Protein 7E6O (pdb70)

Organism: Paracoccus denitrificans (strain Pd 1222) (NCBI:txid318586)

Sequence (987 aa):
MRLQGKTALITGAARGIGLEFARRAYIAEGARVALADINADAVRAAVESLGPQAVAVQMDVTRQDSIDAGFAEVIGTFGHLDILVNNAALFTAAPVEEVTRADYDRVMAVNMTGAFFCMQAAAKHMIARGKGGKIINMASQAGRRGEPLVAVYCASKAAVISMTQSAGLGLIRHGINVNAIAPGVVDGEHWDMVDEHFARFEGLKPGEKKKLVGAAVPFGRMGVASDLTGMAIFLATAEAEYIVGQTFGVDGGNWLAMRLQGKTALITGAARGIGLEFARAYIAEGARVALADINADAVRAAVESLGPQAVAVQMDVTRQDSIDAGFAEVIGTFGHLDILVNNAALFTAAPVEEVTRADYDRVMAVNMTGAFFCMQAAAKHMIARGKGGKIINMASQAGRRGEPLVAVYCASKAAVISMTQSAGLGLIRHGINVNAIAPGVVDGARFEGEKKKLVGAAVPFGRMGVASDLTGMAIFLATAEAEYIVGQTFGVDGGNWLAMRLQGKTALITGAARGIGLEFARAYIAEGARVALADINADAVRAAVESLGPQAVAVQMDVTRQDSIDAGFAEVIGTFGHLDILVNNAALFTAAPVEEVTRADYDRVMAVNMTGAFFCMQAAAKHMIARGKGGKIINMASQAGRRGEPLVAVYCASKAAVISMTQSAGLGLIRHGINVNAIAPGVVDGPGEKKKLVGAAVPFGRMGVASDLTGMAIFLATAEAEYIVGQTFGVDGGNWLAMRLQGKTALITGAARGIGLEFARAYIAEGARVALADINADAVRAAVESLGPQAVAVQMDVTRQDSIDAGFAEVIGTFGHLDILVNNAALFTAAPVEEVTRADYDRVMAVNMTGAFFCMQAAAKHMIARGKGGKIINMASQAGRRGEPLVAVYCASKAAVISMTQSAGLGLIRHGINVNAIAPGVVDVDEHFARFEGLKPGEKKKLVGAAVPFGRMGVASDLTGMAIFLATAEAEYIVGQTFGVDGGNWLA

InterPro domains:
  IPR002347 Short-chain dehydrogenase/reductase SDR [PF00106] (6-191)
  IPR002347 Short-chain dehydrogenase/reductase SDR [PR00080] (78-89)
  IPR002347 Short-chain dehydrogenase/reductase SDR [PR00080] (132-140)
  IPR002347 Short-chain dehydrogenase/reductase SDR [PR00080] (152-171)
  IPR002347 Short-chain dehydrogenase/reductase SDR [PR00081] (7-24)
  IPR002347 Short-chain dehydrogenase/reductase SDR [PR00081] (78-89)
  IPR002347 Short-chain dehydrogenase/reductase SDR [PR00081] (126-142)
  IPR002347 Short-chain dehydrogenase/reductase SDR [PR00081] (152-171)
  IPR002347 Short-chain dehydrogenase/reductase SDR [PR00081] (173-190)
  IPR002347 Short-chain dehydrogenase/reductase SDR [PR00081] (217-237)
  IPR020904 Short-chain dehydrogenase/reductase, conserved site [PS00061] (139-167)
  IPR036291 NAD(P)-binding domain superfamily [SSF51735] (4-254)
  IPR057326 Ketoreductase domain [SM00822] (6-183)

Structure (mmCIF, N/CA/C/O backbone):
data_7E6O
#
_entry.id   7E6O
#
_cell.length_a   77.710
_cell.length_b   86.892
_cell.length_c   134.807
_cell.angle_alpha   90.000
_cell.angle_beta   90.000
_cell.angle_gamma   90.000
#
_symmetry.space_group_name_H-M   'P 21 21 21'
#
loop_
_entity.id
_entity.type
_entity.pdbx_description
1 polymer 'Short-chain dehydrogenase/reductase SDR'
2 water water
#
loop_
_atom_site.group_PDB
_atom_site.id
_atom_site.type_symbol
_atom_site.label_atom_id
_atom_site.label_alt_id
_atom_site.label_comp_id
_atom_site.label_asym_id
_atom_site.label_entity_id
_atom_site.label_seq_id
_atom_site.pdbx_PDB_ins_code
_atom_site.Cartn_x
_atom_site.Cartn_y
_atom_site.Cartn_z
_atom_site.occupancy
_atom_site.B_iso_or_equiv
_atom_site.auth_seq_id
_atom_site.auth_comp_id
_atom_site.auth_asym_id
_atom_site.auth_atom_id
_atom_site.pdbx_PDB_model_num
ATOM 1 N N . MET A 1 9 ? 31.003 28.787 12.811 1.00 47.09 1 MET C N 1
ATOM 2 C CA . MET A 1 9 ? 29.748 29.155 12.094 1.00 41.72 1 MET C CA 1
ATOM 3 C C . MET A 1 9 ? 29.417 28.079 11.044 1.00 35.23 1 MET C C 1
ATOM 4 O O . MET A 1 9 ? 29.375 28.358 9.798 1.00 34.07 1 MET C O 1
ATOM 9 N N . ARG A 1 10 ? 29.097 26.888 11.550 1.00 28.98 2 ARG C N 1
ATOM 10 C CA . ARG A 1 10 ? 28.854 25.660 10.761 1.00 27.16 2 ARG C CA 1
ATOM 11 C C . ARG A 1 10 ? 27.461 25.660 10.098 1.00 27.27 2 ARG C C 1
ATOM 12 O O . ARG A 1 10 ? 27.261 24.835 9.208 1.00 26.76 2 ARG C O 1
ATOM 20 N N . LEU A 1 11 ? 26.564 26.585 10.445 1.00 27.32 3 LEU C N 1
ATOM 21 C CA . LEU A 1 11 ? 25.191 26.706 9.864 1.00 28.42 3 LEU C CA 1
ATOM 22 C C . LEU A 1 11 ? 24.953 28.137 9.337 1.00 27.35 3 LEU C C 1
ATOM 23 O O . LEU A 1 11 ? 23.820 28.604 9.390 1.00 24.02 3 LEU C O 1
ATOM 28 N N . GLN A 1 12 ? 26.000 28.824 8.895 1.00 26.93 4 GLN C N 1
ATOM 29 C CA . GLN A 1 12 ? 25.929 30.230 8.440 1.00 32.85 4 GLN C CA 1
ATOM 30 C C . GLN A 1 12 ? 24.934 30.324 7.275 1.00 28.85 4 GLN C C 1
ATOM 31 O O . GLN A 1 12 ? 25.078 29.570 6.317 1.00 30.60 4 GLN C O 1
ATOM 37 N N . GLY A 1 13 ? 23.925 31.181 7.403 1.00 28.10 5 GLY C N 1
ATOM 38 C CA . GLY A 1 13 ? 22.935 31.445 6.347 1.00 29.26 5 GLY C CA 1
ATOM 39 C C . GLY A 1 13 ? 21.840 30.388 6.281 1.00 29.87 5 GLY C C 1
ATOM 40 O O . GLY A 1 13 ? 20.956 30.505 5.416 1.00 33.05 5 GLY C O 1
ATOM 41 N N . LYS A 1 14 ? 21.837 29.404 7.171 1.00 27.18 6 LYS C N 1
ATOM 42 C CA . LYS A 1 14 ? 20.783 28.362 7.168 1.00 26.99 6 LYS C CA 1
ATOM 43 C C . LYS A 1 14 ? 19.574 28.850 7.982 1.00 24.52 6 LYS C C 1
ATOM 44 O O . LYS A 1 14 ? 19.713 29.740 8.843 1.00 23.23 6 LYS C O 1
ATOM 50 N N . THR A 1 15 ? 18.399 28.299 7.688 1.00 23.30 7 THR C N 1
ATOM 51 C CA . THR A 1 15 ? 17.149 28.608 8.413 1.00 21.05 7 THR C CA 1
ATOM 52 C C . THR A 1 15 ? 16.668 27.295 9.023 1.00 22.80 7 THR C C 1
ATOM 53 O O . THR A 1 15 ? 16.797 26.217 8.357 1.00 22.68 7 THR C O 1
ATOM 57 N N . ALA A 1 16 ? 16.187 27.345 10.250 1.00 21.79 8 ALA C N 1
ATOM 58 C CA . ALA A 1 16 ? 15.697 26.151 10.956 1.00 21.19 8 ALA C CA 1
ATOM 59 C C . ALA A 1 16 ? 14.326 26.427 11.562 1.00 22.82 8 ALA C C 1
ATOM 60 O O . ALA A 1 16 ? 14.042 27.584 11.898 1.00 23.26 8 ALA C O 1
ATOM 62 N N . LEU A 1 17 ? 13.525 25.378 11.712 1.00 21.02 9 LEU C N 1
ATOM 63 C CA . LEU A 1 17 ? 12.304 25.383 12.553 1.00 21.23 9 LEU C CA 1
ATOM 64 C C . LEU A 1 17 ? 12.493 24.296 13.612 1.00 19.79 9 LEU C C 1
ATOM 65 O O . LEU A 1 17 ? 12.775 23.139 13.252 1.00 19.50 9 LEU C O 1
ATOM 70 N N . ILE A 1 18 ? 12.377 24.659 14.875 1.00 18.44 10 ILE C N 1
ATOM 71 C CA . ILE A 1 18 ? 12.404 23.693 16.003 1.00 20.18 10 ILE C CA 1
ATOM 72 C C . ILE A 1 18 ? 11.047 23.719 16.699 1.00 20.01 10 ILE C C 1
ATOM 73 O O . ILE A 1 18 ? 10.676 24.803 17.148 1.00 20.90 10 ILE C O 1
ATOM 78 N N . THR A 1 19 ? 10.338 22.576 16.785 1.00 20.93 11 THR C N 1
ATOM 79 C CA . THR A 1 19 ? 9.069 22.430 17.576 1.00 23.57 11 THR C CA 1
ATOM 80 C C . THR A 1 19 ? 9.391 22.171 19.061 1.00 24.24 11 THR C C 1
ATOM 81 O O . THR A 1 19 ? 10.518 21.751 19.348 1.00 25.81 11 THR C O 1
ATOM 85 N N . GLY A 1 20 ? 8.477 22.540 19.965 1.00 25.83 12 GLY C N 1
ATOM 86 C CA . GLY A 1 20 ? 8.635 22.527 21.442 1.00 25.61 12 GLY C CA 1
ATOM 87 C C . GLY A 1 20 ? 9.877 23.275 21.905 1.00 28.26 12 GLY C C 1
ATOM 88 O O . GLY A 1 20 ? 10.625 22.747 22.780 1.00 27.38 12 GLY C O 1
ATOM 89 N N . ALA A 1 21 ? 10.131 24.462 21.355 1.00 26.29 13 ALA C N 1
ATOM 90 C CA . ALA A 1 21 ? 11.437 25.141 21.511 1.00 27.44 13 ALA C CA 1
ATOM 91 C C . ALA A 1 21 ? 11.383 26.196 22.617 1.00 28.07 13 ALA C C 1
ATOM 92 O O . ALA A 1 21 ? 12.379 26.926 22.778 1.00 30.58 13 ALA C O 1
ATOM 94 N N . ALA A 1 22 ? 10.281 26.295 23.356 1.00 28.04 14 ALA C N 1
ATOM 95 C CA . ALA A 1 22 ? 10.123 27.319 24.408 1.00 27.35 14 ALA C CA 1
ATOM 96 C C . ALA A 1 22 ? 11.032 26.998 25.590 1.00 25.80 14 ALA C C 1
ATOM 97 O O . ALA A 1 22 ? 11.401 27.930 26.266 1.00 23.73 14 ALA C O 1
ATOM 99 N N . ARG A 1 23 ? 11.356 25.731 25.833 1.00 26.32 15 ARG C N 1
ATOM 100 C CA . ARG A 1 23 ? 12.072 25.284 27.067 1.00 28.81 15 ARG C CA 1
ATOM 101 C C . ARG A 1 23 ? 12.937 24.039 26.770 1.00 30.28 15 ARG C C 1
ATOM 102 O O . ARG A 1 23 ? 12.828 23.439 25.656 1.00 26.65 15 ARG C O 1
ATOM 110 N N . GLY A 1 24 ? 13.794 23.673 27.726 1.00 31.40 16 GLY C N 1
ATOM 111 C CA . GLY A 1 24 ? 14.518 22.388 27.757 1.00 30.21 16 GLY C CA 1
ATOM 112 C C . GLY A 1 24 ? 15.345 22.165 26.503 1.00 30.90 16 GLY C C 1
ATOM 113 O O . GLY A 1 24 ? 15.995 23.112 26.031 1.00 28.84 16 GLY C O 1
ATOM 114 N N . ILE A 1 25 ? 15.341 20.944 25.975 1.00 29.19 17 ILE C N 1
ATOM 115 C CA . ILE A 1 25 ? 16.247 20.536 24.866 1.00 29.65 17 ILE C CA 1
ATOM 116 C C . ILE A 1 25 ? 16.013 21.444 23.655 1.00 26.59 17 ILE C C 1
ATOM 117 O O . ILE A 1 25 ? 17.000 21.850 23.019 1.00 26.82 17 ILE C O 1
ATOM 122 N N . GLY A 1 26 ? 14.774 21.754 23.328 1.00 22.37 18 GLY C N 1
ATOM 123 C CA . GLY A 1 26 ? 14.468 22.522 22.099 1.00 24.17 18 GLY C CA 1
ATOM 124 C C . GLY A 1 26 ? 15.036 23.935 22.138 1.00 22.09 18 GLY C C 1
ATOM 125 O O . GLY A 1 26 ? 15.535 24.395 21.116 1.00 21.58 18 GLY C O 1
ATOM 126 N N . LEU A 1 27 ? 14.997 24.562 23.310 1.00 24.41 19 LEU C N 1
ATOM 127 C CA . LEU A 1 27 ? 15.495 25.939 23.563 1.00 24.91 19 LEU C CA 1
ATOM 128 C C . LEU A 1 27 ? 17.010 25.928 23.368 1.00 26.76 19 LEU C C 1
ATOM 129 O O . LEU A 1 27 ? 17.538 26.853 22.716 1.00 25.46 19 LEU C O 1
ATOM 134 N N . GLU A 1 28 ? 17.663 24.892 23.887 1.00 27.07 20 GLU C N 1
ATOM 135 C CA . GLU A 1 28 ? 19.136 24.724 23.830 1.00 27.75 20 GLU C CA 1
ATOM 136 C C . GLU A 1 28 ? 19.557 24.524 22.367 1.00 24.31 20 GLU C C 1
ATOM 137 O O . GLU A 1 28 ? 20.544 25.141 21.955 1.00 23.29 20 GLU C O 1
ATOM 143 N N . PHE A 1 29 ? 18.828 23.746 21.581 1.00 21.66 21 PHE C N 1
ATOM 144 C CA . PHE A 1 29 ? 19.124 23.573 20.127 1.00 23.15 21 PHE C CA 1
ATOM 145 C C . PHE A 1 29 ? 19.011 24.913 19.384 1.00 20.95 21 PHE C C 1
ATOM 146 O O . PHE A 1 29 ? 19.902 25.215 18.585 1.00 20.58 21 PHE C O 1
ATOM 154 N N . ALA A 1 30 ? 17.950 25.687 19.627 1.00 22.05 22 ALA C N 1
ATOM 155 C CA . ALA A 1 30 ? 17.755 27.051 19.064 1.00 20.71 22 ALA C CA 1
ATOM 156 C C . ALA A 1 30 ? 18.938 27.948 19.407 1.00 22.69 22 ALA C C 1
ATOM 157 O O . ALA A 1 30 ? 19.432 28.648 18.517 1.00 24.39 22 ALA C O 1
ATOM 159 N N A ARG A 1 31 ? 19.362 27.957 20.672 0.52 22.86 23 ARG C N 1
ATOM 160 N N B ARG A 1 31 ? 19.371 27.934 20.668 0.48 23.20 23 ARG C N 1
ATOM 161 C CA A ARG A 1 31 ? 20.526 28.764 21.111 0.52 24.15 23 ARG C CA 1
ATOM 162 C CA B ARG A 1 31 ? 20.513 28.748 21.147 0.48 24.64 23 ARG C CA 1
ATOM 163 C C A ARG A 1 31 ? 21.754 28.354 20.295 0.52 24.65 23 ARG C C 1
ATOM 164 C C B ARG A 1 31 ? 21.780 28.356 20.375 0.48 24.86 23 ARG C C 1
ATOM 165 O O A ARG A 1 31 ? 22.395 29.255 19.702 0.52 24.91 23 ARG C O 1
ATOM 166 O O B ARG A 1 31 ? 22.476 29.272 19.884 0.48 25.05 23 ARG C O 1
ATOM 181 N N . ALA A 1 32 ? 22.070 27.052 20.263 1.00 23.93 24 ALA C N 1
ATOM 182 C CA . ALA A 1 32 ? 23.317 26.544 19.639 1.00 23.24 24 ALA C CA 1
ATOM 183 C C . ALA A 1 32 ? 23.283 26.853 18.141 1.00 22.32 24 ALA C C 1
ATOM 184 O O . ALA A 1 32 ? 24.314 27.199 17.577 1.00 20.86 24 ALA C O 1
ATOM 186 N N . TYR A 1 33 ? 22.125 26.678 17.512 1.00 20.83 25 TYR C N 1
ATOM 187 C CA . TYR A 1 33 ? 21.950 26.936 16.063 1.00 20.88 25 TYR C CA 1
ATOM 188 C C . TYR A 1 33 ? 22.183 28.442 15.797 1.00 19.81 25 TYR C C 1
ATOM 189 O O . TYR A 1 33 ? 22.843 28.799 14.837 1.00 18.37 25 TYR C O 1
ATOM 198 N N . ILE A 1 34 ? 21.652 29.330 16.629 1.00 20.93 26 ILE C N 1
ATOM 199 C CA . ILE A 1 34 ? 21.893 30.794 16.449 1.00 22.20 26 ILE C CA 1
ATOM 200 C C . ILE A 1 34 ? 23.395 31.068 16.607 1.00 24.71 26 ILE C C 1
ATOM 201 O O . ILE A 1 34 ? 23.987 31.711 15.698 1.00 22.88 26 ILE C O 1
ATOM 206 N N . ALA A 1 35 ? 24.036 30.478 17.613 1.00 24.60 27 ALA C N 1
ATOM 207 C CA . ALA A 1 35 ? 25.502 30.630 17.822 1.00 24.62 27 ALA C CA 1
ATOM 208 C C . ALA A 1 35 ? 26.296 30.162 16.593 1.00 25.34 27 ALA C C 1
ATOM 209 O O . ALA A 1 35 ? 27.451 30.592 16.480 1.00 28.55 27 ALA C O 1
ATOM 211 N N . GLU A 1 36 ? 25.754 29.282 15.751 1.00 23.39 28 GLU C N 1
ATOM 212 C CA . GLU A 1 36 ? 26.410 28.773 14.519 1.00 26.10 28 GLU C CA 1
ATOM 213 C C . GLU A 1 36 ? 25.947 29.548 13.278 1.00 25.77 28 GLU C C 1
ATOM 214 O O . GLU A 1 36 ? 26.259 29.098 12.144 1.00 24.98 28 GLU C O 1
ATOM 220 N N . GLY A 1 37 ? 25.194 30.632 13.483 1.00 24.27 29 GLY C N 1
ATOM 221 C CA . GLY A 1 37 ? 24.846 31.632 12.459 1.00 25.67 29 GLY C CA 1
ATOM 222 C C . GLY A 1 37 ? 23.569 31.309 11.690 1.00 26.19 29 GLY C C 1
ATOM 223 O O . GLY A 1 37 ? 23.416 31.841 10.568 1.00 26.86 29 GLY C O 1
ATOM 224 N N . ALA A 1 38 ? 22.719 30.444 12.238 1.00 23.69 30 ALA C N 1
ATOM 225 C CA . ALA A 1 38 ? 21.406 30.070 11.670 1.00 24.42 30 ALA C CA 1
ATOM 226 C C . ALA A 1 38 ? 20.357 31.085 12.104 1.00 24.18 30 ALA C C 1
ATOM 227 O O . ALA A 1 38 ? 20.503 31.703 13.187 1.00 22.83 30 ALA C O 1
ATOM 229 N N . ARG A 1 39 ? 19.318 31.219 11.291 1.00 23.95 31 ARG C N 1
ATOM 230 C CA . ARG A 1 39 ? 18.055 31.891 11.690 1.00 24.76 31 ARG C CA 1
ATOM 231 C C . ARG A 1 39 ? 17.116 30.784 12.168 1.00 23.54 31 ARG C C 1
ATOM 232 O O . ARG A 1 39 ? 17.039 29.754 11.488 1.00 21.52 31 ARG C O 1
ATOM 240 N N . VAL A 1 40 ? 16.438 30.963 13.298 1.00 21.58 32 VAL C N 1
ATOM 241 C CA . VAL A 1 40 ? 15.675 29.850 13.924 1.00 22.49 32 VAL C CA 1
ATOM 242 C C . VAL A 1 40 ? 14.248 30.314 14.224 1.00 21.10 32 VAL C C 1
ATOM 243 O O . VAL A 1 40 ? 14.081 31.251 14.974 1.00 21.60 32 VAL C O 1
ATOM 247 N N . ALA A 1 41 ? 13.262 29.620 13.677 1.00 19.87 33 ALA C N 1
ATOM 248 C CA . ALA A 1 41 ? 11.844 29.738 14.080 1.00 21.10 33 ALA C CA 1
ATOM 249 C C . ALA A 1 41 ? 11.594 28.749 15.224 1.00 19.99 33 ALA C C 1
ATOM 250 O O . ALA A 1 41 ? 11.880 27.541 15.061 1.00 20.34 33 ALA C O 1
ATOM 252 N N . LEU A 1 42 ? 11.221 29.272 16.379 1.00 20.56 34 LEU C N 1
ATOM 253 C CA . LEU A 1 42 ? 10.874 28.489 17.592 1.00 22.69 34 LEU C CA 1
ATOM 254 C C . LEU A 1 42 ? 9.366 28.317 17.619 1.00 22.33 34 LEU C C 1
ATOM 255 O O . LEU A 1 42 ? 8.663 29.339 17.721 1.00 22.96 34 LEU C O 1
ATOM 260 N N . ALA A 1 43 ? 8.896 27.073 17.552 1.00 21.22 35 ALA C N 1
ATOM 261 C CA . ALA A 1 43 ? 7.461 26.745 17.558 1.00 22.17 35 ALA C CA 1
ATOM 262 C C . ALA A 1 43 ? 7.095 26.103 18.895 1.00 26.66 35 ALA C C 1
ATOM 263 O O . ALA A 1 43 ? 7.918 25.323 19.431 1.00 26.66 35 ALA C O 1
ATOM 265 N N . ASP A 1 44 ? 5.930 26.484 19.434 1.00 27.31 36 ASP C N 1
ATOM 266 C CA . ASP A 1 44 ? 5.362 25.902 20.673 1.00 31.79 36 ASP C CA 1
ATOM 267 C C . ASP A 1 44 ? 3.874 26.225 20.675 1.00 26.91 36 ASP C C 1
ATOM 268 O O . ASP A 1 44 ? 3.430 27.207 20.036 1.00 22.62 36 ASP C O 1
ATOM 273 N N . ILE A 1 45 ? 3.087 25.418 21.387 1.00 25.86 37 ILE C N 1
ATOM 274 C CA . ILE A 1 45 ? 1.616 25.647 21.499 1.00 28.56 37 ILE C CA 1
ATOM 275 C C . ILE A 1 45 ? 1.370 26.965 22.258 1.00 27.54 37 ILE C C 1
ATOM 276 O O . ILE A 1 45 ? 0.331 27.612 22.006 1.00 28.24 37 ILE C O 1
ATOM 281 N N . ASN A 1 46 ? 2.271 27.341 23.167 1.00 25.78 38 ASN C N 1
ATOM 282 C CA . ASN A 1 46 ? 2.112 28.514 24.071 1.00 26.43 38 ASN C CA 1
ATOM 283 C C . ASN A 1 46 ? 2.824 29.755 23.500 1.00 26.10 38 ASN C C 1
ATOM 284 O O . ASN A 1 46 ? 4.086 29.844 23.616 1.00 26.77 38 ASN C O 1
ATOM 289 N N . ALA A 1 47 ? 2.071 30.708 22.939 1.00 24.21 39 ALA C N 1
ATOM 290 C CA . ALA A 1 47 ? 2.604 31.907 22.234 1.00 26.22 39 ALA C CA 1
ATOM 291 C C . ALA A 1 47 ? 3.443 32.781 23.189 1.00 28.23 39 ALA C C 1
ATOM 292 O O . ALA A 1 47 ? 4.511 33.253 22.781 1.00 26.09 39 ALA C O 1
ATOM 294 N N . ASP A 1 48 ? 2.985 32.967 24.437 1.00 28.53 40 ASP C N 1
ATOM 295 C CA . ASP A 1 48 ? 3.708 33.749 25.430 1.00 29.47 40 ASP C CA 1
ATOM 296 C C . ASP A 1 48 ? 5.084 33.168 25.752 1.00 24.66 40 ASP C C 1
ATOM 297 O O . ASP A 1 48 ? 6.017 33.892 25.881 1.00 22.40 40 ASP C O 1
ATOM 302 N N . ALA A 1 49 ? 5.168 31.850 25.915 1.00 23.33 41 ALA C N 1
ATOM 303 C CA . ALA A 1 49 ? 6.400 31.125 26.287 1.00 23.46 41 ALA C CA 1
ATOM 304 C C . ALA A 1 49 ? 7.432 31.223 25.160 1.00 23.95 41 ALA C C 1
ATOM 305 O O . ALA A 1 49 ? 8.629 31.420 25.441 1.00 23.25 41 ALA C O 1
ATOM 307 N N . VAL A 1 50 ? 6.981 31.060 23.923 1.00 23.79 42 VAL C N 1
ATOM 308 C CA . VAL A 1 50 ? 7.858 31.107 22.722 1.00 26.53 42 VAL C CA 1
ATOM 309 C C . VAL A 1 50 ? 8.233 32.582 22.433 1.00 25.98 42 VAL C C 1
ATOM 310 O O . VAL A 1 50 ? 9.412 32.831 22.083 1.00 23.37 42 VAL C O 1
ATOM 314 N N . ARG A 1 51 ? 7.358 33.561 22.713 1.00 25.93 43 ARG C N 1
ATOM 315 C CA . ARG A 1 51 ? 7.741 34.998 22.661 1.00 26.84 43 ARG C CA 1
ATOM 316 C C . ARG A 1 51 ? 8.889 35.227 23.668 1.00 25.51 43 ARG C C 1
ATOM 317 O O . ARG A 1 51 ? 9.908 35.839 23.318 1.00 24.95 43 ARG C O 1
ATOM 325 N N . ALA A 1 52 ? 8.751 34.755 24.896 1.00 23.21 44 ALA C N 1
ATOM 326 C CA . ALA A 1 52 ? 9.780 34.933 25.942 1.00 22.37 44 ALA C CA 1
ATOM 327 C C . ALA A 1 52 ? 11.086 34.303 25.477 1.00 22.12 44 ALA C C 1
ATOM 328 O O . ALA A 1 52 ? 12.138 34.930 25.620 1.00 23.16 44 ALA C O 1
ATOM 330 N N . ALA A 1 53 ? 11.043 33.089 24.951 1.00 22.76 45 ALA C N 1
ATOM 331 C CA . ALA A 1 53 ? 12.271 32.389 24.516 1.00 23.82 45 ALA C CA 1
ATOM 332 C C . ALA A 1 53 ? 12.957 33.212 23.424 1.00 23.62 45 ALA C C 1
ATOM 333 O O . ALA A 1 53 ? 14.207 33.332 23.469 1.00 26.62 45 ALA C O 1
ATOM 335 N N . VAL A 1 54 ? 12.192 33.702 22.444 1.00 23.88 46 VAL C N 1
ATOM 336 C CA . VAL A 1 54 ? 12.735 34.482 21.296 1.00 26.64 46 VAL C CA 1
ATOM 337 C C . VAL A 1 54 ? 13.419 35.710 21.882 1.00 27.66 46 VAL C C 1
ATOM 338 O O . VAL A 1 54 ? 14.534 36.030 21.457 1.00 26.95 46 VAL C O 1
ATOM 342 N N . GLU A 1 55 ? 12.778 36.341 22.856 1.00 30.45 47 GLU C N 1
ATOM 343 C CA . GLU A 1 55 ? 13.343 37.518 23.561 1.00 35.57 47 GLU C CA 1
ATOM 344 C C . GLU A 1 55 ? 14.701 37.169 24.193 1.00 32.05 47 GLU C C 1
ATOM 345 O O . GLU A 1 55 ? 15.567 38.035 24.238 1.00 30.23 47 GLU C O 1
ATOM 351 N N . SER A 1 56 ? 14.893 35.953 24.700 1.00 29.91 48 SER C N 1
ATOM 352 C CA . SER A 1 56 ? 16.178 35.537 25.324 1.00 28.72 48 SER C CA 1
ATOM 353 C C . SER A 1 56 ? 17.235 35.228 24.249 1.00 26.10 48 SER C C 1
ATOM 354 O O . SER A 1 56 ? 18.405 35.227 24.569 1.00 24.96 48 SER C O 1
ATOM 357 N N . LEU A 1 57 ? 16.858 34.943 23.006 1.00 25.30 49 LEU C N 1
ATOM 358 C CA . LEU A 1 57 ? 17.832 34.460 21.988 1.00 25.61 49 LEU C CA 1
ATOM 359 C C . LEU A 1 57 ? 18.280 35.610 21.091 1.00 26.49 49 LEU C C 1
ATOM 360 O O . LEU A 1 57 ? 19.428 35.550 20.615 1.00 26.18 49 LEU C O 1
ATOM 365 N N . GLY A 1 58 ? 17.388 36.577 20.869 1.00 25.54 50 GLY C N 1
ATOM 366 C CA . GLY A 1 58 ? 17.662 37.812 20.124 1.00 26.19 50 GLY C CA 1
ATOM 367 C C . GLY A 1 58 ? 17.110 37.769 18.699 1.00 26.17 50 GLY C C 1
ATOM 368 O O . GLY A 1 58 ? 16.258 36.954 18.347 1.00 24.84 50 GLY C O 1
ATOM 369 N N . PRO A 1 59 ? 17.593 38.678 17.836 1.00 27.78 51 PRO C N 1
ATOM 370 C CA . PRO A 1 59 ? 16.913 38.966 16.575 1.00 28.86 51 PRO C CA 1
ATOM 371 C C . PRO A 1 59 ? 17.090 37.875 15.512 1.00 28.52 51 PRO C C 1
ATOM 372 O O . PRO A 1 59 ? 16.389 37.947 14.528 1.00 32.00 51 PRO C O 1
ATOM 376 N N . GLN A 1 60 ? 17.955 36.878 15.727 1.00 29.33 52 GLN C N 1
ATOM 377 C CA . GLN A 1 60 ? 18.073 35.724 14.794 1.00 29.41 52 GLN C CA 1
ATOM 378 C C . GLN A 1 60 ? 16.935 34.719 15.050 1.00 26.65 52 GLN C C 1
ATOM 379 O O . GLN A 1 60 ? 16.796 33.805 14.279 1.00 25.91 52 GLN C O 1
ATOM 385 N N . ALA A 1 61 ? 16.133 34.893 16.096 1.00 23.90 53 ALA C N 1
ATOM 386 C CA . ALA A 1 61 ? 15.048 33.967 16.474 1.00 23.25 53 ALA C CA 1
ATOM 387 C C . ALA A 1 61 ? 13.701 34.604 16.144 1.00 23.22 53 ALA C C 1
ATOM 388 O O . ALA A 1 61 ? 13.566 35.803 16.306 1.00 24.13 53 ALA C O 1
ATOM 390 N N . VAL A 1 62 ? 12.721 33.814 15.738 1.00 22.18 54 VAL C N 1
ATOM 391 C CA . VAL A 1 62 ? 11.332 34.295 15.541 1.00 23.22 54 VAL C CA 1
ATOM 392 C C . VAL A 1 62 ? 10.412 33.303 16.240 1.00 21.32 54 VAL C C 1
ATOM 393 O O . VAL A 1 62 ? 10.761 32.120 16.303 1.00 23.50 54 VAL C O 1
ATOM 397 N N . ALA A 1 63 ? 9.280 33.772 16.741 1.00 22.38 55 ALA C N 1
ATOM 398 C CA . ALA A 1 63 ? 8.317 32.951 17.482 1.00 24.25 55 ALA C CA 1
ATOM 399 C C . ALA A 1 63 ? 7.199 32.554 16.523 1.00 25.91 55 ALA C C 1
ATOM 400 O O . ALA A 1 63 ? 6.758 33.406 15.768 1.00 24.84 55 ALA C O 1
ATOM 402 N N . VAL A 1 64 ? 6.780 31.287 16.571 1.00 24.25 56 VAL C N 1
ATOM 403 C CA . VAL A 1 64 ? 5.583 30.761 15.869 1.00 24.78 56 VAL C CA 1
ATOM 404 C C . VAL A 1 64 ? 4.732 29.981 16.879 1.00 24.90 56 VAL C C 1
ATOM 405 O O . VAL A 1 64 ? 5.275 29.104 17.609 1.00 24.11 56 VAL C O 1
ATOM 409 N N . GLN A 1 65 ? 3.450 30.305 16.975 1.00 25.45 57 GLN C N 1
ATOM 410 C CA . GLN A 1 65 ? 2.487 29.496 17.766 1.00 25.26 57 GLN C CA 1
ATOM 411 C C . GLN A 1 65 ? 2.088 28.334 16.842 1.00 25.50 57 GLN C C 1
ATOM 412 O O . GLN A 1 65 ? 1.757 28.600 15.673 1.00 23.23 57 GLN C O 1
ATOM 418 N N . MET A 1 66 ? 2.208 27.093 17.305 1.00 24.35 58 MET C N 1
ATOM 419 C CA . MET A 1 66 ? 1.814 25.899 16.513 1.00 27.04 58 MET C CA 1
ATOM 420 C C . MET A 1 66 ? 1.382 24.787 17.456 1.00 24.14 58 MET C C 1
ATOM 421 O O . MET A 1 66 ? 2.126 24.494 18.431 1.00 24.02 58 MET C O 1
ATOM 426 N N . ASP A 1 67 ? 0.218 24.215 17.166 1.00 23.59 59 ASP C N 1
ATOM 427 C CA . ASP A 1 67 ? -0.244 23.001 17.786 1.00 24.78 59 ASP C CA 1
ATOM 428 C C . ASP A 1 67 ? 0.006 21.865 16.805 1.00 23.39 59 ASP C C 1
ATOM 429 O O . ASP A 1 67 ? -0.709 21.704 15.794 1.00 23.20 59 ASP C O 1
ATOM 434 N N . VAL A 1 68 ? 1.009 21.041 17.101 1.00 21.23 60 VAL C N 1
ATOM 435 C CA . VAL A 1 68 ? 1.471 19.991 16.145 1.00 22.86 60 VAL C CA 1
ATOM 436 C C . VAL A 1 68 ? 0.422 18.873 16.043 1.00 21.64 60 VAL C C 1
ATOM 437 O O . VAL A 1 68 ? 0.501 18.094 15.081 1.00 21.79 60 VAL C O 1
ATOM 441 N N . THR A 1 69 ? -0.536 18.791 16.960 1.00 23.33 61 THR C N 1
ATOM 442 C CA . THR A 1 69 ? -1.664 17.822 16.870 1.00 25.09 61 THR C CA 1
ATOM 443 C C . THR A 1 69 ? -2.729 18.252 15.834 1.00 26.59 61 THR C C 1
ATOM 444 O O . THR A 1 69 ? -3.674 17.470 15.627 1.00 30.59 61 THR C O 1
ATOM 448 N N . ARG A 1 70 ? -2.659 19.431 15.211 1.00 27.68 62 ARG C N 1
ATOM 449 C CA . ARG A 1 70 ? -3.705 19.888 14.236 1.00 28.70 62 ARG C CA 1
ATOM 450 C C . ARG A 1 70 ? -3.095 20.242 12.882 1.00 25.28 62 ARG C C 1
ATOM 451 O O . ARG A 1 70 ? -2.178 21.090 12.842 1.00 24.19 62 ARG C O 1
ATOM 459 N N . GLN A 1 71 ? -3.601 19.638 11.809 1.00 24.47 63 GLN C N 1
ATOM 460 C CA . GLN A 1 71 ? -3.095 19.869 10.422 1.00 24.24 63 GLN C CA 1
ATOM 461 C C . GLN A 1 71 ? -3.201 21.355 10.067 1.00 25.27 63 GLN C C 1
ATOM 462 O O . GLN A 1 71 ? -2.218 21.901 9.551 1.00 26.20 63 GLN C O 1
ATOM 468 N N . ASP A 1 72 ? -4.322 22.017 10.357 1.00 26.84 64 ASP C N 1
ATOM 469 C CA . ASP A 1 72 ? -4.435 23.446 9.975 1.00 28.30 64 ASP C CA 1
ATOM 470 C C . ASP A 1 72 ? -3.375 24.335 10.713 1.00 26.43 64 ASP C C 1
ATOM 471 O O . ASP A 1 72 ? -2.816 25.274 10.149 1.00 24.50 64 ASP C O 1
ATOM 476 N N . SER A 1 73 ? -3.043 23.997 11.958 1.00 22.31 65 SER C N 1
ATOM 477 C CA . SER A 1 73 ? -2.043 24.767 12.744 1.00 21.22 65 SER C CA 1
ATOM 478 C C . SER A 1 73 ? -0.641 24.481 12.212 1.00 21.70 65 SER C C 1
ATOM 479 O O . SER A 1 73 ? 0.190 25.397 12.231 1.00 22.69 65 SER C O 1
ATOM 482 N N . ILE A 1 74 ? -0.376 23.242 11.786 1.00 21.35 66 ILE C N 1
ATOM 483 C CA . ILE A 1 74 ? 0.886 22.836 11.102 1.00 23.10 66 ILE C CA 1
ATOM 484 C C . ILE A 1 74 ? 1.010 23.639 9.806 1.00 23.08 66 ILE C C 1
ATOM 485 O O . ILE A 1 74 ? 2.088 24.206 9.597 1.00 22.41 66 ILE C O 1
ATOM 490 N N . ASP A 1 75 ? -0.010 23.651 8.944 1.00 23.19 67 ASP C N 1
ATOM 491 C CA . ASP A 1 75 ? 0.114 24.341 7.647 1.00 27.02 67 ASP C CA 1
ATOM 492 C C . ASP A 1 75 ? 0.331 25.863 7.807 1.00 25.82 67 ASP C C 1
ATOM 493 O O . ASP A 1 75 ? 1.156 26.447 7.141 1.00 26.48 67 ASP C O 1
ATOM 498 N N . ALA A 1 76 ? -0.373 26.470 8.758 1.00 25.35 68 ALA C N 1
ATOM 499 C CA . ALA A 1 76 ? -0.274 27.912 9.071 1.00 25.80 68 ALA C CA 1
ATOM 500 C C . ALA A 1 76 ? 1.125 28.210 9.626 1.00 29.50 68 ALA C C 1
ATOM 501 O O . ALA A 1 76 ? 1.700 29.264 9.243 1.00 25.80 68 ALA C O 1
ATOM 503 N N . GLY A 1 77 ? 1.660 27.346 10.502 1.00 25.17 69 GLY C N 1
ATOM 504 C CA . GLY A 1 77 ? 2.973 27.602 11.123 1.00 24.18 69 GLY C CA 1
ATOM 505 C C . GLY A 1 77 ? 4.061 27.578 10.069 1.00 23.85 69 GLY C C 1
ATOM 506 O O . GLY A 1 77 ? 4.872 28.491 10.024 1.00 22.51 69 GLY C O 1
ATOM 507 N N . PHE A 1 78 ? 4.038 26.574 9.209 1.00 24.69 70 PHE C N 1
ATOM 508 C CA . PHE A 1 78 ? 5.012 26.414 8.107 1.00 25.66 70 PHE C CA 1
ATOM 509 C C . PHE A 1 78 ? 4.875 27.588 7.145 1.00 26.86 70 PHE C C 1
ATOM 510 O O . PHE A 1 78 ? 5.913 28.134 6.817 1.00 26.84 70 PHE C O 1
ATOM 518 N N . ALA A 1 79 ? 3.650 27.973 6.768 1.00 29.56 71 ALA C N 1
ATOM 519 C CA . ALA A 1 79 ? 3.346 29.148 5.903 1.00 30.65 71 ALA C CA 1
ATOM 520 C C . ALA A 1 79 ? 3.984 30.409 6.493 1.00 29.22 71 ALA C C 1
ATOM 521 O O . ALA A 1 79 ? 4.631 31.148 5.747 1.00 29.12 71 ALA C O 1
ATOM 523 N N . GLU A 1 80 ? 3.874 30.602 7.806 1.00 27.77 72 GLU C N 1
ATOM 524 C CA . GLU A 1 80 ? 4.444 31.766 8.523 1.00 29.50 72 GLU C CA 1
ATOM 525 C C . GLU A 1 80 ? 5.987 31.749 8.457 1.00 28.91 72 GLU C C 1
ATOM 526 O O . GLU A 1 80 ? 6.621 32.781 8.166 1.00 27.71 72 GLU C O 1
ATOM 532 N N . VAL A 1 81 ? 6.608 30.616 8.727 1.00 26.75 73 VAL C N 1
ATOM 533 C CA . VAL A 1 81 ? 8.094 30.461 8.708 1.00 26.02 73 VAL C CA 1
ATOM 534 C C . VAL A 1 81 ? 8.609 30.691 7.281 1.00 25.52 73 VAL C C 1
ATOM 535 O O . VAL A 1 81 ? 9.581 31.431 7.116 1.00 24.18 73 VAL C O 1
ATOM 539 N N . ILE A 1 82 ? 7.993 30.068 6.282 1.00 25.79 74 ILE C N 1
ATOM 540 C CA . ILE A 1 82 ? 8.412 30.235 4.862 1.00 30.06 74 ILE C CA 1
ATOM 541 C C . ILE A 1 82 ? 8.196 31.699 4.454 1.00 29.01 74 ILE C C 1
ATOM 542 O O . ILE A 1 82 ? 9.072 32.240 3.783 1.00 29.20 74 ILE C O 1
ATOM 547 N N . GLY A 1 83 ? 7.091 32.314 4.874 1.00 27.68 75 GLY C N 1
ATOM 548 C CA . GLY A 1 83 ? 6.800 33.736 4.611 1.00 28.08 75 GLY C CA 1
ATOM 549 C C . GLY A 1 83 ? 7.855 34.661 5.189 1.00 29.32 75 GLY C C 1
ATOM 550 O O . GLY A 1 83 ? 8.175 35.656 4.539 1.00 34.32 75 GLY C O 1
ATOM 551 N N . THR A 1 84 ? 8.361 34.371 6.384 1.00 28.30 76 THR C N 1
ATOM 552 C CA . THR A 1 84 ? 9.365 35.183 7.110 1.00 25.54 76 THR C CA 1
ATOM 553 C C . THR A 1 84 ? 10.760 34.892 6.558 1.00 25.79 76 THR C C 1
ATOM 554 O O . THR A 1 84 ? 11.497 35.824 6.319 1.00 24.09 76 THR C O 1
ATOM 558 N N . PHE A 1 85 ? 11.150 33.624 6.431 1.00 25.34 77 PHE C N 1
ATOM 559 C CA . PHE A 1 85 ? 12.540 33.244 6.081 1.00 24.43 77 PHE C CA 1
ATOM 560 C C . PHE A 1 85 ? 12.687 33.112 4.563 1.00 25.70 77 PHE C C 1
ATOM 561 O O . PHE A 1 85 ? 13.825 33.129 4.089 1.00 26.77 77 PHE C O 1
ATOM 569 N N . GLY A 1 86 ? 11.594 32.902 3.839 1.00 23.00 78 GLY C N 1
ATOM 570 C CA . GLY A 1 86 ? 11.617 32.606 2.395 1.00 24.05 78 GLY C CA 1
ATOM 571 C C . GLY A 1 86 ? 11.710 31.109 2.138 1.00 26.14 78 GLY C C 1
ATOM 572 O O . GLY A 1 86 ? 11.054 30.624 1.192 1.00 28.17 78 GLY C O 1
ATOM 573 N N . HIS A 1 87 ? 12.513 30.387 2.937 1.00 27.85 79 HIS C N 1
ATOM 574 C CA . HIS A 1 87 ? 12.728 28.929 2.787 1.00 23.95 79 HIS C CA 1
ATOM 575 C C . HIS A 1 87 ? 13.088 28.304 4.144 1.00 23.09 79 HIS C C 1
ATOM 576 O O . HIS A 1 87 ? 13.544 29.023 5.039 1.00 22.61 79 HIS C O 1
ATOM 583 N N . LEU A 1 88 ? 12.976 26.981 4.241 1.00 20.98 80 LEU C N 1
ATOM 584 C CA . LEU A 1 88 ? 13.370 26.216 5.439 1.00 22.28 80 LEU C CA 1
ATOM 585 C C . LEU A 1 88 ? 14.432 25.171 5.067 1.00 20.95 80 LEU C C 1
ATOM 586 O O . LEU A 1 88 ? 14.105 24.271 4.312 1.00 18.25 80 LEU C O 1
ATOM 591 N N . ASP A 1 89 ? 15.659 25.325 5.608 1.00 20.82 81 ASP C N 1
ATOM 592 C CA . ASP A 1 89 ? 16.755 24.376 5.426 1.00 22.33 81 ASP C CA 1
ATOM 593 C C . ASP A 1 89 ? 16.665 23.149 6.367 1.00 21.08 81 ASP C C 1
ATOM 594 O O . ASP A 1 89 ? 17.008 22.032 5.952 1.00 20.47 81 ASP C O 1
ATOM 599 N N . ILE A 1 90 ? 16.187 23.368 7.607 1.00 20.16 82 ILE C N 1
ATOM 600 C CA . ILE A 1 90 ? 16.290 22.388 8.732 1.00 19.43 82 ILE C CA 1
ATOM 601 C C . ILE A 1 90 ? 14.982 22.344 9.535 1.00 19.86 82 ILE C C 1
ATOM 602 O O . ILE A 1 90 ? 14.517 23.393 9.968 1.00 18.70 82 ILE C O 1
ATOM 607 N N . LEU A 1 91 ? 14.406 21.150 9.718 1.00 18.78 83 LEU C N 1
ATOM 608 C CA . LEU A 1 91 ? 13.345 20.921 10.727 1.00 19.95 83 LEU C CA 1
ATOM 609 C C . LEU A 1 91 ? 13.928 20.077 11.847 1.00 19.73 83 LEU C C 1
ATOM 610 O O . LEU A 1 91 ? 14.500 19.031 11.528 1.00 18.61 83 LEU C O 1
ATOM 615 N N . VAL A 1 92 ? 13.767 20.522 13.096 1.00 20.97 84 VAL C N 1
ATOM 616 C CA . VAL A 1 92 ? 14.028 19.686 14.298 1.00 21.37 84 VAL C CA 1
ATOM 617 C C . VAL A 1 92 ? 12.670 19.377 14.925 1.00 23.37 84 VAL C C 1
ATOM 618 O O . VAL A 1 92 ? 12.012 20.323 15.406 1.00 22.99 84 VAL C O 1
ATOM 622 N N . ASN A 1 93 ? 12.225 18.115 14.836 1.00 23.45 85 ASN C N 1
ATOM 623 C CA . ASN A 1 93 ? 10.959 17.639 15.451 1.00 23.96 85 ASN C CA 1
ATOM 624 C C . ASN A 1 93 ? 11.227 17.310 16.914 1.00 24.15 85 ASN C C 1
ATOM 625 O O . ASN A 1 93 ? 11.750 16.220 17.169 1.00 26.82 85 ASN C O 1
ATOM 630 N N . ASN A 1 94 ? 10.924 18.207 17.835 1.00 22.69 86 ASN C N 1
ATOM 631 C CA . ASN A 1 94 ? 11.345 18.053 19.246 1.00 25.58 86 ASN C CA 1
ATOM 632 C C . ASN A 1 94 ? 10.138 18.010 20.178 1.00 24.08 86 ASN C C 1
ATOM 633 O O . ASN A 1 94 ? 10.331 17.587 21.313 1.00 27.52 86 ASN C O 1
ATOM 638 N N . ALA A 1 95 ? 8.954 18.455 19.758 1.00 24.06 87 ALA C N 1
ATOM 639 C CA . ALA A 1 95 ? 7.742 18.457 20.627 1.00 23.46 87 ALA C CA 1
ATOM 640 C C . ALA A 1 95 ? 7.467 17.028 21.094 1.00 22.31 87 ALA C C 1
ATOM 641 O O . ALA A 1 95 ? 7.421 16.120 20.262 1.00 21.70 87 ALA C O 1
ATOM 643 N N . ALA A 1 96 ? 7.300 16.830 22.391 1.00 22.67 88 ALA C N 1
ATOM 644 C CA . ALA A 1 96 ? 6.988 15.517 22.967 1.00 23.85 88 ALA C CA 1
ATOM 645 C C . ALA A 1 96 ? 6.276 15.674 24.313 1.00 24.81 88 ALA C C 1
ATOM 646 O O . ALA A 1 96 ? 6.522 16.691 25.014 1.00 24.46 88 ALA C O 1
ATOM 648 N N . LEU A 1 97 ? 5.409 14.703 24.621 1.00 22.22 89 LEU C N 1
ATOM 649 C CA . LEU A 1 97 ? 4.714 14.535 25.915 1.00 22.22 89 LEU C CA 1
ATOM 650 C C . LEU A 1 97 ? 5.140 13.175 26.471 1.00 23.32 89 LEU C C 1
ATOM 651 O O . LEU A 1 97 ? 5.464 12.263 25.674 1.00 19.96 89 LEU C O 1
ATOM 656 N N . PHE A 1 98 ? 5.209 13.088 27.802 1.00 23.60 90 PHE C N 1
ATOM 657 C CA . PHE A 1 98 ? 5.466 11.838 28.542 1.00 24.63 90 PHE C CA 1
ATOM 658 C C . PHE A 1 98 ? 4.187 11.418 29.276 1.00 25.08 90 PHE C C 1
ATOM 659 O O . PHE A 1 98 ? 3.403 12.260 29.767 1.00 27.66 90 PHE C O 1
ATOM 667 N N . THR A 1 99 ? 3.995 10.116 29.374 1.00 24.74 91 THR C N 1
ATOM 668 C CA . THR A 1 99 ? 2.967 9.473 30.236 1.00 26.76 91 THR C CA 1
ATOM 669 C C . THR A 1 99 ? 3.552 8.148 30.701 1.00 24.86 91 THR C C 1
ATOM 670 O O . THR A 1 99 ? 4.465 7.656 30.035 1.00 26.59 91 THR C O 1
ATOM 674 N N . ALA A 1 100 ? 3.017 7.603 31.782 1.00 23.70 92 ALA C N 1
ATOM 675 C CA . ALA A 1 100 ? 3.399 6.301 32.350 1.00 24.62 92 ALA C CA 1
ATOM 676 C C . ALA A 1 100 ? 2.140 5.673 32.958 1.00 23.26 92 ALA C C 1
ATOM 677 O O . ALA A 1 100 ? 1.248 6.369 33.385 1.00 21.36 92 ALA C O 1
ATOM 679 N N . ALA A 1 101 ? 2.064 4.361 32.960 1.00 24.40 93 ALA C N 1
ATOM 680 C CA . ALA A 1 101 ? 0.888 3.587 33.411 1.00 25.97 93 ALA C CA 1
ATOM 681 C C . ALA A 1 101 ? 1.111 2.159 32.951 1.00 24.89 93 ALA C C 1
ATOM 682 O O . ALA A 1 101 ? 1.573 1.970 31.831 1.00 24.33 93 ALA C O 1
ATOM 684 N N . PRO A 1 102 ? 0.768 1.161 33.788 1.00 25.62 94 PRO C N 1
ATOM 685 C CA . PRO A 1 102 ? 0.806 -0.238 33.377 1.00 25.97 94 PRO C CA 1
ATOM 686 C C . PRO A 1 102 ? -0.173 -0.407 32.215 1.00 24.00 94 PRO C C 1
ATOM 687 O O . PRO A 1 102 ? -1.175 0.271 32.227 1.00 23.59 94 PRO C O 1
ATOM 691 N N . VAL A 1 103 ? 0.113 -1.300 31.275 1.00 24.58 95 VAL C N 1
ATOM 692 C CA . VAL A 1 103 ? -0.715 -1.477 30.041 1.00 26.97 95 VAL C CA 1
ATOM 693 C C . VAL A 1 103 ? -2.199 -1.675 30.426 1.00 27.50 95 VAL C C 1
ATOM 694 O O . VAL A 1 103 ? -3.063 -1.095 29.733 1.00 26.97 95 VAL C O 1
ATOM 698 N N . GLU A 1 104 ? -2.488 -2.406 31.522 1.00 26.29 96 GLU C N 1
ATOM 699 C CA . GLU A 1 104 ? -3.867 -2.743 31.975 1.00 27.25 96 GLU C CA 1
ATOM 700 C C . GLU A 1 104 ? -4.609 -1.500 32.488 1.00 27.53 96 GLU C C 1
ATOM 701 O O . GLU A 1 104 ? -5.836 -1.600 32.616 1.00 29.30 96 GLU C O 1
ATOM 707 N N . GLU A 1 105 ? -3.918 -0.371 32.716 1.00 27.43 97 GLU C N 1
ATOM 708 C CA . GLU A 1 105 ? -4.505 0.890 33.238 1.00 26.92 97 GLU C CA 1
ATOM 709 C C . GLU A 1 105 ? -4.450 2.032 32.219 1.00 27.46 97 GLU C C 1
ATOM 710 O O . GLU A 1 105 ? -4.988 3.099 32.510 1.00 28.55 97 GLU C O 1
ATOM 716 N N . VAL A 1 106 ? -3.801 1.856 31.075 1.00 23.11 98 VAL C N 1
ATOM 717 C CA . VAL A 1 106 ? -3.673 2.977 30.108 1.00 23.36 98 VAL C CA 1
ATOM 718 C C . VAL A 1 106 ? -5.066 3.422 29.634 1.00 21.30 98 VAL C C 1
ATOM 719 O O . VAL A 1 106 ? -5.861 2.573 29.193 1.00 20.83 98 VAL C O 1
ATOM 723 N N . THR A 1 107 ? -5.324 4.728 29.692 1.00 22.31 99 THR C N 1
ATOM 724 C CA . THR A 1 107 ? -6.615 5.340 29.292 1.00 23.87 99 THR C CA 1
ATOM 725 C C . THR A 1 107 ? -6.485 5.801 27.842 1.00 25.14 99 THR C C 1
ATOM 726 O O . THR A 1 107 ? -5.321 6.121 27.395 1.00 22.46 99 THR C O 1
ATOM 730 N N . ARG A 1 108 ? -7.614 5.822 27.148 1.00 22.88 100 ARG C N 1
ATOM 731 C CA . ARG A 1 108 ? -7.717 6.299 25.746 1.00 26.59 100 ARG C CA 1
ATOM 732 C C . ARG A 1 108 ? -7.214 7.743 25.682 1.00 25.59 100 ARG C C 1
ATOM 733 O O . ARG A 1 108 ? -6.594 8.100 24.670 1.00 25.72 100 ARG C O 1
ATOM 741 N N . ALA A 1 109 ? -7.486 8.542 26.720 1.00 24.78 101 ALA C N 1
ATOM 742 C CA . ALA A 1 109 ? -7.128 9.976 26.795 1.00 25.22 101 ALA C CA 1
ATOM 743 C C . ALA A 1 109 ? -5.597 10.147 26.806 1.00 26.89 101 ALA C C 1
ATOM 744 O O . ALA A 1 109 ? -5.126 11.004 26.064 1.00 27.71 101 ALA C O 1
ATOM 746 N N . ASP A 1 110 ? -4.861 9.415 27.652 1.00 25.30 102 ASP C N 1
ATOM 747 C CA . ASP A 1 110 ? -3.421 9.536 27.712 1.00 24.45 102 ASP C CA 1
ATOM 748 C C . ASP A 1 1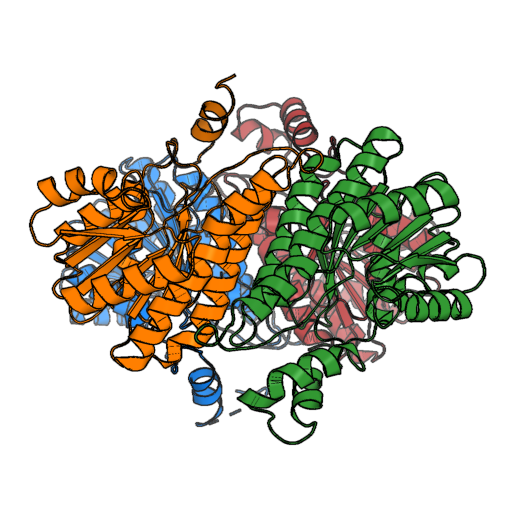10 ? -2.810 9.026 26.416 1.00 22.81 102 ASP C C 1
ATOM 749 O O . ASP A 1 110 ? -1.929 9.637 25.892 1.00 21.59 102 ASP C O 1
ATOM 754 N N . TYR A 1 111 ? -3.296 7.886 25.931 1.00 21.10 103 TYR C N 1
ATOM 755 C CA . TYR A 1 111 ? -2.856 7.247 24.679 1.00 20.52 103 TYR C CA 1
ATOM 756 C C . TYR A 1 111 ? -2.997 8.293 23.566 1.00 22.77 103 TYR C C 1
ATOM 757 O O . TYR A 1 111 ? -1.985 8.640 22.931 1.00 20.63 103 TYR C O 1
ATOM 766 N N . ASP A 1 112 ? -4.210 8.794 23.357 1.00 21.29 104 ASP C N 1
ATOM 767 C CA . ASP A 1 112 ? -4.468 9.679 22.259 1.00 24.96 104 ASP C CA 1
ATOM 768 C C . ASP A 1 112 ? -3.556 10.926 22.311 1.00 24.91 104 ASP C C 1
ATOM 769 O O . ASP A 1 112 ? -3.060 11.377 21.293 1.00 21.57 104 ASP C O 1
ATOM 774 N N . ARG A 1 113 ? -3.356 11.483 23.501 1.00 25.43 105 ARG C N 1
ATOM 775 C CA . ARG A 1 113 ? -2.687 12.794 23.618 1.00 28.75 105 ARG C CA 1
ATOM 776 C C . ARG A 1 113 ? -1.179 12.596 23.387 1.00 26.12 105 ARG C C 1
ATOM 777 O O . ARG A 1 113 ? -0.625 13.416 22.697 1.00 23.28 105 ARG C O 1
ATOM 785 N N . VAL A 1 114 ? -0.578 11.490 23.839 1.00 25.71 106 VAL C N 1
ATOM 786 C CA . VAL A 1 114 ? 0.873 11.242 23.652 1.00 24.26 106 VAL C CA 1
ATOM 787 C C . VAL A 1 114 ? 1.122 10.824 22.198 1.00 24.75 106 VAL C C 1
ATOM 788 O O . VAL A 1 114 ? 2.099 11.293 21.614 1.00 26.03 106 VAL C O 1
ATOM 792 N N . MET A 1 115 ? 0.298 9.968 21.619 1.00 24.20 107 MET C N 1
ATOM 793 C CA . MET A 1 115 ? 0.458 9.591 20.186 1.00 25.78 107 MET C CA 1
ATOM 794 C C . MET A 1 115 ? 0.291 10.825 19.282 1.00 25.32 107 MET C C 1
ATOM 795 O O . MET A 1 115 ? 1.113 10.994 18.361 1.00 24.63 107 MET C O 1
ATOM 800 N N . ALA A 1 116 ? -0.712 11.674 19.516 1.00 24.82 108 ALA C N 1
ATOM 801 C CA . ALA A 1 116 ? -1.014 12.852 18.650 1.00 25.54 108 ALA C CA 1
ATOM 802 C C . ALA A 1 116 ? 0.208 13.786 18.544 1.00 26.35 108 ALA C C 1
ATOM 803 O O . ALA A 1 116 ? 0.447 14.293 17.461 1.00 24.91 108 ALA C O 1
ATOM 805 N N . VAL A 1 117 ? 0.928 14.019 19.646 1.00 22.37 109 VAL C N 1
ATOM 806 C CA . VAL A 1 117 ? 2.115 14.908 19.689 1.00 24.11 109 VAL C CA 1
ATOM 807 C C . VAL A 1 117 ? 3.316 14.115 19.159 1.00 23.27 109 VAL C C 1
ATOM 808 O O . VAL A 1 117 ? 3.893 14.550 18.132 1.00 23.42 109 VAL C O 1
ATOM 812 N N . ASN A 1 118 ? 3.667 12.985 19.800 1.00 22.46 110 ASN C N 1
ATOM 813 C CA . ASN A 1 118 ? 5.015 12.352 19.668 1.00 19.73 110 ASN C CA 1
ATOM 814 C C . ASN A 1 118 ? 5.139 11.692 18.305 1.00 21.39 110 ASN C C 1
ATOM 815 O O . ASN A 1 118 ? 6.234 11.744 17.730 1.00 20.75 110 ASN C O 1
ATOM 820 N N . MET A 1 119 ? 4.056 11.090 17.822 1.00 20.28 111 MET C N 1
ATOM 821 C CA . MET A 1 119 ? 4.089 10.291 16.586 1.00 21.98 111 MET C CA 1
ATOM 822 C C . MET A 1 119 ? 3.410 11.061 15.452 1.00 21.21 111 MET C C 1
ATOM 823 O O . MET A 1 119 ? 4.077 11.330 14.423 1.00 20.63 111 MET C O 1
ATOM 828 N N . THR A 1 120 ? 2.121 11.354 15.582 1.00 21.35 112 THR C N 1
ATOM 829 C CA . THR A 1 120 ? 1.348 11.944 14.452 1.00 21.97 112 THR C CA 1
ATOM 830 C C . THR A 1 120 ? 1.864 13.359 14.140 1.00 21.74 112 THR C C 1
ATOM 831 O O . THR A 1 120 ? 2.111 13.682 12.947 1.00 21.62 112 THR C O 1
ATOM 835 N N . GLY A 1 121 ? 2.028 14.168 15.186 1.00 22.10 113 GLY C N 1
ATOM 836 C CA . GLY A 1 121 ? 2.593 15.521 15.120 1.00 21.67 113 GLY C CA 1
ATOM 837 C C . GLY A 1 121 ? 3.956 15.526 14.472 1.00 21.22 113 GLY C C 1
ATOM 838 O O . GLY A 1 121 ? 4.179 16.364 13.591 1.00 27.40 113 GLY C O 1
ATOM 839 N N . ALA A 1 122 ? 4.848 14.634 14.874 1.00 21.73 114 ALA C N 1
ATOM 840 C CA . ALA A 1 122 ? 6.184 14.502 14.256 1.00 20.34 114 ALA C CA 1
ATOM 841 C C . ALA A 1 122 ? 6.027 14.120 12.769 1.00 22.19 114 ALA C C 1
ATOM 842 O O . ALA A 1 122 ? 6.738 14.680 11.905 1.00 23.06 114 ALA C O 1
ATOM 844 N N . PHE A 1 123 ? 5.118 13.214 12.457 1.00 21.40 115 PHE C N 1
ATOM 845 C CA . PHE A 1 123 ? 4.974 12.705 11.079 1.00 23.00 115 PHE C CA 1
ATOM 846 C C . PHE A 1 123 ? 4.581 13.866 10.161 1.00 22.01 115 PHE C C 1
ATOM 847 O O . PHE A 1 123 ? 5.222 14.064 9.110 1.00 21.15 115 PHE C O 1
ATOM 855 N N . PHE A 1 124 ? 3.497 14.560 10.507 1.00 21.53 116 PHE C N 1
ATOM 856 C CA . PHE A 1 124 ? 2.891 15.574 9.611 1.00 22.24 116 PHE C CA 1
ATOM 857 C C . PHE A 1 124 ? 3.737 16.861 9.585 1.00 21.33 116 PHE C C 1
ATOM 858 O O . PHE A 1 124 ? 3.658 17.538 8.556 1.00 20.95 116 PHE C O 1
ATOM 866 N N . CYS A 1 125 ? 4.531 17.171 10.617 1.00 20.23 117 CYS C N 1
ATOM 867 C CA . CYS A 1 125 ? 5.534 18.264 10.558 1.00 20.33 117 CYS C CA 1
ATOM 868 C C . CYS A 1 125 ? 6.668 17.866 9.600 1.00 20.30 117 CYS C C 1
ATOM 869 O O . CYS A 1 125 ? 7.073 18.668 8.772 1.00 20.55 117 CYS C O 1
ATOM 872 N N . MET A 1 126 ? 7.148 16.639 9.696 1.00 19.21 118 MET C N 1
ATOM 873 C CA . MET A 1 126 ? 8.136 16.083 8.740 1.00 21.76 118 MET C CA 1
ATOM 874 C C . MET A 1 126 ? 7.604 16.196 7.304 1.00 20.43 118 MET C C 1
ATOM 875 O O . MET A 1 126 ? 8.384 16.552 6.426 1.00 21.57 118 MET C O 1
ATOM 880 N N . GLN A 1 127 ? 6.320 15.875 7.085 1.00 20.85 119 GLN C N 1
ATOM 881 C CA . GLN A 1 127 ? 5.665 15.929 5.762 1.00 20.19 119 GLN C CA 1
ATOM 882 C C . GLN A 1 127 ? 5.666 17.379 5.276 1.00 19.41 119 GLN C C 1
ATOM 883 O O . GLN A 1 127 ? 5.895 17.601 4.087 1.00 20.14 119 GLN C O 1
ATOM 889 N N . ALA A 1 128 ? 5.331 18.323 6.146 1.00 19.95 120 ALA C N 1
ATOM 890 C CA . ALA A 1 128 ? 5.219 19.756 5.771 1.00 20.23 120 ALA C CA 1
ATOM 891 C C . ALA A 1 128 ? 6.613 20.250 5.350 1.00 19.88 120 ALA C C 1
ATOM 892 O O . ALA A 1 128 ? 6.735 20.813 4.256 1.00 20.97 120 ALA C O 1
ATOM 894 N N . ALA A 1 129 ? 7.657 19.940 6.113 1.00 19.83 121 ALA C N 1
ATOM 895 C CA . ALA A 1 129 ? 9.048 20.330 5.764 1.00 19.75 121 ALA C CA 1
ATOM 896 C C . ALA A 1 129 ? 9.394 19.684 4.417 1.00 20.56 121 ALA C C 1
ATOM 897 O O . ALA A 1 129 ? 9.885 20.383 3.533 1.00 18.50 121 ALA C O 1
ATOM 899 N N . ALA A 1 130 ? 9.116 18.383 4.288 1.00 20.76 122 ALA C N 1
ATOM 900 C CA . ALA A 1 130 ? 9.483 17.554 3.126 1.00 21.65 122 ALA C CA 1
ATOM 901 C C . ALA A 1 130 ? 8.859 18.159 1.875 1.00 21.71 122 ALA C C 1
ATOM 902 O O . ALA A 1 130 ? 9.566 18.247 0.891 1.00 21.41 122 ALA C O 1
ATOM 904 N N . LYS A 1 131 ? 7.566 18.482 1.902 1.00 22.13 123 LYS C N 1
ATOM 905 C CA . LYS A 1 131 ? 6.872 19.067 0.720 1.00 26.46 123 LYS C CA 1
ATOM 906 C C . LYS A 1 131 ? 7.556 20.373 0.295 1.00 22.70 123 LYS C C 1
ATOM 907 O O . LYS A 1 131 ? 7.863 20.516 -0.911 1.00 21.12 123 LYS C O 1
ATOM 913 N N . HIS A 1 132 ? 7.856 21.244 1.260 1.00 21.24 124 HIS C N 1
ATOM 914 C CA . HIS A 1 132 ? 8.553 22.532 1.018 1.00 23.49 124 HIS C CA 1
ATOM 915 C C . HIS A 1 132 ? 9.958 22.286 0.446 1.00 24.14 124 HIS C C 1
ATOM 916 O O . HIS A 1 132 ? 10.337 22.973 -0.525 1.00 23.19 124 HIS C O 1
ATOM 923 N N . MET A 1 133 ? 10.702 21.308 0.979 1.00 23.62 125 MET C N 1
ATOM 924 C CA . MET A 1 133 ? 12.098 21.048 0.533 1.00 22.08 125 MET C CA 1
ATOM 925 C C . MET A 1 133 ? 12.086 20.395 -0.862 1.00 21.58 125 MET C C 1
ATOM 926 O O . MET A 1 133 ? 12.945 20.723 -1.672 1.00 19.67 125 MET C O 1
ATOM 931 N N . ILE A 1 134 ? 11.100 19.549 -1.162 1.00 23.06 126 ILE C N 1
ATOM 932 C CA . ILE A 1 134 ? 10.989 18.930 -2.518 1.00 24.44 126 ILE C CA 1
ATOM 933 C C . ILE A 1 134 ? 10.733 20.056 -3.525 1.00 24.37 126 ILE C C 1
ATOM 934 O O . ILE A 1 134 ? 11.485 20.132 -4.496 1.00 25.52 126 ILE C O 1
ATOM 939 N N . ALA A 1 135 ? 9.763 20.933 -3.249 1.00 25.22 127 ALA C N 1
ATOM 940 C CA . ALA A 1 135 ? 9.305 21.981 -4.190 1.00 24.46 127 ALA C CA 1
ATOM 941 C C . ALA A 1 135 ? 10.481 22.912 -4.494 1.00 25.17 127 ALA C C 1
ATOM 942 O O . ALA A 1 135 ? 10.667 23.273 -5.653 1.00 25.97 127 ALA C O 1
ATOM 944 N N . ARG A 1 136 ? 11.259 23.260 -3.477 1.00 23.67 128 ARG C N 1
ATOM 945 C CA . ARG A 1 136 ? 12.391 24.198 -3.599 1.00 24.59 128 ARG C CA 1
ATOM 946 C C . ARG A 1 136 ? 13.531 23.575 -4.424 1.00 25.74 128 ARG C C 1
ATOM 947 O O . ARG A 1 136 ? 14.201 24.315 -5.168 1.00 27.74 128 ARG C O 1
ATOM 955 N N . GLY A 1 137 ? 13.806 22.283 -4.258 1.00 24.81 129 GLY C N 1
ATOM 956 C CA . GLY A 1 137 ? 14.810 21.557 -5.044 1.00 23.67 129 GLY C CA 1
ATOM 957 C C . GLY A 1 137 ? 16.230 21.836 -4.600 1.00 23.36 129 GLY C C 1
ATOM 958 O O . GLY A 1 137 ? 17.098 21.621 -5.384 1.00 24.18 129 GLY C O 1
ATOM 959 N N . LYS A 1 138 ? 16.472 22.287 -3.376 1.00 24.70 130 LYS C N 1
ATOM 960 C CA . LYS A 1 138 ? 17.845 22.580 -2.895 1.00 26.68 130 LYS C CA 1
ATOM 961 C C . LYS A 1 138 ? 18.176 21.688 -1.700 1.00 26.40 130 LYS C C 1
ATOM 962 O O . LYS A 1 138 ? 19.103 22.017 -0.975 1.00 28.55 130 LYS C O 1
ATOM 968 N N . GLY A 1 139 ? 17.431 20.615 -1.500 1.00 23.78 131 GLY C N 1
ATOM 969 C CA . GLY A 1 139 ? 17.662 19.689 -0.385 1.00 24.91 131 GLY C CA 1
ATOM 970 C C . GLY A 1 139 ? 17.216 20.277 0.945 1.00 22.04 131 GLY C C 1
ATOM 971 O O . GLY A 1 139 ? 16.474 21.252 0.945 1.00 23.43 131 GLY C O 1
ATOM 972 N N . GLY A 1 140 ? 17.687 19.671 2.034 1.00 21.08 132 GLY C N 1
ATOM 973 C CA . GLY A 1 140 ? 17.425 20.074 3.420 1.00 20.05 132 GLY C CA 1
ATOM 974 C C . GLY A 1 140 ? 17.751 18.986 4.419 1.00 18.98 132 GLY C C 1
ATOM 975 O O . GLY A 1 140 ? 18.241 17.900 4.036 1.00 19.79 132 GLY C O 1
ATOM 976 N N . LYS A 1 141 ? 17.426 19.258 5.672 1.00 20.13 133 LYS C N 1
ATOM 977 C CA . LYS A 1 141 ? 17.782 18.414 6.829 1.00 20.41 133 LYS C CA 1
ATOM 978 C C . LYS A 1 141 ? 16.540 18.289 7.690 1.00 20.03 133 LYS C C 1
ATOM 979 O O . LYS A 1 141 ? 15.952 19.329 7.977 1.00 23.46 133 LYS C O 1
ATOM 985 N N . ILE A 1 142 ? 16.173 17.069 8.073 1.00 17.90 134 ILE C N 1
ATOM 986 C CA . ILE A 1 142 ? 15.108 16.840 9.071 1.00 19.44 134 ILE C CA 1
ATOM 987 C C . ILE A 1 142 ? 15.695 15.988 10.179 1.00 18.94 134 ILE C C 1
ATOM 988 O O . ILE A 1 142 ? 16.093 14.888 9.869 1.00 19.87 134 ILE C O 1
ATOM 993 N N . ILE A 1 143 ? 15.656 16.468 11.419 1.00 19.20 135 ILE C N 1
ATOM 994 C CA . ILE A 1 143 ? 16.171 15.728 12.604 1.00 19.54 135 ILE C CA 1
ATOM 995 C C . ILE A 1 143 ? 15.007 15.454 13.557 1.00 18.86 135 ILE C C 1
ATOM 996 O O . ILE A 1 143 ? 14.458 16.413 14.072 1.00 20.13 135 ILE C O 1
ATOM 1001 N N . ASN A 1 144 ? 14.641 14.182 13.737 1.00 18.40 136 ASN C N 1
ATOM 1002 C CA . ASN A 1 144 ? 13.593 13.742 14.684 1.00 18.68 136 ASN C CA 1
ATOM 1003 C C . ASN A 1 144 ? 14.242 13.470 16.048 1.00 21.09 136 ASN C C 1
ATOM 1004 O O . ASN A 1 144 ? 15.350 12.917 16.083 1.00 21.39 136 ASN C O 1
ATOM 1009 N N . MET A 1 145 ? 13.611 13.886 17.138 1.00 20.91 137 MET C N 1
ATOM 1010 C CA . MET A 1 145 ? 14.065 13.502 18.498 1.00 22.41 137 MET C CA 1
ATOM 1011 C C . MET A 1 145 ? 13.319 12.221 18.878 1.00 22.91 137 MET C C 1
ATOM 1012 O O . MET A 1 145 ? 12.078 12.247 19.050 1.00 24.93 137 MET C O 1
ATOM 1017 N N . ALA A 1 146 ? 14.051 11.123 18.937 1.00 20.34 138 ALA C N 1
ATOM 1018 C CA . ALA A 1 146 ? 13.579 9.819 19.402 1.00 22.53 138 ALA C CA 1
ATOM 1019 C C . ALA A 1 146 ? 13.940 9.704 20.889 1.00 21.71 138 ALA C C 1
ATOM 1020 O O . ALA A 1 146 ? 13.884 10.705 21.574 1.00 20.32 138 ALA C O 1
ATOM 1022 N N . SER A 1 147 ? 14.285 8.523 21.368 1.00 20.75 139 SER C N 1
ATOM 1023 C CA . SER A 1 147 ? 14.601 8.296 22.804 1.00 22.60 139 SER C CA 1
ATOM 1024 C C . SER A 1 147 ? 15.175 6.889 22.907 1.00 22.07 139 SER C C 1
ATOM 1025 O O . SER A 1 147 ? 14.844 6.079 22.048 1.00 22.93 139 SER C O 1
ATOM 1028 N N . GLN A 1 148 ? 16.000 6.619 23.914 1.00 23.18 140 GLN C N 1
ATOM 1029 C CA . GLN A 1 148 ? 16.292 5.239 24.358 1.00 23.44 140 GLN C CA 1
ATOM 1030 C C . GLN A 1 148 ? 14.964 4.457 24.418 1.00 21.55 140 GLN C C 1
ATOM 1031 O O . GLN A 1 148 ? 14.959 3.246 24.113 1.00 21.02 140 GLN C O 1
ATOM 1037 N N . ALA A 1 149 ? 13.870 5.093 24.841 1.00 22.35 141 ALA C N 1
ATOM 1038 C CA . ALA A 1 149 ? 12.550 4.434 24.994 1.00 23.84 141 ALA C CA 1
ATOM 1039 C C . ALA A 1 149 ? 12.058 3.871 23.649 1.00 21.93 141 ALA C C 1
ATOM 1040 O O . ALA A 1 149 ? 11.311 2.856 23.684 1.00 21.81 141 ALA C O 1
ATOM 1042 N N . GLY A 1 150 ? 12.465 4.485 22.528 1.00 19.44 142 GLY C N 1
ATOM 1043 C CA . GLY A 1 150 ? 12.153 4.014 21.161 1.00 20.27 142 GLY C CA 1
ATOM 1044 C C . GLY A 1 150 ? 12.873 2.724 20.778 1.00 22.33 142 GLY C C 1
ATOM 1045 O O . GLY A 1 150 ? 12.501 2.124 19.766 1.00 20.21 142 GLY C O 1
ATOM 1046 N N . ARG A 1 151 ? 13.944 2.335 21.487 1.00 25.03 143 ARG C N 1
ATOM 1047 C CA . ARG A 1 151 ? 14.810 1.185 21.112 1.00 23.78 143 ARG C CA 1
ATOM 1048 C C . ARG A 1 151 ? 14.280 -0.116 21.721 1.00 24.20 143 ARG C C 1
ATOM 1049 O O . ARG A 1 151 ? 14.568 -1.143 21.156 1.00 23.69 143 ARG C O 1
ATOM 1057 N N . ARG A 1 152 ? 13.602 -0.055 22.869 1.00 24.41 144 ARG C N 1
ATOM 1058 C CA . ARG A 1 152 ? 13.137 -1.238 23.627 1.00 24.19 144 ARG C CA 1
ATOM 1059 C C . ARG A 1 152 ? 11.974 -0.813 24.525 1.00 25.18 144 ARG C C 1
ATOM 1060 O O . ARG A 1 152 ? 12.054 0.270 25.128 1.00 26.83 144 ARG C O 1
ATOM 1068 N N . GLY A 1 153 ? 10.925 -1.617 24.615 1.00 25.11 145 GLY C N 1
ATOM 1069 C CA . GLY A 1 153 ? 9.814 -1.364 25.553 1.00 25.99 145 GLY C CA 1
ATOM 1070 C C . GLY A 1 153 ? 10.283 -1.425 26.996 1.00 27.29 145 GLY C C 1
ATOM 1071 O O . GLY A 1 153 ? 11.369 -1.998 27.244 1.00 28.13 145 GLY C O 1
ATOM 1072 N N . GLU A 1 154 ? 9.545 -0.807 27.919 1.00 25.81 146 GLU C N 1
ATOM 1073 C CA . GLU A 1 154 ? 9.717 -1.067 29.370 1.00 28.39 146 GLU C CA 1
ATOM 1074 C C . GLU A 1 154 ? 8.355 -1.100 30.030 1.00 26.78 146 GLU C C 1
ATOM 1075 O O . GLU A 1 154 ? 7.360 -0.613 29.493 1.00 23.05 146 GLU C O 1
ATOM 1081 N N . PRO A 1 155 ? 8.281 -1.711 31.226 1.00 26.89 147 PRO C N 1
ATOM 1082 C CA . PRO A 1 155 ? 7.008 -1.812 31.924 1.00 28.93 147 PRO C CA 1
ATOM 1083 C C . PRO A 1 155 ? 6.723 -0.371 32.375 1.00 28.09 147 PRO C C 1
ATOM 1084 O O . PRO A 1 155 ? 7.661 0.382 32.671 1.00 32.45 147 PRO C O 1
ATOM 1088 N N . LEU A 1 156 ? 5.466 0.009 32.323 1.00 25.54 148 LEU C N 1
ATOM 1089 C CA . LEU A 1 156 ? 4.960 1.331 32.775 1.00 26.98 148 LEU C CA 1
ATOM 1090 C C . LEU A 1 156 ? 5.035 2.372 31.652 1.00 26.65 148 LEU C C 1
ATOM 1091 O O . LEU A 1 156 ? 4.330 3.367 31.798 1.00 24.50 148 LEU C O 1
ATOM 1096 N N . VAL A 1 157 ? 5.800 2.154 30.573 1.00 26.52 149 VAL C N 1
ATOM 1097 C CA . VAL A 1 157 ? 6.109 3.214 29.573 1.00 25.15 149 VAL C CA 1
ATOM 1098 C C . VAL A 1 157 ? 5.702 2.748 28.170 1.00 23.18 149 VAL C C 1
ATOM 1099 O O . VAL A 1 157 ? 6.351 3.158 27.186 1.00 21.70 149 VAL C O 1
ATOM 1103 N N . ALA A 1 158 ? 4.621 1.978 28.045 1.00 23.05 150 ALA C N 1
ATOM 1104 C CA . ALA A 1 158 ? 4.232 1.316 26.769 1.00 23.39 150 ALA C CA 1
ATOM 1105 C C . ALA A 1 158 ? 3.890 2.367 25.701 1.00 22.86 150 ALA C C 1
ATOM 1106 O O . ALA A 1 158 ? 4.395 2.274 24.552 1.00 21.47 150 ALA C O 1
ATOM 1108 N N . VAL A 1 159 ? 3.093 3.365 26.073 1.00 23.13 151 VAL C N 1
ATOM 1109 C CA . VAL A 1 159 ? 2.612 4.417 25.125 1.00 23.91 151 VAL C CA 1
ATOM 1110 C C . VAL A 1 159 ? 3.779 5.286 24.624 1.00 22.61 151 VAL C C 1
ATOM 1111 O O . VAL A 1 159 ? 3.926 5.430 23.380 1.00 21.90 151 VAL C O 1
ATOM 1115 N N . TYR A 1 160 ? 4.550 5.866 25.553 1.00 20.29 152 TYR C N 1
ATOM 1116 C CA . TYR A 1 160 ? 5.764 6.663 25.251 1.00 21.17 152 TYR C CA 1
ATOM 1117 C C . TYR A 1 160 ? 6.719 5.813 24.413 1.00 19.36 152 TYR C C 1
ATOM 1118 O O . TYR A 1 160 ? 7.153 6.336 23.378 1.00 20.19 152 TYR C O 1
ATOM 1127 N N . CYS A 1 161 ? 7.055 4.582 24.827 1.00 20.00 153 CYS C N 1
ATOM 1128 C CA . CYS A 1 161 ? 8.058 3.747 24.095 1.00 19.43 153 CYS C CA 1
ATOM 1129 C C . CYS A 1 161 ? 7.559 3.520 22.655 1.00 18.67 153 CYS C C 1
ATOM 1130 O O . CYS A 1 161 ? 8.349 3.626 21.702 1.00 16.22 153 CYS C O 1
ATOM 1133 N N . ALA A 1 162 ? 6.273 3.255 22.494 1.00 18.24 154 ALA C N 1
ATOM 1134 C CA . ALA A 1 162 ? 5.695 2.921 21.177 1.00 19.32 154 ALA C CA 1
ATOM 1135 C C . ALA A 1 162 ? 5.740 4.162 20.284 1.00 19.68 154 ALA C C 1
ATOM 1136 O O . ALA A 1 162 ? 6.128 4.034 19.110 1.00 19.78 154 ALA C O 1
ATOM 1138 N N . SER A 1 163 ? 5.387 5.327 20.824 1.00 22.13 155 SER C N 1
ATOM 1139 C CA . SER A 1 163 ? 5.442 6.611 20.074 1.00 22.35 155 SER C CA 1
ATOM 1140 C C . SER A 1 163 ? 6.872 6.849 19.563 1.00 22.44 155 SER C C 1
ATOM 1141 O O . SER A 1 163 ? 7.046 7.210 18.380 1.00 22.31 155 SER C O 1
ATOM 1144 N N . LYS A 1 164 ? 7.891 6.595 20.383 1.00 21.40 156 LYS C N 1
ATOM 1145 C CA . LYS A 1 164 ? 9.296 6.846 19.974 1.00 19.69 156 LYS C CA 1
ATOM 1146 C C . LYS A 1 164 ? 9.793 5.760 19.026 1.00 19.99 156 LYS C C 1
ATOM 1147 O O . LYS A 1 164 ? 10.648 6.089 18.197 1.00 18.25 156 LYS C O 1
ATOM 1153 N N . ALA A 1 165 ? 9.308 4.510 19.133 1.00 18.13 157 ALA C N 1
ATOM 1154 C CA . ALA A 1 165 ? 9.661 3.437 18.179 1.00 17.70 157 ALA C CA 1
ATOM 1155 C C . ALA A 1 165 ? 9.164 3.829 16.771 1.00 18.94 157 ALA C C 1
ATOM 1156 O O . ALA A 1 165 ? 9.886 3.590 15.767 1.00 19.94 157 ALA C O 1
ATOM 1158 N N . ALA A 1 166 ? 7.962 4.403 16.699 1.00 18.64 158 ALA C N 1
ATOM 1159 C CA . ALA A 1 166 ? 7.347 4.885 15.443 1.00 19.44 158 ALA C CA 1
ATOM 1160 C C . ALA A 1 166 ? 8.174 6.058 14.891 1.00 20.26 158 ALA C C 1
ATOM 1161 O O . ALA A 1 166 ? 8.346 6.130 13.664 1.00 18.19 158 ALA C O 1
ATOM 1163 N N . VAL A 1 167 ? 8.682 6.943 15.761 1.00 20.71 159 VAL C N 1
ATOM 1164 C CA . VAL A 1 167 ? 9.543 8.078 15.324 1.00 23.49 159 VAL C CA 1
ATOM 1165 C C . VAL A 1 167 ? 10.812 7.510 14.654 1.00 21.73 159 VAL C C 1
ATOM 1166 O O . VAL A 1 167 ? 11.214 8.026 13.576 1.00 20.67 159 VAL C O 1
ATOM 1170 N N . ILE A 1 168 ? 11.412 6.479 15.238 1.00 20.59 160 ILE C N 1
ATOM 1171 C CA . ILE A 1 168 ? 12.621 5.822 14.651 1.00 22.29 160 ILE C CA 1
ATOM 1172 C C . ILE A 1 168 ? 12.235 5.198 13.305 1.00 19.96 160 ILE C C 1
ATOM 1173 O O . ILE A 1 168 ? 12.966 5.322 12.385 1.00 16.28 160 ILE C O 1
ATOM 1178 N N . SER A 1 169 ? 11.110 4.515 13.223 1.00 20.14 161 SER C N 1
ATOM 1179 C CA . SER A 1 169 ? 10.645 3.889 11.968 1.00 19.97 161 SER C CA 1
ATOM 1180 C C . SER A 1 169 ? 10.428 4.962 10.889 1.00 20.78 161 SER C C 1
ATOM 1181 O O . SER A 1 169 ? 10.929 4.785 9.756 1.00 21.32 161 SER C O 1
ATOM 1184 N N . MET A 1 170 ? 9.698 6.035 11.199 1.00 22.86 162 MET C N 1
ATOM 1185 C CA . MET A 1 170 ? 9.373 7.085 10.192 1.00 22.10 162 MET C CA 1
ATOM 1186 C C . MET A 1 170 ? 10.650 7.826 9.781 1.00 21.50 162 MET C C 1
ATOM 1187 O O . MET A 1 170 ? 10.777 8.165 8.571 1.00 20.38 162 MET C O 1
ATOM 1192 N N . THR A 1 171 ? 11.599 7.999 10.703 1.00 17.85 163 THR C N 1
ATOM 1193 C CA . THR A 1 171 ? 12.949 8.520 10.362 1.00 18.46 163 THR C CA 1
ATOM 1194 C C . THR A 1 171 ? 13.531 7.636 9.259 1.00 17.23 163 THR C C 1
ATOM 1195 O O . THR A 1 171 ? 14.068 8.177 8.296 1.00 17.11 163 THR C O 1
ATOM 1199 N N . GLN A 1 172 ? 13.445 6.311 9.407 1.00 18.56 164 GLN C N 1
ATOM 1200 C CA . GLN A 1 172 ? 14.059 5.375 8.434 1.00 18.18 164 GLN C CA 1
ATOM 1201 C C . GLN A 1 172 ? 13.332 5.480 7.080 1.00 17.89 164 GLN C C 1
ATOM 1202 O O . GLN A 1 172 ? 14.015 5.641 6.045 1.00 20.02 164 GLN C O 1
ATOM 1208 N N . SER A 1 173 ? 12.008 5.359 7.100 1.00 15.99 165 SER C N 1
ATOM 1209 C CA . SER A 1 173 ? 11.122 5.361 5.918 1.00 19.47 165 SER C CA 1
ATOM 1210 C C . SER A 1 173 ? 11.350 6.657 5.138 1.00 18.69 165 SER C C 1
ATOM 1211 O O . SER A 1 173 ? 11.668 6.554 3.945 1.00 20.59 165 SER C O 1
ATOM 1214 N N . ALA A 1 174 ? 11.131 7.808 5.780 1.00 18.33 166 ALA C N 1
ATOM 1215 C CA . ALA A 1 174 ? 11.283 9.159 5.176 1.00 18.88 166 ALA C CA 1
ATOM 1216 C C . ALA A 1 174 ? 12.739 9.373 4.719 1.00 18.86 166 ALA C C 1
ATOM 1217 O O . ALA A 1 174 ? 12.948 9.989 3.681 1.00 19.39 166 ALA C O 1
ATOM 1219 N N . GLY A 1 175 ? 13.718 8.858 5.463 1.00 19.09 167 GLY C N 1
ATOM 1220 C CA . GLY A 1 175 ? 15.142 8.922 5.075 1.00 21.84 167 GLY C CA 1
ATOM 1221 C C . GLY A 1 175 ? 15.389 8.283 3.714 1.00 21.80 167 GLY C C 1
ATOM 1222 O O . GLY A 1 175 ? 16.047 8.917 2.860 1.00 20.46 167 GLY C O 1
ATOM 1223 N N . LEU A 1 176 ? 14.887 7.072 3.501 1.00 19.95 168 LEU C N 1
ATOM 1224 C CA . LEU A 1 176 ? 15.141 6.367 2.221 1.00 22.63 168 LEU C CA 1
ATOM 1225 C C . LEU A 1 176 ? 14.285 7.005 1.107 1.00 22.64 168 LEU C C 1
ATOM 1226 O O . LEU A 1 176 ? 14.716 6.997 -0.039 1.00 20.03 168 LEU C O 1
ATOM 1231 N N . GLY A 1 177 ? 13.087 7.494 1.427 1.00 22.16 169 GLY C N 1
ATOM 1232 C CA . GLY A 1 177 ? 12.207 8.095 0.416 1.00 22.79 169 GLY C CA 1
ATOM 1233 C C . GLY A 1 177 ? 12.716 9.455 -0.023 1.00 22.58 169 GLY C C 1
ATOM 1234 O O . GLY A 1 177 ? 12.572 9.739 -1.186 1.00 25.37 169 GLY C O 1
ATOM 1235 N N . LEU A 1 178 ? 13.302 10.251 0.878 1.00 21.65 170 LEU C N 1
ATOM 1236 C CA . LEU A 1 178 ? 13.625 11.685 0.620 1.00 22.39 170 LEU C CA 1
ATOM 1237 C C . LEU A 1 178 ? 15.083 11.915 0.194 1.00 22.23 170 LEU C C 1
ATOM 1238 O O . LEU A 1 178 ? 15.355 13.023 -0.317 1.00 23.11 170 LEU C O 1
ATOM 1243 N N . ILE A 1 179 ? 16.009 10.974 0.377 1.00 22.44 171 ILE C N 1
ATOM 1244 C CA . ILE A 1 179 ? 17.437 11.249 0.057 1.00 22.90 171 ILE C CA 1
ATOM 1245 C C . ILE A 1 179 ? 17.587 11.561 -1.435 1.00 24.24 171 ILE C C 1
ATOM 1246 O O . ILE A 1 179 ? 18.486 12.364 -1.790 1.00 23.81 171 ILE C O 1
ATOM 1251 N N . ARG A 1 180 ? 16.743 11.038 -2.309 1.00 23.08 172 ARG C N 1
ATOM 1252 C CA . ARG A 1 180 ? 16.924 11.366 -3.755 1.00 27.86 172 ARG C CA 1
ATOM 1253 C C . ARG A 1 180 ? 16.574 12.847 -4.012 1.00 25.92 172 ARG C C 1
ATOM 1254 O O . ARG A 1 180 ? 16.907 13.339 -5.082 1.00 24.42 172 ARG C O 1
ATOM 1262 N N . HIS A 1 181 ? 15.914 13.550 -3.089 1.00 22.30 173 HIS C N 1
ATOM 1263 C CA . HIS A 1 181 ? 15.707 15.019 -3.191 1.00 22.61 173 HIS C CA 1
ATOM 1264 C C . HIS A 1 181 ? 16.737 15.807 -2.381 1.00 22.48 173 HIS C C 1
ATOM 1265 O O . HIS A 1 181 ? 16.510 16.998 -2.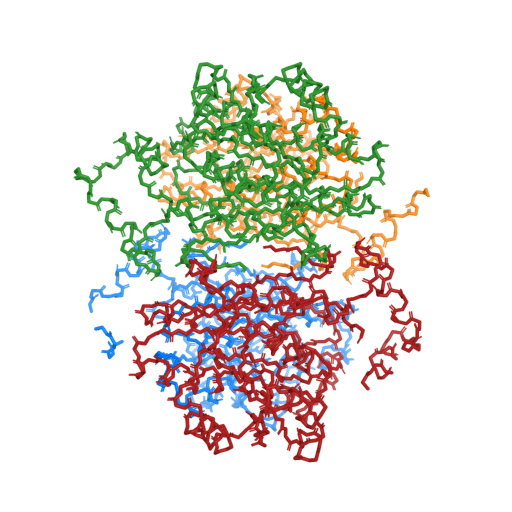189 1.00 26.27 173 HIS C O 1
ATOM 1272 N N . GLY A 1 182 ? 17.847 15.187 -1.977 1.00 20.69 174 GLY C N 1
ATOM 1273 C CA . GLY A 1 182 ? 18.905 15.844 -1.199 1.00 19.93 174 GLY C CA 1
ATOM 1274 C C . GLY A 1 182 ? 18.445 16.181 0.212 1.00 20.43 174 GLY C C 1
ATOM 1275 O O . GLY A 1 182 ? 18.994 17.131 0.795 1.00 19.55 174 GLY C O 1
ATOM 1276 N N . ILE A 1 183 ? 17.409 15.504 0.709 1.00 19.14 175 ILE C N 1
ATOM 1277 C CA . ILE A 1 183 ? 16.914 15.700 2.095 1.00 19.36 175 ILE C CA 1
ATOM 1278 C C . ILE A 1 183 ? 17.500 14.571 2.956 1.00 20.34 175 ILE C C 1
ATOM 1279 O O . ILE A 1 183 ? 17.252 13.387 2.661 1.00 19.17 175 ILE C O 1
ATOM 1284 N N . ASN A 1 184 ? 18.269 14.929 3.973 1.00 19.90 176 ASN C N 1
ATOM 1285 C CA . ASN A 1 184 ? 18.814 13.975 4.963 1.00 19.14 176 ASN C CA 1
ATOM 1286 C C . ASN A 1 184 ? 17.887 13.967 6.158 1.00 18.56 176 ASN C C 1
ATOM 1287 O O . ASN A 1 184 ? 17.854 14.979 6.849 1.00 19.39 176 ASN C O 1
ATOM 1292 N N . VAL A 1 185 ? 17.222 12.843 6.398 1.00 19.26 177 VAL C N 1
ATOM 1293 C CA . VAL A 1 185 ? 16.372 12.607 7.592 1.00 18.95 177 VAL C CA 1
ATOM 1294 C C . VAL A 1 185 ? 17.152 11.675 8.513 1.00 17.18 177 VAL C C 1
ATOM 1295 O O . VAL A 1 185 ? 17.475 10.559 8.073 1.00 16.24 177 VAL C O 1
ATOM 1299 N N . ASN A 1 186 ? 17.364 12.102 9.754 1.00 15.69 178 ASN C N 1
ATOM 1300 C CA . ASN A 1 186 ? 18.052 11.314 10.799 1.00 15.37 178 ASN C CA 1
ATOM 1301 C C . ASN A 1 186 ? 17.392 11.616 12.142 1.00 16.23 178 ASN C C 1
ATOM 1302 O O . ASN A 1 186 ? 16.643 12.559 12.225 1.00 17.41 178 ASN C O 1
ATOM 1307 N N . ALA A 1 187 ? 17.743 10.905 13.199 1.00 17.01 179 ALA C N 1
ATOM 1308 C CA . ALA A 1 187 ? 17.157 11.076 14.540 1.00 16.36 179 ALA C CA 1
ATOM 1309 C C . ALA A 1 187 ? 18.252 11.075 15.594 1.00 17.09 179 ALA C C 1
ATOM 1310 O O . ALA A 1 187 ? 19.280 10.439 15.362 1.00 19.77 179 ALA C O 1
ATOM 1312 N N . ILE A 1 188 ? 18.020 11.743 16.721 1.00 19.20 180 ILE C N 1
ATOM 1313 C CA . ILE A 1 188 ? 18.875 11.667 17.947 1.00 20.60 180 ILE C CA 1
ATOM 1314 C C . ILE A 1 188 ? 18.047 10.981 19.036 1.00 21.67 180 ILE C C 1
ATOM 1315 O O . ILE A 1 188 ? 16.890 11.336 19.190 1.00 21.78 180 ILE C O 1
ATOM 1320 N N . ALA A 1 189 ? 18.619 9.981 19.709 1.00 22.60 181 ALA C N 1
ATOM 1321 C CA . ALA A 1 189 ? 17.967 9.222 20.790 1.00 21.62 181 ALA C CA 1
ATOM 1322 C C . ALA A 1 189 ? 18.716 9.547 22.072 1.00 20.72 181 ALA C C 1
ATOM 1323 O O . ALA A 1 189 ? 19.746 8.953 22.388 1.00 22.91 181 ALA C O 1
ATOM 1325 N N . PRO A 1 190 ? 18.242 10.556 22.819 1.00 19.88 182 PRO C N 1
ATOM 1326 C CA . PRO A 1 190 ? 18.796 10.859 24.134 1.00 20.29 182 PRO C CA 1
ATOM 1327 C C . PRO A 1 190 ? 18.501 9.725 25.106 1.00 20.63 182 PRO C C 1
ATOM 1328 O O . PRO A 1 190 ? 17.625 8.936 24.849 1.00 21.06 182 PRO C O 1
ATOM 1332 N N . GLY A 1 191 ? 19.243 9.704 26.202 1.00 24.10 183 GLY C N 1
ATOM 1333 C CA . GLY A 1 191 ? 19.088 8.732 27.296 1.00 25.13 183 GLY C CA 1
ATOM 1334 C C . GLY A 1 191 ? 18.192 9.305 28.366 1.00 25.38 183 GLY C C 1
ATOM 1335 O O . GLY A 1 191 ? 17.096 9.682 28.023 1.00 27.89 183 GLY C O 1
ATOM 1336 N N . VAL A 1 192 ? 18.643 9.380 29.615 1.00 26.39 184 VAL C N 1
ATOM 1337 C CA . VAL A 1 192 ? 17.859 10.054 30.688 1.00 31.19 184 VAL C CA 1
ATOM 1338 C C . VAL A 1 192 ? 18.458 11.448 30.830 1.00 29.43 184 VAL C C 1
ATOM 1339 O O . VAL A 1 192 ? 19.661 11.549 31.091 1.00 30.19 184 VAL C O 1
ATOM 1343 N N . VAL A 1 193 ? 17.648 12.470 30.594 1.00 29.60 185 VAL C N 1
ATOM 1344 C CA . VAL A 1 193 ? 18.098 13.888 30.633 1.00 32.79 185 VAL C CA 1
ATOM 1345 C C . VAL A 1 193 ? 17.688 14.519 31.971 1.00 32.94 185 VAL C C 1
ATOM 1346 O O . VAL A 1 193 ? 16.556 14.249 32.453 1.00 35.25 185 VAL C O 1
ATOM 1350 N N . ASP A 1 194 ? 18.607 15.288 32.561 1.00 38.00 186 ASP C N 1
ATOM 1351 C CA . ASP A 1 194 ? 18.467 15.890 33.888 1.00 39.71 186 ASP C CA 1
ATOM 1352 C C . ASP A 1 194 ? 17.488 17.060 33.944 1.00 42.77 186 ASP C C 1
ATOM 1353 O O . ASP A 1 194 ? 16.846 17.402 32.949 1.00 38.73 186 ASP C O 1
ATOM 1358 N N . GLY A 1 195 ? 17.357 17.623 35.156 1.00 45.64 187 GLY C N 1
ATOM 1359 C CA . GLY A 1 195 ? 16.617 18.857 35.462 1.00 51.16 187 GLY C CA 1
ATOM 1360 C C . GLY A 1 195 ? 15.136 18.734 35.149 1.00 51.36 187 GLY C C 1
ATOM 1361 O O . GLY A 1 195 ? 14.423 18.033 35.884 1.00 47.07 187 GLY C O 1
ATOM 1362 N N . GLU A 1 196 ? 14.701 19.402 34.084 1.00 56.61 188 GLU C N 1
ATOM 1363 C CA . GLU A 1 196 ? 13.277 19.730 33.810 1.00 62.66 188 GLU C CA 1
ATOM 1364 C C . GLU A 1 196 ? 12.633 18.542 33.084 1.00 60.41 188 GLU C C 1
ATOM 1365 O O . GLU A 1 196 ? 11.451 18.258 33.358 1.00 56.17 188 GLU C O 1
ATOM 1371 N N . HIS A 1 197 ? 13.389 17.880 32.203 1.00 59.34 189 HIS C N 1
ATOM 1372 C CA . HIS A 1 197 ? 12.993 16.649 31.452 1.00 59.31 189 HIS C CA 1
ATOM 1373 C C . HIS A 1 197 ? 12.752 15.511 32.465 1.00 46.83 189 HIS C C 1
ATOM 1374 O O . HIS A 1 197 ? 11.671 14.895 32.435 1.00 40.18 189 HIS C O 1
ATOM 1381 N N . TRP A 1 198 ? 13.712 15.261 33.360 1.00 39.85 190 TRP C N 1
ATOM 1382 C CA . TRP A 1 198 ? 13.594 14.220 34.411 1.00 38.36 190 TRP C CA 1
ATOM 1383 C C . TRP A 1 198 ? 12.319 14.452 35.236 1.00 40.97 190 TRP C C 1
ATOM 1384 O O . TRP A 1 198 ? 11.603 13.476 35.537 1.00 34.80 190 TRP C O 1
ATOM 1395 N N . ASP A 1 199 ? 12.083 15.705 35.618 1.00 43.46 191 ASP C N 1
ATOM 1396 C CA . ASP A 1 199 ? 10.991 16.078 36.492 1.00 48.42 191 ASP C CA 1
ATOM 1397 C C . ASP A 1 199 ? 9.638 15.761 35.858 1.00 46.43 191 ASP C C 1
ATOM 1398 O O . ASP A 1 199 ? 8.769 15.272 36.554 1.00 40.00 191 ASP C O 1
ATOM 1403 N N . MET A 1 200 ? 9.521 15.935 34.530 1.00 49.42 192 MET C N 1
ATOM 1404 C CA . MET A 1 200 ? 8.336 15.522 33.718 1.00 53.73 192 MET C CA 1
ATOM 1405 C C . MET A 1 200 ? 8.122 14.018 33.913 1.00 51.47 192 MET C C 1
ATOM 1406 O O . MET A 1 200 ? 7.002 13.616 34.288 1.00 54.77 192 MET C O 1
ATOM 1411 N N . VAL A 1 201 ? 9.177 13.226 33.693 1.00 45.79 193 VAL C N 1
ATOM 1412 C CA . VAL A 1 201 ? 9.174 11.737 33.827 1.00 42.97 193 VAL C CA 1
ATOM 1413 C C . VAL A 1 201 ? 8.841 11.365 35.280 1.00 40.00 193 VAL C C 1
ATOM 1414 O O . VAL A 1 201 ? 7.908 10.581 35.493 1.00 40.66 193 VAL C O 1
ATOM 1418 N N . ASP A 1 202 ? 9.565 11.929 36.244 1.00 37.84 194 ASP C N 1
ATOM 1419 C CA . ASP A 1 202 ? 9.369 11.624 37.647 1.00 39.76 194 ASP C CA 1
ATOM 1420 C C . ASP A 1 202 ? 7.908 11.837 38.126 1.00 38.17 194 ASP C C 1
ATOM 1421 O O . ASP A 1 202 ? 7.377 11.069 38.931 1.00 36.14 194 ASP C O 1
ATOM 1426 N N . GLU A 1 203 ? 7.261 12.890 37.623 1.00 37.17 195 GLU C N 1
ATOM 1427 C CA . GLU A 1 203 ? 5.907 13.281 38.081 1.00 40.30 195 GLU C CA 1
ATOM 1428 C C . GLU A 1 203 ? 4.906 12.195 37.658 1.00 43.21 195 GLU C C 1
ATOM 1429 O O . GLU A 1 203 ? 3.994 11.955 38.447 1.00 42.20 195 GLU C O 1
ATOM 1435 N N . HIS A 1 204 ? 5.139 11.485 36.541 1.00 42.66 196 HIS C N 1
ATOM 1436 C CA . HIS A 1 204 ? 4.241 10.413 36.028 1.00 44.61 196 HIS C CA 1
ATOM 1437 C C . HIS A 1 204 ? 4.509 9.064 36.714 1.00 48.38 196 HIS C C 1
ATOM 1438 O O . HIS A 1 204 ? 3.705 8.170 36.500 1.00 54.42 196 HIS C O 1
ATOM 1445 N N . PHE A 1 205 ? 5.564 8.916 37.526 1.00 57.73 197 PHE C N 1
ATOM 1446 C CA . PHE A 1 205 ? 5.876 7.665 38.282 1.00 59.66 197 PHE C CA 1
ATOM 1447 C C . PHE A 1 205 ? 5.456 7.773 39.763 1.00 63.94 197 PHE C C 1
ATOM 1448 O O . PHE A 1 205 ? 5.812 6.872 40.553 1.00 64.74 197 PHE C O 1
ATOM 1456 N N . ALA A 1 206 ? 4.704 8.812 40.143 1.00 71.30 198 ALA C N 1
ATOM 1457 C CA . ALA A 1 206 ? 4.306 9.074 41.549 1.00 76.49 198 ALA C CA 1
ATOM 1458 C C . ALA A 1 206 ? 3.410 7.936 42.053 1.00 76.88 198 ALA C C 1
ATOM 1459 O O . ALA A 1 206 ? 3.694 7.410 43.149 1.00 63.96 198 ALA C O 1
ATOM 1461 N N . ARG A 1 207 ? 2.416 7.545 41.245 1.00 80.28 199 ARG C N 1
ATOM 1462 C CA . ARG A 1 207 ? 1.262 6.690 41.655 1.00 85.27 199 ARG C CA 1
ATOM 1463 C C . ARG A 1 207 ? 1.700 5.228 41.814 1.00 79.56 199 ARG C C 1
ATOM 1464 O O . ARG A 1 207 ? 0.938 4.457 42.417 1.00 79.91 199 ARG C O 1
ATOM 1472 N N . PHE A 1 208 ? 2.863 4.853 41.274 1.00 75.52 200 PHE C N 1
ATOM 1473 C CA . PHE A 1 208 ? 3.287 3.438 41.121 1.00 80.49 200 PHE C CA 1
ATOM 1474 C C . PHE A 1 208 ? 4.231 3.087 42.275 1.00 91.33 200 PHE C C 1
ATOM 1475 O O . PHE A 1 208 ? 3.765 2.418 43.226 1.00 102.29 200 PHE C O 1
ATOM 1483 N N . GLU A 1 209 ? 5.474 3.567 42.232 1.00 86.76 201 GLU C N 1
ATOM 1484 C CA . GLU A 1 209 ? 6.510 3.238 43.243 1.00 87.03 201 GLU C CA 1
ATOM 1485 C C . GLU A 1 209 ? 6.799 4.490 44.084 1.00 90.50 201 GLU C C 1
ATOM 1486 O O . GLU A 1 209 ? 6.530 4.453 45.300 1.00 80.58 201 GLU C O 1
ATOM 1492 N N . GLY A 1 210 ? 7.312 5.552 43.448 1.00 99.57 202 GLY C N 1
ATOM 1493 C CA . GLY A 1 210 ? 7.746 6.811 44.088 1.00 102.82 202 GLY C CA 1
ATOM 1494 C C . GLY A 1 210 ? 8.820 6.596 45.148 1.00 115.02 202 GLY C C 1
ATOM 1495 O O . GLY A 1 210 ? 8.933 7.468 46.033 1.00 119.11 202 GLY C O 1
ATOM 1496 N N . LEU A 1 211 ? 9.602 5.508 45.044 1.00 124.17 203 LEU C N 1
ATOM 1497 C CA . LEU A 1 211 ? 10.563 5.012 46.077 1.00 119.03 203 LEU C CA 1
ATOM 1498 C C . LEU A 1 211 ? 11.343 6.188 46.680 1.00 117.17 203 LEU C C 1
ATOM 1499 O O . LEU A 1 211 ? 12.353 6.581 46.060 1.00 132.90 203 LEU C O 1
ATOM 1504 N N . LYS A 1 212 ? 10.888 6.720 47.827 1.00 104.34 204 LYS C N 1
ATOM 1505 C CA . LYS A 1 212 ? 11.619 7.698 48.691 1.00 94.76 204 LYS C CA 1
ATOM 1506 C C . LYS A 1 212 ? 11.902 8.991 47.914 1.00 87.76 204 LYS C C 1
ATOM 1507 O O . LYS A 1 212 ? 12.357 8.953 46.771 1.00 81.73 204 LYS C O 1
ATOM 1513 N N . PRO A 1 213 ? 11.660 10.189 48.505 1.00 84.27 205 PRO C N 1
ATOM 1514 C CA . PRO A 1 213 ? 11.774 11.445 47.758 1.00 78.03 205 PRO C CA 1
ATOM 1515 C C . PRO A 1 213 ? 13.191 11.705 47.208 1.00 75.25 205 PRO C C 1
ATOM 1516 O O . PRO A 1 213 ? 14.041 12.119 47.978 1.00 75.33 205 PRO C O 1
ATOM 1520 N N . GLY A 1 214 ? 13.416 11.428 45.911 1.00 68.45 206 GLY C N 1
ATOM 1521 C CA . GLY A 1 214 ? 14.606 11.853 45.142 1.00 62.50 206 GLY C CA 1
ATOM 1522 C C . GLY A 1 214 ? 15.758 10.855 45.160 1.00 62.10 206 GLY C C 1
ATOM 1523 O O . GLY A 1 214 ? 16.835 11.214 44.657 1.00 53.88 206 GLY C O 1
ATOM 1524 N N . GLU A 1 215 ? 15.561 9.639 45.687 1.00 65.71 207 GLU C N 1
ATOM 1525 C CA . GLU A 1 215 ? 16.589 8.555 45.675 1.00 70.08 207 GLU C CA 1
ATOM 1526 C C . GLU A 1 215 ? 16.614 7.916 44.276 1.00 65.74 207 GLU C C 1
ATOM 1527 O O . GLU A 1 215 ? 17.730 7.701 43.743 1.00 60.44 207 GLU C O 1
ATOM 1533 N N . LYS A 1 216 ? 15.428 7.640 43.715 1.00 60.47 208 LYS C N 1
ATOM 1534 C CA . LYS A 1 216 ? 15.209 7.188 42.314 1.00 65.29 208 LYS C CA 1
ATOM 1535 C C . LYS A 1 216 ? 16.144 7.946 41.357 1.00 64.70 208 LYS C C 1
ATOM 1536 O O . LYS A 1 216 ? 16.775 7.282 40.512 1.00 62.73 208 LYS C O 1
ATOM 1542 N N . LYS A 1 217 ? 16.246 9.275 41.497 1.00 60.50 209 LYS C N 1
ATOM 1543 C CA . LYS A 1 217 ? 16.999 10.154 40.560 1.00 57.36 209 LYS C CA 1
ATOM 1544 C C . LYS A 1 217 ? 18.499 9.822 40.597 1.00 56.61 209 LYS C C 1
ATOM 1545 O O . LYS A 1 217 ? 19.089 9.656 39.494 1.00 52.88 209 LYS C O 1
ATOM 1551 N N . LYS A 1 218 ? 19.117 9.750 41.783 1.00 53.61 210 LYS C N 1
ATOM 1552 C CA . LYS A 1 218 ? 20.573 9.456 41.874 1.00 60.43 210 LYS C CA 1
ATOM 1553 C C . LYS A 1 218 ? 20.816 7.994 41.477 1.00 54.73 210 LYS C C 1
ATOM 1554 O O . LYS A 1 218 ? 21.904 7.720 40.958 1.00 57.90 210 LYS C O 1
ATOM 1560 N N . LEU A 1 219 ? 19.869 7.085 41.712 1.00 52.09 211 LEU C N 1
ATOM 1561 C CA . LEU A 1 219 ? 20.035 5.660 41.309 1.00 54.76 211 LEU C CA 1
ATOM 1562 C C . LEU A 1 219 ? 20.129 5.582 39.781 1.00 52.36 211 LEU C C 1
ATOM 1563 O O . LEU A 1 219 ? 21.151 5.067 39.276 1.00 52.09 211 LEU C O 1
ATOM 1568 N N . VAL A 1 220 ? 19.119 6.103 39.082 1.00 48.76 212 VAL C N 1
ATOM 1569 C CA . VAL A 1 220 ? 19.061 6.129 37.591 1.00 48.04 212 VAL C CA 1
ATOM 1570 C C . VAL A 1 220 ? 20.309 6.824 37.043 1.00 47.96 212 VAL C C 1
ATOM 1571 O O . VAL A 1 220 ? 20.883 6.303 36.059 1.00 50.38 212 VAL C O 1
ATOM 1575 N N . GLY A 1 221 ? 20.713 7.941 37.654 1.00 44.63 213 GLY C N 1
ATOM 1576 C CA . GLY A 1 221 ? 21.932 8.683 37.287 1.00 45.66 213 GLY C CA 1
ATOM 1577 C C . GLY A 1 221 ? 23.187 7.848 37.479 1.00 46.53 213 GLY C C 1
ATOM 1578 O O . GLY A 1 221 ? 24.054 7.870 36.583 1.00 43.08 213 GLY C O 1
ATOM 1579 N N . ALA A 1 222 ? 23.285 7.170 38.628 1.00 47.27 214 ALA C N 1
ATOM 1580 C CA . ALA A 1 222 ? 24.422 6.318 39.046 1.00 48.50 214 ALA C CA 1
ATOM 1581 C C . ALA A 1 222 ? 24.537 5.158 38.065 1.00 44.24 214 ALA C C 1
ATOM 1582 O O . ALA A 1 222 ? 25.669 4.743 37.786 1.00 45.99 214 ALA C O 1
ATOM 1584 N N . ALA A 1 223 ? 23.394 4.671 37.580 1.00 39.50 215 ALA C N 1
ATOM 1585 C CA . ALA A 1 223 ? 23.286 3.498 36.683 1.00 40.47 215 ALA C CA 1
ATOM 1586 C C . ALA A 1 223 ? 23.617 3.882 35.224 1.00 37.60 215 ALA C C 1
ATOM 1587 O O . ALA A 1 223 ? 23.840 2.961 34.413 1.00 34.84 215 ALA C O 1
ATOM 1589 N N . VAL A 1 224 ? 23.646 5.171 34.878 1.00 30.78 216 VAL C N 1
ATOM 1590 C CA . VAL A 1 224 ? 24.132 5.603 33.533 1.00 31.24 216 VAL C CA 1
ATOM 1591 C C . VAL A 1 224 ? 25.642 5.341 33.503 1.00 29.13 216 VAL C C 1
ATOM 1592 O O . VAL A 1 224 ? 26.375 5.805 34.377 1.00 25.18 216 VAL C O 1
ATOM 1596 N N . PRO A 1 225 ? 26.140 4.496 32.571 1.00 28.99 217 PRO C N 1
ATOM 1597 C CA . PRO A 1 225 ? 27.568 4.152 32.547 1.00 28.08 217 PRO C CA 1
ATOM 1598 C C . PRO A 1 225 ? 28.473 5.391 32.642 1.00 25.97 217 PRO C C 1
ATOM 1599 O O . PRO A 1 225 ? 29.422 5.324 33.397 1.00 25.61 217 PRO C O 1
ATOM 1603 N N . PHE A 1 226 ? 28.131 6.491 31.956 1.00 24.25 218 PHE C N 1
ATOM 1604 C CA . PHE A 1 226 ? 28.883 7.783 31.987 1.00 27.03 218 PHE C CA 1
ATOM 1605 C C . PHE A 1 226 ? 28.977 8.343 33.421 1.00 27.56 218 PHE C C 1
ATOM 1606 O O . PHE A 1 226 ? 29.984 9.000 33.702 1.00 25.87 218 PHE C O 1
ATOM 1614 N N . GLY A 1 227 ? 27.967 8.155 34.275 1.00 27.42 219 GLY C N 1
ATOM 1615 C CA . GLY A 1 227 ? 28.044 8.490 35.719 1.00 28.28 219 GLY C CA 1
ATOM 1616 C C . GLY A 1 227 ? 27.121 9.635 36.116 1.00 28.74 219 GLY C C 1
ATOM 1617 O O . GLY A 1 227 ? 27.061 9.946 37.309 1.00 28.97 219 GLY C O 1
ATOM 1618 N N . ARG A 1 228 ? 26.406 10.224 35.155 1.00 29.71 220 ARG C N 1
ATOM 1619 C CA . ARG A 1 228 ? 25.335 11.221 35.394 1.00 27.26 220 ARG C CA 1
ATOM 1620 C C . ARG A 1 228 ? 24.253 11.137 34.302 1.00 29.02 220 ARG C C 1
ATOM 1621 O O . ARG A 1 228 ? 24.502 10.626 33.174 1.00 25.77 220 ARG C O 1
ATOM 1629 N N . MET A 1 229 ? 23.097 11.692 34.656 1.00 30.58 221 MET C N 1
ATOM 1630 C CA . MET A 1 229 ? 21.982 12.051 33.756 1.00 30.40 221 MET C CA 1
ATOM 1631 C C . MET A 1 229 ? 22.485 13.086 32.753 1.00 28.12 221 MET C C 1
ATOM 1632 O O . MET A 1 229 ? 23.434 13.811 33.052 1.00 25.17 221 MET C O 1
ATOM 1637 N N . GLY A 1 230 ? 21.866 13.105 31.577 1.00 28.49 222 GLY C N 1
ATOM 1638 C CA . GLY A 1 230 ? 22.257 13.968 30.456 1.00 27.45 222 GLY C CA 1
ATOM 1639 C C . GLY A 1 230 ? 21.903 15.416 30.735 1.00 28.45 222 GLY C C 1
ATOM 1640 O O . GLY A 1 230 ? 20.978 15.692 31.519 1.00 29.22 222 GLY C O 1
ATOM 1641 N N . VAL A 1 231 ? 22.619 16.327 30.108 1.00 27.18 223 VAL C N 1
ATOM 1642 C CA . VAL A 1 231 ? 22.218 17.756 30.034 1.00 30.42 223 VAL C CA 1
ATOM 1643 C C . VAL A 1 231 ? 22.013 18.076 28.546 1.00 30.78 223 VAL C C 1
ATOM 1644 O O . VAL A 1 231 ? 22.444 17.281 27.669 1.00 25.57 223 VAL C O 1
ATOM 1648 N N . ALA A 1 232 ? 21.281 19.142 28.266 1.00 31.25 224 ALA C N 1
ATOM 1649 C CA . ALA A 1 232 ? 20.843 19.472 26.901 1.00 32.45 224 ALA C CA 1
ATOM 1650 C C . ALA A 1 232 ? 22.092 19.640 26.037 1.00 30.43 224 ALA C C 1
ATOM 1651 O O . ALA A 1 232 ? 22.094 19.207 24.864 1.00 30.94 224 ALA C O 1
ATOM 1653 N N . SER A 1 233 ? 23.154 20.189 26.614 1.00 28.15 225 SER C N 1
ATOM 1654 C CA . SER A 1 233 ? 24.397 20.519 25.877 1.00 29.32 225 SER C CA 1
ATOM 1655 C C . SER A 1 233 ? 25.191 19.250 25.499 1.00 30.83 225 SER C C 1
ATOM 1656 O O . SER A 1 233 ? 26.127 19.375 24.669 1.00 32.20 225 SER C O 1
ATOM 1659 N N . ASP A 1 234 ? 24.868 18.068 26.063 1.00 27.58 226 ASP C N 1
ATOM 1660 C CA . ASP A 1 234 ? 25.381 16.789 25.555 1.00 23.93 226 ASP C CA 1
ATOM 1661 C C . ASP A 1 234 ? 24.908 16.498 24.122 1.00 23.45 226 ASP C C 1
ATOM 1662 O O . ASP A 1 234 ? 25.549 15.745 23.441 1.00 23.20 226 ASP C O 1
ATOM 1667 N N . LEU A 1 235 ? 23.779 17.090 23.689 1.00 22.79 227 LEU C N 1
ATOM 1668 C CA . LEU A 1 235 ? 23.040 16.742 22.441 1.00 21.29 227 LEU C CA 1
ATOM 1669 C C . LEU A 1 235 ? 23.310 17.739 21.310 1.00 21.63 227 LEU C C 1
ATOM 1670 O O . LEU A 1 235 ? 23.046 17.363 20.138 1.00 20.08 227 LEU C O 1
ATOM 1675 N N . THR A 1 236 ? 23.733 18.968 21.627 1.00 21.99 228 THR C N 1
ATOM 1676 C CA . THR A 1 236 ? 23.786 20.113 20.675 1.00 24.23 228 THR C CA 1
ATOM 1677 C C . THR A 1 236 ? 24.805 19.820 19.551 1.00 24.02 228 THR C C 1
ATOM 1678 O O . THR A 1 236 ? 24.498 20.109 18.363 1.00 22.32 228 THR C O 1
ATOM 1682 N N . GLY A 1 237 ? 25.953 19.226 19.888 1.00 24.08 229 GLY C N 1
ATOM 1683 C CA . GLY A 1 237 ? 26.997 18.868 18.914 1.00 23.00 229 GLY C CA 1
ATOM 1684 C C . GLY A 1 237 ? 26.421 17.983 17.824 1.00 23.89 229 GLY C C 1
ATOM 1685 O O . GLY A 1 237 ? 26.609 18.321 16.613 1.00 21.71 229 GLY C O 1
ATOM 1686 N N . MET A 1 238 ? 25.708 16.912 18.234 1.00 22.10 230 MET C N 1
ATOM 1687 C CA . MET A 1 238 ? 25.039 15.986 17.284 1.00 23.95 230 MET C CA 1
ATOM 1688 C C . MET A 1 238 ? 23.984 16.748 16.468 1.00 21.37 230 MET C C 1
ATOM 1689 O O . MET A 1 238 ? 24.000 16.575 15.250 1.00 22.00 230 MET C O 1
ATOM 1694 N N . ALA A 1 239 ? 23.176 17.610 17.090 1.00 20.70 231 ALA C N 1
ATOM 1695 C CA . ALA A 1 239 ? 22.116 18.420 16.425 1.00 22.56 231 ALA C CA 1
ATOM 1696 C C . ALA A 1 239 ? 22.745 19.313 15.352 1.00 23.50 231 ALA C C 1
ATOM 1697 O O . ALA A 1 239 ? 22.135 19.476 14.267 1.00 24.93 231 ALA C O 1
ATOM 1699 N N . ILE A 1 240 ? 23.924 19.871 15.628 1.00 23.46 232 ILE C N 1
ATOM 1700 C CA . ILE A 1 240 ? 24.632 20.727 14.633 1.00 24.08 232 ILE C CA 1
ATOM 1701 C C . ILE A 1 240 ? 25.204 19.812 13.545 1.00 22.06 232 ILE C C 1
ATOM 1702 O O . ILE A 1 240 ? 24.921 20.050 12.356 1.00 21.55 232 ILE C O 1
ATOM 1707 N N . PHE A 1 241 ? 25.962 18.784 13.922 1.00 20.9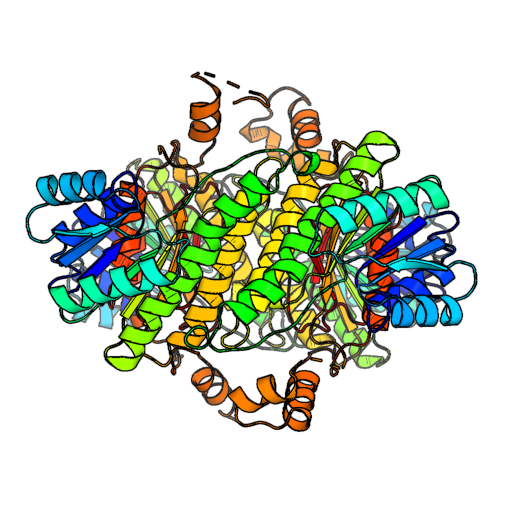3 233 PHE C N 1
ATOM 1708 C CA . PHE A 1 241 ? 26.653 17.903 12.950 1.00 21.83 233 PHE C CA 1
ATOM 1709 C C . PHE A 1 241 ? 25.674 17.392 11.868 1.00 21.15 233 PHE C C 1
ATOM 1710 O O . PHE A 1 241 ? 26.011 17.349 10.648 1.00 19.62 233 PHE C O 1
ATOM 1718 N N . LEU A 1 242 ? 24.492 16.947 12.283 1.00 20.19 234 LEU C N 1
ATOM 1719 C CA . LEU A 1 242 ? 23.533 16.272 11.375 1.00 20.79 234 LEU C CA 1
ATOM 1720 C C . LEU A 1 242 ? 22.957 17.240 10.339 1.00 20.71 234 LEU C C 1
ATOM 1721 O O . LEU A 1 242 ? 22.381 16.731 9.351 1.00 22.46 234 LEU C O 1
ATOM 1726 N N . ALA A 1 243 ? 23.038 18.548 10.600 1.00 22.25 235 ALA C N 1
ATOM 1727 C CA . ALA A 1 243 ? 22.552 19.648 9.741 1.00 25.17 235 ALA C CA 1
ATOM 1728 C C . ALA A 1 243 ? 23.671 20.200 8.849 1.00 27.53 235 ALA C C 1
ATOM 1729 O O . ALA A 1 243 ? 23.409 21.191 8.212 1.00 29.61 235 ALA C O 1
ATOM 1731 N N . THR A 1 244 ? 24.860 19.588 8.828 1.00 26.23 236 THR C N 1
ATOM 1732 C CA . THR A 1 244 ? 26.055 20.026 8.058 1.00 27.48 236 THR C CA 1
ATOM 1733 C C . THR A 1 244 ? 26.347 19.040 6.929 1.00 26.61 236 THR C C 1
ATOM 1734 O O . THR A 1 244 ? 25.858 17.889 6.942 1.00 26.48 236 THR C O 1
ATOM 1738 N N . ALA A 1 245 ? 27.193 19.467 6.017 1.00 26.01 237 ALA C N 1
ATOM 1739 C CA . ALA A 1 245 ? 27.553 18.711 4.800 1.00 28.11 237 ALA C CA 1
ATOM 1740 C C . ALA A 1 245 ? 28.456 17.524 5.174 1.00 26.43 237 ALA C C 1
ATOM 1741 O O . ALA A 1 245 ? 28.508 16.559 4.399 1.00 26.57 237 ALA C O 1
ATOM 1743 N N . GLU A 1 246 ? 29.140 17.584 6.321 1.00 23.34 238 GLU C N 1
ATOM 1744 C CA . GLU A 1 246 ? 29.988 16.472 6.828 1.00 25.19 238 GLU C CA 1
ATOM 1745 C C . GLU A 1 246 ? 29.109 15.249 7.144 1.00 23.60 238 GLU C C 1
ATOM 1746 O O . GLU A 1 246 ? 29.666 14.153 7.340 1.00 22.94 238 GLU C O 1
ATOM 1752 N N . ALA A 1 247 ? 27.783 15.425 7.187 1.00 22.10 239 ALA C N 1
ATOM 1753 C CA . ALA A 1 247 ? 26.785 14.363 7.413 1.00 22.10 239 ALA C CA 1
ATOM 1754 C C . ALA A 1 247 ? 25.924 14.102 6.165 1.00 23.06 239 ALA C C 1
ATOM 1755 O O . ALA A 1 247 ? 24.882 13.446 6.313 1.00 21.24 239 ALA C O 1
ATOM 1757 N N . GLU A 1 248 ? 26.343 14.487 4.956 1.00 22.72 240 GLU C N 1
ATOM 1758 C CA . GLU A 1 248 ? 25.450 14.305 3.773 1.00 24.49 240 GLU C CA 1
ATOM 1759 C C . GLU A 1 248 ? 25.279 12.816 3.460 1.00 21.69 240 GLU C C 1
ATOM 1760 O O . GLU A 1 248 ? 24.240 12.454 2.916 1.00 20.69 240 GLU C O 1
ATOM 1766 N N . TYR A 1 249 ? 26.255 11.965 3.774 1.00 20.95 241 TYR C N 1
ATOM 1767 C CA . TYR A 1 249 ? 26.187 10.499 3.509 1.00 21.93 241 TYR C CA 1
ATOM 1768 C C . TYR A 1 249 ? 25.491 9.754 4.661 1.00 20.46 241 TYR C C 1
ATOM 1769 O O . TYR A 1 249 ? 25.428 8.533 4.611 1.00 21.66 241 TYR C O 1
ATOM 1778 N N . ILE A 1 250 ? 24.981 10.453 5.672 1.00 22.46 242 ILE C N 1
ATOM 1779 C CA . ILE A 1 250 ? 24.222 9.827 6.798 1.00 20.55 242 ILE C CA 1
ATOM 1780 C C . ILE A 1 250 ? 22.725 9.923 6.476 1.00 19.13 242 ILE C C 1
ATOM 1781 O O . ILE A 1 250 ? 22.208 11.044 6.351 1.00 19.73 242 ILE C O 1
ATOM 1786 N N . VAL A 1 251 ? 22.063 8.784 6.334 1.00 18.15 243 VAL C N 1
ATOM 1787 C CA . VAL A 1 251 ? 20.658 8.699 5.832 1.00 18.17 243 VAL C CA 1
ATOM 1788 C C . VAL A 1 251 ? 19.846 7.727 6.689 1.00 18.71 243 VAL C C 1
ATOM 1789 O O . VAL A 1 251 ? 20.226 6.531 6.741 1.00 20.03 243 VAL C O 1
ATOM 1793 N N . GLY A 1 252 ? 18.757 8.200 7.282 1.00 18.38 244 GLY C N 1
ATOM 1794 C CA . GLY A 1 252 ? 17.758 7.359 7.970 1.00 19.57 244 GLY C CA 1
ATOM 1795 C C . GLY A 1 252 ? 18.233 6.778 9.309 1.00 19.48 244 GLY C C 1
ATOM 1796 O O . GLY A 1 252 ? 17.636 5.765 9.744 1.00 18.58 244 GLY C O 1
ATOM 1797 N N . GLN A 1 253 ? 19.262 7.347 9.938 1.00 17.94 245 GLN C N 1
ATOM 1798 C CA . GLN A 1 253 ? 19.905 6.740 11.139 1.00 18.13 245 GLN C CA 1
ATOM 1799 C C . GLN A 1 253 ? 19.349 7.363 12.414 1.00 17.77 245 GLN C C 1
ATOM 1800 O O . GLN A 1 253 ? 18.916 8.560 12.400 1.00 17.56 245 GLN C O 1
ATOM 1806 N N . THR A 1 254 ? 19.435 6.620 13.500 1.00 19.32 246 THR C N 1
ATOM 1807 C CA . THR A 1 254 ? 19.153 7.089 14.882 1.00 19.26 246 THR C CA 1
ATOM 1808 C C . THR A 1 254 ? 20.448 6.933 15.678 1.00 19.75 246 THR C C 1
ATOM 1809 O O . THR A 1 254 ? 20.947 5.777 15.813 1.00 21.14 246 THR C O 1
ATOM 1813 N N . PHE A 1 255 ? 20.957 8.042 16.198 1.00 19.98 247 PHE C N 1
ATOM 1814 C CA . PHE A 1 255 ? 22.228 8.100 16.939 1.00 21.05 247 PHE C CA 1
ATOM 1815 C C . PHE A 1 255 ? 21.918 8.268 18.437 1.00 20.05 247 PHE C C 1
ATOM 1816 O O . PHE A 1 255 ? 21.321 9.266 18.857 1.00 18.18 247 PHE C O 1
ATOM 1824 N N . GLY A 1 256 ? 22.293 7.260 19.209 1.00 18.40 248 GLY C N 1
ATOM 1825 C CA . GLY A 1 256 ? 22.232 7.270 20.673 1.00 19.32 248 GLY C CA 1
ATOM 1826 C C . GLY A 1 256 ? 23.254 8.219 21.256 1.00 20.44 248 GLY C C 1
ATOM 1827 O O . GLY A 1 256 ? 24.482 8.033 21.038 1.00 19.59 248 GLY C O 1
ATOM 1828 N N . VAL A 1 257 ? 22.770 9.225 21.970 1.00 21.78 249 VAL C N 1
ATOM 1829 C CA . VAL A 1 257 ? 23.631 10.126 22.780 1.00 19.97 249 VAL C CA 1
ATOM 1830 C C . VAL A 1 257 ? 23.071 10.046 24.198 1.00 21.06 249 VAL C C 1
ATOM 1831 O O . VAL A 1 257 ? 22.215 10.852 24.537 1.00 22.27 249 VAL C O 1
ATOM 1835 N N . ASP A 1 258 ? 23.506 9.035 24.943 1.00 23.01 250 ASP C N 1
ATOM 1836 C CA . ASP A 1 258 ? 22.830 8.558 26.140 1.00 24.00 250 ASP C CA 1
ATOM 1837 C C . ASP A 1 258 ? 23.771 8.121 27.247 1.00 21.93 250 ASP C C 1
ATOM 1838 O O . ASP A 1 258 ? 23.355 7.411 28.152 1.00 22.38 250 ASP C O 1
ATOM 1843 N N . GLY A 1 259 ? 25.054 8.474 27.140 1.00 21.84 251 GLY C N 1
ATOM 1844 C CA . GLY A 1 259 ? 26.077 8.130 28.154 1.00 21.73 251 GLY C CA 1
ATOM 1845 C C . GLY A 1 259 ? 26.251 6.629 28.326 1.00 22.32 251 GLY C C 1
ATOM 1846 O O . GLY A 1 259 ? 26.840 6.234 29.331 1.00 22.28 251 GLY C O 1
ATOM 1847 N N . GLY A 1 260 ? 25.828 5.825 27.345 1.00 23.01 252 GLY C N 1
ATOM 1848 C CA . GLY A 1 260 ? 25.942 4.352 27.350 1.00 23.35 252 GLY C CA 1
ATOM 1849 C C . GLY A 1 260 ? 24.735 3.658 27.966 1.00 25.71 252 GLY C C 1
ATOM 1850 O O . GLY A 1 260 ? 24.775 2.398 28.102 1.00 23.67 252 GLY C O 1
ATOM 1851 N N . ASN A 1 261 ? 23.673 4.412 28.305 1.00 28.61 253 ASN C N 1
ATOM 1852 C CA . ASN A 1 261 ? 22.399 3.856 28.853 1.00 26.94 253 ASN C CA 1
ATOM 1853 C C . ASN A 1 261 ? 21.753 2.879 27.850 1.00 24.93 253 ASN C C 1
ATOM 1854 O O . ASN A 1 261 ? 20.973 2.047 28.263 1.00 25.51 253 ASN C O 1
ATOM 1859 N N . TRP A 1 262 ? 22.072 2.971 26.567 1.00 24.04 254 TRP C N 1
ATOM 1860 C CA . TRP A 1 262 ? 21.633 2.006 25.537 1.00 26.72 254 TRP C CA 1
ATOM 1861 C C . TRP A 1 262 ? 22.739 1.858 24.486 1.00 25.96 254 TRP C C 1
ATOM 1862 O O . TRP A 1 262 ? 23.553 2.762 24.367 1.00 27.14 254 TRP C O 1
ATOM 1873 N N . LEU A 1 263 ? 22.766 0.744 23.764 1.00 27.55 255 LEU C N 1
ATOM 1874 C CA . LEU A 1 263 ? 23.816 0.433 22.759 1.00 29.13 255 LEU C CA 1
ATOM 1875 C C . LEU A 1 263 ? 23.122 0.160 21.411 1.00 32.30 255 LEU C C 1
ATOM 1876 O O . LEU A 1 263 ? 22.246 -0.683 21.425 1.00 31.12 255 LEU C O 1
ATOM 1881 N N . ALA A 1 264 ? 23.458 0.870 20.319 1.00 31.51 256 ALA C N 1
ATOM 1882 C CA . ALA A 1 264 ? 22.851 0.674 18.971 1.00 36.02 256 ALA C CA 1
ATOM 1883 C C . ALA A 1 264 ? 23.859 0.908 17.818 1.00 32.59 256 ALA C C 1
ATOM 1884 O O . ALA A 1 264 ? 24.889 1.535 18.153 1.00 34.18 256 ALA C O 1
ATOM 1886 N N . MET B 1 9 ? 6.149 -37.394 19.182 1.00 41.98 1 MET A N 1
ATOM 1887 C CA . MET B 1 9 ? 7.443 -37.865 18.583 1.00 42.37 1 MET A CA 1
ATOM 1888 C C . MET B 1 9 ? 7.788 -37.009 17.360 1.00 39.86 1 MET A C 1
ATOM 1889 O O . MET B 1 9 ? 7.614 -37.482 16.234 1.00 35.12 1 MET A O 1
ATOM 1894 N N . ARG B 1 10 ? 8.323 -35.805 17.570 1.00 32.40 2 ARG A N 1
ATOM 1895 C CA . ARG B 1 10 ? 8.459 -34.800 16.490 1.00 29.83 2 ARG A CA 1
ATOM 1896 C C . ARG B 1 10 ? 9.737 -35.008 15.665 1.00 29.47 2 ARG A C 1
ATOM 1897 O O . ARG B 1 10 ? 9.833 -34.333 14.649 1.00 30.95 2 ARG A O 1
ATOM 1905 N N . LEU B 1 11 ? 10.662 -35.896 16.066 1.00 26.41 3 LEU A N 1
ATOM 1906 C CA . LEU B 1 11 ? 11.982 -36.110 15.405 1.00 25.84 3 LEU A CA 1
ATOM 1907 C C . LEU B 1 11 ? 12.188 -37.603 15.094 1.00 26.52 3 LEU A C 1
ATOM 1908 O O . LEU B 1 11 ? 13.351 -38.057 15.025 1.00 25.34 3 LEU A O 1
ATOM 1913 N N . GLN B 1 12 ? 11.107 -38.357 14.940 1.00 29.84 4 GLN A N 1
ATOM 1914 C CA . GLN B 1 12 ? 11.171 -39.811 14.651 1.00 33.34 4 GLN A CA 1
ATOM 1915 C C . GLN B 1 12 ? 12.081 -40.029 13.439 1.00 30.67 4 GLN A C 1
ATOM 1916 O O . GLN B 1 12 ? 11.856 -39.398 12.397 1.00 30.51 4 GLN A O 1
ATOM 1922 N N . GLY B 1 13 ? 13.108 -40.856 13.577 1.00 31.60 5 GLY A N 1
ATOM 1923 C CA . GLY B 1 13 ? 13.914 -41.280 12.414 1.00 31.72 5 GLY A CA 1
ATOM 1924 C C . GLY B 1 13 ? 15.005 -40.285 12.059 1.00 31.97 5 GLY A C 1
ATOM 1925 O O . GLY B 1 13 ? 15.845 -40.624 11.206 1.00 37.30 5 GLY A O 1
ATOM 1926 N N . LYS B 1 14 ? 15.053 -39.127 12.722 1.00 30.28 6 LYS A N 1
ATOM 1927 C CA . LYS B 1 14 ? 16.074 -38.090 12.450 1.00 27.25 6 LYS A CA 1
ATOM 1928 C C . LYS B 1 14 ? 17.350 -38.452 13.203 1.00 26.34 6 LYS A C 1
ATOM 1929 O O . LYS B 1 14 ? 17.261 -39.147 14.247 1.00 28.24 6 LYS A O 1
ATOM 1935 N N . THR B 1 15 ? 18.492 -37.993 12.690 1.00 24.51 7 THR A N 1
ATOM 1936 C CA . THR B 1 15 ? 19.807 -38.120 13.356 1.00 24.57 7 THR A CA 1
ATOM 1937 C C . THR B 1 15 ? 20.349 -36.731 13.722 1.00 24.78 7 THR A C 1
ATOM 1938 O O . THR B 1 15 ? 20.270 -35.767 12.900 1.00 23.20 7 THR A O 1
ATOM 1942 N N . ALA B 1 16 ? 20.877 -36.625 14.933 1.00 23.52 8 ALA A N 1
ATOM 1943 C CA . ALA B 1 16 ? 21.424 -35.371 15.484 1.00 22.56 8 ALA A CA 1
ATOM 1944 C C . ALA B 1 16 ? 22.855 -35.618 15.956 1.00 24.56 8 ALA A C 1
ATOM 1945 O O . ALA B 1 16 ? 23.218 -36.771 16.268 1.00 25.41 8 ALA A O 1
ATOM 1947 N N . LEU B 1 17 ? 23.659 -34.570 15.926 1.00 24.41 9 LEU A N 1
ATOM 1948 C CA . LEU B 1 17 ? 24.970 -34.486 16.596 1.00 25.12 9 LEU A CA 1
ATOM 1949 C C . LEU B 1 17 ? 24.940 -33.245 17.478 1.00 24.70 9 LEU A C 1
ATOM 1950 O O . LEU B 1 17 ? 24.616 -32.161 16.954 1.00 23.69 9 LEU A O 1
ATOM 1955 N N . ILE B 1 18 ? 25.270 -33.384 18.757 1.00 23.72 10 ILE A N 1
ATOM 1956 C CA . ILE B 1 18 ? 25.253 -32.264 19.736 1.00 22.63 10 ILE A CA 1
ATOM 1957 C C . ILE B 1 18 ? 26.672 -32.165 20.308 1.00 24.58 10 ILE A C 1
ATOM 1958 O O . ILE B 1 18 ? 27.157 -33.175 20.876 1.00 22.67 10 ILE A O 1
ATOM 1963 N N . THR B 1 19 ? 27.353 -31.025 20.113 1.00 22.99 11 THR A N 1
ATOM 1964 C CA . THR B 1 19 ? 28.728 -30.801 20.612 1.00 22.82 11 THR A CA 1
ATOM 1965 C C . THR B 1 19 ? 28.610 -30.336 22.066 1.00 23.86 11 THR A C 1
ATOM 1966 O O . THR B 1 19 ? 27.540 -29.857 22.436 1.00 22.96 11 THR A O 1
ATOM 1970 N N . GLY B 1 20 ? 29.660 -30.505 22.864 1.00 24.13 12 GLY A N 1
ATOM 1971 C CA . GLY B 1 20 ? 29.638 -30.261 24.327 1.00 26.37 12 GLY A CA 1
ATOM 1972 C C . GLY B 1 20 ? 28.451 -30.903 25.029 1.00 27.41 12 GLY A C 1
ATOM 1973 O O . GLY B 1 20 ? 27.857 -30.234 25.873 1.00 32.10 12 GLY A O 1
ATOM 1974 N N . ALA B 1 21 ? 28.120 -32.169 24.749 1.00 30.22 13 ALA A N 1
ATOM 1975 C CA . ALA B 1 21 ? 26.842 -32.794 25.190 1.00 30.68 13 ALA A CA 1
ATOM 1976 C C . ALA B 1 21 ? 26.955 -33.640 26.470 1.00 33.13 13 ALA A C 1
ATOM 1977 O O . ALA B 1 21 ? 25.932 -34.245 26.863 1.00 33.27 13 ALA A O 1
ATOM 1979 N N . ALA B 1 22 ? 28.112 -33.682 27.130 1.00 33.99 14 ALA A N 1
ATOM 1980 C CA . ALA B 1 22 ? 28.340 -34.546 28.311 1.00 39.09 14 ALA A CA 1
ATOM 1981 C C . ALA B 1 22 ? 27.480 -34.074 29.487 1.00 38.52 14 ALA A C 1
ATOM 1982 O O . ALA B 1 22 ? 27.106 -34.925 30.288 1.00 40.93 14 ALA A O 1
ATOM 1984 N N . ARG B 1 23 ? 27.183 -32.773 29.569 1.00 37.89 15 ARG A N 1
ATOM 1985 C CA . ARG B 1 23 ? 26.600 -32.116 30.767 1.00 41.37 15 ARG A CA 1
ATOM 1986 C C . ARG B 1 23 ? 25.746 -30.913 30.338 1.00 42.21 15 ARG A C 1
ATOM 1987 O O . ARG B 1 23 ? 25.793 -30.537 29.148 1.00 48.10 15 ARG A O 1
ATOM 1995 N N . GLY B 1 24 ? 24.981 -30.356 31.280 1.00 38.51 16 GLY A N 1
ATOM 1996 C CA . GLY B 1 24 ? 24.203 -29.119 31.121 1.00 36.49 16 GLY A CA 1
ATOM 1997 C C . GLY B 1 24 ? 23.285 -29.167 29.911 1.00 35.22 16 GLY A C 1
ATOM 1998 O O . GLY B 1 24 ? 22.621 -30.208 29.673 1.00 33.79 16 GLY A O 1
ATOM 1999 N N . ILE B 1 25 ? 23.261 -28.087 29.143 1.00 28.31 17 ILE A N 1
ATOM 2000 C CA . ILE B 1 25 ? 22.210 -27.867 28.115 1.00 32.19 17 ILE A CA 1
ATOM 2001 C C . ILE B 1 25 ? 22.295 -28.970 27.048 1.00 27.46 17 ILE A C 1
ATOM 2002 O O . ILE B 1 25 ? 21.232 -29.525 26.675 1.00 29.32 17 ILE A O 1
ATOM 2007 N N . GLY B 1 26 ? 23.499 -29.330 26.614 1.00 27.45 18 GLY A N 1
ATOM 2008 C CA . GLY B 1 26 ? 23.708 -30.343 25.557 1.00 29.94 18 GLY A CA 1
ATOM 2009 C C . GLY B 1 26 ? 23.130 -31.700 25.921 1.00 29.64 18 GLY A C 1
ATOM 2010 O O . GLY B 1 26 ? 22.510 -32.344 25.041 1.00 28.74 18 GLY A O 1
ATOM 2011 N N . LEU B 1 27 ? 23.339 -32.127 27.172 1.00 31.10 19 LEU A N 1
ATOM 2012 C CA . LEU B 1 27 ? 22.854 -33.427 27.713 1.00 28.84 19 LEU A CA 1
ATOM 2013 C C . LEU B 1 27 ? 21.329 -33.390 27.719 1.00 26.69 19 LEU A C 1
ATOM 2014 O O . LEU B 1 27 ? 20.718 -34.373 27.236 1.00 28.35 19 LEU A O 1
ATOM 2019 N N . GLU B 1 28 ? 20.744 -32.302 28.230 1.00 26.52 20 GLU A N 1
ATOM 2020 C CA . GLU B 1 28 ? 19.265 -32.118 28.264 1.00 28.26 20 GLU A CA 1
ATOM 2021 C C . GLU B 1 28 ? 18.698 -32.121 26.828 1.00 27.62 20 GLU A C 1
ATOM 2022 O O . GLU B 1 28 ? 17.648 -32.772 26.606 1.00 27.45 20 GLU A O 1
ATOM 2028 N N . PHE B 1 29 ? 19.347 -31.457 25.872 1.00 23.68 21 PHE A N 1
ATOM 2029 C CA . PHE B 1 29 ? 18.949 -31.519 24.434 1.00 25.87 21 PHE A CA 1
ATOM 2030 C C . PHE B 1 29 ? 19.012 -32.970 23.939 1.00 25.88 21 PHE A C 1
ATOM 2031 O O . PHE B 1 29 ? 18.103 -33.374 23.215 1.00 27.94 21 PHE A O 1
ATOM 2039 N N . ALA B 1 30 ? 20.083 -33.702 24.265 1.00 25.40 22 ALA A N 1
ATOM 2040 C CA . ALA B 1 30 ? 20.261 -35.120 23.879 1.00 26.83 22 ALA A CA 1
ATOM 2041 C C . ALA B 1 30 ? 19.073 -35.919 24.419 1.00 27.10 22 ALA A C 1
ATOM 2042 O O . ALA B 1 30 ? 18.433 -36.616 23.630 1.00 26.96 22 ALA A O 1
ATOM 2044 N N . ARG B 1 31 ? 18.793 -35.798 25.715 1.00 28.49 23 ARG A N 1
ATOM 2045 C CA . ARG B 1 31 ? 17.660 -36.492 26.386 1.00 30.99 23 ARG A CA 1
ATOM 2046 C C . ARG B 1 31 ? 16.355 -36.153 25.660 1.00 26.61 23 ARG A C 1
ATOM 2047 O O . ARG B 1 31 ? 15.583 -37.078 25.406 1.00 29.18 23 ARG A O 1
ATOM 2055 N N . ALA B 1 32 ? 16.100 -34.879 25.344 1.00 24.63 24 ALA A N 1
ATOM 2056 C CA . ALA B 1 32 ? 14.801 -34.444 24.781 1.00 23.52 24 ALA A CA 1
ATOM 2057 C C . ALA B 1 32 ? 14.694 -34.924 23.334 1.00 23.60 24 ALA A C 1
ATOM 2058 O O . ALA B 1 32 ? 13.593 -35.302 22.939 1.00 26.03 24 ALA A O 1
ATOM 2060 N N . TYR B 1 33 ? 15.786 -34.924 22.573 1.00 23.30 25 TYR A N 1
ATOM 2061 C CA . TYR B 1 33 ? 15.775 -35.366 21.152 1.00 23.91 25 TYR A CA 1
ATOM 2062 C C . TYR B 1 33 ? 15.538 -36.885 21.090 1.00 26.60 25 TYR A C 1
ATOM 2063 O O . TYR B 1 33 ? 14.767 -37.370 20.217 1.00 23.34 25 TYR A O 1
ATOM 2072 N N . ILE B 1 34 ? 16.150 -37.637 22.009 1.00 25.83 26 ILE A N 1
ATOM 2073 C CA . ILE B 1 34 ? 15.918 -39.111 22.114 1.00 27.52 26 ILE A CA 1
ATOM 2074 C C . ILE B 1 34 ? 14.433 -39.371 22.450 1.00 30.46 26 ILE A C 1
ATOM 2075 O O . ILE B 1 34 ? 13.789 -40.173 21.725 1.00 29.73 26 ILE A O 1
ATOM 2080 N N . ALA B 1 35 ? 13.881 -38.691 23.457 1.00 26.70 27 ALA A N 1
ATOM 2081 C CA . ALA B 1 35 ? 12.446 -38.772 23.830 1.00 25.59 27 ALA A CA 1
ATOM 2082 C C . ALA B 1 35 ? 11.545 -38.451 22.632 1.00 25.89 27 ALA A C 1
ATOM 2083 O O . ALA B 1 35 ? 10.400 -38.880 22.662 1.00 30.85 27 ALA A O 1
ATOM 2085 N N . GLU B 1 36 ? 12.009 -37.694 21.633 1.00 28.08 28 GLU A N 1
ATOM 2086 C CA . GLU B 1 36 ? 11.213 -37.358 20.408 1.00 26.80 28 GLU A CA 1
ATOM 2087 C C . GLU B 1 36 ? 11.513 -38.302 19.235 1.00 25.88 28 GLU A C 1
ATOM 2088 O O . GLU B 1 36 ? 11.029 -38.001 18.120 1.00 23.62 28 GLU A O 1
ATOM 2094 N N . GLY B 1 37 ? 12.249 -39.403 19.450 1.00 26.77 29 GLY A N 1
ATOM 2095 C CA . GLY B 1 37 ? 12.465 -40.457 18.432 1.00 26.75 29 GLY A CA 1
ATOM 2096 C C . GLY B 1 37 ? 13.754 -40.292 17.642 1.00 27.81 29 GLY A C 1
ATOM 2097 O O . GLY B 1 37 ? 13.975 -41.038 16.714 1.00 29.17 29 GLY A O 1
ATOM 2098 N N . ALA B 1 38 ? 14.630 -39.372 18.016 1.00 29.55 30 ALA A N 1
ATOM 2099 C CA . ALA B 1 38 ? 15.884 -39.105 17.285 1.00 28.99 30 ALA A CA 1
ATOM 2100 C C . ALA B 1 38 ? 16.982 -40.082 17.721 1.00 25.72 30 ALA A C 1
ATOM 2101 O O . ALA B 1 38 ? 17.010 -40.478 18.902 1.00 23.35 30 ALA A O 1
ATOM 2103 N N . ARG B 1 39 ? 17.914 -40.359 16.812 1.00 23.38 31 ARG A N 1
ATOM 2104 C CA . ARG B 1 39 ? 19.225 -40.952 17.139 1.00 23.21 31 ARG A CA 1
ATOM 2105 C C . ARG B 1 39 ? 20.122 -39.760 17.394 1.00 24.40 31 ARG A C 1
ATOM 2106 O O . ARG B 1 39 ? 20.073 -38.825 16.550 1.00 25.27 31 ARG A O 1
ATOM 2114 N N . VAL B 1 40 ? 20.907 -39.790 18.464 1.00 21.78 32 VAL A N 1
ATOM 2115 C CA . VAL B 1 40 ? 21.736 -38.623 18.867 1.00 23.70 32 VAL A CA 1
ATOM 2116 C C . VAL B 1 40 ? 23.178 -39.083 19.070 1.00 24.62 32 VAL A C 1
ATOM 2117 O O . VAL B 1 40 ? 23.390 -39.988 19.873 1.00 25.73 32 VAL A O 1
ATOM 2121 N N . ALA B 1 41 ? 24.136 -38.464 18.378 1.00 24.41 33 ALA A N 1
ATOM 2122 C CA . ALA B 1 41 ? 25.572 -38.526 18.727 1.00 22.69 33 ALA A CA 1
ATOM 2123 C C . ALA B 1 41 ? 25.894 -37.408 19.729 1.00 23.90 33 ALA A C 1
ATOM 2124 O O . ALA B 1 41 ? 25.668 -36.186 19.431 1.00 23.94 33 ALA A O 1
ATOM 2126 N N . LEU B 1 42 ? 26.356 -37.779 20.911 1.00 23.50 34 LEU A N 1
ATOM 2127 C CA . LEU B 1 42 ? 26.816 -36.815 21.930 1.00 26.76 34 LEU A CA 1
ATOM 2128 C C . LEU B 1 42 ? 28.318 -36.693 21.764 1.00 29.88 34 LEU A C 1
ATOM 2129 O O . LEU B 1 42 ? 28.992 -37.720 21.930 1.00 26.41 34 LEU A O 1
ATOM 2134 N N . ALA B 1 43 ? 28.791 -35.499 21.387 1.00 28.02 35 ALA A N 1
ATOM 2135 C CA . ALA B 1 43 ? 30.209 -35.222 21.095 1.00 29.53 35 ALA A CA 1
ATOM 2136 C C . ALA B 1 43 ? 30.749 -34.377 22.240 1.00 30.36 35 ALA A C 1
ATOM 2137 O O . ALA B 1 43 ? 30.034 -33.463 22.663 1.00 32.80 35 ALA A O 1
ATOM 2139 N N . ASP B 1 44 ? 31.955 -34.681 22.702 1.00 28.86 36 ASP A N 1
ATOM 2140 C CA . ASP B 1 44 ? 32.599 -33.876 23.714 1.00 31.25 36 ASP A CA 1
ATOM 2141 C C . ASP B 1 44 ? 34.084 -34.119 23.636 1.00 28.82 36 ASP A C 1
ATOM 2142 O O . ASP B 1 44 ? 34.534 -35.118 23.091 1.00 26.44 36 ASP A O 1
ATOM 2147 N N . ILE B 1 45 ? 34.869 -33.201 24.196 1.00 30.87 37 ILE A N 1
ATOM 2148 C CA . ILE B 1 45 ? 36.355 -33.356 24.271 1.00 33.22 37 ILE A CA 1
ATOM 2149 C C . ILE B 1 45 ? 36.704 -34.520 25.216 1.00 31.26 37 ILE A C 1
ATOM 2150 O O . ILE B 1 45 ? 37.711 -35.214 25.001 1.00 29.21 37 ILE A O 1
ATOM 2155 N N . ASN B 1 46 ? 35.842 -34.742 26.203 1.00 38.53 38 ASN A N 1
ATOM 2156 C CA . ASN B 1 46 ? 35.946 -35.796 27.238 1.00 38.71 38 ASN A CA 1
ATOM 2157 C C . ASN B 1 46 ? 35.183 -37.064 26.809 1.00 34.69 38 ASN A C 1
ATOM 2158 O O . ASN B 1 46 ? 33.947 -37.119 26.980 1.00 35.25 38 ASN A O 1
ATOM 2163 N N . ALA B 1 47 ? 35.902 -38.041 26.262 1.00 34.06 39 ALA A N 1
ATOM 2164 C CA . ALA B 1 47 ? 35.363 -39.296 25.699 1.00 34.06 39 ALA A CA 1
ATOM 2165 C C . ALA B 1 47 ? 34.634 -40.066 26.807 1.00 36.30 39 ALA A C 1
ATOM 2166 O O . ALA B 1 47 ? 33.495 -40.567 26.582 1.00 34.76 39 ALA A O 1
ATOM 2168 N N . ASP B 1 48 ? 35.281 -40.163 27.970 1.00 35.27 40 ASP A N 1
ATOM 2169 C CA . ASP B 1 48 ? 34.747 -40.909 29.081 1.00 35.60 40 ASP A CA 1
ATOM 2170 C C . ASP B 1 48 ? 33.477 -40.273 29.649 1.00 30.82 40 ASP A C 1
ATOM 2171 O O . ASP B 1 48 ? 32.544 -40.985 29.978 1.00 30.48 40 ASP A O 1
ATOM 2176 N N . ALA B 1 49 ? 33.411 -38.941 29.712 1.00 29.29 41 ALA A N 1
ATOM 2177 C CA . ALA B 1 49 ? 32.228 -38.228 30.235 1.00 31.36 41 ALA A CA 1
ATOM 2178 C C . ALA B 1 49 ? 31.050 -38.509 29.311 1.00 32.29 41 ALA A C 1
ATOM 2179 O O . ALA B 1 49 ? 29.964 -38.774 29.813 1.00 32.20 41 ALA A O 1
ATOM 2181 N N . VAL B 1 50 ? 31.274 -38.499 27.998 1.00 36.01 42 VAL A N 1
ATOM 2182 C CA . VAL B 1 50 ? 30.179 -38.660 26.994 1.00 35.90 42 VAL A CA 1
ATOM 2183 C C . VAL B 1 50 ? 29.811 -40.154 26.851 1.00 33.90 42 VAL A C 1
ATOM 2184 O O . VAL B 1 50 ? 28.621 -40.453 26.611 1.00 31.09 42 VAL A O 1
ATOM 2188 N N . ARG B 1 51 ? 30.750 -41.077 27.079 1.00 34.69 43 ARG A N 1
ATOM 2189 C CA . ARG B 1 51 ? 30.447 -42.539 27.183 1.00 37.82 43 ARG A CA 1
ATOM 2190 C C . ARG B 1 51 ? 29.478 -42.783 28.363 1.00 35.53 43 ARG A C 1
ATOM 2191 O O . ARG B 1 51 ? 28.520 -43.545 28.199 1.00 34.88 43 ARG A O 1
ATOM 2199 N N . ALA B 1 52 ? 29.658 -42.122 29.505 1.00 34.34 44 ALA A N 1
ATOM 2200 C CA . ALA B 1 52 ? 28.770 -42.259 30.692 1.00 34.14 44 ALA A CA 1
ATOM 2201 C C . ALA B 1 52 ? 27.362 -41.706 30.389 1.00 34.14 44 ALA A C 1
ATOM 2202 O O . ALA B 1 52 ? 26.360 -42.355 30.730 1.00 33.72 44 ALA A O 1
ATOM 2204 N N . ALA B 1 53 ? 27.272 -40.559 29.725 1.00 31.34 45 ALA A N 1
ATOM 2205 C CA . ALA B 1 53 ? 25.993 -39.965 29.266 1.00 34.83 45 ALA A CA 1
ATOM 2206 C C . ALA B 1 53 ? 25.253 -40.960 28.357 1.00 34.29 45 ALA A C 1
ATOM 2207 O O . ALA B 1 53 ? 24.051 -41.177 28.558 1.00 33.48 45 ALA A O 1
ATOM 2209 N N . VAL B 1 54 ? 25.942 -41.541 27.379 1.00 33.88 46 VAL A N 1
ATOM 2210 C CA . VAL B 1 54 ? 25.324 -42.510 26.431 1.00 35.99 46 VAL A CA 1
ATOM 2211 C C . VAL B 1 54 ? 24.756 -43.683 27.232 1.00 38.06 46 VAL A C 1
ATOM 2212 O O . VAL B 1 54 ? 23.620 -44.129 26.935 1.00 38.66 46 VAL A O 1
ATOM 2216 N N . GLU B 1 55 ? 25.507 -44.152 28.229 1.00 40.23 47 GLU A N 1
ATOM 2217 C CA . GLU B 1 55 ? 25.067 -45.234 29.147 1.00 43.20 47 GLU A CA 1
ATOM 2218 C C . GLU B 1 55 ? 23.717 -44.854 29.781 1.00 38.42 47 GLU A C 1
ATOM 2219 O O . GLU B 1 55 ? 22.851 -45.701 29.775 1.00 39.16 47 GLU A O 1
ATOM 2225 N N . SER B 1 56 ? 23.532 -43.639 30.305 1.00 38.68 48 SER A N 1
ATOM 2226 C CA . SER B 1 56 ? 22.284 -43.233 31.011 1.00 37.84 48 SER A CA 1
ATOM 2227 C C . SER B 1 56 ? 21.146 -42.994 30.010 1.00 36.01 48 SER A C 1
ATOM 2228 O O . SER B 1 56 ? 19.975 -43.219 30.378 1.00 34.99 48 SER A O 1
ATOM 2231 N N . LEU B 1 57 ? 21.465 -42.603 28.775 1.00 33.91 49 LEU A N 1
ATOM 2232 C CA . LEU B 1 57 ? 20.441 -42.223 27.759 1.00 33.34 49 LEU A CA 1
ATOM 2233 C C . LEU B 1 57 ? 19.933 -43.459 27.019 1.00 31.19 49 LEU A C 1
ATOM 2234 O O . LEU B 1 57 ? 18.814 -43.392 26.553 1.00 32.32 49 LEU A O 1
ATOM 2239 N N . GLY B 1 58 ? 20.726 -44.520 26.881 1.00 28.59 50 GLY A N 1
ATOM 2240 C CA . GLY B 1 58 ? 20.291 -45.731 26.162 1.00 28.06 50 GLY A CA 1
ATOM 2241 C C . GLY B 1 58 ? 20.826 -45.756 24.736 1.00 29.11 50 GLY A C 1
ATOM 2242 O O . GLY B 1 58 ? 21.519 -44.836 24.312 1.00 28.31 50 GLY A O 1
ATOM 2243 N N . PRO B 1 59 ? 20.530 -46.824 23.968 1.00 26.95 51 PRO A N 1
ATOM 2244 C CA . PRO B 1 59 ? 21.172 -47.057 22.681 1.00 27.34 51 PRO A CA 1
ATOM 2245 C C . PRO B 1 59 ? 20.681 -46.205 21.505 1.00 27.48 51 PRO A C 1
ATOM 2246 O O . PRO B 1 59 ? 21.180 -46.406 20.428 1.00 26.86 51 PRO A O 1
ATOM 2250 N N . GLN B 1 60 ? 19.750 -45.277 21.722 1.00 28.88 52 GLN A N 1
ATOM 2251 C CA . GLN B 1 60 ? 19.456 -44.198 20.734 1.00 27.96 52 GLN A CA 1
ATOM 2252 C C . GLN B 1 60 ? 20.632 -43.211 20.720 1.00 26.48 52 GLN A C 1
ATOM 2253 O O . GLN B 1 60 ? 20.771 -42.498 19.722 1.00 24.49 52 GLN A O 1
ATOM 2259 N N . ALA B 1 61 ? 21.477 -43.215 21.753 1.00 25.53 53 ALA A N 1
ATOM 2260 C CA . ALA B 1 61 ? 22.642 -42.312 21.907 1.00 26.39 53 ALA A CA 1
ATOM 2261 C C . ALA B 1 61 ? 23.937 -43.006 21.484 1.00 29.58 53 ALA A C 1
ATOM 2262 O O . ALA B 1 61 ? 24.096 -44.215 21.795 1.00 28.95 53 ALA A O 1
ATOM 2264 N N . VAL B 1 62 ? 24.858 -42.280 20.832 1.00 26.05 54 VAL A N 1
ATOM 2265 C CA . VAL B 1 62 ? 26.242 -42.788 20.609 1.00 28.54 54 VAL A CA 1
ATOM 2266 C C . VAL B 1 62 ? 27.217 -41.696 21.045 1.00 28.25 54 VAL A C 1
ATOM 2267 O O . VAL B 1 62 ? 26.882 -40.489 20.925 1.00 25.64 54 VAL A O 1
ATOM 2271 N N . ALA B 1 63 ? 28.370 -42.113 21.548 1.00 27.70 55 ALA A N 1
ATOM 2272 C CA . ALA B 1 63 ? 29.427 -41.231 22.105 1.00 29.94 55 ALA A CA 1
ATOM 2273 C C . ALA B 1 63 ? 30.446 -40.945 21.004 1.00 29.73 55 ALA A C 1
ATOM 2274 O O . ALA B 1 63 ? 30.830 -41.885 20.329 1.00 26.36 55 ALA A O 1
ATOM 2276 N N . VAL B 1 64 ? 30.864 -39.692 20.850 1.00 28.91 56 VAL A N 1
ATOM 2277 C CA . VAL B 1 64 ? 31.947 -39.314 19.898 1.00 29.14 56 VAL A CA 1
ATOM 2278 C C . VAL B 1 64 ? 32.893 -38.365 20.624 1.00 27.87 56 VAL A C 1
ATOM 2279 O O . VAL B 1 64 ? 32.400 -37.404 21.233 1.00 25.38 56 VAL A O 1
ATOM 2283 N N . GLN B 1 65 ? 34.188 -38.653 20.584 1.00 25.32 57 GLN A N 1
ATOM 2284 C CA . GLN B 1 65 ? 35.209 -37.771 21.176 1.00 27.95 57 GLN A CA 1
ATOM 2285 C C . GLN B 1 65 ? 35.506 -36.739 20.095 1.00 28.11 57 GLN A C 1
ATOM 2286 O O . GLN B 1 65 ? 35.717 -37.144 18.941 1.00 25.52 57 GLN A O 1
ATOM 2292 N N . MET B 1 66 ? 35.422 -35.458 20.445 1.00 27.86 58 MET A N 1
ATOM 2293 C CA . MET B 1 66 ? 35.655 -34.372 19.475 1.00 30.34 58 MET A CA 1
ATOM 2294 C C . MET B 1 66 ? 36.132 -33.130 20.219 1.00 28.70 58 MET A C 1
ATOM 2295 O O . MET B 1 66 ? 35.461 -32.678 21.185 1.00 29.86 58 MET A O 1
ATOM 2300 N N . ASP B 1 67 ? 37.255 -32.604 19.753 1.00 28.47 59 ASP A N 1
ATOM 2301 C CA . ASP B 1 67 ? 37.781 -31.349 20.190 1.00 30.47 59 ASP A CA 1
ATOM 2302 C C . ASP B 1 67 ? 37.471 -30.377 19.050 1.00 28.52 59 ASP A C 1
ATOM 2303 O O . ASP B 1 67 ? 38.112 -30.402 17.973 1.00 26.29 59 ASP A O 1
ATOM 2308 N N . VAL B 1 68 ? 36.488 -29.509 19.289 1.00 25.68 60 VAL A N 1
ATOM 2309 C CA . VAL B 1 68 ? 35.950 -28.597 18.246 1.00 28.23 60 VAL A CA 1
ATOM 2310 C C . VAL B 1 68 ? 36.993 -27.533 17.894 1.00 27.89 60 VAL A C 1
ATOM 2311 O O . VAL B 1 68 ? 36.734 -26.796 16.946 1.00 29.57 60 VAL A O 1
ATOM 2315 N N . THR B 1 69 ? 38.102 -27.438 18.631 1.00 27.84 61 THR A N 1
ATOM 2316 C CA . THR B 1 69 ? 39.176 -26.461 18.323 1.00 28.86 61 THR A CA 1
ATOM 2317 C C . THR B 1 69 ? 40.118 -27.009 17.251 1.00 29.33 61 THR A C 1
ATOM 2318 O O . THR B 1 69 ? 40.907 -26.217 16.806 1.00 30.54 61 THR A O 1
ATOM 2322 N N . ARG B 1 70 ? 40.047 -28.292 16.868 1.00 28.17 62 ARG A N 1
ATOM 2323 C CA . ARG B 1 70 ? 41.025 -28.924 15.929 1.00 31.16 62 ARG A CA 1
ATOM 2324 C C . ARG B 1 70 ? 40.300 -29.428 14.683 1.00 28.12 62 ARG A C 1
ATOM 2325 O O . ARG B 1 70 ? 39.350 -30.244 14.842 1.00 25.54 62 ARG A O 1
ATOM 2333 N N . GLN B 1 71 ? 40.716 -28.973 13.497 1.00 25.35 63 GLN A N 1
ATOM 2334 C CA . GLN B 1 71 ? 40.043 -29.340 12.222 1.00 26.21 63 GLN A CA 1
ATOM 2335 C C . GLN B 1 71 ? 40.063 -30.864 12.064 1.00 28.27 63 GLN A C 1
ATOM 2336 O O . GLN B 1 71 ? 39.024 -31.445 11.648 1.00 28.17 63 GLN A O 1
ATOM 2342 N N . ASP B 1 72 ? 41.182 -31.502 12.412 1.00 30.33 64 ASP A N 1
ATOM 2343 C CA . ASP B 1 72 ? 41.306 -32.960 12.201 1.00 32.79 64 ASP A CA 1
ATOM 2344 C C . ASP B 1 72 ? 40.303 -33.713 13.053 1.00 28.91 64 ASP A C 1
ATOM 2345 O O . ASP B 1 72 ? 39.735 -34.682 12.594 1.00 28.84 64 ASP A O 1
ATOM 2350 N N . SER B 1 73 ? 40.094 -33.248 14.292 1.00 24.37 65 SER A N 1
ATOM 2351 C CA . SER B 1 73 ? 39.173 -33.879 15.268 1.00 24.24 65 SER A CA 1
ATOM 2352 C C . SER B 1 73 ? 37.719 -33.644 14.839 1.00 25.79 65 SER A C 1
ATOM 2353 O O . SER B 1 73 ? 36.901 -34.557 15.017 1.00 25.04 65 SER A O 1
ATOM 2356 N N . ILE B 1 74 ? 37.400 -32.476 14.269 1.00 25.26 66 ILE A N 1
ATOM 2357 C CA . ILE B 1 74 ? 36.070 -32.200 13.646 1.00 26.15 66 ILE A CA 1
ATOM 2358 C C . ILE B 1 74 ? 35.854 -33.208 12.510 1.00 26.58 66 ILE A C 1
ATOM 2359 O O . ILE B 1 74 ? 34.798 -33.863 12.520 1.00 24.85 66 ILE A O 1
ATOM 2364 N N . ASP B 1 75 ? 36.786 -33.319 11.554 1.00 26.26 67 ASP A N 1
ATOM 2365 C CA . ASP B 1 75 ? 36.598 -34.234 10.405 1.00 29.07 67 ASP A CA 1
ATOM 2366 C C . ASP B 1 75 ? 36.423 -35.711 10.835 1.00 27.64 67 ASP A C 1
ATOM 2367 O O . ASP B 1 75 ? 35.529 -36.391 10.377 1.00 25.27 67 ASP A O 1
ATOM 2372 N N . ALA B 1 76 ? 37.231 -36.175 11.789 1.00 30.04 68 ALA A N 1
ATOM 2373 C CA . ALA B 1 76 ? 37.152 -37.555 12.336 1.00 29.64 68 ALA A CA 1
ATOM 2374 C C . ALA B 1 76 ? 35.786 -37.739 13.006 1.00 31.42 68 ALA A C 1
ATOM 2375 O O . ALA B 1 76 ? 35.128 -38.753 12.707 1.00 31.69 68 ALA A O 1
ATOM 2377 N N . GLY B 1 77 ? 35.345 -36.772 13.828 1.00 30.47 69 GLY A N 1
ATOM 2378 C CA . GLY B 1 77 ? 34.081 -36.851 14.602 1.00 27.93 69 GLY A CA 1
ATOM 2379 C C . GLY B 1 77 ? 32.859 -36.894 13.702 1.00 26.54 69 GLY A C 1
ATOM 2380 O O . GLY B 1 77 ? 31.991 -37.767 13.887 1.00 25.78 69 GLY A O 1
ATOM 2381 N N . PHE B 1 78 ? 32.788 -36.018 12.700 1.00 27.25 70 PHE A N 1
ATOM 2382 C CA . PHE B 1 78 ? 31.717 -36.082 11.669 1.00 26.16 70 PHE A CA 1
ATOM 2383 C C . PHE B 1 78 ? 31.806 -37.407 10.899 1.00 27.89 70 PHE A C 1
ATOM 2384 O O . PHE B 1 78 ? 30.745 -37.981 10.644 1.00 27.25 70 PHE A O 1
ATOM 2392 N N . ALA B 1 79 ? 32.997 -37.870 10.514 1.00 29.16 71 ALA A N 1
ATOM 2393 C CA . ALA B 1 79 ? 33.178 -39.142 9.765 1.00 31.90 71 ALA A CA 1
ATOM 2394 C C . ALA B 1 79 ? 32.585 -40.314 10.574 1.00 30.98 71 ALA A C 1
ATOM 2395 O O . ALA B 1 79 ? 31.786 -41.094 10.000 1.00 34.08 71 ALA A O 1
ATOM 2397 N N . GLU B 1 80 ? 32.869 -40.388 11.875 1.00 30.10 72 GLU A N 1
ATOM 2398 C CA . GLU B 1 80 ? 32.343 -41.451 12.760 1.00 33.74 72 GLU A CA 1
ATOM 2399 C C . GLU B 1 80 ? 30.819 -41.401 12.764 1.00 31.80 72 GLU A C 1
ATOM 2400 O O . GLU B 1 80 ? 30.204 -42.458 12.709 1.00 30.16 72 GLU A O 1
ATOM 2406 N N . VAL B 1 81 ? 30.227 -40.223 12.875 1.00 29.29 73 VAL A N 1
ATOM 2407 C CA . VAL B 1 81 ? 28.751 -40.104 13.035 1.00 28.38 73 VAL A CA 1
ATOM 2408 C C . VAL B 1 81 ? 28.105 -40.501 11.706 1.00 28.05 73 VAL A C 1
ATOM 2409 O O . VAL B 1 81 ? 27.098 -41.194 11.730 1.00 25.16 73 VAL A O 1
ATOM 2413 N N . ILE B 1 82 ? 28.651 -40.043 10.583 1.00 28.19 74 ILE A N 1
ATOM 2414 C CA . ILE B 1 82 ? 28.066 -40.345 9.252 1.00 33.14 74 ILE A CA 1
ATOM 2415 C C . ILE B 1 82 ? 28.279 -41.842 8.991 1.00 36.40 74 ILE A C 1
ATOM 2416 O O . ILE B 1 82 ? 27.317 -42.492 8.533 1.00 34.97 74 ILE A O 1
ATOM 2421 N N . GLY B 1 83 ? 29.444 -42.375 9.377 1.00 38.38 75 GLY A N 1
ATOM 2422 C CA . GLY B 1 83 ? 29.734 -43.826 9.386 1.00 38.71 75 GLY A CA 1
ATOM 2423 C C . GLY B 1 83 ? 28.663 -44.623 10.122 1.00 38.35 75 GLY A C 1
ATOM 2424 O O . GLY B 1 83 ? 28.122 -45.561 9.538 1.00 40.56 75 GLY A O 1
ATOM 2425 N N . THR B 1 84 ? 28.340 -44.231 11.350 1.00 33.65 76 THR A N 1
ATOM 2426 C CA . THR B 1 84 ? 27.436 -44.960 12.272 1.00 34.47 76 THR A CA 1
ATOM 2427 C C . THR B 1 84 ? 25.962 -44.774 11.889 1.00 34.76 76 THR A C 1
ATOM 2428 O O . THR B 1 84 ? 25.236 -45.759 11.978 1.00 34.77 76 THR A O 1
ATOM 2432 N N . PHE B 1 85 ? 25.525 -43.562 11.518 1.00 32.57 77 PHE A N 1
ATOM 2433 C CA . PHE B 1 85 ? 24.102 -43.232 11.239 1.00 31.02 77 PHE A CA 1
ATOM 2434 C C . PHE B 1 85 ? 23.790 -43.290 9.733 1.00 30.53 77 PHE A C 1
ATOM 2435 O O . PHE B 1 85 ? 22.591 -43.305 9.379 1.00 32.88 77 PHE A O 1
ATOM 2443 N N . GLY B 1 86 ? 24.795 -43.247 8.860 1.00 28.11 78 GLY A N 1
ATOM 2444 C CA . GLY B 1 86 ? 24.589 -43.135 7.400 1.00 27.04 78 GLY A CA 1
ATOM 2445 C C . GLY B 1 86 ? 24.405 -41.685 6.958 1.00 31.09 78 GLY A C 1
ATOM 2446 O O . GLY B 1 86 ? 24.864 -41.319 5.883 1.00 33.32 78 GLY A O 1
ATOM 2447 N N . HIS B 1 87 ? 23.741 -40.853 7.756 1.00 33.63 79 HIS A N 1
ATOM 2448 C CA . HIS B 1 87 ? 23.484 -39.432 7.417 1.00 30.51 79 HIS A CA 1
ATOM 2449 C C . HIS B 1 87 ? 23.325 -38.624 8.701 1.00 30.32 79 HIS A C 1
ATOM 2450 O O . HIS B 1 87 ? 23.037 -39.217 9.756 1.00 29.15 79 HIS A O 1
ATOM 2457 N N . LEU B 1 88 ? 23.461 -37.304 8.589 1.00 27.94 80 LEU A N 1
ATOM 2458 C CA . LEU B 1 88 ? 23.237 -36.350 9.694 1.00 26.42 80 LEU A CA 1
ATOM 2459 C C . LEU B 1 88 ? 22.169 -35.334 9.294 1.00 24.39 80 LEU A C 1
ATOM 2460 O O . LEU B 1 88 ? 22.410 -34.597 8.332 1.00 22.73 80 LEU A O 1
ATOM 2465 N N . ASP B 1 89 ? 21.044 -35.320 10.017 1.00 24.26 81 ASP A N 1
ATOM 2466 C CA . ASP B 1 89 ? 19.924 -34.425 9.748 1.00 25.86 81 ASP A CA 1
ATOM 2467 C C . ASP B 1 89 ? 20.071 -33.079 10.478 1.00 24.56 81 ASP A C 1
ATOM 2468 O O . ASP B 1 89 ? 19.637 -32.076 9.970 1.00 25.32 81 ASP A O 1
ATOM 2473 N N . ILE B 1 90 ? 20.706 -33.081 11.653 1.00 23.37 82 ILE A N 1
ATOM 2474 C CA . ILE B 1 90 ? 20.647 -31.973 12.664 1.00 24.42 82 ILE A CA 1
ATOM 2475 C C . ILE B 1 90 ? 21.999 -31.824 13.351 1.00 23.60 82 ILE A C 1
ATOM 2476 O O . ILE B 1 90 ? 22.485 -32.832 13.933 1.00 24.73 82 ILE A O 1
ATOM 2481 N N . LEU B 1 91 ? 22.571 -30.620 13.336 1.00 21.70 83 LEU A N 1
ATOM 2482 C CA . LEU B 1 91 ? 23.722 -30.306 14.212 1.00 21.47 83 LEU A CA 1
ATOM 2483 C C . LEU B 1 91 ? 23.278 -29.297 15.258 1.00 22.01 83 LEU A C 1
ATOM 2484 O O . LEU B 1 91 ? 22.677 -28.271 14.884 1.00 21.31 83 LEU A O 1
ATOM 2489 N N . VAL B 1 92 ? 23.589 -29.562 16.521 1.00 22.34 84 VAL A N 1
ATOM 2490 C CA . VAL B 1 92 ? 23.492 -28.542 17.601 1.00 21.41 84 VAL A CA 1
ATOM 2491 C C . VAL B 1 92 ? 24.908 -28.164 18.025 1.00 21.49 84 VAL A C 1
ATOM 2492 O O . VAL B 1 92 ? 25.589 -29.023 18.588 1.00 21.47 84 VAL A O 1
ATOM 2496 N N . ASN B 1 93 ? 25.308 -26.914 17.753 1.00 20.70 85 ASN A N 1
ATOM 2497 C CA . ASN B 1 93 ? 26.605 -26.322 18.133 1.00 23.94 85 ASN A CA 1
ATOM 2498 C C . ASN B 1 93 ? 26.485 -25.796 19.556 1.00 26.15 85 ASN A C 1
ATOM 2499 O O . ASN B 1 93 ? 26.081 -24.646 19.739 1.00 26.49 85 ASN A O 1
ATOM 2504 N N . ASN B 1 94 ? 26.799 -26.613 20.536 1.00 25.62 86 ASN A N 1
ATOM 2505 C CA . ASN B 1 94 ? 26.488 -26.261 21.934 1.00 25.82 86 ASN A CA 1
ATOM 2506 C C . ASN B 1 94 ? 27.775 -26.091 22.723 1.00 24.02 86 ASN A C 1
ATOM 2507 O O . ASN B 1 94 ? 27.687 -25.524 23.802 1.00 29.25 86 ASN A O 1
ATOM 2512 N N . ALA B 1 95 ? 28.923 -26.554 22.236 1.00 24.04 87 ALA A N 1
ATOM 2513 C CA . ALA B 1 95 ? 30.189 -26.450 23.003 1.00 23.42 87 ALA A CA 1
ATOM 2514 C C . ALA B 1 95 ? 30.511 -24.957 23.201 1.00 25.40 87 ALA A C 1
ATOM 2515 O O . ALA B 1 95 ? 30.464 -24.218 22.202 1.00 23.67 87 ALA A O 1
ATOM 2517 N N . ALA B 1 96 ? 30.865 -24.541 24.423 1.00 22.87 88 ALA A N 1
ATOM 2518 C CA . ALA B 1 96 ? 31.139 -23.138 24.788 1.00 25.31 88 ALA A CA 1
ATOM 2519 C C . ALA B 1 96 ? 31.991 -23.079 26.052 1.00 27.29 88 ALA A C 1
ATOM 2520 O O . ALA B 1 96 ? 31.796 -23.939 26.939 1.00 27.86 88 ALA A O 1
ATOM 2522 N N . LEU B 1 97 ? 32.888 -22.098 26.119 1.00 25.20 89 LEU A N 1
ATOM 2523 C CA . LEU B 1 97 ? 33.671 -21.765 27.325 1.00 24.99 89 LEU A CA 1
ATOM 2524 C C . LEU B 1 97 ? 33.271 -20.357 27.728 1.00 25.84 89 LEU A C 1
ATOM 2525 O O . LEU B 1 97 ? 32.782 -19.613 26.880 1.00 23.05 89 LEU A O 1
ATOM 2530 N N . PHE B 1 98 ? 33.433 -20.047 28.999 1.00 27.13 90 PHE A N 1
ATOM 2531 C CA . PHE B 1 98 ? 33.172 -18.717 29.582 1.00 27.36 90 PHE A CA 1
ATOM 2532 C C . PHE B 1 98 ? 34.494 -18.152 30.098 1.00 27.10 90 PHE A C 1
ATOM 2533 O O . PHE B 1 98 ? 35.365 -18.899 30.542 1.00 30.27 90 PHE A O 1
ATOM 2541 N N . THR B 1 99 ? 34.656 -16.843 30.023 1.00 26.28 91 THR A N 1
ATOM 2542 C CA . THR B 1 99 ? 35.773 -16.125 30.683 1.00 28.82 91 THR A CA 1
ATOM 2543 C C . THR B 1 99 ? 35.262 -14.727 31.016 1.00 28.00 91 THR A C 1
ATOM 2544 O O . THR B 1 99 ? 34.265 -14.274 30.404 1.00 25.93 91 THR A O 1
ATOM 2548 N N . ALA B 1 100 ? 35.887 -14.090 31.987 1.00 27.36 92 ALA A N 1
ATOM 2549 C CA . ALA B 1 100 ? 35.544 -12.715 32.388 1.00 29.77 92 ALA A CA 1
ATOM 2550 C C . ALA B 1 100 ? 36.829 -12.058 32.873 1.00 28.06 92 ALA A C 1
ATOM 2551 O O . ALA B 1 100 ? 37.627 -12.733 33.520 1.00 29.21 92 ALA A O 1
ATOM 2553 N N . ALA B 1 101 ? 36.981 -10.792 32.505 1.00 26.98 93 ALA A N 1
ATOM 2554 C CA . ALA B 1 101 ? 38.078 -9.890 32.869 1.00 26.05 93 ALA A CA 1
ATOM 2555 C C . ALA B 1 101 ? 37.768 -8.558 32.206 1.00 28.41 93 ALA A C 1
ATOM 2556 O O . ALA B 1 101 ? 37.258 -8.512 31.082 1.00 29.68 93 ALA A O 1
ATOM 2558 N N . PRO B 1 102 ? 38.097 -7.433 32.857 1.00 27.96 94 PRO A N 1
ATOM 2559 C CA . PRO B 1 102 ? 38.028 -6.142 32.187 1.00 29.42 94 PRO A CA 1
ATOM 2560 C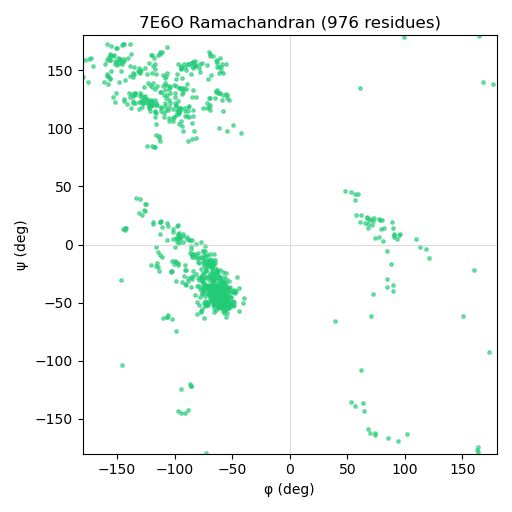 C . PRO B 1 102 ? 38.952 -6.141 30.963 1.00 26.79 94 PRO A C 1
ATOM 2561 O O . PRO B 1 102 ? 39.930 -6.900 30.938 1.00 25.25 94 PRO A O 1
ATOM 2565 N N . VAL B 1 103 ? 38.580 -5.375 29.942 1.00 25.47 95 VAL A N 1
ATOM 2566 C CA . VAL B 1 103 ? 39.322 -5.299 28.647 1.00 29.89 95 VAL A CA 1
ATOM 2567 C C . VAL B 1 103 ? 40.828 -5.067 28.883 1.00 26.94 95 VAL A C 1
ATOM 2568 O O . VAL B 1 103 ? 41.634 -5.681 28.167 1.00 29.92 95 VAL A O 1
ATOM 2572 N N . GLU B 1 104 ? 41.211 -4.210 29.832 1.00 27.51 96 GLU A N 1
ATOM 2573 C CA . GLU B 1 104 ? 42.632 -3.831 30.069 1.00 29.81 96 GLU A CA 1
ATOM 2574 C C . GLU B 1 104 ? 43.428 -5.000 30.664 1.00 28.28 96 GLU A C 1
ATOM 2575 O O . GLU B 1 104 ? 44.657 -4.900 30.642 1.00 34.69 96 GLU A O 1
ATOM 2581 N N . GLU B 1 105 ? 42.778 -6.062 31.153 1.00 26.91 97 GLU A N 1
ATOM 2582 C CA . GLU B 1 105 ? 43.419 -7.243 31.798 1.00 26.23 97 GLU A CA 1
ATOM 2583 C C . GLU B 1 105 ? 43.304 -8.519 30.939 1.00 25.73 97 GLU A C 1
ATOM 2584 O O . GLU B 1 105 ? 43.932 -9.560 31.284 1.00 25.38 97 GLU A O 1
ATOM 2590 N N . VAL B 1 106 ? 42.491 -8.508 29.881 1.00 22.86 98 VAL A N 1
ATOM 2591 C CA . VAL B 1 106 ? 42.270 -9.728 29.060 1.00 22.16 98 VAL A CA 1
ATOM 2592 C C . VAL B 1 106 ? 43.619 -10.268 28.592 1.00 21.79 98 VAL A C 1
ATOM 2593 O O . VAL B 1 106 ? 44.422 -9.469 28.010 1.00 21.82 98 VAL A O 1
ATOM 2597 N N . THR B 1 107 ? 43.860 -11.568 28.812 1.00 22.48 99 THR A N 1
ATOM 2598 C CA . THR B 1 107 ? 45.108 -12.252 28.357 1.00 22.76 99 THR A CA 1
ATOM 2599 C C . THR B 1 107 ? 44.857 -12.904 26.992 1.00 21.61 99 THR A C 1
ATOM 2600 O O . THR B 1 107 ? 43.704 -13.221 26.666 1.00 18.90 99 THR A O 1
ATOM 2604 N N . ARG B 1 108 ? 45.908 -13.023 26.190 1.00 23.63 100 ARG A N 1
ATOM 2605 C CA . ARG B 1 108 ? 45.892 -13.763 24.901 1.00 24.67 100 ARG A CA 1
ATOM 2606 C C . ARG B 1 108 ? 45.448 -15.210 25.141 1.00 24.65 100 ARG A C 1
ATOM 2607 O O . ARG B 1 108 ? 44.786 -15.802 24.242 1.00 23.75 100 ARG A O 1
ATOM 2615 N N . ALA B 1 109 ? 45.831 -15.792 26.276 1.00 24.90 101 ALA A N 1
ATOM 2616 C CA . ALA B 1 109 ? 45.507 -17.204 26.605 1.00 26.49 101 ALA A CA 1
ATOM 2617 C C . ALA B 1 109 ? 43.979 -17.354 26.773 1.00 25.76 101 ALA A C 1
ATOM 2618 O O . ALA B 1 109 ? 43.390 -18.204 26.099 1.00 24.84 101 ALA A O 1
ATOM 2620 N N . ASP B 1 110 ? 43.330 -16.503 27.573 1.00 27.25 102 ASP A N 1
ATOM 2621 C CA . ASP B 1 110 ? 41.865 -16.560 27.714 1.00 25.87 102 ASP A CA 1
ATOM 2622 C C . ASP B 1 110 ? 41.122 -16.210 26.381 1.00 24.38 102 ASP A C 1
ATOM 2623 O O . ASP B 1 110 ? 40.220 -16.910 25.930 1.00 25.61 102 ASP A O 1
ATOM 2628 N N . TYR B 1 111 ? 41.569 -15.158 25.718 1.00 22.05 103 TYR A N 1
ATOM 2629 C CA . TYR B 1 111 ? 41.037 -14.718 24.402 1.00 21.80 103 TYR A CA 1
ATOM 2630 C C . TYR B 1 111 ? 41.078 -15.903 23.442 1.00 21.41 103 TYR A C 1
ATOM 2631 O O . TYR B 1 111 ? 40.033 -16.217 22.908 1.00 20.58 103 TYR A O 1
ATOM 2640 N N . ASP B 1 112 ? 42.241 -16.539 23.249 1.00 21.83 104 ASP A N 1
ATOM 2641 C CA . ASP B 1 112 ? 42.392 -17.560 22.218 1.00 24.80 104 ASP A CA 1
ATOM 2642 C C . ASP B 1 112 ? 41.550 -18.784 22.489 1.00 24.41 104 ASP A C 1
ATOM 2643 O O . ASP B 1 112 ? 40.963 -19.349 21.579 1.00 24.20 104 ASP A O 1
ATOM 2648 N N . ARG B 1 113 ? 41.466 -19.180 23.756 1.00 25.31 105 ARG A N 1
ATOM 2649 C CA . ARG B 1 113 ? 40.819 -20.459 24.120 1.00 27.24 105 ARG A CA 1
ATOM 2650 C C . ARG B 1 113 ? 39.300 -20.279 24.094 1.00 24.89 105 ARG A C 1
ATOM 2651 O O . ARG B 1 113 ? 38.638 -21.238 23.651 1.00 26.40 105 ARG A O 1
ATOM 2659 N N . VAL B 1 114 ? 38.760 -19.118 24.479 1.00 21.76 106 VAL A N 1
ATOM 2660 C CA . VAL B 1 114 ? 37.292 -18.892 24.387 1.00 21.88 106 VAL A CA 1
ATOM 2661 C C . VAL B 1 114 ? 36.920 -18.693 22.904 1.00 22.78 106 VAL A C 1
ATOM 2662 O O . VAL B 1 114 ? 35.916 -19.291 22.468 1.00 23.93 106 VAL A O 1
ATOM 2666 N N . MET B 1 115 ? 37.682 -17.911 22.139 1.00 23.25 107 MET A N 1
ATOM 2667 C CA . MET B 1 115 ? 37.374 -17.695 20.690 1.00 25.46 107 MET A CA 1
ATOM 2668 C C . MET B 1 115 ? 37.433 -19.024 19.919 1.00 26.00 107 MET A C 1
ATOM 2669 O O . MET B 1 115 ? 36.567 -19.246 19.048 1.00 24.85 107 MET A O 1
ATOM 2674 N N . ALA B 1 116 ? 38.409 -19.881 20.240 1.00 26.47 108 ALA A N 1
ATOM 2675 C CA . ALA B 1 116 ? 38.667 -21.179 19.561 1.00 25.80 108 ALA A CA 1
ATOM 2676 C C . ALA B 1 116 ? 37.453 -22.097 19.695 1.00 24.09 108 ALA A C 1
ATOM 2677 O O . ALA B 1 116 ? 37.096 -22.711 18.695 1.00 22.41 108 ALA A O 1
ATOM 2679 N N . VAL B 1 117 ? 36.856 -22.205 20.882 1.00 22.18 109 VAL A N 1
ATOM 2680 C CA . VAL B 1 117 ? 35.647 -23.059 21.069 1.00 23.59 109 VAL A CA 1
ATOM 2681 C C . VAL B 1 117 ? 34.374 -22.353 20.544 1.00 23.54 109 VAL A C 1
ATOM 2682 O O . VAL B 1 117 ? 33.602 -22.991 19.739 1.00 27.28 109 VAL A O 1
ATOM 2686 N N . ASN B 1 118 ? 34.116 -21.108 20.973 1.00 23.66 110 ASN A N 1
ATOM 2687 C CA . ASN B 1 118 ? 32.776 -20.462 20.879 1.00 22.28 110 ASN A CA 1
ATOM 2688 C C . ASN B 1 118 ? 32.525 -20.011 19.439 1.00 24.14 110 ASN A C 1
ATOM 2689 O O . ASN B 1 118 ? 31.396 -20.126 18.951 1.00 26.34 110 ASN A O 1
ATOM 2694 N N . MET B 1 119 ? 33.560 -19.519 18.786 1.00 24.59 111 MET A N 1
ATOM 2695 C CA . MET B 1 119 ? 33.439 -18.903 17.453 1.00 26.94 111 MET A CA 1
ATOM 2696 C C . MET B 1 119 ? 33.993 -19.875 16.417 1.00 24.18 111 MET A C 1
ATOM 2697 O O . MET B 1 119 ? 33.234 -20.249 15.501 1.00 21.43 111 MET A O 1
ATOM 2702 N N . THR B 1 120 ? 35.273 -20.233 16.534 1.00 23.45 112 THR A N 1
ATOM 2703 C CA . THR B 1 120 ? 35.985 -20.984 15.457 1.00 23.77 112 THR A CA 1
ATOM 2704 C C . THR B 1 120 ? 35.461 -22.423 15.393 1.00 22.53 112 THR A C 1
ATOM 2705 O O . THR B 1 120 ? 35.205 -22.928 14.282 1.00 23.22 112 THR A O 1
ATOM 2709 N N . GLY B 1 121 ? 35.249 -23.039 16.549 1.00 24.38 113 GLY A N 1
ATOM 2710 C CA . GLY B 1 121 ? 34.745 -24.418 16.639 1.00 23.59 113 GLY A CA 1
ATOM 2711 C C . GLY B 1 121 ? 33.339 -24.514 16.104 1.00 23.03 113 GLY A C 1
ATOM 2712 O O . GLY B 1 121 ? 33.080 -25.382 15.245 1.00 24.66 113 GLY A O 1
ATOM 2713 N N . ALA B 1 122 ? 32.469 -23.601 16.537 1.00 23.42 114 ALA A N 1
ATOM 2714 C CA . ALA B 1 122 ? 31.080 -23.520 16.046 1.00 21.32 114 ALA A CA 1
ATOM 2715 C C . ALA B 1 122 ? 31.107 -23.278 14.521 1.00 23.15 114 ALA A C 1
ATOM 2716 O O . ALA B 1 122 ? 30.371 -23.970 13.806 1.00 22.67 114 ALA A O 1
ATOM 2718 N N . PHE B 1 123 ? 31.996 -22.417 14.007 1.00 23.24 115 PHE A N 1
ATOM 2719 C CA . PHE B 1 123 ? 32.051 -22.137 12.546 1.00 23.54 115 PHE A CA 1
ATOM 2720 C C . PHE B 1 123 ? 32.403 -23.419 11.776 1.00 22.38 115 PHE A C 1
ATOM 2721 O O . PHE B 1 123 ? 31.673 -23.744 10.843 1.00 21.01 115 PHE A O 1
ATOM 2729 N N . PHE B 1 124 ? 33.497 -24.101 12.127 1.00 23.14 116 PHE A N 1
ATOM 2730 C CA . PHE B 1 124 ? 34.021 -25.268 11.361 1.00 24.64 116 PHE A CA 1
ATOM 2731 C C . PHE B 1 124 ? 33.178 -26.531 11.593 1.00 23.53 116 PHE A C 1
ATOM 2732 O O . PHE B 1 124 ? 33.178 -27.407 10.698 1.00 24.32 116 PHE A O 1
ATOM 2740 N N . CYS B 1 125 ? 32.458 -26.651 12.710 1.00 23.97 117 CYS A N 1
ATOM 2741 C CA . CYS B 1 125 ? 31.461 -27.748 12.890 1.00 24.24 117 CYS A CA 1
ATOM 2742 C C . CYS B 1 125 ? 30.245 -27.489 12.007 1.00 24.18 117 CYS A C 1
ATOM 2743 O O . CYS B 1 125 ? 29.711 -28.450 11.435 1.00 25.35 117 CYS A O 1
ATOM 2746 N N . MET B 1 126 ? 29.794 -26.242 11.932 1.00 23.33 118 MET A N 1
ATOM 2747 C CA . MET B 1 126 ? 28.663 -25.853 11.051 1.00 24.97 118 MET A CA 1
ATOM 2748 C C . MET B 1 126 ? 29.068 -26.104 9.584 1.00 24.37 118 MET A C 1
ATOM 2749 O O . MET B 1 126 ? 28.210 -26.559 8.811 1.00 23.90 118 MET A O 1
ATOM 2754 N N . GLN B 1 127 ? 30.322 -25.835 9.209 1.00 23.18 119 GLN A N 1
ATOM 2755 C CA . GLN B 1 127 ? 30.830 -26.074 7.829 1.00 22.81 119 GLN A CA 1
ATOM 2756 C C . GLN B 1 127 ? 30.849 -27.582 7.554 1.00 23.52 119 GLN A C 1
ATOM 2757 O O . GLN B 1 127 ? 30.525 -27.987 6.429 1.00 22.15 119 GLN A O 1
ATOM 2763 N N . ALA B 1 128 ? 31.228 -28.397 8.542 1.00 24.31 120 ALA A N 1
ATOM 2764 C CA . ALA B 1 128 ? 31.326 -29.869 8.359 1.00 24.91 120 ALA A CA 1
ATOM 2765 C C . ALA B 1 128 ? 29.918 -30.416 8.118 1.00 24.21 120 ALA A C 1
ATOM 2766 O O . ALA B 1 128 ? 29.725 -31.171 7.176 1.00 25.45 120 ALA A O 1
ATOM 2768 N N . ALA B 1 129 ? 28.947 -29.950 8.895 1.00 25.76 121 ALA A N 1
ATOM 2769 C CA . ALA B 1 129 ? 27.526 -30.328 8.781 1.00 23.73 121 ALA A CA 1
ATOM 2770 C C . ALA B 1 129 ? 26.998 -29.930 7.404 1.00 24.47 121 ALA A C 1
ATOM 2771 O O . ALA B 1 129 ? 26.376 -30.757 6.763 1.00 25.90 121 ALA A O 1
ATOM 2773 N N . ALA B 1 130 ? 27.230 -28.688 6.985 1.00 25.95 122 ALA A N 1
ATOM 2774 C CA . ALA B 1 130 ? 26.736 -28.120 5.713 1.00 26.15 122 ALA A CA 1
ATOM 2775 C C . ALA B 1 130 ? 27.263 -28.954 4.534 1.00 25.45 122 ALA A C 1
ATOM 2776 O O . ALA B 1 130 ? 26.467 -29.309 3.633 1.00 26.21 122 ALA A O 1
ATOM 2778 N N . LYS B 1 131 ? 28.554 -29.267 4.526 1.00 26.78 123 LYS A N 1
ATOM 2779 C CA . LYS B 1 131 ? 29.193 -30.037 3.429 1.00 28.75 123 LYS A CA 1
ATOM 2780 C C . LYS B 1 131 ? 28.522 -31.405 3.281 1.00 29.60 123 LYS A C 1
ATOM 2781 O O . LYS B 1 131 ? 28.152 -31.757 2.131 1.00 28.29 123 LYS A O 1
ATOM 2787 N N . HIS B 1 132 ? 28.332 -32.136 4.383 1.00 27.24 124 HIS A N 1
ATOM 2788 C CA . HIS B 1 132 ? 27.601 -33.426 4.358 1.00 27.72 124 HIS A CA 1
ATOM 2789 C C . HIS B 1 132 ? 26.171 -33.203 3.845 1.00 29.88 124 HIS A C 1
ATOM 2790 O O . HIS B 1 132 ? 25.736 -33.934 2.916 1.00 29.69 124 HIS A O 1
ATOM 2797 N N . MET B 1 133 ? 25.455 -32.230 4.418 1.00 25.10 125 MET A N 1
ATOM 2798 C CA . MET B 1 133 ? 24.036 -32.006 4.102 1.00 26.69 125 MET A CA 1
ATOM 2799 C C . MET B 1 133 ? 23.884 -31.555 2.641 1.00 29.56 125 MET A C 1
ATOM 2800 O O . MET B 1 133 ? 22.844 -31.906 2.051 1.00 28.99 125 MET A O 1
ATOM 2805 N N . ILE B 1 134 ? 24.864 -30.836 2.078 1.00 29.92 126 ILE A N 1
ATOM 2806 C CA . ILE B 1 134 ? 24.802 -30.390 0.655 1.00 28.70 126 ILE A CA 1
ATOM 2807 C C . ILE B 1 134 ? 24.983 -31.624 -0.234 1.00 28.63 126 ILE A C 1
ATOM 2808 O O . ILE B 1 134 ? 24.102 -31.844 -1.052 1.00 29.47 126 ILE A O 1
ATOM 2813 N N . ALA B 1 135 ? 26.032 -32.416 -0.009 1.00 28.70 127 ALA A N 1
ATOM 2814 C CA . ALA B 1 135 ? 26.312 -33.701 -0.712 1.00 30.57 127 ALA A CA 1
ATOM 2815 C C . ALA B 1 135 ? 25.094 -34.650 -0.676 1.00 31.27 127 ALA A C 1
ATOM 2816 O O . ALA B 1 135 ? 24.712 -35.186 -1.716 1.00 31.52 127 ALA A O 1
ATOM 2818 N N . ARG B 1 136 ? 24.444 -34.808 0.464 1.00 28.87 128 ARG A N 1
ATOM 2819 C CA . ARG B 1 136 ? 23.324 -35.771 0.591 1.00 32.18 128 ARG A CA 1
ATOM 2820 C C . ARG B 1 136 ? 22.089 -35.267 -0.160 1.00 30.61 128 ARG A C 1
ATOM 2821 O O . ARG B 1 136 ? 21.350 -36.106 -0.682 1.00 29.08 128 ARG A O 1
ATOM 2829 N N . GLY B 1 137 ? 21.832 -33.959 -0.167 1.00 28.96 129 GLY A N 1
ATOM 2830 C CA . GLY B 1 137 ? 20.767 -33.367 -1.000 1.00 28.89 129 GLY A CA 1
ATOM 2831 C C . GLY B 1 137 ? 19.388 -33.509 -0.399 1.00 27.99 129 GLY A C 1
ATOM 2832 O O . GLY B 1 137 ? 18.442 -33.391 -1.150 1.00 30.32 129 GLY A O 1
ATOM 2833 N N . LYS B 1 138 ? 19.248 -33.724 0.910 1.00 30.97 130 LYS A N 1
ATOM 2834 C CA . LYS B 1 138 ? 17.911 -33.895 1.556 1.00 32.62 130 LYS A CA 1
ATOM 2835 C C . LYS B 1 138 ? 17.689 -32.787 2.585 1.00 30.97 130 LYS A C 1
ATOM 2836 O O . LYS B 1 138 ? 16.835 -32.961 3.472 1.00 35.44 130 LYS A O 1
ATOM 2842 N N . GLY B 1 139 ? 18.429 -31.690 2.500 1.00 28.48 131 GLY A N 1
ATOM 2843 C CA . GLY B 1 139 ? 18.313 -30.619 3.498 1.00 26.58 131 GLY A CA 1
ATOM 2844 C C . GLY B 1 139 ? 18.869 -31.028 4.854 1.00 26.10 131 GLY A C 1
ATOM 2845 O O . GLY B 1 139 ? 19.667 -31.984 4.937 1.00 25.11 131 GLY A O 1
ATOM 2846 N N . GLY B 1 140 ? 18.488 -30.285 5.883 1.00 24.55 132 GLY A N 1
ATOM 2847 C CA . GLY B 1 140 ? 19.034 -30.446 7.237 1.00 24.55 132 GLY A CA 1
ATOM 2848 C C . GLY B 1 140 ? 18.734 -29.241 8.099 1.00 24.05 132 GLY A C 1
ATOM 2849 O O . GLY B 1 140 ? 18.033 -28.308 7.608 1.00 22.27 132 GLY A O 1
ATOM 2850 N N . LYS B 1 141 ? 19.225 -29.300 9.330 1.00 21.82 133 LYS A N 1
ATOM 2851 C CA . LYS B 1 141 ? 18.970 -28.323 10.410 1.00 22.96 133 LYS A CA 1
ATOM 2852 C C . LYS B 1 141 ? 20.274 -28.095 11.163 1.00 23.33 133 LYS A C 1
ATOM 2853 O O . LYS B 1 141 ? 20.930 -29.073 11.513 1.00 22.44 133 LYS A O 1
ATOM 2859 N N . ILE B 1 142 ? 20.649 -26.837 11.365 1.00 22.63 134 ILE A N 1
ATOM 2860 C CA . ILE B 1 142 ? 21.812 -26.467 12.206 1.00 21.57 134 ILE A CA 1
ATOM 2861 C C . ILE B 1 142 ? 21.319 -25.446 13.211 1.00 22.39 134 ILE A C 1
ATOM 2862 O O . ILE B 1 142 ? 20.831 -24.401 12.783 1.00 24.10 134 ILE A O 1
ATOM 2867 N N . ILE B 1 143 ? 21.474 -25.754 14.490 1.00 21.31 135 ILE A N 1
ATOM 2868 C CA . ILE B 1 143 ? 21.070 -24.867 15.600 1.00 22.02 135 ILE A CA 1
ATOM 2869 C C . ILE B 1 143 ? 22.330 -24.487 16.374 1.00 22.69 135 ILE A C 1
ATOM 2870 O O . ILE B 1 143 ? 22.954 -25.380 17.006 1.00 20.64 135 ILE A O 1
ATOM 2875 N N . ASN B 1 144 ? 22.726 -23.216 16.261 1.00 20.84 136 ASN A N 1
ATOM 2876 C CA . ASN B 1 144 ? 23.842 -22.641 17.045 1.00 22.23 136 ASN A CA 1
ATOM 2877 C C . ASN B 1 144 ? 23.304 -22.170 18.399 1.00 22.22 136 ASN A C 1
ATOM 2878 O O . ASN B 1 144 ? 22.122 -21.782 18.499 1.00 23.48 136 ASN A O 1
ATOM 2883 N N . MET B 1 145 ? 24.126 -22.265 19.429 1.00 22.59 137 MET A N 1
ATOM 2884 C CA . MET B 1 145 ? 23.815 -21.696 20.759 1.00 22.64 137 MET A CA 1
ATOM 2885 C C . MET B 1 145 ? 24.536 -20.360 20.848 1.00 22.35 137 MET A C 1
ATOM 2886 O O . MET B 1 145 ? 25.792 -20.344 20.882 1.00 24.24 137 MET A O 1
ATOM 2891 N N . ALA B 1 146 ? 23.764 -19.282 20.861 1.00 20.97 138 ALA A N 1
ATOM 2892 C CA . ALA B 1 146 ? 24.270 -17.915 21.065 1.00 22.18 138 ALA A CA 1
ATOM 2893 C C . ALA B 1 146 ? 24.075 -17.574 22.548 1.00 23.36 138 ALA A C 1
ATOM 2894 O O . ALA B 1 146 ? 24.186 -18.458 23.398 1.00 22.72 138 ALA A O 1
ATOM 2896 N N . SER B 1 147 ? 23.729 -16.338 22.853 1.00 24.72 139 SER A N 1
ATOM 2897 C CA . SER B 1 147 ? 23.506 -15.862 24.240 1.00 25.38 139 SER A CA 1
ATOM 2898 C C . SER B 1 147 ? 22.944 -14.447 24.146 1.00 26.29 139 SER A C 1
ATOM 2899 O O . SER B 1 147 ? 23.158 -13.785 23.073 1.00 24.68 139 SER A O 1
ATOM 2902 N N . GLN B 1 148 ? 22.300 -13.983 25.216 1.00 25.02 140 GLN A N 1
ATOM 2903 C CA . GLN B 1 148 ? 22.029 -12.529 25.388 1.00 25.50 140 GLN A CA 1
ATOM 2904 C C . GLN B 1 148 ? 23.336 -11.756 25.223 1.00 22.00 140 GLN A C 1
ATOM 2905 O O . GLN B 1 148 ? 23.291 -10.638 24.735 1.00 21.86 140 GLN A O 1
ATOM 2911 N N . ALA B 1 149 ? 24.453 -12.310 25.695 1.00 22.72 141 ALA A N 1
ATOM 2912 C CA . ALA B 1 149 ? 25.793 -11.669 25.633 1.00 21.97 141 ALA A CA 1
ATOM 2913 C C . ALA B 1 149 ? 26.163 -11.326 24.181 1.00 21.74 141 ALA A C 1
ATOM 2914 O O . ALA B 1 149 ? 26.927 -10.378 23.975 1.00 24.68 141 ALA A O 1
ATOM 2916 N N . GLY B 1 150 ? 25.654 -12.071 23.206 1.00 20.24 142 GLY A N 1
ATOM 2917 C CA . GLY B 1 150 ? 25.925 -11.832 21.771 1.00 22.55 142 GLY A CA 1
ATOM 2918 C C . GLY B 1 150 ? 25.073 -10.714 21.199 1.00 22.51 142 GLY A C 1
ATOM 2919 O O . GLY B 1 150 ? 25.374 -10.242 20.095 1.00 21.00 142 GLY A O 1
ATOM 2920 N N . ARG B 1 151 ? 24.055 -10.262 21.931 1.00 22.50 143 ARG A N 1
ATOM 2921 C CA . ARG B 1 151 ? 23.200 -9.138 21.485 1.00 23.21 143 ARG A CA 1
ATOM 2922 C C . ARG B 1 151 ? 23.794 -7.777 21.854 1.00 24.20 143 ARG A C 1
ATOM 2923 O O . ARG B 1 151 ? 23.485 -6.852 21.167 1.00 22.03 143 ARG A O 1
ATOM 2931 N N . ARG B 1 152 ? 24.560 -7.655 22.932 1.00 25.40 144 ARG A N 1
ATOM 2932 C CA . ARG B 1 152 ? 25.118 -6.352 23.374 1.00 25.67 144 ARG A CA 1
ATOM 2933 C C . ARG B 1 152 ? 26.343 -6.639 24.240 1.00 25.28 144 ARG A C 1
ATOM 2934 O O . ARG B 1 152 ? 26.333 -7.639 24.944 1.00 24.73 144 ARG A O 1
ATOM 2942 N N . GLY B 1 153 ? 27.363 -5.803 24.186 1.00 24.52 145 GLY A N 1
ATOM 2943 C CA . GLY B 1 153 ? 28.544 -5.950 25.043 1.00 24.79 145 GLY A CA 1
ATOM 2944 C C . GLY B 1 153 ? 28.194 -5.624 26.486 1.00 25.94 145 GLY A C 1
ATOM 2945 O O . GLY B 1 153 ? 27.121 -5.072 26.733 1.00 29.19 145 GLY A O 1
ATOM 2946 N N . GLU B 1 154 ? 29.057 -5.993 27.415 1.00 26.20 146 GLU A N 1
ATOM 2947 C CA . GLU B 1 154 ? 28.983 -5.571 28.835 1.00 28.89 146 GLU A CA 1
ATOM 2948 C C . GLU B 1 154 ? 30.391 -5.581 29.377 1.00 27.90 146 GLU A C 1
ATOM 2949 O O . GLU B 1 154 ? 31.272 -6.261 28.824 1.00 24.98 146 GLU A O 1
ATOM 2955 N N . PRO B 1 155 ? 30.615 -4.775 30.434 1.00 29.82 147 PRO A N 1
ATOM 2956 C CA . PRO B 1 155 ? 31.956 -4.399 30.872 1.00 33.22 147 PRO A CA 1
ATOM 2957 C C . PRO B 1 155 ? 32.957 -5.540 31.127 1.00 34.26 147 PRO A C 1
ATOM 2958 O O . PRO B 1 155 ? 34.086 -5.383 30.695 1.00 53.34 147 PRO A O 1
ATOM 2962 N N . LEU B 1 156 ? 32.590 -6.626 31.797 1.00 32.10 148 LEU A N 1
ATOM 2963 C CA . LEU B 1 156 ? 33.619 -7.625 32.239 1.00 29.97 148 LEU A CA 1
ATOM 2964 C C . LEU B 1 156 ? 33.658 -8.850 31.312 1.00 28.96 148 LEU A C 1
ATOM 29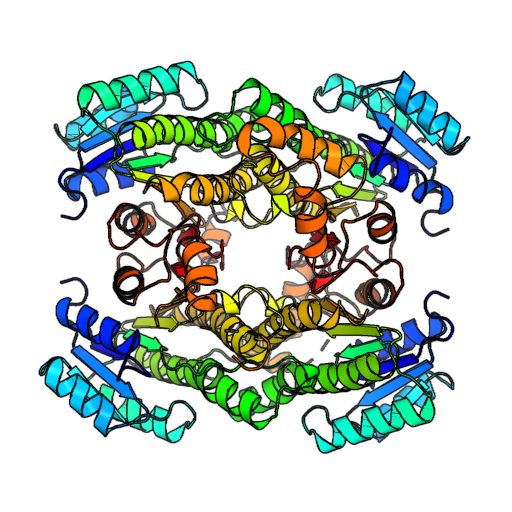65 O O . LEU B 1 156 ? 34.402 -9.818 31.619 1.00 26.43 148 LEU A O 1
ATOM 2970 N N . VAL B 1 157 ? 32.883 -8.829 30.230 1.00 25.64 149 VAL A N 1
ATOM 2971 C CA . VAL B 1 157 ? 32.556 -10.029 29.418 1.00 27.78 149 VAL A CA 1
ATOM 2972 C C . VAL B 1 157 ? 32.906 -9.772 27.944 1.00 24.40 149 VAL A C 1
ATOM 2973 O O . VAL B 1 157 ? 32.170 -10.240 27.075 1.00 24.81 149 VAL A O 1
ATOM 2977 N N . ALA B 1 158 ? 33.964 -9.025 27.657 1.00 22.17 150 ALA A N 1
ATOM 2978 C CA . ALA B 1 158 ? 34.245 -8.561 26.279 1.00 21.60 150 ALA A CA 1
ATOM 2979 C C . ALA B 1 158 ? 34.450 -9.771 25.353 1.00 21.90 150 ALA A C 1
ATOM 2980 O O . ALA B 1 158 ? 33.851 -9.811 24.233 1.00 18.20 150 ALA A O 1
ATOM 2982 N N . VAL B 1 159 ? 35.272 -10.725 25.783 1.00 21.48 151 VAL A N 1
ATOM 2983 C CA . VAL B 1 159 ? 35.668 -11.899 24.951 1.00 22.39 151 VAL A CA 1
ATOM 2984 C C . VAL B 1 159 ? 34.443 -12.769 24.697 1.00 21.90 151 VAL A C 1
ATOM 2985 O O . VAL B 1 159 ? 34.196 -13.120 23.526 1.00 20.05 151 VAL A O 1
ATOM 2989 N N . TYR B 1 160 ? 33.720 -13.131 25.765 1.00 19.78 152 TYR A N 1
ATOM 2990 C CA . TYR B 1 160 ? 32.537 -14.014 25.655 1.00 20.89 152 TYR A CA 1
ATOM 2991 C C . TYR B 1 160 ? 31.473 -13.349 24.763 1.00 19.76 152 TYR A C 1
ATOM 2992 O O . TYR B 1 160 ? 30.973 -14.022 23.871 1.00 20.71 152 TYR A O 1
ATOM 3001 N N . CYS B 1 161 ? 31.094 -12.106 25.051 1.00 18.94 153 CYS A N 1
ATOM 3002 C CA . CYS B 1 161 ? 30.155 -11.287 24.231 1.00 19.60 153 CYS A CA 1
ATOM 3003 C C . CYS B 1 161 ? 30.547 -11.300 22.741 1.00 17.34 153 CYS A C 1
ATOM 3004 O O . CYS B 1 161 ? 29.672 -11.501 21.915 1.00 17.24 153 CYS A O 1
ATOM 3007 N N . ALA B 1 162 ? 31.811 -11.061 22.401 1.00 17.79 154 ALA A N 1
ATOM 3008 C CA . ALA B 1 162 ? 32.254 -10.910 20.999 1.00 18.98 154 ALA A CA 1
ATOM 3009 C C . ALA B 1 162 ? 32.122 -12.278 20.327 1.00 20.25 154 ALA A C 1
ATOM 3010 O O . ALA B 1 162 ? 31.639 -12.354 19.160 1.00 21.56 154 ALA A O 1
ATOM 3012 N N . SER B 1 163 ? 32.483 -13.337 21.068 1.00 23.09 155 SER A N 1
ATOM 3013 C CA . SER B 1 163 ? 32.389 -14.745 20.609 1.00 23.24 155 SER A CA 1
ATOM 3014 C C . SER B 1 163 ? 30.937 -15.016 20.201 1.00 23.43 155 SER A C 1
ATOM 3015 O O . SER B 1 163 ? 30.719 -15.513 19.068 1.00 24.70 155 SER A O 1
ATOM 3018 N N . LYS B 1 164 ? 29.975 -14.602 21.030 1.00 21.35 156 LYS A N 1
ATOM 3019 C CA . LYS B 1 164 ? 28.540 -14.928 20.828 1.00 21.11 156 LYS A CA 1
ATOM 3020 C C . LYS B 1 164 ? 27.935 -14.014 19.763 1.00 20.34 156 LYS A C 1
ATOM 3021 O O . LYS B 1 164 ? 27.053 -14.472 19.082 1.00 19.49 156 LYS A O 1
ATOM 3027 N N . ALA B 1 165 ? 28.414 -12.778 19.608 1.00 19.70 157 ALA A N 1
ATOM 3028 C CA . ALA B 1 165 ? 27.976 -11.890 18.524 1.00 18.94 157 ALA A CA 1
ATOM 3029 C C . ALA B 1 165 ? 28.445 -12.465 17.183 1.00 18.06 157 ALA A C 1
ATOM 3030 O O . ALA B 1 165 ? 27.698 -12.361 16.191 1.00 16.78 157 ALA A O 1
ATOM 3032 N N . ALA B 1 166 ? 29.636 -13.056 17.136 1.00 19.59 158 ALA A N 1
ATOM 3033 C CA . ALA B 1 166 ? 30.148 -13.725 15.916 1.00 20.50 158 ALA A CA 1
ATOM 3034 C C . ALA B 1 166 ? 29.252 -14.935 15.616 1.00 21.47 158 ALA A C 1
ATOM 3035 O O . ALA B 1 166 ? 28.951 -15.161 14.466 1.00 22.65 158 ALA A O 1
ATOM 3037 N N . VAL B 1 167 ? 28.826 -15.678 16.633 1.00 21.61 159 VAL A N 1
ATOM 3038 C CA . VAL B 1 167 ? 27.924 -16.853 16.462 1.00 21.55 159 VAL A CA 1
ATOM 3039 C C . VAL B 1 167 ? 26.615 -16.383 15.813 1.00 19.97 159 VAL A C 1
ATOM 3040 O O . VAL B 1 167 ? 26.147 -17.047 14.863 1.00 21.68 159 VAL A O 1
ATOM 3044 N N . ILE B 1 168 ? 26.052 -15.267 16.265 1.00 19.05 160 ILE A N 1
ATOM 3045 C CA . ILE B 1 168 ? 24.795 -14.715 15.682 1.00 21.10 160 ILE A CA 1
ATOM 3046 C C . ILE B 1 168 ? 25.034 -14.353 14.205 1.00 21.07 160 ILE A C 1
ATOM 3047 O O . ILE B 1 168 ? 24.154 -14.651 13.361 1.00 18.69 160 ILE A O 1
ATOM 3052 N N . SER B 1 169 ? 26.164 -13.717 13.904 1.00 22.15 161 SER A N 1
ATOM 3053 C CA . SER B 1 169 ? 26.513 -13.238 12.540 1.00 21.15 161 SER A CA 1
ATOM 3054 C C . SER B 1 169 ? 26.624 -14.457 11.618 1.00 21.70 161 SER A C 1
ATOM 3055 O O . SER B 1 169 ? 25.995 -14.455 10.555 1.00 22.47 161 SER A O 1
ATOM 3058 N N . MET B 1 170 ? 27.386 -15.477 12.025 1.00 21.11 162 MET A N 1
ATOM 3059 C CA . MET B 1 170 ? 27.600 -16.687 11.176 1.00 24.26 162 MET A CA 1
ATOM 3060 C C . MET B 1 170 ? 26.298 -17.476 10.981 1.00 21.55 162 MET A C 1
ATOM 3061 O O . MET B 1 170 ? 26.108 -18.019 9.902 1.00 24.83 162 MET A O 1
ATOM 3066 N N . THR B 1 171 ? 25.433 -17.543 11.982 1.00 19.49 163 THR A N 1
ATOM 3067 C CA . THR B 1 171 ? 24.047 -18.077 11.888 1.00 18.31 163 THR A CA 1
ATOM 3068 C C . THR B 1 171 ? 23.307 -17.378 10.743 1.00 18.32 163 THR A C 1
ATOM 3069 O O . THR B 1 171 ? 22.686 -18.046 9.966 1.00 18.96 163 THR A O 1
ATOM 3073 N N . GLN B 1 172 ? 23.352 -16.052 10.691 1.00 19.30 164 GLN A N 1
ATOM 3074 C CA . GLN B 1 172 ? 22.708 -15.251 9.631 1.00 19.57 164 GLN A CA 1
ATOM 3075 C C . GLN B 1 172 ? 23.368 -15.545 8.275 1.00 19.64 164 GLN A C 1
ATOM 3076 O O . GLN B 1 172 ? 22.621 -15.805 7.337 1.00 19.50 164 GLN A O 1
ATOM 3082 N N . SER B 1 173 ? 24.699 -15.462 8.156 1.00 19.86 165 SER A N 1
ATOM 3083 C CA . SER B 1 173 ? 25.418 -15.663 6.863 1.00 21.04 165 SER A CA 1
ATOM 3084 C C . SER B 1 173 ? 25.144 -17.067 6.315 1.00 20.89 165 SER A C 1
ATOM 3085 O O . SER B 1 173 ? 24.700 -17.173 5.157 1.00 23.00 165 SER A O 1
ATOM 3088 N N . ALA B 1 174 ? 25.406 -18.091 7.137 1.00 21.26 166 ALA A N 1
ATOM 3089 C CA . ALA B 1 174 ? 25.170 -19.521 6.843 1.00 22.32 166 ALA A CA 1
ATOM 3090 C C . ALA B 1 174 ? 23.693 -19.746 6.511 1.00 22.14 166 ALA A C 1
ATOM 3091 O O . ALA B 1 174 ? 23.424 -20.430 5.530 1.00 22.73 166 ALA A O 1
ATOM 3093 N N . GLY B 1 175 ? 22.772 -19.196 7.303 1.00 21.70 167 GLY A N 1
ATOM 3094 C CA . GLY B 1 175 ? 21.322 -19.354 7.062 1.00 22.21 167 GLY A CA 1
ATOM 3095 C C . GLY B 1 175 ? 20.922 -18.901 5.656 1.00 21.86 167 GLY A C 1
ATOM 3096 O O . GLY B 1 175 ? 20.166 -19.635 4.969 1.00 23.12 167 GLY A O 1
ATOM 3097 N N . LEU B 1 176 ? 21.406 -17.740 5.218 1.00 21.91 168 LEU A N 1
ATOM 3098 C CA . LEU B 1 176 ? 21.061 -17.162 3.895 1.00 23.93 168 LEU A CA 1
ATOM 3099 C C . LEU B 1 176 ? 21.716 -17.980 2.792 1.00 22.52 168 LEU A C 1
ATOM 3100 O O . LEU B 1 176 ? 21.075 -18.126 1.752 1.00 24.97 168 LEU A O 1
ATOM 3105 N N . GLY B 1 177 ? 22.942 -18.436 3.012 1.00 21.55 169 GLY A N 1
ATOM 3106 C CA . GLY B 1 177 ? 23.733 -19.234 2.044 1.00 24.32 169 GLY A CA 1
ATOM 3107 C C . GLY B 1 177 ? 23.212 -20.667 1.873 1.00 25.49 169 GLY A C 1
ATOM 3108 O O . GLY B 1 177 ? 23.214 -21.161 0.738 1.00 27.96 169 GLY A O 1
ATOM 3109 N N . LEU B 1 178 ? 22.719 -21.308 2.934 1.00 24.59 170 LEU A N 1
ATOM 3110 C CA . LEU B 1 178 ? 22.413 -22.775 2.938 1.00 23.94 170 LEU A CA 1
ATOM 3111 C C . LEU B 1 178 ? 20.919 -23.048 2.705 1.00 23.59 170 LEU A C 1
ATOM 3112 O O . LEU B 1 178 ? 20.559 -24.204 2.369 1.00 22.96 170 LEU A O 1
ATOM 3117 N N . ILE B 1 179 ? 20.050 -22.050 2.835 1.00 23.49 171 ILE A N 1
ATOM 3118 C CA . ILE B 1 179 ? 18.601 -22.335 2.679 1.00 24.23 171 ILE A CA 1
ATOM 3119 C C . ILE B 1 179 ? 18.326 -22.766 1.223 1.00 24.86 171 ILE A C 1
ATOM 3120 O O . ILE B 1 179 ? 17.410 -23.551 1.052 1.00 23.02 171 ILE A O 1
ATOM 3125 N N . ARG B 1 180 ? 19.131 -22.373 0.238 1.00 26.67 172 ARG A N 1
ATOM 3126 C CA . ARG B 1 180 ? 18.942 -22.848 -1.160 1.00 32.51 172 ARG A CA 1
ATOM 3127 C C . ARG B 1 180 ? 19.146 -24.372 -1.224 1.00 32.25 172 ARG A C 1
ATOM 3128 O O . ARG B 1 180 ? 18.596 -24.975 -2.128 1.00 33.24 172 ARG A O 1
ATOM 3136 N N . HIS B 1 181 ? 19.859 -24.977 -0.271 1.00 30.27 173 HIS A N 1
ATOM 3137 C CA . HIS B 1 181 ? 20.091 -26.447 -0.160 1.00 27.66 173 HIS A CA 1
ATOM 3138 C C . HIS B 1 181 ? 19.118 -27.103 0.833 1.00 27.77 173 HIS A C 1
ATOM 3139 O O . HIS B 1 181 ? 19.401 -28.250 1.233 1.00 28.73 173 HIS A O 1
ATOM 3146 N N . GLY B 1 182 ? 18.025 -26.438 1.227 1.00 24.83 174 GLY A N 1
ATOM 3147 C CA . GLY B 1 182 ? 17.063 -27.008 2.192 1.00 24.34 174 GLY A CA 1
ATOM 3148 C C . GLY B 1 182 ? 17.669 -27.169 3.587 1.00 23.47 174 GLY A C 1
ATOM 3149 O O . GLY B 1 182 ? 17.115 -27.934 4.378 1.00 25.55 174 GLY A O 1
ATOM 3150 N N . ILE B 1 183 ? 18.721 -26.422 3.918 1.00 21.90 175 ILE A N 1
ATOM 3151 C CA . ILE B 1 183 ? 19.349 -26.427 5.277 1.00 20.80 175 ILE A CA 1
ATOM 3152 C C . ILE B 1 183 ? 18.876 -25.194 6.033 1.00 21.54 175 ILE A C 1
ATOM 3153 O O . ILE B 1 183 ? 19.159 -24.089 5.560 1.00 21.97 175 ILE A O 1
ATOM 3158 N N . ASN B 1 184 ? 18.151 -25.385 7.141 1.00 21.93 176 ASN A N 1
ATOM 3159 C CA . ASN B 1 184 ? 17.703 -24.276 8.025 1.00 22.54 176 ASN A CA 1
ATOM 3160 C C . ASN B 1 184 ? 18.752 -24.034 9.107 1.00 21.86 176 ASN A C 1
ATOM 3161 O O . ASN B 1 184 ? 18.964 -24.925 9.933 1.00 20.57 176 ASN A O 1
ATOM 3166 N N . VAL B 1 185 ? 19.391 -22.861 9.087 1.00 20.87 177 VAL A N 1
ATOM 3167 C CA . VAL B 1 185 ? 20.366 -22.477 10.137 1.00 21.14 177 VAL A CA 1
ATOM 3168 C C . VAL B 1 185 ? 19.741 -21.384 11.004 1.00 21.36 177 VAL A C 1
ATOM 3169 O O . VAL B 1 185 ? 19.374 -20.330 10.463 1.00 21.96 177 VAL A O 1
ATOM 3173 N N . ASN B 1 186 ? 19.641 -21.638 12.305 1.00 20.15 178 ASN A N 1
ATOM 3174 C CA . ASN B 1 186 ? 19.053 -20.703 13.294 1.00 20.44 178 ASN A CA 1
ATOM 3175 C C . ASN B 1 186 ? 19.805 -20.844 14.607 1.00 20.12 178 ASN A C 1
ATOM 3176 O O . ASN B 1 186 ? 20.632 -21.738 14.741 1.00 20.63 178 ASN A O 1
ATOM 3181 N N . ALA B 1 187 ? 19.532 -19.974 15.552 1.00 18.84 179 ALA A N 1
ATOM 3182 C CA . ALA B 1 187 ? 20.240 -19.999 16.836 1.00 17.80 179 ALA A CA 1
ATOM 3183 C C . ALA B 1 187 ? 19.253 -19.744 17.960 1.00 19.56 179 ALA A C 1
ATOM 3184 O O . ALA B 1 187 ? 18.271 -19.032 17.758 1.00 19.67 179 ALA A O 1
ATOM 3186 N N . ILE B 1 188 ? 19.587 -20.244 19.135 1.00 22.65 180 ILE A N 1
ATOM 3187 C CA . ILE B 1 188 ? 18.872 -19.962 20.405 1.00 22.96 180 ILE A CA 1
ATOM 3188 C C . ILE B 1 188 ? 19.782 -19.096 21.274 1.00 23.72 180 ILE A C 1
ATOM 3189 O O . ILE B 1 188 ? 20.984 -19.397 21.334 1.00 23.90 180 ILE A O 1
ATOM 3194 N N . ALA B 1 189 ? 19.235 -18.056 21.910 1.00 22.89 181 ALA A N 1
ATOM 3195 C CA . ALA B 1 189 ? 19.992 -17.163 22.804 1.00 23.23 181 ALA A CA 1
ATOM 3196 C C . ALA B 1 189 ? 19.445 -17.292 24.221 1.00 22.53 181 ALA A C 1
ATOM 3197 O O . ALA B 1 189 ? 18.453 -16.664 24.574 1.00 25.53 181 ALA A O 1
ATOM 3199 N N . PRO B 1 190 ? 20.028 -18.142 25.076 1.00 22.08 182 PRO A N 1
ATOM 3200 C CA . PRO B 1 190 ? 19.621 -18.171 26.482 1.00 21.63 182 PRO A CA 1
ATOM 3201 C C . PRO B 1 190 ? 19.949 -16.835 27.147 1.00 22.24 182 PRO A C 1
ATOM 3202 O O . PRO B 1 190 ? 20.779 -16.091 26.661 1.00 21.61 182 PRO A O 1
ATOM 3206 N N . GLY B 1 191 ? 19.248 -16.558 28.239 1.00 22.97 183 GLY A N 1
ATOM 3207 C CA . GLY B 1 191 ? 19.533 -15.448 29.153 1.00 23.53 183 GLY A CA 1
ATOM 3208 C C . GLY B 1 191 ? 20.558 -15.889 30.174 1.00 26.17 183 GLY A C 1
ATOM 3209 O O . GLY B 1 191 ? 21.630 -16.299 29.764 1.00 25.03 183 GLY A O 1
ATOM 3210 N N . VAL B 1 192 ? 20.241 -15.819 31.462 1.00 27.63 184 VAL A N 1
ATOM 3211 C CA . VAL B 1 192 ? 21.154 -16.303 32.531 1.00 31.77 184 VAL A CA 1
ATOM 3212 C C . VAL B 1 192 ? 20.624 -17.692 32.904 1.00 35.36 184 VAL A C 1
ATOM 3213 O O . VAL B 1 192 ? 19.393 -17.842 33.057 1.00 34.15 184 VAL A O 1
ATOM 3217 N N . VAL B 1 193 ? 21.508 -18.688 32.950 1.00 37.76 185 VAL A N 1
ATOM 3218 C CA . VAL B 1 193 ? 21.133 -20.122 33.092 1.00 45.47 185 VAL A CA 1
ATOM 3219 C C . VAL B 1 193 ? 21.827 -20.660 34.349 1.00 50.22 185 VAL A C 1
ATOM 3220 O O . VAL B 1 193 ? 22.849 -20.055 34.755 1.00 48.41 185 VAL A O 1
ATOM 3224 N N . ASP B 1 194 ? 21.257 -21.737 34.914 1.00 63.72 186 ASP A N 1
ATOM 3225 C CA . ASP B 1 194 ? 21.431 -22.229 36.288 1.00 73.97 186 ASP A CA 1
ATOM 3226 C C . ASP B 1 194 ? 22.816 -22.381 36.913 1.00 80.91 186 ASP A C 1
ATOM 3227 O O . ASP B 1 194 ? 22.954 -22.098 38.101 1.00 80.24 186 ASP A O 1
ATOM 3232 N N . GLY B 1 195 ? 23.813 -22.889 36.170 1.00 88.15 187 GLY A N 1
ATOM 3233 C CA . GLY B 1 195 ? 23.653 -23.450 34.837 1.00 93.45 187 GLY A CA 1
ATOM 3234 C C . GLY B 1 195 ? 24.973 -23.478 34.083 1.00 95.04 187 GLY A C 1
ATOM 3235 O O . GLY B 1 195 ? 25.669 -22.441 34.115 1.00 95.54 187 GLY A O 1
ATOM 3236 N N . ALA B 1 206 ? 33.321 -13.526 40.383 1.00 102.13 198 ALA A N 1
ATOM 3237 C CA . ALA B 1 206 ? 34.041 -13.719 41.666 1.00 99.23 198 ALA A CA 1
ATOM 3238 C C . ALA B 1 206 ? 34.967 -12.520 41.927 1.00 94.37 198 ALA A C 1
ATOM 3239 O O . ALA B 1 206 ? 34.463 -11.517 42.475 1.00 83.92 198 ALA A O 1
ATOM 3241 N N . ARG B 1 207 ? 36.237 -12.601 41.496 1.00 97.06 199 ARG A N 1
ATOM 3242 C CA . ARG B 1 207 ? 37.360 -11.699 41.893 1.00 102.04 199 ARG A CA 1
ATOM 3243 C C . ARG B 1 207 ? 36.877 -10.241 41.976 1.00 105.32 199 ARG A C 1
ATOM 3244 O O . ARG B 1 207 ? 37.121 -9.602 43.013 1.00 113.76 199 ARG A O 1
ATOM 3252 N N . PHE B 1 208 ? 36.197 -9.739 40.941 1.00 111.03 200 PHE A N 1
ATOM 3253 C CA . PHE B 1 208 ? 36.005 -8.282 40.688 1.00 115.52 200 PHE A CA 1
ATOM 3254 C C . PHE B 1 208 ? 34.857 -7.695 41.527 1.00 127.95 200 PHE A C 1
ATOM 3255 O O . PHE B 1 208 ? 34.625 -6.477 41.386 1.00 129.66 200 PHE A O 1
ATOM 3263 N N . GLU B 1 209 ? 34.181 -8.495 42.368 1.00 138.03 201 GLU A N 1
ATOM 3264 C CA . GLU B 1 209 ? 33.117 -8.019 43.301 1.00 134.02 201 GLU A CA 1
ATOM 3265 C C . GLU B 1 209 ? 33.149 -8.843 44.595 1.00 134.33 201 GLU A C 1
ATOM 3266 O O . GLU B 1 209 ? 32.824 -10.044 44.519 1.00 136.49 201 GLU A O 1
ATOM 3272 N N . GLY B 1 214 ? 26.272 -16.800 47.555 1.00 115.57 206 GLY A N 1
ATOM 3273 C CA . GLY B 1 214 ? 24.892 -16.753 48.076 1.00 107.98 206 GLY A CA 1
ATOM 3274 C C . GLY B 1 214 ? 24.065 -15.684 47.383 1.00 110.71 206 GLY A C 1
ATOM 3275 O O . GLY B 1 214 ? 23.127 -16.054 46.651 1.00 110.81 206 GLY A O 1
ATOM 3276 N N . GLU B 1 215 ? 24.424 -14.408 47.576 1.00 115.79 207 GLU A N 1
ATOM 3277 C CA . GLU B 1 215 ? 23.615 -13.215 47.183 1.00 120.38 207 GLU A CA 1
ATOM 3278 C C . GLU B 1 215 ? 23.664 -13.000 45.656 1.00 119.34 207 GLU A C 1
ATOM 3279 O O . GLU B 1 215 ? 22.588 -13.122 45.013 1.00 120.10 207 GLU A O 1
ATOM 3285 N N . LYS B 1 216 ? 24.851 -12.716 45.094 1.00 101.53 208 LYS A N 1
ATOM 3286 C CA . LYS B 1 216 ? 25.059 -12.239 43.692 1.00 94.27 208 LYS A CA 1
ATOM 3287 C C . LYS B 1 216 ? 24.250 -13.050 42.666 1.00 96.05 208 LYS A C 1
ATOM 3288 O O . LYS B 1 216 ? 23.940 -12.491 41.584 1.00 89.43 208 LYS A O 1
ATOM 3294 N N . LYS B 1 217 ? 23.959 -14.321 42.957 1.00 94.05 209 LYS A N 1
ATOM 3295 C CA . LYS B 1 217 ? 23.322 -15.253 41.992 1.00 87.92 209 LYS A CA 1
ATOM 3296 C C . LYS B 1 217 ? 21.804 -15.044 41.990 1.00 84.80 209 LYS A C 1
ATOM 3297 O O . LYS B 1 217 ? 21.243 -15.024 40.884 1.00 88.57 209 LYS A O 1
ATOM 3303 N N . LYS B 1 218 ? 21.149 -14.896 43.148 1.00 84.92 210 LYS A N 1
ATOM 3304 C CA . LYS B 1 218 ? 19.685 -14.614 43.151 1.00 93.37 210 LYS A CA 1
ATOM 3305 C C . LYS B 1 218 ? 19.444 -13.102 43.100 1.00 83.38 210 LYS A C 1
ATOM 3306 O O . LYS B 1 218 ? 18.268 -12.711 43.176 1.00 87.52 210 LYS A O 1
ATOM 3312 N N . LEU B 1 219 ? 20.487 -12.278 42.958 1.00 72.95 211 LEU A N 1
ATOM 3313 C CA . LEU B 1 219 ? 20.287 -10.860 42.561 1.00 71.59 211 LEU A CA 1
ATOM 3314 C C . LEU B 1 219 ? 19.991 -10.858 41.060 1.00 67.36 211 LEU A C 1
ATOM 3315 O O . LEU B 1 219 ? 18.921 -10.350 40.673 1.00 68.34 211 LEU A O 1
ATOM 3320 N N . VAL B 1 220 ? 20.883 -11.449 40.260 1.00 59.01 212 VAL A N 1
ATOM 3321 C CA . VAL B 1 220 ? 20.719 -11.577 38.785 1.00 52.11 212 VAL A CA 1
ATOM 3322 C C . VAL B 1 220 ? 19.432 -12.380 38.532 1.00 49.14 212 VAL A C 1
ATOM 3323 O O . VAL B 1 220 ? 18.607 -11.920 37.719 1.00 42.51 212 VAL A O 1
ATOM 3327 N N . GLY B 1 221 ? 19.226 -13.475 39.271 1.00 46.62 213 GLY A N 1
ATOM 3328 C CA . GLY B 1 221 ? 18.040 -14.353 39.171 1.00 48.04 213 GLY A CA 1
ATOM 3329 C C . GLY B 1 221 ? 16.741 -13.596 39.399 1.00 49.82 213 GLY A C 1
ATOM 3330 O O . GLY B 1 221 ? 15.872 -13.609 38.491 1.00 45.44 213 GLY A O 1
ATOM 3331 N N . ALA B 1 222 ? 16.616 -12.920 40.546 1.00 50.94 214 ALA A N 1
ATOM 3332 C CA . ALA B 1 222 ? 15.407 -12.154 40.934 1.00 51.60 214 ALA A CA 1
ATOM 3333 C C . ALA B 1 222 ? 15.163 -11.037 39.913 1.00 44.86 214 ALA A C 1
ATOM 3334 O O . ALA B 1 222 ? 13.983 -10.716 39.647 1.00 46.38 214 ALA A O 1
ATOM 3336 N N . ALA B 1 223 ? 16.238 -10.487 39.350 1.00 38.61 215 ALA A N 1
ATOM 3337 C CA . ALA B 1 223 ? 16.189 -9.358 38.400 1.00 35.34 215 ALA A CA 1
ATOM 3338 C C . ALA B 1 223 ? 15.705 -9.826 37.020 1.00 31.94 215 ALA A C 1
ATOM 3339 O O . ALA B 1 223 ? 15.429 -8.961 36.194 1.00 31.71 215 ALA A O 1
ATOM 3341 N N . VAL B 1 224 ? 15.624 -11.126 36.750 1.00 29.32 216 VAL A N 1
ATOM 3342 C CA . VAL B 1 224 ? 15.050 -11.629 35.464 1.00 27.79 216 VAL A CA 1
ATOM 3343 C C . VAL B 1 224 ? 13.547 -11.345 35.516 1.00 25.60 216 VAL A C 1
ATOM 3344 O O . VAL B 1 224 ? 12.898 -11.715 36.480 1.00 24.88 216 VAL A O 1
ATOM 3348 N N . PRO B 1 225 ? 12.948 -10.653 34.524 1.00 24.56 217 PRO A N 1
ATOM 3349 C CA . PRO B 1 225 ? 11.514 -10.363 34.575 1.00 24.83 217 PRO A CA 1
ATOM 3350 C C . PRO B 1 225 ? 10.633 -11.584 34.899 1.00 23.82 217 PRO A C 1
ATOM 3351 O O . PRO B 1 225 ? 9.761 -11.469 35.727 1.00 24.39 217 PRO A O 1
ATOM 3355 N N . PHE B 1 226 ? 10.951 -12.753 34.346 1.00 23.17 218 PHE A N 1
ATOM 3356 C CA . PHE B 1 226 ? 10.206 -14.003 34.596 1.00 25.06 218 PHE A CA 1
ATOM 3357 C C . PHE B 1 226 ? 10.186 -14.356 36.094 1.00 26.81 218 PHE A C 1
ATOM 3358 O O . PHE B 1 226 ? 9.199 -14.971 36.501 1.00 23.06 218 PHE A O 1
ATOM 3366 N N . GLY B 1 227 ? 11.254 -14.091 36.853 1.00 28.72 219 GLY A N 1
ATOM 3367 C CA . GLY B 1 227 ? 11.277 -14.338 38.304 1.00 27.15 219 GLY A CA 1
ATOM 3368 C C . GLY B 1 227 ? 12.371 -15.296 38.723 1.00 29.49 219 GLY A C 1
ATOM 3369 O O . GLY B 1 227 ? 12.588 -15.411 39.921 1.00 31.81 219 GLY A O 1
ATOM 3370 N N . ARG B 1 228 ? 13.024 -15.993 37.791 1.00 29.68 220 ARG A N 1
ATOM 3371 C CA . ARG B 1 228 ? 14.138 -16.916 38.111 1.00 26.74 220 ARG A CA 1
ATOM 3372 C C . ARG B 1 228 ? 15.114 -17.014 36.937 1.00 30.23 220 ARG A C 1
ATOM 3373 O O . ARG B 1 228 ? 14.740 -16.718 35.778 1.00 26.69 220 ARG A O 1
ATOM 3381 N N . MET B 1 229 ? 16.332 -17.430 37.271 1.00 31.19 221 MET A N 1
ATOM 3382 C CA . MET B 1 229 ? 17.355 -17.901 36.323 1.00 32.69 221 MET A CA 1
ATOM 3383 C C . MET B 1 229 ? 16.753 -19.034 35.492 1.00 28.92 221 MET A C 1
ATOM 3384 O O . MET B 1 229 ? 15.827 -19.724 35.973 1.00 23.24 221 MET A O 1
ATOM 3389 N N . GLY B 1 230 ? 17.299 -19.228 34.291 1.00 27.97 222 GLY A N 1
ATOM 3390 C CA . GLY B 1 230 ? 16.841 -20.272 33.367 1.00 29.07 222 GLY A CA 1
ATOM 3391 C C . GLY B 1 230 ? 17.366 -21.635 33.777 1.00 30.75 222 GLY A C 1
ATOM 3392 O O . GLY B 1 230 ? 18.433 -21.707 34.451 1.00 30.81 222 GLY A O 1
ATOM 3393 N N . VAL B 1 231 ? 16.646 -22.674 33.369 1.00 30.07 223 VAL A N 1
ATOM 3394 C CA . VAL B 1 231 ? 17.074 -24.103 33.452 1.00 29.89 223 VAL A CA 1
ATOM 3395 C C . VAL B 1 231 ? 17.093 -24.648 32.007 1.00 33.02 223 VAL A C 1
ATOM 3396 O O . VAL B 1 231 ? 16.491 -23.986 31.117 1.00 28.31 223 VAL A O 1
ATOM 3400 N N . ALA B 1 232 ? 17.763 -25.781 31.759 1.00 31.73 224 ALA A N 1
ATOM 3401 C CA . ALA B 1 232 ? 17.905 -26.414 30.422 1.00 32.07 224 ALA A CA 1
ATOM 3402 C C . ALA B 1 232 ? 16.527 -26.625 29.790 1.00 31.08 224 ALA A C 1
ATOM 3403 O O . ALA B 1 232 ? 16.385 -26.412 28.570 1.00 31.58 224 ALA A O 1
ATOM 3405 N N . SER B 1 233 ? 15.532 -26.981 30.595 1.00 30.39 225 SER A N 1
ATOM 3406 C CA . SER B 1 233 ? 14.177 -27.373 30.133 1.00 31.20 225 SER A CA 1
ATOM 3407 C C . SER B 1 233 ? 13.370 -26.179 29.600 1.00 28.71 225 SER A C 1
ATOM 3408 O O . SER B 1 233 ? 12.358 -26.421 28.929 1.00 28.65 225 SER A O 1
ATOM 3411 N N . ASP B 1 234 ? 13.765 -24.935 29.911 1.00 29.54 226 ASP A N 1
ATOM 3412 C CA . ASP B 1 234 ? 13.215 -23.740 29.254 1.00 25.40 226 ASP A CA 1
ATOM 3413 C C . ASP B 1 234 ? 13.543 -23.713 27.727 1.00 25.70 226 ASP A C 1
ATOM 3414 O O . ASP B 1 234 ? 12.810 -23.097 26.968 1.00 22.13 226 ASP A O 1
ATOM 3419 N N . LEU B 1 235 ? 14.634 -24.389 27.307 1.00 24.45 227 LEU A N 1
ATOM 3420 C CA . LEU B 1 235 ? 15.288 -24.261 25.962 1.00 23.98 227 LEU A CA 1
ATOM 3421 C C . LEU B 1 235 ? 14.948 -25.431 25.032 1.00 23.13 227 LEU A C 1
ATOM 3422 O O . LEU B 1 235 ? 15.140 -25.278 23.790 1.00 20.72 227 LEU A O 1
ATOM 3427 N N . THR B 1 236 ? 14.563 -26.579 25.591 1.00 23.57 228 THR A N 1
ATOM 3428 C CA . THR B 1 236 ? 14.408 -27.858 24.848 1.00 24.45 228 THR A CA 1
ATOM 3429 C C . THR B 1 236 ? 13.257 -27.754 23.849 1.00 23.90 228 THR A C 1
ATOM 3430 O O . THR B 1 236 ? 13.452 -28.222 22.725 1.00 25.04 228 THR A O 1
ATOM 3434 N N . GLY B 1 237 ? 12.137 -27.132 24.229 1.00 24.07 229 GLY A N 1
ATOM 3435 C CA . GLY B 1 237 ? 11.010 -26.849 23.324 1.00 22.87 229 GLY A CA 1
ATOM 3436 C C . GLY B 1 237 ? 11.476 -26.191 22.025 1.00 23.35 229 GLY A C 1
ATOM 3437 O O . GLY B 1 237 ? 11.156 -26.719 20.940 1.00 21.38 229 GLY A O 1
ATOM 3438 N N . MET B 1 238 ? 12.235 -25.098 22.138 1.00 23.82 230 MET A N 1
ATOM 3439 C CA . MET B 1 238 ? 12.776 -24.337 20.982 1.00 27.10 230 MET A CA 1
ATOM 3440 C C . MET B 1 238 ? 13.816 -25.178 20.196 1.00 24.31 230 MET A C 1
ATOM 3441 O O . MET B 1 238 ? 13.745 -25.179 18.949 1.00 22.27 230 MET A O 1
ATOM 3446 N N . ALA B 1 239 ? 14.688 -25.927 20.877 1.00 22.92 231 ALA A N 1
ATOM 3447 C CA . ALA B 1 239 ? 15.670 -26.850 20.253 1.00 23.31 231 ALA A CA 1
ATOM 3448 C C . ALA B 1 239 ? 14.950 -27.894 19.405 1.00 24.20 231 ALA A C 1
ATOM 3449 O O . ALA B 1 239 ? 15.482 -28.237 18.314 1.00 24.62 231 ALA A O 1
ATOM 3451 N N . ILE B 1 240 ? 13.794 -28.389 19.866 1.00 22.41 232 ILE A N 1
ATOM 3452 C CA . ILE B 1 240 ? 12.993 -29.396 19.116 1.00 22.75 232 ILE A CA 1
ATOM 3453 C C . ILE B 1 240 ? 12.314 -28.687 17.943 1.00 22.22 232 ILE A C 1
ATOM 3454 O O . ILE B 1 240 ? 12.388 -29.183 16.809 1.00 21.05 232 ILE A O 1
ATOM 3459 N N . PHE B 1 241 ? 11.681 -27.552 18.209 1.00 21.81 233 PHE A N 1
ATOM 3460 C CA . PHE B 1 241 ? 10.858 -26.828 17.215 1.00 21.61 233 PHE A CA 1
ATOM 3461 C C . PHE B 1 241 ? 11.732 -26.470 16.002 1.00 19.98 233 PHE A C 1
ATOM 3462 O O . PHE B 1 241 ? 11.330 -26.705 14.889 1.00 19.79 233 PHE A O 1
ATOM 3470 N N . LEU B 1 242 ? 12.924 -25.939 16.209 1.00 22.30 234 LEU A N 1
ATOM 3471 C CA . LEU B 1 242 ? 13.771 -25.444 15.091 1.00 24.11 234 LEU A CA 1
ATOM 3472 C C . LEU B 1 242 ? 14.287 -26.605 14.219 1.00 25.33 234 LEU A C 1
ATOM 3473 O O . LEU B 1 242 ? 14.750 -26.334 13.077 1.00 25.31 234 LEU A O 1
ATOM 3478 N N . ALA B 1 243 ? 14.173 -27.843 14.701 1.00 24.89 235 ALA A N 1
ATOM 3479 C CA . ALA B 1 243 ? 14.580 -29.058 13.985 1.00 25.38 235 ALA A CA 1
ATOM 3480 C C . ALA B 1 243 ? 13.420 -29.675 13.195 1.00 27.07 235 ALA A C 1
ATOM 3481 O O . ALA B 1 243 ? 13.668 -30.703 12.596 1.00 27.17 235 ALA A O 1
ATOM 3483 N N . THR B 1 244 ? 12.220 -29.085 13.175 1.00 26.48 236 THR A N 1
ATOM 3484 C CA . THR B 1 244 ? 11.002 -29.675 12.552 1.00 26.69 236 THR A CA 1
ATOM 3485 C C . THR B 1 244 ? 10.554 -28.872 11.329 1.00 27.03 236 THR A C 1
ATOM 3486 O O . THR B 1 244 ? 10.971 -27.700 11.175 1.00 25.50 236 THR A O 1
ATOM 3490 N N . ALA B 1 245 ? 9.692 -29.475 10.518 1.00 24.27 237 ALA A N 1
ATOM 3491 C CA . ALA B 1 245 ? 9.128 -28.862 9.297 1.00 26.56 237 ALA A CA 1
ATOM 3492 C C . ALA B 1 245 ? 8.214 -27.690 9.680 1.00 27.91 237 ALA A C 1
ATOM 3493 O O . ALA B 1 245 ? 7.943 -26.850 8.797 1.00 26.49 237 ALA A O 1
ATOM 3495 N N . GLU B 1 246 ? 7.763 -27.603 10.940 1.00 28.01 238 GLU A N 1
ATOM 3496 C CA . GLU B 1 246 ? 6.879 -26.483 11.384 1.00 28.66 238 GLU A CA 1
ATOM 3497 C C . GLU B 1 246 ? 7.671 -25.163 11.428 1.00 27.15 238 GLU A C 1
ATOM 3498 O O . GLU B 1 246 ? 7.025 -24.103 11.544 1.00 24.12 238 GLU A O 1
ATOM 3504 N N . ALA B 1 247 ? 9.010 -25.250 11.361 1.00 24.47 239 ALA A N 1
ATOM 3505 C CA . ALA B 1 247 ? 9.975 -24.137 11.318 1.00 22.64 239 ALA A CA 1
ATOM 3506 C C . ALA B 1 247 ? 10.720 -24.040 9.965 1.00 22.09 239 ALA A C 1
ATOM 3507 O O . ALA B 1 247 ? 11.760 -23.391 9.914 1.00 21.33 239 ALA A O 1
ATOM 3509 N N . GLU B 1 248 ? 10.232 -24.624 8.873 1.00 24.41 240 GLU A N 1
ATOM 3510 C CA . GLU B 1 248 ? 11.027 -24.671 7.603 1.00 26.78 240 GLU A CA 1
ATOM 3511 C C . GLU B 1 248 ? 11.183 -23.281 6.958 1.00 21.98 240 GLU A C 1
ATOM 3512 O O . GLU B 1 248 ? 12.161 -23.083 6.231 1.00 20.58 240 GLU A O 1
ATOM 3518 N N . TYR B 1 249 ? 10.282 -22.337 7.221 1.00 19.62 241 TYR A N 1
ATOM 3519 C CA . TYR B 1 249 ? 10.378 -20.949 6.694 1.00 21.17 241 TYR A CA 1
ATOM 3520 C C . TYR B 1 249 ? 11.211 -20.047 7.628 1.00 20.22 241 TYR A C 1
ATOM 3521 O O . TYR B 1 249 ? 11.323 -18.832 7.353 1.00 24.19 241 TYR A O 1
ATOM 3530 N N . ILE B 1 250 ? 11.788 -20.593 8.690 1.00 19.16 242 ILE A N 1
ATOM 3531 C CA . ILE B 1 250 ? 12.589 -19.828 9.691 1.00 19.19 242 ILE A CA 1
ATOM 3532 C C . ILE B 1 250 ? 14.071 -19.957 9.328 1.00 17.99 242 ILE A C 1
ATOM 3533 O O . ILE B 1 250 ? 14.558 -21.074 9.245 1.00 19.68 242 ILE A O 1
ATOM 3538 N N . VAL B 1 251 ? 14.723 -18.848 8.998 1.00 18.53 243 VAL A N 1
ATOM 3539 C CA . VAL B 1 251 ? 16.012 -18.835 8.258 1.00 19.91 243 VAL A CA 1
ATOM 3540 C C . VAL B 1 251 ? 16.876 -17.736 8.854 1.00 19.22 243 VAL A C 1
ATOM 3541 O O . VAL B 1 251 ? 16.467 -16.590 8.818 1.00 20.08 243 VAL A O 1
ATOM 3545 N N . GLY B 1 252 ? 18.042 -18.126 9.352 1.00 19.90 244 GLY A N 1
ATOM 3546 C CA . GLY B 1 252 ? 19.083 -17.226 9.843 1.00 20.42 244 GLY A CA 1
ATOM 3547 C C . GLY B 1 252 ? 18.687 -16.501 11.113 1.00 19.50 244 GLY A C 1
ATOM 3548 O O . GLY B 1 252 ? 19.355 -15.523 11.391 1.00 19.64 244 GLY A O 1
ATOM 3549 N N . GLN B 1 253 ? 17.673 -16.941 11.863 1.00 18.81 245 GLN A N 1
ATOM 3550 C CA . GLN B 1 253 ? 17.172 -16.151 13.029 1.00 20.73 245 GLN A CA 1
ATOM 3551 C C . GLN B 1 253 ? 17.897 -16.549 14.329 1.00 21.21 245 GLN A C 1
ATOM 3552 O O . GLN B 1 253 ? 18.329 -17.736 14.469 1.00 20.34 245 GLN A O 1
ATOM 3558 N N . THR B 1 254 ? 17.982 -15.606 15.272 1.00 19.82 246 THR A N 1
ATOM 3559 C CA . THR B 1 254 ? 18.365 -15.844 16.690 1.00 21.79 246 THR A CA 1
ATOM 3560 C C . THR B 1 254 ? 17.140 -15.597 17.601 1.00 21.40 246 THR A C 1
ATOM 3561 O O . THR B 1 254 ? 16.642 -14.470 17.638 1.00 19.84 246 THR A O 1
ATOM 3565 N N . PHE B 1 255 ? 16.682 -16.618 18.325 1.00 19.94 247 PHE A N 1
ATOM 3566 C CA . PHE B 1 255 ? 15.502 -16.523 19.207 1.00 20.67 247 PHE A CA 1
ATOM 3567 C C . PHE B 1 255 ? 15.974 -16.473 20.669 1.00 21.27 247 PHE A C 1
ATOM 3568 O O . PHE B 1 255 ? 16.625 -17.387 21.135 1.00 18.98 247 PHE A O 1
ATOM 3576 N N . GLY B 1 256 ? 15.667 -15.372 21.344 1.00 20.42 248 GLY A N 1
ATOM 3577 C CA . GLY B 1 256 ? 15.921 -15.166 22.778 1.00 21.66 248 GLY A CA 1
ATOM 3578 C C . GLY B 1 256 ? 14.927 -15.936 23.611 1.00 21.74 248 GLY A C 1
ATOM 3579 O O . GLY B 1 256 ? 13.706 -15.675 23.460 1.00 22.74 248 GLY A O 1
ATOM 3580 N N . VAL B 1 257 ? 15.425 -16.892 24.397 1.00 20.22 249 VAL A N 1
ATOM 3581 C CA . VAL B 1 257 ? 14.622 -17.659 25.386 1.00 21.22 249 VAL A CA 1
ATOM 3582 C C . VAL B 1 257 ? 15.242 -17.331 26.741 1.00 22.86 249 VAL A C 1
ATOM 3583 O O . VAL B 1 257 ? 16.170 -18.041 27.138 1.00 23.79 249 VAL A O 1
ATOM 3587 N N . ASP B 1 258 ? 14.831 -16.207 27.331 1.00 22.57 250 ASP A N 1
ATOM 3588 C CA . ASP B 1 258 ? 15.600 -15.549 28.371 1.00 22.80 250 ASP A CA 1
ATOM 3589 C C . ASP B 1 258 ? 14.799 -14.939 29.500 1.00 21.70 250 ASP A C 1
ATOM 3590 O O . ASP B 1 258 ? 15.298 -14.124 30.265 1.00 22.53 250 ASP A O 1
ATOM 3595 N N . GLY B 1 259 ? 13.519 -15.302 29.591 1.00 21.96 251 GLY A N 1
ATOM 3596 C CA . GLY B 1 259 ? 12.623 -14.798 30.648 1.00 23.29 251 GLY A CA 1
ATOM 3597 C C . GLY B 1 259 ? 12.460 -13.291 30.578 1.00 23.19 251 GLY A C 1
ATOM 3598 O O . GLY B 1 259 ? 12.089 -12.723 31.588 1.00 24.98 251 GLY A O 1
ATOM 3599 N N . GLY B 1 260 ? 12.646 -12.681 29.396 1.00 22.58 252 GLY A N 1
ATOM 3600 C CA . GLY B 1 260 ? 12.554 -11.223 29.214 1.00 24.05 252 GLY A CA 1
ATOM 3601 C C . GLY B 1 260 ? 13.795 -10.454 29.656 1.00 23.89 252 GLY A C 1
ATOM 3602 O O . GLY B 1 260 ? 13.704 -9.257 29.713 1.00 24.01 252 GLY A O 1
ATOM 3603 N N . ASN B 1 261 ? 14.928 -11.113 29.895 1.00 26.38 253 ASN A N 1
ATOM 3604 C CA . ASN B 1 261 ? 16.206 -10.486 30.341 1.00 28.67 253 ASN A CA 1
ATOM 3605 C C . ASN B 1 261 ? 16.854 -9.711 29.183 1.00 27.55 253 ASN A C 1
ATOM 3606 O O . ASN B 1 261 ? 17.675 -8.853 29.426 1.00 24.89 253 ASN A O 1
ATOM 3611 N N . TRP B 1 262 ? 16.504 -10.031 27.951 1.00 27.81 254 TRP A N 1
ATOM 3612 C CA . TRP B 1 262 ? 16.857 -9.218 26.765 1.00 26.86 254 TRP A CA 1
ATOM 3613 C C . TRP B 1 262 ? 15.616 -9.156 25.857 1.00 28.36 254 TRP A C 1
ATOM 3614 O O . TRP B 1 262 ? 14.666 -9.931 26.148 1.00 28.68 254 TRP A O 1
ATOM 3625 N N . LEU B 1 263 ? 15.567 -8.217 24.897 1.00 25.58 255 LEU A N 1
ATOM 3626 C CA . LEU B 1 263 ? 14.442 -8.072 23.931 1.00 29.00 255 LEU A CA 1
ATOM 3627 C C . LEU B 1 263 ? 14.982 -8.014 22.488 1.00 31.27 255 LEU A C 1
ATOM 3628 O O . LEU B 1 263 ? 15.853 -7.183 22.232 1.00 31.99 255 LEU A O 1
ATOM 3633 N N . ALA B 1 264 ? 14.463 -8.841 21.576 1.00 29.32 256 ALA A N 1
ATOM 3634 C CA . ALA B 1 264 ? 14.892 -8.897 20.152 1.00 32.68 256 ALA A CA 1
ATOM 3635 C C . ALA B 1 264 ? 13.750 -9.390 19.227 1.00 28.82 256 ALA A C 1
ATOM 3636 O O . ALA B 1 264 ? 12.743 -9.888 19.828 1.00 28.60 256 ALA A O 1
ATOM 3638 N N . MET C 1 9 ? -1.937 -33.151 19.976 1.00 36.16 1 MET B N 1
ATOM 3639 C CA . MET C 1 9 ? -3.044 -32.162 20.241 1.00 40.06 1 MET B CA 1
ATOM 3640 C C . MET C 1 9 ? -2.659 -31.165 21.355 1.00 36.63 1 MET B C 1
ATOM 3641 O O . MET C 1 9 ? -2.908 -31.462 22.522 1.00 40.55 1 MET B O 1
ATOM 3646 N N . ARG C 1 10 ? -2.114 -29.994 21.009 1.00 32.02 2 ARG B N 1
ATOM 3647 C CA . ARG C 1 10 ? -1.224 -29.217 21.921 1.00 30.42 2 ARG B CA 1
ATOM 3648 C C . ARG C 1 10 ? -1.940 -28.068 22.648 1.00 27.14 2 ARG B C 1
ATOM 3649 O O . ARG C 1 10 ? -1.276 -27.415 23.442 1.00 28.13 2 ARG B O 1
ATOM 3657 N N . LEU C 1 11 ? -3.226 -27.825 22.397 1.00 26.13 3 LEU B N 1
ATOM 3658 C CA . LEU C 1 11 ? -3.974 -26.698 23.005 1.00 25.14 3 LEU B CA 1
ATOM 3659 C C . LEU C 1 11 ? -5.296 -27.211 23.592 1.00 24.38 3 LEU B C 1
ATOM 3660 O O . LEU C 1 11 ? -6.299 -26.442 23.676 1.00 21.34 3 LEU B O 1
ATOM 3665 N N . GLN C 1 12 ? -5.316 -28.474 23.982 1.00 23.92 4 GLN B N 1
ATOM 3666 C CA . GLN C 1 12 ? -6.530 -29.099 24.535 1.00 28.89 4 GLN B CA 1
ATOM 3667 C C . GLN C 1 12 ? -6.880 -28.390 25.850 1.00 25.48 4 GLN B C 1
ATOM 3668 O O . GLN C 1 12 ? -5.977 -28.131 26.658 1.00 21.10 4 GLN B O 1
ATOM 3674 N N . GLY C 1 13 ? -8.147 -28.010 25.982 1.00 25.54 5 GLY B N 1
ATOM 3675 C CA . GLY C 1 13 ? -8.687 -27.295 27.145 1.00 27.04 5 GLY B CA 1
ATOM 3676 C C . GLY C 1 13 ? -8.318 -25.827 27.133 1.00 29.90 5 GLY B C 1
ATOM 3677 O O . GLY C 1 13 ? -8.644 -25.147 28.142 1.00 33.74 5 GLY B O 1
ATOM 3678 N N . LYS C 1 14 ? -7.684 -25.323 26.058 1.00 27.94 6 LYS B N 1
ATOM 3679 C CA . LYS C 1 14 ? -7.391 -23.871 25.922 1.00 26.97 6 LYS B CA 1
ATOM 3680 C C . LYS C 1 14 ? -8.533 -23.166 25.174 1.00 24.40 6 LYS B C 1
ATOM 3681 O O . LYS C 1 14 ? -9.261 -23.811 24.415 1.00 21.58 6 LYS B O 1
ATOM 3687 N N . THR C 1 15 ? -8.682 -21.863 25.416 1.00 22.99 7 THR B N 1
ATOM 3688 C CA . THR C 1 15 ? -9.623 -20.952 24.718 1.00 23.89 7 THR B CA 1
ATOM 3689 C C . THR C 1 15 ? -8.847 -19.792 24.091 1.00 22.32 7 THR B C 1
ATOM 3690 O O . THR C 1 15 ? -7.876 -19.301 24.689 1.00 20.95 7 THR B O 1
ATOM 3694 N N . ALA C 1 16 ? -9.234 -19.416 22.887 1.00 23.32 8 ALA B N 1
ATOM 3695 C CA . ALA C 1 16 ? -8.502 -18.421 22.078 1.00 21.54 8 ALA B CA 1
ATOM 3696 C C . ALA C 1 16 ? -9.496 -17.445 21.450 1.00 22.05 8 ALA B C 1
ATOM 3697 O O . ALA C 1 16 ? -10.639 -17.838 21.121 1.00 20.15 8 ALA B O 1
ATOM 3699 N N . LEU C 1 17 ? -9.079 -16.194 21.362 1.00 20.58 9 LEU B N 1
ATOM 3700 C CA . LEU C 1 17 ? -9.743 -15.158 20.560 1.00 19.91 9 LEU B CA 1
ATOM 3701 C C . LEU C 1 17 ? -8.731 -14.742 19.500 1.00 20.11 9 LEU B C 1
ATOM 3702 O O . LEU C 1 17 ? -7.604 -14.363 19.895 1.00 17.73 9 LEU B O 1
ATOM 3707 N N . ILE C 1 18 ? -9.106 -14.828 18.217 1.00 20.89 10 ILE B N 1
ATOM 3708 C CA . ILE C 1 18 ? -8.257 -14.361 17.075 1.00 21.60 10 ILE B CA 1
ATOM 3709 C C . ILE C 1 18 ? -8.989 -13.218 16.373 1.00 21.53 10 ILE B C 1
ATOM 3710 O O . ILE C 1 18 ? -10.107 -13.448 15.896 1.00 21.73 10 ILE B O 1
ATOM 3715 N N . THR C 1 19 ? -8.395 -12.020 16.310 1.00 21.42 11 THR B N 1
ATOM 3716 C CA . THR C 1 19 ? -8.997 -10.872 15.573 1.00 21.69 11 THR B CA 1
ATOM 3717 C C . THR C 1 19 ? -8.654 -11.007 14.077 1.00 21.71 11 THR B C 1
ATOM 3718 O O . THR C 1 19 ? -7.638 -11.660 13.721 1.00 23.52 11 THR B O 1
ATOM 3722 N N . GLY C 1 20 ? -9.435 -10.371 13.218 1.00 23.77 12 GLY B N 1
ATOM 3723 C CA . GLY C 1 20 ? -9.240 -10.411 11.751 1.00 23.77 12 GLY B CA 1
ATOM 3724 C C . GLY C 1 20 ? -9.248 -11.825 11.230 1.00 23.85 12 GLY B C 1
ATOM 3725 O O . GLY C 1 20 ? -8.402 -12.152 10.381 1.00 28.41 12 GLY B O 1
ATOM 3726 N N . ALA C 1 21 ? -10.180 -12.649 11.711 1.00 25.08 13 ALA B N 1
ATOM 3727 C CA . ALA C 1 21 ? -10.115 -14.115 11.538 1.00 26.09 13 ALA B CA 1
ATOM 3728 C C . ALA C 1 21 ? -10.948 -14.576 10.324 1.00 26.21 13 ALA B C 1
ATOM 3729 O O . ALA C 1 21 ? -11.020 -15.767 10.104 1.00 27.09 13 ALA B O 1
ATOM 3731 N N . ALA C 1 22 ? -11.507 -13.679 9.518 1.00 28.46 14 ALA B N 1
ATOM 3732 C CA . ALA C 1 22 ? -12.364 -14.066 8.373 1.00 31.70 14 ALA B CA 1
ATOM 3733 C C . ALA C 1 22 ? -11.539 -14.759 7.282 1.00 29.80 14 ALA B C 1
ATOM 3734 O O . ALA C 1 22 ? -12.049 -15.672 6.699 1.00 32.86 14 ALA B O 1
ATOM 3736 N N . ARG C 1 23 ? -10.293 -14.362 7.057 1.00 28.89 15 ARG B N 1
ATOM 3737 C CA . ARG C 1 23 ? -9.487 -14.837 5.905 1.00 30.88 15 ARG B CA 1
ATOM 3738 C C . ARG C 1 23 ? -8.005 -14.705 6.266 1.00 28.39 15 ARG B C 1
ATOM 3739 O O . ARG C 1 23 ? -7.696 -14.177 7.331 1.00 28.96 15 ARG B O 1
ATOM 3747 N N . GLY C 1 24 ? -7.138 -15.252 5.428 1.00 27.77 16 GLY B N 1
ATOM 3748 C CA . GLY C 1 24 ? -5.680 -15.085 5.531 1.00 28.55 16 GLY B CA 1
ATOM 3749 C C . GLY C 1 24 ? -5.123 -15.688 6.807 1.00 26.81 16 GLY B C 1
ATOM 3750 O O . GLY C 1 24 ? -5.495 -16.834 7.181 1.00 27.18 16 GLY B O 1
ATOM 3751 N N . ILE C 1 25 ? -4.225 -14.967 7.454 1.00 24.58 17 ILE B N 1
ATOM 3752 C CA . ILE C 1 25 ? -3.421 -15.537 8.565 1.00 24.33 17 ILE B CA 1
ATOM 3753 C C . ILE C 1 25 ? -4.360 -15.896 9.715 1.00 22.39 17 ILE B C 1
ATOM 3754 O O . ILE C 1 25 ? -4.198 -16.989 10.303 1.00 25.15 17 ILE B O 1
ATOM 3759 N N . GLY C 1 26 ? -5.303 -15.017 10.035 1.00 22.37 18 GLY B N 1
ATOM 3760 C CA . GLY C 1 26 ? -6.250 -15.227 11.150 1.00 24.11 18 GLY B CA 1
ATOM 3761 C C . GLY C 1 26 ? -7.029 -16.525 11.000 1.00 24.83 18 GLY B C 1
ATOM 3762 O O . GLY C 1 26 ? -7.224 -17.222 12.039 1.00 23.30 18 GLY B O 1
ATOM 3763 N N . LEU C 1 27 ? -7.507 -16.813 9.778 1.00 25.04 19 LEU B N 1
ATOM 3764 C CA . LEU C 1 27 ? -8.361 -18.000 9.493 1.00 25.08 19 LEU B CA 1
ATOM 3765 C C . LEU C 1 27 ? -7.485 -19.233 9.699 1.00 22.65 19 LEU B C 1
ATOM 3766 O O . LEU C 1 27 ? -7.935 -20.212 10.288 1.00 24.05 19 LEU B O 1
ATOM 3771 N N . GLU C 1 28 ? -6.284 -19.187 9.160 1.00 23.96 20 GLU B N 1
ATOM 3772 C CA . GLU C 1 28 ? -5.318 -20.306 9.194 1.00 25.46 20 GLU B CA 1
ATOM 3773 C C . GLU C 1 28 ? -4.987 -20.596 10.661 1.00 26.50 20 GLU B C 1
ATOM 3774 O O . GLU C 1 28 ? -4.876 -21.776 11.015 1.00 27.53 20 GLU B O 1
ATOM 3780 N N . PHE C 1 29 ? -4.849 -19.570 11.491 1.00 24.73 21 PHE B N 1
ATOM 3781 C CA . PHE C 1 29 ? -4.572 -19.765 12.943 1.00 26.19 21 PHE B CA 1
ATOM 3782 C C . PHE C 1 29 ? -5.798 -20.378 13.623 1.00 24.57 21 PHE B C 1
ATOM 3783 O O . PHE C 1 29 ? -5.589 -21.235 14.508 1.00 23.71 21 PHE B O 1
ATOM 3791 N N . ALA C 1 30 ? -7.017 -19.951 13.257 1.00 23.56 22 ALA B N 1
ATOM 3792 C CA . ALA C 1 30 ? -8.272 -20.477 13.854 1.00 22.11 22 ALA B CA 1
ATOM 3793 C C . ALA C 1 30 ? -8.408 -21.977 13.562 1.00 22.59 22 ALA B C 1
ATOM 3794 O O . ALA C 1 30 ? -8.604 -22.748 14.529 1.00 23.88 22 ALA B O 1
ATOM 3796 N N . ARG C 1 31 ? -8.247 -22.376 12.298 1.00 22.73 23 ARG B N 1
ATOM 3797 C CA . ARG C 1 31 ? -8.264 -23.791 11.849 1.00 23.50 23 ARG B CA 1
ATOM 3798 C C . ARG C 1 31 ? -7.225 -24.575 12.648 1.00 23.84 23 ARG B C 1
ATOM 3799 O O . ARG C 1 31 ? -7.589 -25.641 13.177 1.00 24.11 23 ARG B O 1
ATOM 3807 N N . ALA C 1 32 ? -5.986 -24.067 12.724 1.00 21.37 24 ALA B N 1
ATOM 3808 C CA . ALA C 1 32 ? -4.874 -24.745 13.403 1.00 23.35 24 ALA B CA 1
ATOM 3809 C C . ALA C 1 32 ? -5.206 -24.890 14.896 1.00 22.12 24 ALA B C 1
ATOM 3810 O O . ALA C 1 32 ? -4.955 -25.948 15.480 1.00 21.59 24 ALA B O 1
ATOM 3812 N N . TYR C 1 33 ? -5.770 -23.869 15.504 1.00 20.79 25 TYR B N 1
ATOM 3813 C CA . TYR C 1 33 ? -6.022 -23.907 16.971 1.00 23.06 25 TYR B CA 1
ATOM 3814 C C . TYR C 1 33 ? -7.148 -24.918 17.221 1.00 22.76 25 TYR B C 1
ATOM 3815 O O . TYR C 1 33 ? -7.047 -25.648 18.190 1.00 19.64 25 TYR B O 1
ATOM 3824 N N . ILE C 1 34 ? -8.155 -24.971 16.337 1.00 21.13 26 ILE B N 1
ATOM 3825 C CA . ILE C 1 34 ? -9.274 -25.944 16.461 1.00 22.00 26 ILE B CA 1
ATOM 3826 C C . ILE C 1 34 ? -8.718 -27.375 16.376 1.00 21.24 26 ILE B C 1
ATOM 3827 O O . ILE C 1 34 ? -9.063 -28.217 17.221 1.00 20.88 26 ILE B O 1
ATOM 3832 N N . ALA C 1 35 ? -7.873 -27.647 15.398 1.00 20.65 27 ALA B N 1
ATOM 3833 C CA . ALA C 1 35 ? -7.181 -28.947 15.228 1.00 20.86 27 ALA B CA 1
ATOM 3834 C C . ALA C 1 35 ? -6.359 -29.328 16.476 1.00 22.61 27 ALA B C 1
ATOM 3835 O O . ALA C 1 35 ? -6.266 -30.524 16.762 1.00 22.76 27 ALA B O 1
ATOM 3837 N N . GLU C 1 36 ? -5.779 -28.372 17.206 1.00 22.32 28 GLU B N 1
ATOM 3838 C CA . GLU C 1 36 ? -4.990 -28.630 18.438 1.00 22.56 28 GLU B CA 1
ATOM 3839 C C . GLU C 1 36 ? -5.922 -28.733 19.649 1.00 22.58 28 GLU B C 1
ATOM 3840 O O . GLU C 1 36 ? -5.405 -28.870 20.774 1.00 21.75 28 GLU B O 1
ATOM 3846 N N . GLY C 1 37 ? -7.236 -28.666 19.446 1.00 22.51 29 GLY B N 1
ATOM 3847 C CA . GLY C 1 37 ? -8.223 -28.962 20.490 1.00 23.70 29 GLY B CA 1
ATOM 3848 C C . GLY C 1 37 ? -8.596 -27.733 21.307 1.00 25.80 29 GLY B C 1
ATOM 3849 O O . GLY C 1 37 ? -9.205 -27.914 22.387 1.00 23.57 29 GLY B O 1
ATOM 3850 N N . ALA C 1 38 ? -8.264 -26.525 20.845 1.00 24.40 30 ALA B N 1
ATOM 3851 C CA . ALA C 1 38 ? -8.717 -25.264 21.488 1.00 23.99 30 ALA B CA 1
ATOM 3852 C C . ALA C 1 38 ? -10.181 -24.942 21.102 1.00 22.89 30 ALA B C 1
ATOM 3853 O O . ALA C 1 38 ? -10.660 -25.336 20.012 1.00 21.95 30 ALA B O 1
ATOM 3855 N N . ARG C 1 39 ? -10.878 -24.246 21.989 1.00 23.41 31 ARG B N 1
ATOM 3856 C CA . ARG C 1 39 ? -12.093 -23.471 21.647 1.00 25.49 31 ARG B CA 1
ATOM 3857 C C . ARG C 1 39 ? -11.607 -22.113 21.121 1.00 23.06 31 ARG B C 1
ATOM 3858 O O . ARG C 1 39 ? -10.668 -21.562 21.698 1.00 22.22 31 ARG B O 1
ATOM 3866 N N . VAL C 1 40 ? -12.159 -21.656 19.995 1.00 21.11 32 VAL B N 1
ATOM 3867 C CA . VAL C 1 40 ? -11.694 -20.442 19.290 1.00 19.49 32 VAL B CA 1
ATOM 3868 C C . VAL C 1 40 ? -12.887 -19.552 18.965 1.00 20.94 32 VAL B C 1
ATOM 3869 O O . VAL C 1 40 ? -13.810 -20.001 18.268 1.00 19.49 32 VAL B O 1
ATOM 3873 N N . ALA C 1 41 ? -12.841 -18.309 19.451 1.00 22.44 33 ALA B N 1
ATOM 3874 C CA . ALA C 1 41 ? -13.691 -17.194 18.998 1.00 21.17 33 ALA B CA 1
ATOM 3875 C C . ALA C 1 41 ? -12.998 -16.517 17.810 1.00 22.22 33 ALA B C 1
ATOM 3876 O O . ALA C 1 41 ? -11.957 -15.868 18.008 1.00 22.21 33 ALA B O 1
ATOM 3878 N N . LEU C 1 42 ? -13.545 -16.676 16.611 1.00 21.22 34 LEU B N 1
ATOM 3879 C CA . LEU C 1 42 ? -13.103 -15.954 15.388 1.00 22.84 34 LEU B CA 1
ATOM 3880 C C . LEU C 1 42 ? -13.781 -14.578 15.349 1.00 24.34 34 LEU B C 1
ATOM 3881 O O . LEU C 1 42 ? -15.034 -14.513 15.178 1.00 24.57 34 LEU B O 1
ATOM 3886 N N . ALA C 1 43 ? -13.019 -13.504 15.537 1.00 23.01 35 ALA B N 1
ATOM 3887 C CA . ALA C 1 43 ? -13.565 -12.130 15.597 1.00 23.81 35 ALA B CA 1
ATOM 3888 C C . ALA C 1 43 ? -13.262 -11.418 14.283 1.00 26.13 35 ALA B C 1
ATOM 3889 O O . ALA C 1 43 ? -12.138 -11.564 13.759 1.00 26.85 35 ALA B O 1
ATOM 3891 N N . ASP C 1 44 ? -14.251 -10.713 13.744 1.00 27.04 36 ASP B N 1
ATOM 3892 C CA . ASP C 1 44 ? -14.017 -9.855 12.617 1.00 30.68 36 ASP B CA 1
ATOM 3893 C C . ASP C 1 44 ? -15.079 -8.781 12.592 1.00 29.90 36 ASP B C 1
ATOM 3894 O O . ASP C 1 44 ? -16.102 -8.855 13.282 1.00 28.33 36 ASP B O 1
ATOM 3899 N N . ILE C 1 45 ? -14.809 -7.740 11.818 1.00 32.57 37 ILE B N 1
ATOM 3900 C CA . ILE C 1 45 ? -15.731 -6.580 11.641 1.00 36.50 37 ILE B CA 1
ATOM 3901 C C . ILE C 1 45 ? -17.058 -7.093 11.037 1.00 36.82 37 ILE B C 1
ATOM 3902 O O . ILE C 1 45 ? -18.140 -6.585 11.418 1.00 35.50 37 ILE B O 1
ATOM 3907 N N . ASN C 1 46 ? -17.004 -8.134 10.201 1.00 35.84 38 ASN B N 1
ATOM 3908 C CA . ASN C 1 46 ? -18.182 -8.676 9.481 1.00 35.16 38 ASN B CA 1
ATOM 3909 C C . ASN C 1 46 ? -18.413 -10.102 9.982 1.00 32.76 38 ASN B C 1
ATOM 3910 O O . ASN C 1 46 ? -17.687 -10.985 9.577 1.00 33.17 38 ASN B O 1
ATOM 3915 N N . ALA C 1 47 ? -19.406 -10.326 10.843 1.00 37.97 39 ALA B N 1
ATOM 3916 C CA . ALA C 1 47 ? -19.713 -11.651 11.443 1.00 38.43 39 ALA B CA 1
ATOM 3917 C C . ALA C 1 47 ? -20.110 -12.662 10.349 1.00 39.14 39 ALA B C 1
ATOM 3918 O O . ALA C 1 47 ? -19.786 -13.847 10.524 1.00 35.12 39 ALA B O 1
ATOM 3920 N N . ASP C 1 48 ? -20.808 -12.234 9.288 1.00 39.02 40 ASP B N 1
ATOM 3921 C CA . ASP C 1 48 ? -21.179 -13.144 8.188 1.00 41.50 40 ASP B CA 1
ATOM 3922 C C . ASP C 1 48 ? -19.980 -13.750 7.473 1.00 34.90 40 ASP B C 1
ATOM 3923 O O . ASP C 1 48 ? -20.000 -14.895 7.149 1.00 34.26 40 ASP B O 1
ATOM 3928 N N . ALA C 1 49 ? -18.921 -12.973 7.275 1.00 35.38 41 ALA B N 1
ATOM 3929 C CA . ALA C 1 49 ? -17.663 -13.426 6.636 1.00 39.26 41 ALA B CA 1
ATOM 3930 C C . ALA C 1 49 ? -16.952 -14.479 7.504 1.00 46.69 41 ALA B C 1
ATOM 3931 O O . ALA C 1 49 ? -15.898 -15.004 7.056 1.00 47.22 41 ALA B O 1
ATOM 3933 N N . VAL C 1 50 ? -17.439 -14.715 8.725 1.00 41.09 42 VAL B N 1
ATOM 3934 C CA . VAL C 1 50 ? -16.789 -15.633 9.690 1.00 46.83 42 VAL B CA 1
ATOM 3935 C C . VAL C 1 50 ? -17.750 -16.798 9.963 1.00 48.41 42 VAL B C 1
ATOM 3936 O O . VAL C 1 50 ? -17.269 -17.883 10.394 1.00 43.50 42 VAL B O 1
ATOM 3940 N N . ARG C 1 51 ? -19.046 -16.635 9.664 1.00 49.66 43 ARG B N 1
ATOM 3941 C CA . ARG C 1 51 ? -20.052 -17.700 9.944 1.00 50.61 43 ARG B CA 1
ATOM 3942 C C . ARG C 1 51 ? -19.723 -18.904 9.045 1.00 44.20 43 ARG B C 1
ATOM 3943 O O . ARG C 1 51 ? -19.749 -20.011 9.557 1.00 42.28 43 ARG B O 1
ATOM 3951 N N . ALA C 1 52 ? -19.269 -18.697 7.813 1.00 42.04 44 ALA B N 1
ATOM 3952 C CA . ALA C 1 52 ? -18.837 -19.792 6.910 1.00 47.64 44 ALA B CA 1
ATOM 3953 C C . ALA C 1 52 ? -17.756 -20.666 7.582 1.00 48.24 44 ALA B C 1
ATOM 3954 O O . ALA C 1 52 ? -17.929 -21.924 7.683 1.00 50.51 44 ALA B O 1
ATOM 3956 N N . ALA C 1 53 ? -16.658 -20.053 8.035 1.00 42.33 45 ALA B N 1
ATOM 3957 C CA . ALA C 1 53 ? -15.543 -20.772 8.690 1.00 37.61 45 ALA B CA 1
ATOM 3958 C C . ALA C 1 53 ? -16.066 -21.452 9.964 1.00 37.32 45 ALA B C 1
ATOM 3959 O O . ALA C 1 53 ? -15.815 -22.678 10.137 1.00 35.87 45 ALA B O 1
ATOM 3961 N N . VAL C 1 54 ? -16.823 -20.718 10.786 1.00 38.62 46 VAL B N 1
ATOM 3962 C CA . VAL C 1 54 ? -17.424 -21.221 12.061 1.00 41.24 46 VAL B CA 1
ATOM 3963 C C . VAL C 1 54 ? -18.254 -22.474 11.748 1.00 44.68 46 VAL B C 1
ATOM 3964 O O . VAL C 1 54 ? -18.116 -23.485 12.501 1.00 45.85 46 VAL B O 1
ATOM 3968 N N . GLU C 1 55 ? -19.011 -22.431 10.643 1.00 50.51 47 GLU B N 1
ATOM 3969 C CA . GLU C 1 55 ? -19.813 -23.561 10.080 1.00 55.91 47 GLU B CA 1
ATOM 3970 C C . GLU C 1 55 ? -18.935 -24.799 9.820 1.00 49.53 47 GLU B C 1
ATOM 3971 O O . GLU C 1 55 ? -19.188 -25.825 10.439 1.00 45.59 47 GLU B O 1
ATOM 3977 N N . SER C 1 56 ? -17.940 -24.718 8.937 1.00 47.29 48 SER B N 1
ATOM 3978 C CA . SER C 1 56 ? -17.036 -25.858 8.621 1.00 46.77 48 SER B CA 1
ATOM 3979 C C . SER C 1 56 ? -16.322 -26.386 9.880 1.00 43.73 48 SER B C 1
ATOM 3980 O O . SER C 1 56 ? -16.239 -27.604 10.048 1.00 47.16 48 SER B O 1
ATOM 3983 N N . LEU C 1 57 ? -15.812 -25.523 10.755 1.00 40.95 49 LEU B N 1
ATOM 3984 C CA . LEU C 1 57 ? -14.881 -25.957 11.828 1.00 36.03 49 LEU B CA 1
ATOM 3985 C C . LEU C 1 57 ? -15.667 -26.582 12.969 1.00 36.57 49 LEU B C 1
ATOM 3986 O O . LEU C 1 57 ? -15.023 -27.235 13.812 1.00 35.25 49 LEU B O 1
ATOM 3991 N N . GLY C 1 58 ? -16.985 -26.352 13.006 1.00 33.97 50 GLY B N 1
ATOM 3992 C CA . GLY C 1 58 ? -17.877 -27.011 13.966 1.00 34.48 50 GLY B CA 1
ATOM 3993 C C . GLY C 1 58 ? -17.946 -26.289 15.305 1.00 33.55 50 GLY B C 1
ATOM 3994 O O . GLY C 1 58 ? -17.496 -25.158 15.432 1.00 32.72 50 GLY B O 1
ATOM 3995 N N . PRO C 1 59 ? -18.510 -26.945 16.341 1.00 34.79 51 PRO B N 1
ATOM 3996 C CA . PRO C 1 59 ? -18.958 -26.260 17.552 1.00 36.60 51 PRO B CA 1
ATOM 3997 C C . PRO C 1 59 ? -17.839 -25.793 18.486 1.00 34.45 51 PRO B C 1
ATOM 3998 O O . PRO C 1 59 ? -18.183 -25.141 19.420 1.00 35.19 51 PRO B O 1
ATOM 4002 N N . GLN C 1 60 ? -16.573 -26.126 18.227 1.00 29.14 52 GLN B N 1
ATOM 4003 C CA . GLN C 1 60 ? -15.425 -25.606 19.020 1.00 30.88 52 GLN B CA 1
ATOM 4004 C C . GLN C 1 60 ? -15.176 -24.143 18.596 1.00 27.58 52 GLN B C 1
ATOM 4005 O O . GLN C 1 60 ? -14.503 -23.414 19.338 1.00 27.55 52 GLN B O 1
ATOM 4011 N N . ALA C 1 61 ? -15.750 -23.721 17.470 1.00 23.92 53 ALA B N 1
ATOM 4012 C CA . ALA C 1 61 ? -15.581 -22.378 16.879 1.00 24.41 53 ALA B CA 1
ATOM 4013 C C . ALA C 1 61 ? -16.835 -21.542 17.129 1.00 26.35 53 ALA B C 1
ATOM 4014 O O . ALA C 1 61 ? -17.966 -22.078 16.920 1.00 27.06 53 ALA B O 1
ATOM 4016 N N . VAL C 1 62 ? -16.665 -20.270 17.519 1.00 25.43 54 VAL B N 1
ATOM 4017 C CA . VAL C 1 62 ? -17.801 -19.308 17.638 1.00 24.91 54 VAL B CA 1
ATOM 4018 C C . VAL C 1 62 ? -17.449 -18.020 16.906 1.00 25.15 54 VAL B C 1
ATOM 4019 O O . VAL C 1 62 ? -16.255 -17.666 16.793 1.00 21.05 54 VAL B O 1
ATOM 4023 N N . ALA C 1 63 ? -18.473 -17.365 16.376 1.00 25.21 55 ALA B N 1
ATOM 4024 C CA . ALA C 1 63 ? -18.333 -16.094 15.634 1.00 27.30 55 ALA B CA 1
ATOM 4025 C C . ALA C 1 63 ? -18.498 -14.923 16.610 1.00 26.31 55 ALA B C 1
ATOM 4026 O O . ALA C 1 63 ? -19.443 -14.947 17.448 1.00 23.49 55 ALA B O 1
ATOM 4028 N N . VAL C 1 64 ? -17.612 -13.928 16.513 1.00 24.89 56 VAL B N 1
ATOM 4029 C CA . VAL C 1 64 ? -17.724 -12.679 17.310 1.00 25.42 56 VAL B CA 1
ATOM 4030 C C . VAL C 1 64 ? -17.588 -11.521 16.337 1.00 26.54 56 VAL B C 1
ATOM 4031 O O . VAL C 1 64 ? -16.633 -11.537 15.547 1.00 24.52 56 VAL B O 1
ATOM 4035 N N . GLN C 1 65 ? -18.519 -10.565 16.404 1.00 27.25 57 GLN B N 1
ATOM 4036 C CA . GLN C 1 65 ? -18.469 -9.323 15.597 1.00 29.80 57 GLN B CA 1
ATOM 4037 C C . GLN C 1 65 ? -17.689 -8.311 16.427 1.00 28.39 57 GLN B C 1
ATOM 4038 O O . GLN C 1 65 ? -18.207 -7.915 17.486 1.00 26.41 57 GLN B O 1
ATOM 4044 N N . MET C 1 66 ? -16.480 -7.958 15.992 1.00 28.45 58 MET B N 1
ATOM 4045 C CA . MET C 1 66 ? -15.622 -6.995 16.721 1.00 29.16 58 MET B CA 1
ATOM 4046 C C . MET C 1 66 ? -14.833 -6.114 15.735 1.00 29.20 58 MET B C 1
ATOM 4047 O O . MET C 1 66 ? -14.079 -6.653 14.893 1.00 27.65 58 MET B O 1
ATOM 4052 N N . ASP C 1 67 ? -15.007 -4.801 15.872 1.00 28.87 59 ASP B N 1
ATOM 4053 C CA . ASP C 1 67 ? -14.224 -3.819 15.180 1.00 29.34 59 ASP B CA 1
ATOM 4054 C C . ASP C 1 67 ? -13.193 -3.297 16.200 1.00 26.32 59 ASP B C 1
ATOM 4055 O O . ASP C 1 67 ? -13.549 -2.547 17.127 1.00 22.79 59 ASP B O 1
ATOM 4060 N N . VAL C 1 68 ? -11.916 -3.668 15.995 1.00 23.65 60 VAL B N 1
ATOM 4061 C CA . VAL C 1 68 ? -10.825 -3.387 16.974 1.00 24.55 60 VAL B CA 1
ATOM 4062 C C . VAL C 1 68 ? -10.535 -1.882 17.057 1.00 23.22 60 VAL B C 1
ATOM 4063 O O . VAL C 1 68 ? -9.997 -1.484 18.097 1.00 21.61 60 VAL B O 1
ATOM 4067 N N . THR C 1 69 ? -10.956 -1.073 16.083 1.00 21.32 61 THR B N 1
ATOM 4068 C CA . THR C 1 69 ? -10.819 0.407 16.140 1.00 22.86 61 THR B CA 1
ATOM 4069 C C . THR C 1 69 ? -11.849 1.044 17.095 1.00 23.67 61 THR B C 1
ATOM 4070 O O . THR C 1 69 ? -11.726 2.230 17.346 1.00 24.13 61 THR B O 1
ATOM 4074 N N . ARG C 1 70 ? -12.797 0.321 17.681 1.00 25.85 62 ARG B N 1
ATOM 4075 C CA . ARG C 1 70 ? -13.806 0.961 18.581 1.00 26.88 62 ARG B CA 1
ATOM 4076 C C . ARG C 1 70 ? -13.737 0.332 19.972 1.00 23.57 62 ARG B C 1
ATOM 4077 O O . ARG C 1 70 ? -13.917 -0.902 20.060 1.00 25.74 62 ARG B O 1
ATOM 4085 N N . GLN C 1 71 ? -13.510 1.116 21.021 1.00 20.45 63 GLN B N 1
ATOM 4086 C CA . GLN C 1 71 ? -13.378 0.564 22.395 1.00 20.26 63 GLN B CA 1
ATOM 4087 C C . GLN C 1 71 ? -14.652 -0.236 22.760 1.00 22.58 63 GLN B C 1
ATOM 4088 O O . GLN C 1 71 ? -14.542 -1.359 23.331 1.00 21.39 63 GLN B O 1
ATOM 4094 N N . ASP C 1 72 ? -15.831 0.290 22.418 1.00 23.51 64 ASP B N 1
ATOM 4095 C CA . ASP C 1 72 ? -17.078 -0.314 22.846 1.00 24.05 64 ASP B CA 1
ATOM 4096 C C . ASP C 1 72 ? -17.307 -1.678 22.173 1.00 23.25 64 ASP B C 1
ATOM 4097 O O . ASP C 1 72 ? -17.928 -2.578 22.767 1.00 26.89 64 ASP B O 1
ATOM 4102 N N . SER C 1 73 ? -16.738 -1.857 20.981 1.00 20.59 65 SER B N 1
ATOM 4103 C CA . SER C 1 73 ? -16.772 -3.137 20.235 1.00 20.94 65 SER B CA 1
ATOM 4104 C C . SER C 1 73 ? -15.791 -4.101 20.910 1.00 21.35 65 SER B C 1
ATOM 4105 O O . SER C 1 73 ? -16.125 -5.274 21.097 1.00 23.01 65 SER B O 1
ATOM 4108 N N . ILE C 1 74 ? -14.628 -3.601 21.336 1.00 23.06 66 ILE B N 1
ATOM 4109 C CA . ILE C 1 74 ? -13.622 -4.409 22.081 1.00 24.34 66 ILE B CA 1
ATOM 4110 C C . ILE C 1 74 ? -14.319 -4.880 23.367 1.00 26.16 66 ILE B C 1
ATOM 4111 O O . ILE C 1 74 ? -14.324 -6.115 23.617 1.00 24.35 66 ILE B O 1
ATOM 4116 N N . ASP C 1 75 ? -14.907 -3.959 24.139 1.00 25.96 67 ASP B N 1
ATOM 4117 C CA . ASP C 1 75 ? -15.546 -4.374 25.401 1.00 29.62 67 ASP B CA 1
ATOM 4118 C C . ASP C 1 75 ? -16.631 -5.438 25.203 1.00 27.00 67 ASP B C 1
ATOM 4119 O O . ASP C 1 75 ? -16.645 -6.441 25.917 1.00 27.31 67 ASP B O 1
ATOM 4124 N N . ALA C 1 76 ? -17.513 -5.217 24.220 1.00 25.58 68 ALA B N 1
ATOM 4125 C CA . ALA C 1 76 ? -18.662 -6.105 23.881 1.00 26.08 68 ALA B CA 1
ATOM 4126 C C . ALA C 1 76 ? -18.141 -7.487 23.447 1.00 25.94 68 ALA B C 1
ATOM 4127 O O . ALA C 1 76 ? -18.619 -8.481 23.988 1.00 26.36 68 ALA B O 1
ATOM 4129 N N . GLY C 1 77 ? -17.142 -7.548 22.565 1.00 25.16 69 GLY B N 1
ATOM 4130 C CA . GLY C 1 77 ? -16.562 -8.813 22.079 1.00 24.20 69 GLY B CA 1
ATOM 4131 C C . GLY C 1 77 ? -15.878 -9.602 23.192 1.00 24.17 69 GLY B C 1
ATOM 4132 O O . GLY C 1 77 ? -16.090 -10.806 23.275 1.00 25.59 69 GLY B O 1
ATOM 4133 N N . PHE C 1 78 ? -15.033 -8.990 24.006 1.00 23.69 70 PHE B N 1
ATOM 4134 C CA . PHE C 1 78 ? -14.333 -9.724 25.103 1.00 23.70 70 PHE B CA 1
ATOM 4135 C C . PHE C 1 78 ? -15.333 -10.215 26.161 1.00 21.84 70 PHE B C 1
ATOM 4136 O O . PHE C 1 78 ? -15.195 -11.334 26.652 1.00 21.80 70 PHE B O 1
ATOM 4144 N N . ALA C 1 79 ? -16.347 -9.445 26.495 1.00 23.02 71 ALA B N 1
ATOM 4145 C CA . ALA C 1 79 ? -17.357 -9.866 27.496 1.00 25.06 71 ALA B CA 1
ATOM 4146 C C . ALA C 1 79 ? -18.117 -11.082 26.951 1.00 25.20 71 ALA B C 1
ATOM 4147 O O . ALA C 1 79 ? -18.347 -12.066 27.705 1.00 24.23 71 ALA B O 1
ATOM 4149 N N . GLU C 1 80 ? -18.456 -11.037 25.668 1.00 23.53 72 GLU B N 1
ATOM 4150 C CA . GLU C 1 80 ? -19.111 -12.155 24.940 1.00 26.35 72 GLU B CA 1
ATOM 4151 C C . GLU C 1 80 ? -18.244 -13.426 24.950 1.00 24.19 72 GLU B C 1
ATOM 4152 O O . GLU C 1 80 ? -18.781 -14.497 25.251 1.00 23.86 72 GLU B O 1
ATOM 4158 N N . VAL C 1 81 ? -16.957 -13.344 24.608 1.00 24.83 73 VAL B N 1
ATOM 4159 C CA . VAL C 1 81 ? -16.024 -14.523 24.632 1.00 24.62 73 VAL B CA 1
ATOM 4160 C C . VAL C 1 81 ? -15.901 -15.054 26.081 1.00 25.00 73 VAL B C 1
ATOM 4161 O O . VAL C 1 81 ? -16.083 -16.277 26.337 1.00 23.01 73 VAL B O 1
ATOM 4165 N N . ILE C 1 82 ? -15.685 -14.182 27.045 1.00 24.41 74 ILE B N 1
ATOM 4166 C CA . ILE C 1 82 ? -15.503 -14.641 28.452 1.00 29.14 74 ILE B CA 1
ATOM 4167 C C . ILE C 1 82 ? -16.821 -15.252 28.972 1.00 31.47 74 ILE B C 1
ATOM 4168 O O . ILE C 1 82 ? -16.738 -16.280 29.686 1.00 31.03 74 ILE B O 1
ATOM 4173 N N . GLY C 1 83 ? -17.975 -14.698 28.561 1.00 31.88 75 GLY B N 1
ATOM 4174 C CA . GLY C 1 83 ? -19.321 -15.201 28.898 1.00 30.51 75 GLY B CA 1
ATOM 4175 C C . GLY C 1 83 ? -19.591 -16.566 28.299 1.00 32.05 75 GLY B C 1
ATOM 4176 O O . GLY C 1 83 ? -20.211 -17.356 28.966 1.00 35.33 75 GLY B O 1
ATOM 4177 N N . THR C 1 84 ? -19.189 -16.816 27.051 1.00 31.29 76 THR B N 1
ATOM 4178 C CA . THR C 1 84 ? -19.389 -18.109 26.344 1.00 30.70 76 THR B CA 1
ATOM 4179 C C . THR C 1 84 ? -18.430 -19.183 26.862 1.00 30.61 76 THR B C 1
ATOM 4180 O O . THR C 1 84 ? -18.910 -20.267 27.111 1.00 35.48 76 THR B O 1
ATOM 4184 N N . PHE C 1 85 ? -17.121 -18.911 26.940 1.00 28.56 77 PHE B N 1
ATOM 4185 C CA . PHE C 1 85 ? -16.072 -19.906 27.264 1.00 24.97 77 PHE B CA 1
ATOM 4186 C C . PHE C 1 85 ? -15.818 -19.940 28.779 1.00 25.84 77 PHE B C 1
ATOM 4187 O O . PHE C 1 85 ? -15.258 -20.945 29.260 1.00 31.16 77 PHE B O 1
ATOM 4195 N N . GLY C 1 86 ? -16.238 -18.919 29.532 1.00 26.91 78 GLY B N 1
ATOM 4196 C CA . GLY C 1 86 ? -15.936 -18.796 30.977 1.00 27.02 78 GLY B CA 1
ATOM 4197 C C . GLY C 1 86 ? -14.575 -18.148 31.238 1.00 30.51 78 GLY B C 1
ATOM 4198 O O . GLY C 1 86 ? -14.413 -17.550 32.306 1.00 31.75 78 GLY B O 1
ATOM 4199 N N . HIS C 1 87 ? -13.600 -18.307 30.328 1.00 26.60 79 HIS B N 1
ATOM 4200 C CA . HIS C 1 87 ? -12.223 -17.760 30.468 1.00 26.70 79 HIS B CA 1
ATOM 4201 C C . HIS C 1 87 ? -11.592 -17.608 29.079 1.00 25.30 79 HIS B C 1
ATOM 4202 O O . HIS C 1 87 ? -12.107 -18.195 28.101 1.00 27.38 79 HIS B O 1
ATOM 4209 N N . LEU C 1 88 ? -10.529 -16.819 28.989 1.00 24.29 80 LEU B N 1
ATOM 4210 C CA . LEU C 1 88 ? -9.763 -16.625 27.735 1.00 23.43 80 LEU B CA 1
ATOM 4211 C C . LEU C 1 88 ? -8.299 -16.882 28.059 1.00 24.03 80 LEU B C 1
ATOM 4212 O O . LEU C 1 88 ? -7.744 -16.102 28.860 1.00 23.24 80 LEU B O 1
ATOM 4217 N N . ASP C 1 89 ? -7.699 -17.889 27.421 1.00 22.61 81 ASP B N 1
ATOM 4218 C CA . ASP C 1 89 ? -6.306 -18.216 27.662 1.00 23.87 81 ASP B CA 1
ATOM 4219 C C . ASP C 1 89 ? -5.357 -17.552 26.703 1.00 21.49 81 ASP B C 1
ATOM 4220 O O . ASP C 1 89 ? -4.251 -17.358 27.047 1.00 21.75 81 ASP B O 1
ATOM 4225 N N . ILE C 1 90 ? -5.793 -17.328 25.461 1.00 19.87 82 ILE B N 1
ATOM 4226 C CA . ILE C 1 90 ? -4.912 -16.930 24.316 1.00 21.03 82 ILE B CA 1
ATOM 4227 C C . ILE C 1 90 ? -5.582 -15.811 23.507 1.00 19.39 82 ILE B C 1
ATOM 4228 O O . ILE C 1 90 ? -6.713 -15.996 23.022 1.00 19.62 82 ILE B O 1
ATOM 4233 N N . LEU C 1 91 ? -4.904 -14.678 23.353 1.00 18.71 83 LEU B N 1
ATOM 4234 C CA . LEU C 1 91 ? -5.308 -13.642 22.374 1.00 18.71 83 LEU B CA 1
ATOM 4235 C C . LEU C 1 91 ? -4.328 -13.667 21.196 1.00 18.70 83 LEU B C 1
ATOM 4236 O O . LEU C 1 91 ? -3.119 -13.551 21.451 1.00 15.74 83 LEU B O 1
ATOM 4241 N N . VAL C 1 92 ? -4.838 -13.742 19.957 1.00 18.01 84 VAL B N 1
ATOM 4242 C CA . VAL C 1 92 ? -3.987 -13.449 18.763 1.00 19.29 84 VAL B CA 1
ATOM 4243 C C . VAL C 1 92 ? -4.459 -12.159 18.114 1.00 21.42 84 VAL B C 1
ATOM 4244 O O . VAL C 1 92 ? -5.599 -12.138 17.597 1.00 23.62 84 VAL B O 1
ATOM 4248 N N . ASN C 1 93 ? -3.597 -11.137 18.145 1.00 22.50 85 ASN B N 1
ATOM 4249 C CA . ASN C 1 93 ? -3.849 -9.776 17.620 1.00 22.89 85 ASN B CA 1
ATOM 4250 C C . ASN C 1 93 ? -3.437 -9.804 16.154 1.00 26.42 85 ASN B C 1
ATOM 4251 O O . ASN C 1 93 ? -2.249 -9.583 15.841 1.00 25.63 85 ASN B O 1
ATOM 4256 N N . ASN C 1 94 ? -4.383 -10.155 15.297 1.00 23.93 86 ASN B N 1
ATOM 4257 C CA . ASN C 1 94 ? -4.085 -10.465 13.891 1.00 27.28 86 ASN B CA 1
ATOM 4258 C C . ASN C 1 94 ? -4.711 -9.416 12.959 1.00 27.37 86 ASN B C 1
ATOM 4259 O O . ASN C 1 94 ? -4.218 -9.324 11.819 1.00 27.33 86 ASN B O 1
ATOM 4264 N N . ALA C 1 95 ? -5.754 -8.680 13.383 1.00 25.01 87 ALA B N 1
ATOM 4265 C CA . ALA C 1 95 ? -6.398 -7.639 12.548 1.00 23.93 87 ALA B CA 1
ATOM 4266 C C . ALA C 1 95 ? -5.333 -6.633 12.092 1.00 23.33 87 ALA B C 1
ATOM 4267 O O . ALA C 1 95 ? -4.618 -6.114 12.949 1.00 20.27 87 ALA B O 1
ATOM 4269 N N . ALA C 1 96 ? -5.280 -6.333 10.790 1.00 23.47 88 ALA B N 1
ATOM 4270 C CA . ALA C 1 96 ? -4.252 -5.484 10.148 1.00 25.26 88 ALA B CA 1
ATOM 4271 C C . ALA C 1 96 ? -4.792 -4.876 8.844 1.00 25.22 88 ALA B C 1
ATOM 4272 O O . ALA C 1 96 ? -5.548 -5.554 8.146 1.00 25.49 88 ALA B O 1
ATOM 4274 N N . LEU C 1 97 ? -4.433 -3.626 8.552 1.00 25.08 89 LEU B N 1
ATOM 4275 C CA . LEU C 1 97 ? -4.670 -2.960 7.249 1.00 25.92 89 LEU B CA 1
ATOM 4276 C C . LEU C 1 97 ? -3.328 -2.475 6.704 1.00 27.17 89 LEU B C 1
ATOM 4277 O O . LEU C 1 97 ? -2.461 -2.082 7.517 1.00 23.25 89 LEU B O 1
ATOM 4282 N N . PHE C 1 98 ? -3.201 -2.493 5.378 1.00 25.85 90 PHE B N 1
ATOM 4283 C CA . PHE C 1 98 ? -2.016 -2.029 4.634 1.00 27.56 90 PHE B CA 1
ATOM 4284 C C . PHE C 1 98 ? -2.365 -0.704 3.958 1.00 30.38 90 PHE B C 1
ATOM 4285 O O . PHE C 1 98 ? -3.523 -0.498 3.617 1.00 31.61 90 PHE B O 1
ATOM 4293 N N . THR C 1 99 ? -1.380 0.182 3.815 1.00 30.51 91 THR B N 1
ATOM 4294 C CA . THR C 1 99 ? -1.433 1.371 2.932 1.00 30.81 91 THR B CA 1
ATOM 4295 C C . THR C 1 99 ? -0.019 1.587 2.383 1.00 31.95 91 THR B C 1
ATOM 4296 O O . THR C 1 99 ? 0.958 1.131 3.010 1.00 31.74 91 THR B O 1
ATOM 4300 N N . ALA C 1 100 ? 0.098 2.230 1.235 1.00 30.74 92 ALA B N 1
ATOM 4301 C CA . ALA C 1 100 ? 1.399 2.663 0.689 1.00 30.51 92 ALA B CA 1
ATOM 4302 C C . ALA C 1 100 ? 1.219 4.060 0.103 1.00 31.99 92 ALA B C 1
ATOM 4303 O O . ALA C 1 100 ? 0.141 4.379 -0.361 1.00 32.58 92 ALA B O 1
ATOM 4305 N N . ALA C 1 101 ? 2.243 4.885 0.216 1.00 31.82 93 ALA B N 1
ATOM 4306 C CA . ALA C 1 101 ? 2.273 6.267 -0.299 1.00 31.01 93 ALA B CA 1
ATOM 4307 C C . ALA C 1 101 ? 3.600 6.847 0.141 1.00 27.77 93 ALA B C 1
ATOM 4308 O O . ALA C 1 101 ? 4.038 6.548 1.235 1.00 26.27 93 ALA B O 1
ATOM 4310 N N . PRO C 1 102 ? 4.292 7.600 -0.728 1.00 28.55 94 PRO B N 1
ATOM 4311 C CA . PRO C 1 102 ? 5.454 8.364 -0.293 1.00 29.88 94 PRO B CA 1
ATOM 4312 C C . PRO C 1 102 ? 5.043 9.322 0.835 1.00 29.92 94 PRO B C 1
ATOM 4313 O O . PRO C 1 102 ? 3.884 9.783 0.876 1.00 25.95 94 PRO B O 1
ATOM 4317 N N . VAL C 1 103 ? 5.981 9.562 1.748 1.00 27.69 95 VAL B N 1
ATOM 4318 C CA . VAL C 1 103 ? 5.762 10.380 2.976 1.00 31.26 95 VAL B CA 1
ATOM 4319 C C . VAL C 1 103 ? 5.073 11.689 2.570 1.00 30.65 95 VAL B C 1
ATOM 4320 O O . VAL C 1 103 ? 4.177 12.140 3.346 1.00 29.33 95 VAL B O 1
ATOM 4324 N N . GLU C 1 104 ? 5.457 12.278 1.422 1.00 27.78 96 GLU B N 1
ATOM 4325 C CA . GLU C 1 104 ? 4.982 13.629 1.027 1.00 30.44 96 GLU B CA 1
ATOM 4326 C C . GLU C 1 104 ? 3.496 13.584 0.621 1.00 31.44 96 GLU B C 1
ATOM 4327 O O . GLU C 1 104 ? 2.896 14.664 0.656 1.00 35.22 96 GLU B O 1
ATOM 4333 N N . GLU C 1 105 ? 2.911 12.409 0.355 1.00 27.87 97 GLU B N 1
ATOM 4334 C CA . GLU C 1 105 ? 1.519 12.257 -0.165 1.00 26.76 97 GLU B CA 1
ATOM 4335 C C . GLU C 1 105 ? 0.599 11.612 0.869 1.00 25.07 97 GLU B C 1
ATOM 4336 O O . GLU C 1 105 ? -0.617 11.565 0.644 1.00 26.67 97 GLU B O 1
ATOM 4342 N N . VAL C 1 106 ? 1.143 11.119 1.976 1.00 25.52 98 VAL B N 1
ATOM 4343 C CA . VAL C 1 106 ? 0.328 10.436 3.006 1.00 23.06 98 VAL B CA 1
ATOM 4344 C C . VAL C 1 106 ? -0.804 11.359 3.432 1.00 20.45 98 VAL B C 1
ATOM 4345 O O . VAL C 1 106 ? -0.524 12.487 3.834 1.00 20.16 98 VAL B O 1
ATOM 4349 N N . THR C 1 107 ? -2.031 10.849 3.348 1.00 21.49 99 THR B N 1
ATOM 4350 C CA . THR C 1 107 ? -3.279 11.538 3.762 1.00 22.64 99 THR B CA 1
ATOM 4351 C C . THR C 1 107 ? -3.573 11.231 5.227 1.00 22.31 99 THR B C 1
ATOM 4352 O O . THR C 1 107 ? -3.200 10.162 5.712 1.00 24.74 99 THR B O 1
ATOM 4356 N N . ARG C 1 108 ? -4.222 12.168 5.902 1.00 24.16 100 ARG B N 1
ATOM 4357 C CA . ARG C 1 108 ? -4.710 12.014 7.295 1.00 25.49 100 ARG B CA 1
ATOM 4358 C C . ARG C 1 108 ? -5.587 10.769 7.367 1.00 28.10 100 ARG B C 1
ATOM 4359 O O . ARG C 1 108 ? -5.501 10.057 8.400 1.00 23.53 100 ARG B O 1
ATOM 4367 N N . ALA C 1 109 ? -6.375 10.507 6.305 1.00 28.45 101 ALA B N 1
ATOM 4368 C CA . ALA C 1 109 ? -7.389 9.427 6.279 1.00 28.37 101 ALA B CA 1
ATOM 4369 C C . ALA C 1 109 ? -6.675 8.069 6.276 1.00 27.29 101 ALA B C 1
ATOM 4370 O O . ALA C 1 109 ? -7.081 7.184 7.029 1.00 25.20 101 ALA B O 1
ATOM 4372 N N . ASP C 1 110 ? -5.664 7.895 5.428 1.00 27.22 102 ASP B N 1
ATOM 4373 C CA . ASP C 1 110 ? -4.926 6.662 5.407 1.00 28.17 102 ASP B CA 1
ATOM 4374 C C . ASP C 1 110 ? -4.166 6.413 6.692 1.00 24.99 102 ASP B C 1
ATOM 4375 O O . ASP C 1 110 ? -4.153 5.308 7.195 1.00 24.45 102 ASP B O 1
ATOM 4380 N N . TYR C 1 111 ? -3.526 7.451 7.205 1.00 22.28 103 TYR B N 1
ATOM 4381 C CA . TYR C 1 111 ? -2.702 7.375 8.423 1.00 23.21 103 TYR B CA 1
ATOM 4382 C C . TYR C 1 111 ? -3.635 6.913 9.541 1.00 21.62 103 TYR B C 1
ATOM 4383 O O . TYR C 1 111 ? -3.368 5.884 10.139 1.00 18.20 103 TYR B O 1
ATOM 4392 N N . ASP C 1 112 ? -4.748 7.604 9.725 1.00 23.75 104 ASP B N 1
ATOM 4393 C CA . ASP C 1 112 ? -5.617 7.334 10.857 1.00 25.45 104 ASP B CA 1
ATOM 4394 C C . ASP C 1 112 ? -6.161 5.923 10.800 1.00 26.06 104 ASP B C 1
ATOM 4395 O O . ASP C 1 112 ? -6.282 5.271 11.826 1.00 26.86 104 ASP B O 1
ATOM 4400 N N . ARG C 1 113 ? -6.546 5.449 9.613 1.00 25.99 105 ARG B N 1
ATOM 4401 C CA . ARG C 1 113 ? -7.270 4.152 9.530 1.00 28.41 105 ARG B CA 1
ATOM 4402 C C . ARG C 1 113 ? -6.283 2.993 9.743 1.00 26.98 105 ARG B C 1
ATOM 4403 O O . ARG C 1 113 ? -6.611 2.089 10.476 1.00 26.16 105 ARG B O 1
ATOM 4411 N N . VAL C 1 114 ? -5.079 3.062 9.188 1.00 23.14 106 VAL B N 1
ATOM 4412 C CA . VAL C 1 114 ? -4.033 2.034 9.384 1.00 24.72 106 VAL B CA 1
ATOM 4413 C C . VAL C 1 114 ? -3.526 2.057 10.836 1.00 25.54 106 VAL B C 1
ATOM 4414 O O . VAL C 1 114 ? -3.425 0.956 11.436 1.00 25.34 106 VAL B O 1
ATOM 4418 N N . MET C 1 115 ? -3.296 3.235 11.414 1.00 23.89 107 MET B N 1
ATOM 4419 C CA . MET C 1 115 ? -2.871 3.345 12.832 1.00 24.04 107 MET B CA 1
ATOM 4420 C C . MET C 1 115 ? -3.987 2.797 13.733 1.00 23.55 107 MET B C 1
ATOM 4421 O O . MET C 1 115 ? -3.663 2.089 14.705 1.00 23.20 107 MET B O 1
ATOM 4426 N N . ALA C 1 116 ? -5.258 3.076 13.414 1.00 24.25 108 ALA B N 1
ATOM 4427 C CA . ALA C 1 116 ? -6.399 2.681 14.273 1.00 22.33 108 ALA B CA 1
ATOM 4428 C C . ALA C 1 116 ? -6.454 1.145 14.398 1.00 22.46 108 ALA B C 1
ATOM 4429 O O . ALA C 1 116 ? -6.620 0.646 15.524 1.00 23.51 108 ALA B O 1
ATOM 4431 N N . VAL C 1 117 ? -6.282 0.392 13.313 1.00 21.85 109 VAL B N 1
ATOM 4432 C CA . VAL C 1 117 ? -6.337 -1.099 13.365 1.00 21.50 109 VAL B CA 1
ATOM 4433 C C . VAL C 1 117 ? -5.030 -1.656 13.940 1.00 22.62 109 VAL B C 1
ATOM 4434 O O . VAL C 1 117 ? -5.096 -2.369 14.954 1.00 23.36 109 VAL B O 1
ATOM 4438 N N . ASN C 1 118 ? -3.905 -1.337 13.294 1.00 21.85 110 ASN B N 1
ATOM 4439 C CA . ASN C 1 118 ? -2.578 -1.985 13.475 1.00 20.54 110 ASN B CA 1
ATOM 4440 C C . ASN C 1 118 ? -1.998 -1.682 14.858 1.00 21.53 110 ASN B C 1
ATOM 4441 O O . ASN C 1 118 ? -1.489 -2.617 15.493 1.00 21.70 110 ASN B O 1
ATOM 4446 N N . MET C 1 119 ? -2.067 -0.439 15.320 1.00 21.46 111 MET B N 1
ATOM 4447 C CA . MET C 1 119 ? -1.397 -0.027 16.569 1.00 22.84 111 MET B CA 1
ATOM 4448 C C . MET C 1 119 ? -2.431 0.057 17.696 1.00 22.37 111 MET B C 1
ATOM 4449 O O . MET C 1 119 ? -2.301 -0.718 18.662 1.00 22.53 111 MET B O 1
ATOM 4454 N N . THR C 1 120 ? -3.403 0.961 17.581 1.00 21.10 112 THR B N 1
ATOM 4455 C CA . THR C 1 120 ? -4.352 1.276 18.672 1.00 22.35 112 THR B CA 1
ATOM 4456 C C . THR C 1 120 ? -5.211 0.053 18.970 1.00 22.61 112 THR B C 1
ATOM 4457 O O . THR C 1 120 ? -5.360 -0.280 20.144 1.00 24.14 112 THR B O 1
ATOM 4461 N N . GLY C 1 121 ? -5.754 -0.571 17.930 1.00 21.94 113 GLY B N 1
ATOM 4462 C CA . GLY C 1 121 ? -6.561 -1.798 18.037 1.00 23.34 113 GLY B CA 1
ATOM 4463 C C . GLY C 1 121 ? -5.841 -2.922 18.753 1.00 23.72 113 GLY B C 1
ATOM 4464 O O . GLY C 1 121 ? -6.410 -3.478 19.745 1.00 23.73 113 GLY B O 1
ATOM 4465 N N . ALA C 1 122 ? -4.655 -3.278 18.261 1.00 23.66 114 ALA B N 1
ATOM 4466 C CA . ALA C 1 122 ? -3.745 -4.235 18.917 1.00 21.07 114 ALA B CA 1
ATOM 4467 C C . ALA C 1 122 ? -3.575 -3.832 20.388 1.00 21.24 114 ALA B C 1
ATOM 4468 O O . ALA C 1 122 ? -3.734 -4.695 21.283 1.00 22.09 114 ALA B O 1
ATOM 4470 N N . PHE C 1 123 ? -3.276 -2.569 20.652 1.00 20.19 115 PHE B N 1
ATOM 4471 C CA . PHE C 1 123 ? -2.938 -2.113 22.010 1.00 20.56 115 PHE B CA 1
ATOM 4472 C C . PHE C 1 123 ? -4.147 -2.353 22.929 1.00 20.72 115 PHE B C 1
ATOM 4473 O O . PHE C 1 123 ? -3.977 -2.982 23.998 1.00 19.51 115 PHE B O 1
ATOM 4481 N N . PHE C 1 124 ? -5.356 -1.915 22.540 1.00 20.93 116 PHE B N 1
ATOM 4482 C CA . PHE C 1 124 ? -6.520 -1.966 23.464 1.00 20.03 116 PHE B CA 1
ATOM 4483 C C . PHE C 1 124 ? -7.082 -3.394 23.566 1.00 20.53 116 PHE B C 1
ATOM 4484 O O . PHE C 1 124 ? -7.635 -3.731 24.658 1.00 21.14 116 PHE B O 1
ATOM 4492 N N . CYS C 1 125 ? -6.916 -4.228 22.539 1.00 19.58 117 CYS B N 1
ATOM 4493 C CA . CYS C 1 125 ? -7.276 -5.675 22.610 1.00 19.00 117 CYS B CA 1
ATOM 4494 C C . CYS C 1 125 ? -6.350 -6.391 23.597 1.00 18.33 117 CYS B C 1
ATOM 4495 O O . CYS C 1 125 ? -6.852 -7.162 24.434 1.00 17.62 117 CYS B O 1
ATOM 4498 N N . MET C 1 126 ? -5.039 -6.133 23.503 1.00 18.54 118 MET B N 1
ATOM 4499 C CA . MET C 1 126 ? -4.023 -6.652 24.444 1.00 20.17 118 MET B CA 1
ATOM 4500 C C . MET C 1 126 ? -4.413 -6.227 25.881 1.00 22.59 118 MET B C 1
ATOM 4501 O O . MET C 1 126 ? -4.340 -7.066 26.787 1.00 21.26 118 MET B O 1
ATOM 4506 N N . GLN C 1 127 ? -4.852 -4.975 26.084 1.00 21.27 119 GLN B N 1
ATOM 4507 C CA . GLN C 1 127 ? -5.258 -4.469 27.409 1.00 21.10 119 GLN B CA 1
ATOM 4508 C C . GLN C 1 127 ? -6.464 -5.258 27.939 1.00 22.79 119 GLN B C 1
ATOM 4509 O O . GLN C 1 127 ? -6.466 -5.642 29.143 1.00 22.72 119 GLN B O 1
ATOM 4515 N N . ALA C 1 128 ? -7.475 -5.480 27.101 1.00 21.16 120 ALA B N 1
ATOM 4516 C CA . ALA C 1 128 ? -8.700 -6.202 27.515 1.00 21.71 120 ALA B CA 1
ATOM 4517 C C . ALA C 1 128 ? -8.320 -7.647 27.911 1.00 22.08 120 ALA B C 1
ATOM 4518 O O . ALA C 1 128 ? -8.772 -8.097 28.982 1.00 21.89 120 ALA B O 1
ATOM 4520 N N . ALA C 1 129 ? -7.500 -8.338 27.101 1.00 19.86 121 ALA B N 1
ATOM 4521 C CA . ALA C 1 129 ? -7.036 -9.715 27.372 1.00 19.54 121 ALA B CA 1
ATOM 4522 C C . ALA C 1 129 ? -6.299 -9.713 28.715 1.00 19.29 121 ALA B C 1
ATOM 4523 O O . ALA C 1 129 ? -6.564 -10.570 29.530 1.00 20.94 121 ALA B O 1
ATOM 4525 N N . ALA C 1 130 ? -5.455 -8.727 28.956 1.00 21.85 122 ALA B N 1
ATOM 4526 C CA . ALA C 1 130 ? -4.612 -8.612 30.167 1.00 20.47 122 ALA B CA 1
ATOM 4527 C C . ALA C 1 130 ? -5.469 -8.415 31.422 1.00 21.61 122 ALA B C 1
ATOM 4528 O O . ALA C 1 130 ? -5.198 -9.098 32.453 1.00 20.14 122 ALA B O 1
ATOM 4530 N N . LYS C 1 131 ? -6.442 -7.501 31.385 1.00 23.35 123 LYS B N 1
ATOM 4531 C CA . LYS C 1 131 ? -7.339 -7.223 32.553 1.00 24.44 123 LYS B CA 1
ATOM 4532 C C . LYS C 1 131 ? -8.012 -8.526 32.970 1.00 21.52 123 LYS B C 1
ATOM 4533 O O . LYS C 1 131 ? -8.093 -8.802 34.200 1.00 21.00 123 LYS B O 1
ATOM 4539 N N . HIS C 1 132 ? -8.487 -9.308 32.000 1.00 20.07 124 HIS B N 1
ATOM 4540 C CA . HIS C 1 132 ? -9.132 -10.627 32.277 1.00 20.95 124 HIS B CA 1
ATOM 4541 C C . HIS C 1 132 ? -8.110 -11.649 32.814 1.00 21.93 124 HIS B C 1
ATOM 4542 O O . HIS C 1 132 ? -8.425 -12.382 33.804 1.00 21.09 124 HIS B O 1
ATOM 4549 N N . MET C 1 133 ? -6.958 -11.786 32.151 1.00 20.68 125 MET B N 1
ATOM 4550 C CA . MET C 1 133 ? -5.953 -12.811 32.543 1.00 19.15 125 MET B CA 1
ATOM 4551 C C . MET C 1 133 ? -5.385 -12.472 33.930 1.00 18.73 125 MET B C 1
ATOM 4552 O O . MET C 1 133 ? -5.170 -13.389 34.709 1.00 21.79 125 MET B O 1
ATOM 4557 N N . ILE C 1 134 ? -5.206 -11.202 34.258 1.00 19.25 126 ILE B N 1
ATOM 4558 C CA . ILE C 1 134 ? -4.702 -10.789 35.604 1.00 21.01 126 ILE B CA 1
ATOM 4559 C C . ILE C 1 134 ? -5.759 -11.201 36.648 1.00 22.91 126 ILE B C 1
ATOM 4560 O O . ILE C 1 134 ? -5.353 -11.769 37.695 1.00 22.21 126 ILE B O 1
ATOM 4565 N N . ALA C 1 135 ? -7.051 -10.921 36.379 1.00 21.19 127 ALA B N 1
ATOM 4566 C CA . ALA C 1 135 ? -8.157 -11.096 37.351 1.00 23.20 127 ALA B CA 1
ATOM 4567 C C . ALA C 1 135 ? -8.263 -12.579 37.682 1.00 25.68 127 ALA B C 1
ATOM 4568 O O . ALA C 1 135 ? -8.393 -12.918 38.879 1.00 28.47 127 ALA B O 1
ATOM 4570 N N . ARG C 1 136 ? -8.144 -13.406 36.648 1.00 24.50 128 ARG B N 1
ATOM 4571 C CA . ARG C 1 136 ? -8.385 -14.866 36.677 1.00 25.95 128 ARG B CA 1
ATOM 4572 C C . ARG C 1 136 ? -7.234 -15.580 37.397 1.00 25.58 128 ARG B C 1
ATOM 4573 O O . ARG C 1 136 ? -7.510 -16.544 38.091 1.00 25.80 128 ARG B O 1
ATOM 4581 N N . GLY C 1 137 ? -5.998 -15.121 37.217 1.00 24.85 129 GLY B N 1
ATOM 4582 C CA . GLY C 1 137 ? -4.814 -15.564 37.959 1.00 25.16 129 GLY B CA 1
ATOM 4583 C C . GLY C 1 137 ? -4.258 -16.897 37.477 1.00 26.62 129 GLY B C 1
ATOM 4584 O O . GLY C 1 137 ? -3.524 -17.528 38.249 1.00 24.45 129 GLY B O 1
ATOM 4585 N N . LYS C 1 138 ? -4.548 -17.329 36.251 1.00 26.98 130 LYS B N 1
ATOM 4586 C CA . LYS C 1 138 ? -3.990 -18.595 35.713 1.00 27.97 130 LYS B CA 1
ATOM 4587 C C . LYS C 1 138 ? -2.989 -18.299 34.600 1.00 26.74 130 LYS B C 1
ATOM 4588 O O . LYS C 1 138 ? -2.711 -19.203 33.836 1.00 23.36 130 LYS B O 1
ATOM 4594 N N . GLY C 1 139 ? -2.516 -17.066 34.470 1.00 24.16 131 GLY B N 1
ATOM 4595 C CA . GLY C 1 139 ? -1.644 -16.714 33.341 1.00 23.72 131 GLY B CA 1
ATOM 4596 C C . GLY C 1 139 ? -2.407 -16.590 32.037 1.00 22.39 131 GLY B C 1
ATOM 4597 O O . GLY C 1 139 ? -3.629 -16.384 32.063 1.00 23.60 131 GLY B O 1
ATOM 4598 N N . GLY C 1 140 ? -1.680 -16.647 30.930 1.00 20.58 132 GLY B N 1
ATOM 4599 C CA . GLY C 1 140 ? -2.250 -16.518 29.588 1.00 19.77 132 GLY B CA 1
ATOM 4600 C C . GLY C 1 140 ? -1.178 -16.249 28.559 1.00 19.64 132 GLY B C 1
ATOM 4601 O O . GLY C 1 140 ? 0.030 -16.163 28.934 1.00 17.86 132 GLY B O 1
ATOM 4602 N N . LYS C 1 141 ? -1.626 -16.125 27.310 1.00 18.72 133 LYS B N 1
ATOM 4603 C CA . LYS C 1 141 ? -0.769 -15.935 26.118 1.00 19.45 133 LYS B CA 1
ATOM 4604 C C . LYS C 1 141 ? -1.377 -14.829 25.262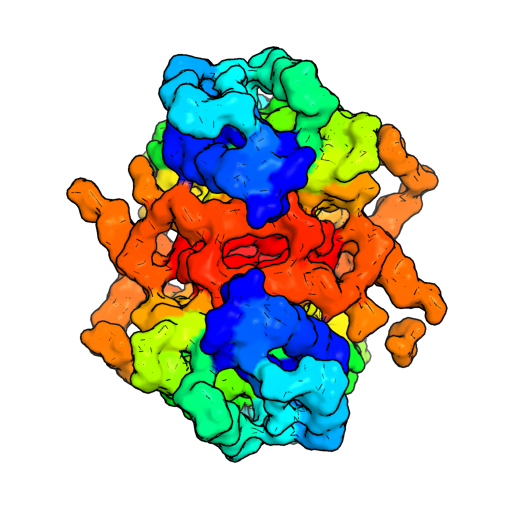 1.00 19.22 133 LYS B C 1
ATOM 4605 O O . LYS C 1 141 ? -2.618 -14.856 25.034 1.00 20.50 133 LYS B O 1
ATOM 4611 N N . ILE C 1 142 ? -0.564 -13.864 24.873 1.00 17.56 134 ILE B N 1
ATOM 4612 C CA . ILE C 1 142 ? -0.936 -12.805 23.903 1.00 18.73 134 ILE B CA 1
ATOM 4613 C C . ILE C 1 142 ? 0.088 -12.896 22.787 1.00 18.76 134 ILE B C 1
ATOM 4614 O O . ILE C 1 142 ? 1.281 -12.786 23.079 1.00 19.20 134 ILE B O 1
ATOM 4619 N N . ILE C 1 143 ? -0.366 -13.139 21.565 1.00 18.81 135 ILE B N 1
ATOM 4620 C CA . ILE C 1 143 ? 0.558 -13.226 20.392 1.00 19.13 135 ILE B CA 1
ATOM 4621 C C . ILE C 1 143 ? 0.187 -12.079 19.456 1.00 19.37 135 ILE B C 1
ATOM 4622 O O . ILE C 1 143 ? -0.964 -12.074 18.991 1.00 18.09 135 ILE B O 1
ATOM 4627 N N . ASN C 1 144 ? 1.080 -11.100 19.282 1.00 20.30 136 ASN B N 1
ATOM 4628 C CA . ASN C 1 144 ? 0.840 -9.922 18.400 1.00 22.32 136 ASN B CA 1
ATOM 4629 C C . ASN C 1 144 ? 1.427 -10.247 17.025 1.00 21.32 136 ASN B C 1
ATOM 4630 O O . ASN C 1 144 ? 2.427 -10.930 16.966 1.00 22.12 136 ASN B O 1
ATOM 4635 N N . MET C 1 145 ? 0.782 -9.806 15.959 1.00 23.31 137 MET B N 1
ATOM 4636 C CA . MET C 1 145 ? 1.287 -9.937 14.567 1.00 24.77 137 MET B CA 1
ATOM 4637 C C . MET C 1 145 ? 2.049 -8.660 14.204 1.00 24.50 137 MET B C 1
ATOM 4638 O O . MET C 1 145 ? 1.417 -7.605 14.006 1.00 25.41 137 MET B O 1
ATOM 4643 N N . ALA C 1 146 ? 3.382 -8.735 14.247 1.00 22.77 138 ALA B N 1
ATOM 4644 C CA . ALA C 1 146 ? 4.276 -7.642 13.833 1.00 23.30 138 ALA B CA 1
ATOM 4645 C C . ALA C 1 146 ? 4.496 -7.845 12.336 1.00 23.87 138 ALA B C 1
ATOM 4646 O O . ALA C 1 146 ? 3.555 -8.288 11.669 1.00 23.24 138 ALA B O 1
ATOM 4648 N N . SER C 1 147 ? 5.701 -7.581 11.853 1.00 23.53 139 SER B N 1
ATOM 4649 C CA . SER C 1 147 ? 6.079 -7.735 10.429 1.00 24.35 139 SER B CA 1
ATOM 4650 C C . SER C 1 147 ? 7.558 -7.374 10.335 1.00 23.38 139 SER B C 1
ATOM 4651 O O . SER C 1 147 ? 8.014 -6.608 11.194 1.00 21.85 139 SER B O 1
ATOM 4654 N N . GLN C 1 148 ? 8.241 -7.836 9.288 1.00 24.66 140 GLN B N 1
ATOM 4655 C CA . GLN C 1 148 ? 9.570 -7.324 8.891 1.00 24.22 140 GLN B CA 1
ATOM 4656 C C . GLN C 1 148 ? 9.480 -5.803 8.762 1.00 22.66 140 GLN B C 1
ATOM 4657 O O . GLN C 1 148 ? 10.492 -5.136 9.078 1.00 20.75 140 GLN B O 1
ATOM 4663 N N . ALA C 1 149 ? 8.311 -5.267 8.369 1.00 21.22 141 ALA B N 1
ATOM 4664 C CA . ALA C 1 149 ? 8.090 -3.817 8.153 1.00 20.79 141 ALA B CA 1
ATOM 4665 C C . ALA C 1 149 ? 8.313 -3.041 9.467 1.00 21.25 141 ALA B C 1
ATOM 4666 O O . ALA C 1 149 ? 8.753 -1.871 9.395 1.00 23.06 141 ALA B O 1
ATOM 4668 N N . GLY C 1 150 ? 8.114 -3.666 10.631 1.00 20.79 142 GLY B N 1
ATOM 4669 C CA . GLY C 1 150 ? 8.281 -2.998 11.937 1.00 21.57 142 GLY B CA 1
ATOM 4670 C C . GLY C 1 150 ? 9.709 -3.026 12.430 1.00 22.97 142 GLY B C 1
ATOM 4671 O O . GLY C 1 150 ? 9.985 -2.434 13.477 1.00 24.09 142 GLY B O 1
ATOM 4672 N N . ARG C 1 151 ? 10.594 -3.700 11.703 1.00 24.55 143 ARG B N 1
ATOM 4673 C CA . ARG C 1 151 ? 12.020 -3.850 12.052 1.00 24.06 143 ARG B CA 1
ATOM 4674 C C . ARG C 1 151 ? 12.819 -2.712 11.438 1.00 24.28 143 ARG B C 1
ATOM 4675 O O . ARG C 1 151 ? 13.849 -2.375 11.999 1.00 24.74 143 ARG B O 1
ATOM 4683 N N . ARG C 1 152 ? 12.433 -2.247 10.259 1.00 23.32 144 ARG B N 1
ATOM 4684 C CA . ARG C 1 152 ? 13.156 -1.160 9.562 1.00 24.98 144 ARG B CA 1
ATOM 4685 C C . ARG C 1 152 ? 12.163 -0.492 8.614 1.00 25.18 144 ARG B C 1
ATOM 4686 O O . ARG C 1 152 ? 11.315 -1.199 8.056 1.00 25.65 144 ARG B O 1
ATOM 4694 N N . GLY C 1 153 ? 12.258 0.820 8.459 1.00 25.68 145 GLY B N 1
ATOM 4695 C CA . GLY C 1 153 ? 11.412 1.576 7.526 1.00 27.51 145 GLY B CA 1
ATOM 4696 C C . GLY C 1 153 ? 11.757 1.264 6.089 1.00 27.22 145 GLY B C 1
ATOM 4697 O O . GLY C 1 153 ? 12.763 0.673 5.859 1.00 27.13 145 GLY B O 1
ATOM 4698 N N . GLU C 1 154 ? 10.881 1.617 5.163 1.00 30.02 146 GLU B N 1
ATOM 4699 C CA . GLU C 1 154 ? 11.163 1.559 3.716 1.00 30.29 146 GLU B CA 1
ATOM 4700 C C . GLU C 1 154 ? 10.387 2.685 3.048 1.00 26.58 146 GLU B C 1
ATOM 4701 O O . GLU C 1 154 ? 9.374 3.131 3.578 1.00 25.23 146 GLU B O 1
ATOM 4707 N N . PRO C 1 155 ? 10.843 3.135 1.860 1.00 26.17 147 PRO B N 1
ATOM 4708 C CA . PRO C 1 155 ? 10.424 4.412 1.273 1.00 29.77 147 PRO B CA 1
ATOM 4709 C C . PRO C 1 155 ? 8.923 4.651 1.023 1.00 29.56 147 PRO B C 1
ATOM 4710 O O . PRO C 1 155 ? 8.490 5.793 1.099 1.00 40.82 147 PRO B O 1
ATOM 4714 N N . LEU C 1 156 ? 8.131 3.642 0.706 1.00 27.53 148 LEU B N 1
ATOM 4715 C CA . LEU C 1 156 ? 6.715 3.958 0.333 1.00 31.05 148 LEU B CA 1
ATOM 4716 C C . LEU C 1 156 ? 5.749 3.409 1.387 1.00 28.64 148 LEU B C 1
ATOM 4717 O O . LEU C 1 156 ? 4.557 3.500 1.183 1.00 26.46 148 LEU B O 1
ATOM 4722 N N . VAL C 1 157 ? 6.252 2.932 2.519 1.00 27.71 149 VAL B N 1
ATOM 4723 C CA . VAL C 1 157 ? 5.409 2.145 3.461 1.00 29.34 149 VAL B CA 1
ATOM 4724 C C . VAL C 1 157 ? 5.575 2.727 4.863 1.00 23.50 149 VAL B C 1
ATOM 4725 O O . VAL C 1 157 ? 5.580 1.959 5.806 1.00 25.31 149 VAL B O 1
ATOM 4729 N N . ALA C 1 158 ? 5.658 4.051 4.977 1.00 21.70 150 ALA B N 1
ATOM 4730 C CA . ALA C 1 158 ? 6.009 4.746 6.226 1.00 19.88 150 ALA B CA 1
ATOM 4731 C C . ALA C 1 158 ? 4.943 4.483 7.299 1.00 20.19 150 ALA B C 1
ATOM 4732 O O . ALA C 1 158 ? 5.326 4.328 8.479 1.00 19.17 150 ALA B O 1
ATOM 4734 N N . VAL C 1 159 ? 3.650 4.477 6.923 1.00 19.94 151 VAL B N 1
ATOM 4735 C CA . VAL C 1 159 ? 2.529 4.374 7.902 1.00 20.71 151 VAL B CA 1
ATOM 4736 C C . VAL C 1 159 ? 2.516 2.949 8.448 1.00 20.69 151 VAL B C 1
ATOM 4737 O O . VAL C 1 159 ? 2.499 2.746 9.705 1.00 19.67 151 VAL B O 1
ATOM 4741 N N . TYR C 1 160 ? 2.556 1.995 7.529 1.00 20.22 152 TYR B N 1
ATOM 4742 C CA . TYR C 1 160 ? 2.481 0.560 7.853 1.00 21.05 152 TYR B CA 1
ATOM 4743 C C . TYR C 1 160 ? 3.706 0.187 8.692 1.00 21.17 152 TYR B C 1
ATOM 4744 O O . TYR C 1 160 ? 3.492 -0.488 9.731 1.00 23.54 152 TYR B O 1
ATOM 4753 N N . CYS C 1 161 ? 4.914 0.592 8.273 1.00 20.94 153 CYS B N 1
ATOM 4754 C CA . CYS C 1 161 ? 6.181 0.267 8.999 1.00 19.78 153 CYS B CA 1
ATOM 4755 C C . CYS C 1 161 ? 6.087 0.796 10.443 1.00 19.07 153 CYS B C 1
ATOM 4756 O O . CYS C 1 161 ? 6.413 0.029 11.397 1.00 19.33 153 CYS B O 1
ATOM 4759 N N . ALA C 1 162 ? 5.637 2.038 10.622 1.00 17.61 154 ALA B N 1
ATOM 4760 C CA . ALA C 1 162 ? 5.624 2.714 11.933 1.00 18.80 154 ALA B CA 1
ATOM 4761 C C . ALA C 1 162 ? 4.610 2.008 12.848 1.00 18.56 154 ALA B C 1
ATOM 4762 O O . ALA C 1 162 ? 4.921 1.748 14.035 1.00 17.63 154 ALA B O 1
ATOM 4764 N N . SER C 1 163 ? 3.434 1.685 12.323 1.00 20.76 155 SER B N 1
ATOM 4765 C CA . SER C 1 163 ? 2.378 0.943 13.065 1.00 20.70 155 SER B CA 1
ATOM 4766 C C . SER C 1 163 ? 2.928 -0.391 13.566 1.00 20.55 155 SER B C 1
ATOM 4767 O O . SER C 1 163 ? 2.644 -0.728 14.711 1.00 21.53 155 SER B O 1
ATOM 4770 N N . LYS C 1 164 ? 3.704 -1.102 12.750 1.00 19.84 156 LYS B N 1
ATOM 4771 C CA . LYS C 1 164 ? 4.300 -2.412 13.127 1.00 21.64 156 LYS B CA 1
ATOM 4772 C C . LYS C 1 164 ? 5.511 -2.252 14.058 1.00 20.26 156 LYS B C 1
ATOM 4773 O O . LYS C 1 164 ? 5.726 -3.155 14.863 1.00 19.06 156 LYS B O 1
ATOM 4779 N N . ALA C 1 165 ? 6.259 -1.148 13.994 1.00 19.44 157 ALA B N 1
ATOM 4780 C CA . ALA C 1 165 ? 7.341 -0.873 14.961 1.00 18.35 157 ALA B CA 1
ATOM 4781 C C . ALA C 1 165 ? 6.725 -0.607 16.334 1.00 19.33 157 ALA B C 1
ATOM 4782 O O . ALA C 1 165 ? 7.302 -1.028 17.354 1.00 19.31 157 ALA B O 1
ATOM 4784 N N . ALA C 1 166 ? 5.565 0.041 16.352 1.00 18.76 158 ALA B N 1
ATOM 4785 C CA . ALA C 1 166 ? 4.790 0.288 17.581 1.00 20.02 158 ALA B CA 1
ATOM 4786 C C . ALA C 1 166 ? 4.304 -1.055 18.163 1.00 19.49 158 ALA B C 1
ATOM 4787 O O . ALA C 1 166 ? 4.385 -1.249 19.376 1.00 21.26 158 ALA B O 1
ATOM 4789 N N . VAL C 1 167 ? 3.881 -1.989 17.329 1.00 18.27 159 VAL B N 1
ATOM 4790 C CA . VAL C 1 167 ? 3.451 -3.355 17.765 1.00 18.06 159 VAL B CA 1
ATOM 4791 C C . VAL C 1 167 ? 4.637 -4.068 18.426 1.00 18.27 159 VAL B C 1
ATOM 4792 O O . VAL C 1 167 ? 4.450 -4.642 19.520 1.00 18.39 159 VAL B O 1
ATOM 4796 N N . ILE C 1 168 ? 5.819 -4.039 17.798 1.00 16.84 160 ILE B N 1
ATOM 4797 C CA . ILE C 1 168 ? 7.038 -4.659 18.374 1.00 17.31 160 ILE B CA 1
ATOM 4798 C C . ILE C 1 168 ? 7.287 -4.065 19.761 1.00 16.56 160 ILE B C 1
ATOM 4799 O O . ILE C 1 168 ? 7.483 -4.840 20.705 1.00 15.34 160 ILE B O 1
ATOM 4804 N N . SER C 1 169 ? 7.241 -2.744 19.882 1.00 16.25 161 SER B N 1
ATOM 4805 C CA . SER C 1 169 ? 7.551 -1.994 21.120 1.00 16.90 161 SER B CA 1
ATOM 4806 C C . SER C 1 169 ? 6.554 -2.358 22.235 1.00 18.41 161 SER B C 1
ATOM 4807 O O . SER C 1 169 ? 6.997 -2.692 23.343 1.00 20.50 161 SER B O 1
ATOM 4810 N N . MET C 1 170 ? 5.252 -2.332 21.955 1.00 18.09 162 MET B N 1
ATOM 4811 C CA . MET C 1 170 ? 4.197 -2.646 22.951 1.00 20.89 162 MET B CA 1
ATOM 4812 C C . MET C 1 170 ? 4.250 -4.130 23.352 1.00 20.11 162 MET B C 1
ATOM 4813 O O . MET C 1 170 ? 4.017 -4.426 24.565 1.00 19.74 162 MET B O 1
ATOM 4818 N N . THR C 1 171 ? 4.654 -5.023 22.444 1.00 17.71 163 THR B N 1
ATOM 4819 C CA . THR C 1 171 ? 4.893 -6.455 22.772 1.00 17.00 163 THR B CA 1
ATOM 4820 C C . THR C 1 171 ? 5.999 -6.531 23.829 1.00 18.14 163 THR B C 1
ATOM 4821 O O . THR C 1 171 ? 5.874 -7.359 24.783 1.00 17.97 163 THR B O 1
ATOM 4825 N N . GLN C 1 172 ? 7.057 -5.734 23.668 1.00 16.81 164 GLN B N 1
ATOM 4826 C CA . GLN C 1 172 ? 8.172 -5.709 24.639 1.00 18.20 164 GLN B CA 1
ATOM 4827 C C . GLN C 1 172 ? 7.700 -5.159 26.000 1.00 19.40 164 GLN B C 1
ATOM 4828 O O . GLN C 1 172 ? 7.960 -5.790 27.006 1.00 21.93 164 GLN B O 1
ATOM 4834 N N . SER C 1 173 ? 7.043 -4.004 26.015 1.00 20.68 165 SER B N 1
ATOM 4835 C CA . SER C 1 173 ? 6.588 -3.287 27.241 1.00 21.22 165 SER B CA 1
ATOM 4836 C C . SER C 1 173 ? 5.569 -4.153 27.976 1.00 20.73 165 SER B C 1
ATOM 4837 O O . SER C 1 173 ? 5.753 -4.373 29.181 1.00 22.64 165 SER B O 1
ATOM 4840 N N . ALA C 1 174 ? 4.539 -4.621 27.269 1.00 20.61 166 ALA B N 1
ATOM 4841 C CA . ALA C 1 174 ? 3.505 -5.523 27.833 1.00 22.66 166 ALA B CA 1
ATOM 4842 C C . ALA C 1 174 ? 4.136 -6.842 28.321 1.00 20.18 166 ALA B C 1
ATOM 4843 O O . ALA C 1 174 ? 3.734 -7.367 29.407 1.00 19.93 166 ALA B O 1
ATOM 4845 N N . GLY C 1 175 ? 5.025 -7.424 27.517 1.00 20.20 167 GLY B N 1
ATOM 4846 C CA . GLY C 1 175 ? 5.776 -8.627 27.890 1.00 19.61 167 GLY B CA 1
ATOM 4847 C C . GLY C 1 175 ? 6.421 -8.467 29.260 1.00 20.06 167 GLY B C 1
ATOM 4848 O O . GLY C 1 175 ? 6.234 -9.354 30.127 1.00 20.48 167 GLY B O 1
ATOM 4849 N N . LEU C 1 176 ? 7.163 -7.388 29.450 1.00 18.88 168 LEU B N 1
ATOM 4850 C CA . LEU C 1 176 ? 7.885 -7.143 30.714 1.00 21.65 168 LEU B CA 1
ATOM 4851 C C . LEU C 1 176 ? 6.896 -6.830 31.834 1.00 21.84 168 LEU B C 1
ATOM 4852 O O . LEU C 1 176 ? 7.115 -7.288 32.937 1.00 21.09 168 LEU B O 1
ATOM 4857 N N . GLY C 1 177 ? 5.829 -6.104 31.552 1.00 22.76 169 GLY B N 1
ATOM 4858 C CA . GLY C 1 177 ? 4.870 -5.734 32.600 1.00 23.35 169 GLY B CA 1
ATOM 4859 C C . GLY C 1 177 ? 4.001 -6.896 33.020 1.00 22.99 169 GLY B C 1
ATOM 4860 O O . GLY C 1 177 ? 3.580 -6.910 34.181 1.00 23.41 169 GLY B O 1
ATOM 4861 N N . LEU C 1 178 ? 3.722 -7.846 32.127 1.00 21.04 170 LEU B N 1
ATOM 4862 C CA . LEU C 1 178 ? 2.663 -8.843 32.399 1.00 19.45 170 LEU B CA 1
ATOM 4863 C C . LEU C 1 178 ? 3.252 -10.190 32.829 1.00 19.87 170 LEU B C 1
ATOM 4864 O O . LEU C 1 178 ? 2.466 -10.976 33.384 1.00 20.36 170 LEU B O 1
ATOM 4869 N N . ILE C 1 179 ? 4.559 -10.458 32.660 1.00 18.48 171 ILE B N 1
ATOM 4870 C CA . ILE C 1 179 ? 5.084 -11.821 32.940 1.00 19.40 171 ILE B CA 1
ATOM 4871 C C . ILE C 1 179 ? 4.927 -12.137 34.445 1.00 20.13 171 ILE B C 1
ATOM 4872 O O . ILE C 1 179 ? 4.816 -13.327 34.773 1.00 16.70 171 ILE B O 1
ATOM 4877 N N . ARG C 1 180 ? 4.881 -11.156 35.342 1.00 21.59 172 ARG B N 1
ATOM 4878 C CA . ARG C 1 180 ? 4.757 -11.502 36.786 1.00 27.06 172 ARG B CA 1
ATOM 4879 C C . ARG C 1 180 ? 3.376 -12.123 37.050 1.00 27.48 172 ARG B C 1
ATOM 4880 O O . ARG C 1 180 ? 3.258 -12.848 38.024 1.00 30.71 172 ARG B O 1
ATOM 4888 N N . HIS C 1 181 ? 2.379 -11.915 36.184 1.00 24.99 173 HIS B N 1
ATOM 4889 C CA . HIS C 1 181 ? 1.061 -12.588 36.281 1.00 22.49 173 HIS B CA 1
ATOM 4890 C C . HIS C 1 181 ? 1.060 -13.918 35.510 1.00 21.77 173 HIS B C 1
ATOM 4891 O O . HIS C 1 181 ? -0.021 -14.478 35.359 1.00 21.96 173 HIS B O 1
ATOM 4898 N N . GLY C 1 182 ? 2.187 -14.403 34.974 1.00 18.64 174 GLY B N 1
ATOM 4899 C CA . GLY C 1 182 ? 2.197 -15.631 34.155 1.00 17.23 174 GLY B CA 1
ATOM 4900 C C . GLY C 1 182 ? 1.593 -15.405 32.770 1.00 18.67 174 GLY B C 1
ATOM 4901 O O . GLY C 1 182 ? 1.104 -16.383 32.154 1.00 18.48 174 GLY B O 1
ATOM 4902 N N . ILE C 1 183 ? 1.567 -14.160 32.291 1.00 18.01 175 ILE B N 1
ATOM 4903 C CA . ILE C 1 183 ? 1.106 -13.838 30.905 1.00 19.20 175 ILE B CA 1
ATOM 4904 C C . ILE C 1 183 ? 2.332 -13.655 30.008 1.00 17.92 175 ILE B C 1
ATOM 4905 O O . ILE C 1 183 ? 3.141 -12.775 30.282 1.00 19.99 175 ILE B O 1
ATOM 4910 N N . ASN C 1 184 ? 2.425 -14.441 28.941 1.00 17.91 176 ASN B N 1
ATOM 4911 C CA . ASN C 1 184 ? 3.531 -14.375 27.948 1.00 18.33 176 ASN B CA 1
ATOM 4912 C C . ASN C 1 184 ? 3.045 -13.556 26.765 1.00 18.46 176 ASN B C 1
ATOM 4913 O O . ASN C 1 184 ? 2.101 -14.009 26.096 1.00 19.13 176 ASN B O 1
ATOM 4918 N N . VAL C 1 185 ? 3.650 -12.397 26.538 1.00 19.03 177 VAL B N 1
ATOM 4919 C CA . VAL C 1 185 ? 3.345 -11.534 25.374 1.00 18.19 177 VAL B CA 1
ATOM 4920 C C . VAL C 1 185 ? 4.551 -11.656 24.460 1.00 19.10 177 VAL B C 1
ATOM 4921 O O . VAL C 1 185 ? 5.674 -11.358 24.925 1.00 18.73 177 VAL B O 1
ATOM 4925 N N . ASN C 1 186 ? 4.305 -12.157 23.243 1.00 17.59 178 ASN B N 1
ATOM 4926 C CA . ASN C 1 186 ? 5.313 -12.265 22.171 1.00 16.90 178 ASN B CA 1
ATOM 4927 C C . ASN C 1 186 ? 4.670 -11.873 20.837 1.00 17.55 178 ASN B C 1
ATOM 4928 O O . ASN C 1 186 ? 3.430 -11.656 20.756 1.00 15.67 178 ASN B O 1
ATOM 4933 N N . ALA C 1 187 ? 5.499 -11.772 19.809 1.00 17.75 179 ALA B N 1
ATOM 4934 C CA . ALA C 1 187 ? 5.071 -11.360 18.461 1.00 17.95 179 ALA B CA 1
ATOM 4935 C C . ALA C 1 187 ? 5.721 -12.273 17.446 1.00 19.14 179 ALA B C 1
ATOM 4936 O O . ALA C 1 187 ? 6.829 -12.788 17.698 1.00 18.29 179 ALA B O 1
ATOM 4938 N N . ILE C 1 188 ? 4.989 -12.491 16.360 1.00 21.09 180 ILE B N 1
ATOM 4939 C CA . ILE C 1 188 ? 5.489 -13.119 15.105 1.00 22.47 180 ILE B CA 1
ATOM 4940 C C . ILE C 1 188 ? 5.570 -12.011 14.054 1.00 21.61 180 ILE B C 1
ATOM 4941 O O . ILE C 1 188 ? 4.589 -11.295 13.893 1.00 20.08 180 ILE B O 1
ATOM 4946 N N . ALA C 1 189 ? 6.684 -11.954 13.348 1.00 22.06 181 ALA B N 1
ATOM 4947 C CA . ALA C 1 189 ? 6.987 -10.983 12.287 1.00 21.92 181 ALA B CA 1
ATOM 4948 C C . ALA C 1 189 ? 7.082 -11.739 10.970 1.00 22.05 181 ALA B C 1
ATOM 4949 O O . ALA C 1 189 ? 8.149 -12.228 10.609 1.00 24.18 181 ALA B O 1
ATOM 4951 N N . PRO C 1 190 ? 5.963 -11.863 10.230 1.00 20.26 182 PRO B N 1
ATOM 4952 C CA . PRO C 1 190 ? 6.015 -12.381 8.857 1.00 22.33 182 PRO B CA 1
ATOM 4953 C C . PRO C 1 190 ? 6.920 -11.544 7.943 1.00 22.86 182 PRO B C 1
ATOM 4954 O O . PRO C 1 190 ? 7.137 -10.395 8.220 1.00 23.20 182 PRO B O 1
ATOM 4958 N N . GLY C 1 191 ? 7.443 -12.143 6.884 1.00 23.87 183 GLY B N 1
ATOM 4959 C CA . GLY C 1 191 ? 8.184 -11.423 5.831 1.00 26.66 183 GLY B CA 1
ATOM 4960 C C . GLY C 1 191 ? 7.227 -10.866 4.797 1.00 29.69 183 GLY B C 1
ATOM 4961 O O . GLY C 1 191 ? 6.332 -10.112 5.175 1.00 33.72 183 GLY B O 1
ATOM 4962 N N . VAL C 1 192 ? 7.386 -11.240 3.527 1.00 34.40 184 VAL B N 1
ATOM 4963 C CA . VAL C 1 192 ? 6.414 -10.904 2.443 1.00 36.90 184 VAL B CA 1
ATOM 4964 C C . VAL C 1 192 ? 5.438 -12.091 2.334 1.00 39.03 184 VAL B C 1
ATOM 4965 O O . VAL C 1 192 ? 5.892 -13.251 2.368 1.00 39.52 184 VAL B O 1
ATOM 4969 N N . VAL C 1 193 ? 4.132 -11.823 2.343 1.00 40.35 185 VAL B N 1
ATOM 4970 C CA . VAL C 1 193 ? 3.079 -12.873 2.416 1.00 45.28 185 VAL B CA 1
ATOM 4971 C C . VAL C 1 193 ? 2.183 -12.751 1.177 1.00 50.68 185 VAL B C 1
ATOM 4972 O O . VAL C 1 193 ? 1.899 -11.602 0.799 1.00 44.96 185 VAL B O 1
ATOM 4976 N N . ASP C 1 194 ? 1.830 -13.895 0.556 1.00 65.26 186 ASP B N 1
ATOM 4977 C CA . ASP C 1 194 ? 0.893 -14.001 -0.585 1.00 73.13 186 ASP B CA 1
ATOM 4978 C C . ASP C 1 194 ? -0.420 -13.333 -0.205 1.00 78.92 186 ASP B C 1
ATOM 4979 O O . ASP C 1 194 ? -1.257 -13.929 0.471 1.00 90.31 186 ASP B O 1
ATOM 4984 N N . GLY C 1 195 ? -0.580 -12.077 -0.629 1.00 77.00 187 GLY B N 1
ATOM 4985 C CA . GLY C 1 195 ? -1.702 -11.205 -0.238 1.00 72.07 187 GLY B CA 1
ATOM 4986 C C . GLY C 1 195 ? -2.091 -10.275 -1.371 1.00 73.17 187 GLY B C 1
ATOM 4987 O O . GLY C 1 195 ? -2.643 -9.205 -1.059 1.00 76.67 187 GLY B O 1
ATOM 4988 N N . PRO C 1 213 ? 4.900 -2.942 -13.550 1.00 60.40 205 PRO B N 1
ATOM 4989 C CA . PRO C 1 213 ? 3.519 -3.342 -13.202 1.00 63.93 205 PRO B CA 1
ATOM 4990 C C . PRO C 1 213 ? 3.405 -4.862 -12.951 1.00 66.29 205 PRO B C 1
ATOM 4991 O O . PRO C 1 213 ? 3.624 -5.671 -13.869 1.00 56.36 205 PRO B O 1
ATOM 4995 N N . GLY C 1 214 ? 3.083 -5.220 -11.699 1.00 67.96 206 GLY B N 1
ATOM 4996 C CA . GLY C 1 214 ? 3.267 -6.571 -11.138 1.00 69.95 206 GLY B CA 1
ATOM 4997 C C . GLY C 1 214 ? 4.742 -6.854 -10.896 1.00 73.82 206 GLY B C 1
ATOM 4998 O O . GLY C 1 214 ? 5.046 -7.453 -9.844 1.00 79.40 206 GLY B O 1
ATOM 4999 N N . GLU C 1 215 ? 5.617 -6.477 -11.848 1.00 73.31 207 GLU B N 1
ATOM 5000 C CA . GLU C 1 215 ? 7.096 -6.440 -11.672 1.00 77.61 207 GLU B CA 1
ATOM 5001 C C . GLU C 1 215 ? 7.368 -5.693 -10.363 1.00 79.81 207 GLU B C 1
ATOM 5002 O O . GLU C 1 215 ? 7.220 -4.460 -10.355 1.00 103.05 207 GLU B O 1
ATOM 5008 N N . LYS C 1 216 ? 7.698 -6.417 -9.297 1.00 67.02 208 LYS B N 1
ATOM 5009 C CA . LYS C 1 216 ? 7.955 -5.853 -7.945 1.00 67.24 208 LYS B CA 1
ATOM 5010 C C . LYS C 1 216 ? 7.576 -6.894 -6.883 1.00 67.17 208 LYS B C 1
ATOM 5011 O O . LYS C 1 216 ? 8.467 -7.283 -6.116 1.00 70.02 208 LYS B O 1
ATOM 5017 N N . LYS C 1 217 ? 6.303 -7.306 -6.830 1.00 62.46 209 LYS B N 1
ATOM 5018 C CA . LYS C 1 217 ? 5.826 -8.422 -5.967 1.00 62.19 209 LYS B CA 1
ATOM 5019 C C . LYS C 1 217 ? 6.552 -9.720 -6.370 1.00 60.89 209 LYS B C 1
ATOM 5020 O O . LYS C 1 217 ? 6.916 -10.490 -5.452 1.00 57.74 209 LYS B O 1
ATOM 5026 N N . LYS C 1 218 ? 6.746 -9.956 -7.678 1.00 63.27 210 LYS B N 1
ATOM 5027 C CA . LYS C 1 218 ? 7.417 -11.178 -8.222 1.00 68.18 210 LYS B CA 1
ATOM 5028 C C . LYS C 1 218 ? 8.948 -10.999 -8.203 1.00 63.97 210 LYS B C 1
ATOM 5029 O O . LYS C 1 218 ? 9.655 -12.020 -8.095 1.00 66.72 210 LYS B O 1
ATOM 5035 N N . LEU C 1 219 ? 9.448 -9.761 -8.272 1.00 59.76 211 LEU B N 1
ATOM 5036 C CA . LEU C 1 219 ? 10.883 -9.431 -8.041 1.00 65.88 211 LEU B CA 1
ATOM 5037 C C . LEU C 1 219 ? 11.222 -9.658 -6.560 1.00 65.60 211 LEU B C 1
ATOM 5038 O O . LEU C 1 219 ? 12.264 -10.283 -6.283 1.00 69.67 211 LEU B O 1
ATOM 5043 N N . VAL C 1 220 ? 10.375 -9.152 -5.656 1.00 62.98 212 VAL B N 1
ATOM 5044 C CA . VAL C 1 220 ? 10.492 -9.294 -4.169 1.00 58.60 212 VAL B CA 1
ATOM 5045 C C . VAL C 1 220 ? 10.321 -10.774 -3.795 1.00 55.68 212 VAL B C 1
ATOM 5046 O O . VAL C 1 220 ? 11.193 -11.309 -3.068 1.00 50.56 212 VAL B O 1
ATOM 5050 N N . GLY C 1 221 ? 9.266 -11.422 -4.296 1.00 50.86 213 GLY B N 1
ATOM 5051 C CA . GLY C 1 221 ? 9.006 -12.854 -4.043 1.00 50.09 213 GLY B CA 1
ATOM 5052 C C . GLY C 1 221 ? 10.197 -13.716 -4.418 1.00 49.01 213 GLY B C 1
ATOM 5053 O O . GLY C 1 221 ? 10.585 -14.586 -3.595 1.00 48.67 213 GLY B O 1
ATOM 5054 N N . ALA C 1 222 ? 10.773 -13.462 -5.599 1.00 49.33 214 ALA B N 1
ATOM 5055 C CA . ALA C 1 222 ? 11.931 -14.199 -6.162 1.00 49.13 214 ALA B CA 1
ATOM 5056 C C . ALA C 1 222 ? 13.174 -13.983 -5.282 1.00 49.90 214 ALA B C 1
ATOM 5057 O O . ALA C 1 222 ? 14.028 -14.904 -5.255 1.00 58.32 214 ALA B O 1
ATOM 5059 N N . ALA C 1 223 ? 13.269 -12.837 -4.588 1.00 43.89 215 ALA B N 1
ATOM 5060 C CA . ALA C 1 223 ? 14.438 -12.429 -3.773 1.00 41.75 215 ALA B CA 1
ATOM 5061 C C . ALA C 1 223 ? 14.360 -13.020 -2.353 1.00 38.17 215 ALA B C 1
ATOM 5062 O O . ALA C 1 223 ? 15.325 -12.877 -1.630 1.00 35.26 215 ALA B O 1
ATOM 5064 N N . VAL C 1 224 ? 13.261 -13.645 -1.941 1.00 36.19 216 VAL B N 1
ATOM 5065 C CA . VAL C 1 224 ? 13.237 -14.296 -0.597 1.00 37.93 216 VAL B CA 1
ATOM 5066 C C . VAL C 1 224 ? 14.254 -15.439 -0.638 1.00 35.53 216 VAL B C 1
ATOM 5067 O O . VAL C 1 224 ? 14.229 -16.266 -1.549 1.00 32.98 216 VAL B O 1
ATOM 5071 N N . PRO C 1 225 ? 15.219 -15.491 0.304 1.00 33.15 217 PRO B N 1
ATOM 5072 C CA . PRO C 1 225 ? 16.250 -16.535 0.264 1.00 34.12 217 PRO B CA 1
ATOM 5073 C C . PRO C 1 225 ? 15.673 -17.970 0.221 1.00 32.27 217 PRO B C 1
ATOM 5074 O O . PRO C 1 225 ? 16.170 -18.776 -0.510 1.00 32.26 217 PRO B O 1
ATOM 5078 N N . PHE C 1 226 ? 14.571 -18.227 0.922 1.00 30.39 218 PHE B N 1
ATOM 5079 C CA . PHE C 1 226 ? 13.841 -19.516 0.917 1.00 28.38 218 PHE B CA 1
ATOM 5080 C C . PHE C 1 226 ? 13.401 -19.885 -0.506 1.00 28.52 218 PHE B C 1
ATOM 5081 O O . PHE C 1 226 ? 13.428 -21.075 -0.830 1.00 25.90 218 PHE B O 1
ATOM 5089 N N . GLY C 1 227 ? 13.045 -18.909 -1.341 1.00 29.95 219 GLY B N 1
ATOM 5090 C CA . GLY C 1 227 ? 12.759 -19.156 -2.769 1.00 31.19 219 GLY B CA 1
ATOM 5091 C C . GLY C 1 227 ? 11.331 -18.813 -3.166 1.00 33.77 219 GLY B C 1
ATOM 5092 O O . GLY C 1 227 ? 11.032 -18.907 -4.357 1.00 35.67 219 GLY B O 1
ATOM 5093 N N . ARG C 1 228 ? 10.461 -18.419 -2.233 1.00 32.29 220 ARG B N 1
ATOM 5094 C CA . ARG C 1 228 ? 9.078 -18.002 -2.578 1.00 33.42 220 ARG B CA 1
ATOM 5095 C C . ARG C 1 228 ? 8.560 -17.074 -1.495 1.00 33.96 220 ARG B C 1
ATOM 5096 O O . ARG C 1 228 ? 9.140 -17.046 -0.381 1.00 32.27 220 ARG B O 1
ATOM 5104 N N . MET C 1 229 ? 7.502 -16.361 -1.839 1.00 34.75 221 MET B N 1
ATOM 5105 C CA . MET C 1 229 ? 6.741 -15.512 -0.904 1.00 43.02 221 MET B CA 1
ATOM 5106 C C . MET C 1 229 ? 6.119 -16.407 0.169 1.00 35.50 221 MET B C 1
ATOM 5107 O O . MET C 1 229 ? 5.893 -17.616 -0.097 1.00 30.12 221 MET B O 1
ATOM 5112 N N . GLY C 1 230 ? 5.898 -15.821 1.342 1.00 34.97 222 GLY B N 1
ATOM 5113 C CA . GLY C 1 230 ? 5.320 -16.491 2.516 1.00 35.08 222 GLY B CA 1
ATOM 5114 C C . GLY C 1 230 ? 3.863 -16.848 2.288 1.00 36.42 222 GLY B C 1
ATOM 5115 O O . GLY C 1 230 ? 3.156 -16.092 1.596 1.00 36.29 222 GLY B O 1
ATOM 5116 N N . VAL C 1 231 ? 3.424 -17.967 2.856 1.00 35.55 223 VAL B N 1
ATOM 5117 C CA . VAL C 1 231 ? 1.982 -18.334 2.960 1.00 36.36 223 VAL B CA 1
ATOM 5118 C C . VAL C 1 231 ? 1.602 -18.343 4.443 1.00 33.89 223 VAL B C 1
ATOM 5119 O O . VAL C 1 231 ? 2.499 -18.472 5.293 1.00 31.73 223 VAL B O 1
ATOM 5123 N N . ALA C 1 232 ? 0.310 -18.299 4.730 1.00 31.49 224 ALA B N 1
ATOM 5124 C CA . ALA C 1 232 ? -0.186 -18.234 6.109 1.00 31.29 224 ALA B CA 1
ATOM 5125 C C . ALA C 1 232 ? 0.358 -19.441 6.886 1.00 29.28 224 ALA B C 1
ATOM 5126 O O . ALA C 1 232 ? 0.776 -19.253 8.038 1.00 28.03 224 ALA B O 1
ATOM 5128 N N . SER C 1 233 ? 0.462 -20.621 6.269 1.00 27.52 225 SER B N 1
ATOM 5129 C CA . SER C 1 233 ? 0.818 -21.880 6.976 1.00 28.37 225 SER B CA 1
ATOM 5130 C C . SER C 1 233 ? 2.315 -21.942 7.355 1.00 27.68 225 SER B C 1
ATOM 5131 O O . SER C 1 233 ? 2.671 -22.810 8.174 1.00 30.78 225 SER B O 1
ATOM 5134 N N . ASP C 1 234 ? 3.179 -21.067 6.819 1.00 27.00 226 ASP B N 1
ATOM 5135 C CA . ASP C 1 234 ? 4.559 -20.966 7.307 1.00 23.82 226 ASP B CA 1
ATOM 5136 C C . ASP C 1 234 ? 4.585 -20.507 8.798 1.00 22.59 226 ASP B C 1
ATOM 5137 O O . ASP C 1 234 ? 5.573 -20.674 9.477 1.00 18.89 226 ASP B O 1
ATOM 5142 N N . LEU C 1 235 ? 3.505 -19.865 9.259 1.00 22.07 227 LEU B N 1
ATOM 5143 C CA . LEU C 1 235 ? 3.475 -19.123 10.550 1.00 24.73 227 LEU B CA 1
ATOM 5144 C C . LEU C 1 235 ? 2.807 -19.962 11.646 1.00 22.90 227 LEU B C 1
ATOM 5145 O O . LEU C 1 235 ? 2.991 -19.624 12.819 1.00 22.01 227 LEU B O 1
ATOM 5150 N N . THR C 1 236 ? 2.068 -21.013 11.290 1.00 26.01 228 THR B N 1
ATOM 5151 C CA . THR C 1 236 ? 1.130 -21.702 12.222 1.00 26.03 228 THR B CA 1
ATOM 5152 C C . THR C 1 236 ? 1.926 -22.474 13.266 1.00 23.45 228 THR B C 1
ATOM 5153 O O . THR C 1 236 ? 1.505 -22.463 14.425 1.00 21.35 228 THR B O 1
ATOM 5157 N N . GLY C 1 237 ? 3.046 -23.074 12.857 1.00 23.89 229 GLY B N 1
ATOM 5158 C CA . GLY C 1 237 ? 4.045 -23.668 13.764 1.00 23.61 229 GLY B CA 1
ATOM 5159 C C . GLY C 1 237 ? 4.346 -22.756 14.951 1.00 24.40 229 GLY B C 1
ATOM 5160 O O . GLY C 1 237 ? 4.214 -23.190 16.114 1.00 21.23 229 GLY B O 1
ATOM 5161 N N . MET C 1 238 ? 4.777 -21.534 14.663 1.00 23.18 230 MET B N 1
ATOM 5162 C CA . MET C 1 238 ? 5.204 -20.567 15.699 1.00 24.41 230 MET B CA 1
ATOM 5163 C C . MET C 1 238 ? 3.962 -20.116 16.487 1.00 22.69 230 MET B C 1
ATOM 5164 O O . MET C 1 238 ? 4.062 -19.911 17.720 1.00 21.32 230 MET B O 1
ATOM 5169 N N . ALA C 1 239 ? 2.817 -20.011 15.814 1.00 20.41 231 ALA B N 1
ATOM 5170 C CA . ALA C 1 239 ? 1.546 -19.563 16.432 1.00 21.84 231 ALA B CA 1
ATOM 5171 C C . ALA C 1 239 ? 1.082 -20.596 17.461 1.00 21.44 231 ALA B C 1
ATOM 5172 O O . ALA C 1 239 ? 0.576 -20.178 18.545 1.00 22.50 231 ALA B O 1
ATOM 5174 N N . ILE C 1 240 ? 1.288 -21.888 17.190 1.00 20.68 232 ILE B N 1
ATOM 5175 C CA . ILE C 1 240 ? 0.979 -22.961 18.180 1.00 20.86 232 ILE B CA 1
ATOM 5176 C C . ILE C 1 240 ? 2.039 -22.915 19.285 1.00 21.04 232 ILE B C 1
ATOM 5177 O O . ILE C 1 240 ? 1.679 -22.810 20.495 1.00 19.82 232 ILE B O 1
ATOM 5182 N N . PHE C 1 241 ? 3.310 -22.942 18.896 1.00 20.19 233 PHE B N 1
ATOM 5183 C CA . PHE C 1 241 ? 4.432 -23.049 19.843 1.00 20.61 233 PHE B CA 1
ATOM 5184 C C . PHE C 1 241 ? 4.314 -21.962 20.932 1.00 21.03 233 PHE B C 1
ATOM 5185 O O . PHE C 1 241 ? 4.390 -22.311 22.135 1.00 20.13 233 PHE B O 1
ATOM 5193 N N . LEU C 1 242 ? 4.139 -20.690 20.551 1.00 20.24 234 LEU B N 1
ATOM 5194 C CA . LEU C 1 242 ? 4.107 -19.546 21.501 1.00 21.30 234 LEU B CA 1
ATOM 5195 C C . LEU C 1 242 ? 2.904 -19.625 22.456 1.00 23.98 234 LEU B C 1
ATOM 5196 O O . LEU C 1 242 ? 2.935 -18.947 23.517 1.00 26.02 234 LEU B O 1
ATOM 5201 N N . ALA C 1 243 ? 1.904 -20.445 22.137 1.00 24.33 235 ALA B N 1
ATOM 5202 C CA . ALA C 1 243 ? 0.708 -20.624 22.981 1.00 25.58 235 ALA B CA 1
ATOM 5203 C C . ALA C 1 243 ? 0.855 -21.850 23.890 1.00 24.74 235 ALA B C 1
ATOM 5204 O O . ALA C 1 243 ? -0.047 -22.036 24.680 1.00 28.81 235 ALA B O 1
ATOM 5206 N N . THR C 1 244 ? 1.981 -22.576 23.869 1.00 24.62 236 THR B N 1
ATOM 5207 C CA . THR C 1 244 ? 2.239 -23.784 24.709 1.00 24.27 236 THR B CA 1
ATOM 5208 C C . THR C 1 244 ? 3.231 -23.543 25.856 1.00 25.54 236 THR B C 1
ATOM 5209 O O . THR C 1 244 ? 3.973 -22.527 25.869 1.00 22.73 236 THR B O 1
ATOM 5213 N N . ALA C 1 245 ? 3.331 -24.519 26.747 1.00 23.68 237 ALA B N 1
ATOM 5214 C CA . ALA C 1 245 ? 4.135 -24.416 27.989 1.00 27.66 237 ALA B CA 1
ATOM 5215 C C . ALA C 1 245 ? 5.632 -24.523 27.639 1.00 27.25 237 ALA B C 1
ATOM 5216 O O . ALA C 1 245 ? 6.471 -24.014 28.425 1.00 29.31 237 ALA B O 1
ATOM 5218 N N . GLU C 1 246 ? 5.963 -25.056 26.456 1.00 26.93 238 GLU B N 1
ATOM 5219 C CA . GLU C 1 246 ? 7.356 -25.136 25.951 1.00 26.59 238 GLU B CA 1
ATOM 5220 C C . GLU C 1 246 ? 7.889 -23.725 25.657 1.00 24.49 238 GLU B C 1
ATOM 5221 O O . GLU C 1 246 ? 9.111 -23.590 25.453 1.00 26.65 238 GLU B O 1
ATOM 5227 N N . ALA C 1 247 ? 7.018 -22.715 25.582 1.00 23.87 239 ALA B N 1
ATOM 5228 C CA . ALA C 1 247 ? 7.410 -21.302 25.375 1.00 23.69 239 ALA B CA 1
ATOM 5229 C C . ALA C 1 247 ? 7.249 -20.467 26.653 1.00 21.61 239 ALA B C 1
ATOM 5230 O O . ALA C 1 247 ? 7.331 -19.235 26.567 1.00 19.55 239 ALA B O 1
ATOM 5232 N N . GLU C 1 248 ? 7.160 -21.071 27.837 1.00 24.82 240 GLU B N 1
ATOM 5233 C CA . GLU C 1 248 ? 6.824 -20.278 29.064 1.00 24.93 240 GLU B CA 1
ATOM 5234 C C . GLU C 1 248 ? 7.944 -19.296 29.468 1.00 23.04 240 GLU B C 1
ATOM 5235 O O . GLU C 1 248 ? 7.619 -18.280 30.126 1.00 22.33 240 GLU B O 1
ATOM 5241 N N . TYR C 1 249 ? 9.212 -19.549 29.094 1.00 22.56 241 TYR B N 1
ATOM 5242 C CA . TYR C 1 249 ? 10.360 -18.663 29.433 1.00 20.68 241 TYR B CA 1
ATOM 5243 C C . TYR C 1 249 ? 10.615 -17.642 28.312 1.00 20.12 241 TYR B C 1
ATOM 5244 O O . TYR C 1 249 ? 11.605 -16.917 28.392 1.00 22.28 241 TYR B O 1
ATOM 5253 N N . ILE C 1 250 ? 9.744 -17.565 27.312 1.00 19.82 242 ILE B N 1
ATOM 5254 C CA . ILE C 1 250 ? 9.855 -16.589 26.192 1.00 19.61 242 ILE B CA 1
ATOM 5255 C C . ILE C 1 250 ? 8.958 -15.396 26.514 1.00 17.56 242 ILE B C 1
ATOM 5256 O O . ILE C 1 250 ? 7.728 -15.550 26.552 1.00 19.35 242 ILE B O 1
ATOM 5261 N N . VAL C 1 251 ? 9.576 -14.239 26.682 1.00 18.51 243 VAL B N 1
ATOM 5262 C CA . VAL C 1 251 ? 8.945 -12.987 27.181 1.00 19.66 243 VAL B CA 1
ATOM 5263 C C . VAL C 1 251 ? 9.346 -11.780 26.324 1.00 18.97 243 VAL B C 1
ATOM 5264 O O . VAL C 1 251 ? 10.526 -11.502 26.212 1.00 18.89 243 VAL B O 1
ATOM 5268 N N . GLY C 1 252 ? 8.352 -11.097 25.755 1.00 20.40 244 GLY B N 1
ATOM 5269 C CA . GLY C 1 252 ? 8.508 -9.817 25.048 1.00 21.15 244 GLY B CA 1
ATOM 5270 C C . GLY C 1 252 ? 9.304 -9.939 23.758 1.00 20.33 244 GLY B C 1
ATOM 5271 O O . GLY C 1 252 ? 9.850 -8.882 23.288 1.00 19.31 244 GLY B O 1
ATOM 5272 N N . GLN C 1 253 ? 9.348 -11.131 23.164 1.00 19.06 245 GLN B N 1
ATOM 5273 C CA . GLN C 1 253 ? 10.173 -11.386 21.951 1.00 18.98 245 GLN B CA 1
ATOM 5274 C C . GLN C 1 253 ? 9.351 -11.212 20.665 1.00 18.56 245 GLN B C 1
ATOM 5275 O O . GLN C 1 253 ? 8.108 -11.414 20.661 1.00 17.90 245 GLN B O 1
ATOM 5281 N N . THR C 1 254 ? 10.029 -10.872 19.580 1.00 19.47 246 THR B N 1
ATOM 5282 C CA . THR C 1 254 ? 9.454 -10.833 18.214 1.00 20.56 246 THR B CA 1
ATOM 5283 C C . THR C 1 254 ? 10.263 -11.810 17.374 1.00 21.41 246 THR B C 1
ATOM 5284 O O . THR C 1 254 ? 11.504 -11.640 17.324 1.00 24.34 246 THR B O 1
ATOM 5288 N N . PHE C 1 255 ? 9.606 -12.825 16.809 1.00 21.24 247 PHE B N 1
ATOM 5289 C CA . PHE C 1 255 ? 10.264 -13.912 16.039 1.00 21.01 247 PHE B CA 1
ATOM 5290 C C . PHE C 1 255 ? 9.961 -13.749 14.543 1.00 20.49 247 PHE B C 1
ATOM 5291 O O . PHE C 1 255 ? 8.773 -13.834 14.126 1.00 20.80 247 PHE B O 1
ATOM 5299 N N . GLY C 1 256 ? 11.006 -13.507 13.758 1.00 18.59 248 GLY B N 1
ATOM 5300 C CA . GLY C 1 256 ? 10.947 -13.442 12.290 1.00 20.37 248 GLY B CA 1
ATOM 5301 C C . GLY C 1 256 ? 10.680 -14.797 11.666 1.00 22.14 248 GLY B C 1
ATOM 5302 O O . GLY C 1 256 ? 11.502 -15.717 11.823 1.00 23.99 248 GLY B O 1
ATOM 5303 N N . VAL C 1 257 ? 9.537 -14.941 11.005 1.00 21.92 249 VAL B N 1
ATOM 5304 C CA . VAL C 1 257 ? 9.223 -16.140 10.181 1.00 21.60 249 VAL B CA 1
ATOM 5305 C C . VAL C 1 257 ? 9.011 -15.646 8.750 1.00 21.28 249 VAL B C 1
ATOM 5306 O O . VAL C 1 257 ? 7.885 -15.324 8.420 1.00 20.39 249 VAL B O 1
ATOM 5310 N N . ASP C 1 258 ? 10.114 -15.499 8.012 1.00 21.64 250 ASP B N 1
ATOM 5311 C CA . ASP C 1 258 ? 10.198 -14.679 6.818 1.00 23.23 250 ASP B CA 1
ATOM 5312 C C . ASP C 1 258 ? 11.053 -15.214 5.714 1.00 23.40 250 ASP B C 1
ATOM 5313 O O . ASP C 1 258 ? 11.335 -14.490 4.808 1.00 23.67 250 ASP B O 1
ATOM 5318 N N . GLY C 1 259 ? 11.457 -16.496 5.789 1.00 24.31 251 GLY B N 1
ATOM 5319 C CA . GLY C 1 259 ? 12.216 -17.177 4.722 1.00 23.71 251 GLY B CA 1
ATOM 5320 C C . GLY C 1 259 ? 13.590 -16.574 4.513 1.00 23.54 251 GLY B C 1
ATOM 5321 O O . GLY C 1 259 ? 14.213 -16.857 3.490 1.00 25.29 251 GLY B O 1
ATOM 5322 N N . GLY C 1 260 ? 14.089 -15.827 5.491 1.00 24.44 252 GLY B N 1
ATOM 5323 C CA . GLY C 1 260 ? 15.408 -15.186 5.415 1.00 27.89 252 GLY B CA 1
ATOM 5324 C C . GLY C 1 260 ? 15.323 -13.770 4.891 1.00 29.66 252 GLY B C 1
ATOM 5325 O O . GLY C 1 260 ? 16.379 -13.169 4.695 1.00 31.22 252 GLY B O 1
ATOM 5326 N N . ASN C 1 261 ? 14.117 -13.259 4.658 1.00 31.01 253 ASN B N 1
ATOM 5327 C CA . ASN C 1 261 ? 13.928 -11.924 4.023 1.00 32.14 253 ASN B CA 1
ATOM 5328 C C . ASN C 1 261 ? 14.357 -10.803 4.983 1.00 28.99 253 ASN B C 1
ATOM 5329 O O . ASN C 1 261 ? 14.536 -9.683 4.526 1.00 27.34 253 ASN B O 1
ATOM 5334 N N . TRP C 1 262 ? 14.491 -11.103 6.277 1.00 30.27 254 TRP B N 1
ATOM 5335 C CA . TRP C 1 262 ? 15.050 -10.195 7.311 1.00 30.95 254 TRP B CA 1
ATOM 5336 C C . TRP C 1 262 ? 15.773 -11.045 8.361 1.00 29.29 254 TRP B C 1
ATOM 5337 O O . TRP C 1 262 ? 15.490 -12.245 8.428 1.00 31.13 254 TRP B O 1
ATOM 5348 N N . LEU C 1 263 ? 16.681 -10.448 9.124 1.00 29.02 255 LEU B N 1
ATOM 5349 C CA . LEU C 1 263 ? 17.509 -11.145 10.143 1.00 32.42 255 LEU B CA 1
ATOM 5350 C C . LEU C 1 263 ? 17.363 -10.407 11.474 1.00 35.19 255 LEU B C 1
ATOM 5351 O O . LEU C 1 263 ? 17.614 -9.190 11.515 1.00 35.97 255 LEU B O 1
ATOM 5356 N N . ALA C 1 264 ? 16.906 -11.111 12.505 1.00 35.62 256 ALA B N 1
ATOM 5357 C CA . ALA C 1 264 ? 16.884 -10.628 13.900 1.00 38.04 256 ALA B CA 1
ATOM 5358 C C . ALA C 1 264 ? 17.130 -11.816 14.856 1.00 36.51 256 ALA B C 1
ATOM 5359 O O . ALA C 1 264 ? 17.065 -11.541 16.077 1.00 36.98 256 ALA B O 1
ATOM 5361 N N . MET D 1 9 ? 39.745 24.265 13.560 1.00 40.93 1 MET D N 1
ATOM 5362 C CA . MET D 1 9 ? 40.852 23.388 14.082 1.00 39.08 1 MET D CA 1
ATOM 5363 C C . MET D 1 9 ? 40.348 22.601 15.298 1.00 33.70 1 MET D C 1
ATOM 5364 O O . MET D 1 9 ? 40.732 22.906 16.444 1.00 31.93 1 MET D O 1
ATOM 5369 N N . ARG D 1 10 ? 39.575 21.547 15.051 1.00 29.61 2 ARG D N 1
ATOM 5370 C CA . ARG D 1 10 ? 38.816 20.872 16.126 1.00 29.10 2 ARG D CA 1
ATOM 5371 C C . ARG D 1 10 ? 39.690 19.900 16.919 1.00 25.50 2 ARG D C 1
ATOM 5372 O O . ARG D 1 10 ? 39.188 19.444 17.942 1.00 24.80 2 ARG D O 1
ATOM 5380 N N . LEU D 1 11 ? 40.932 19.615 16.499 1.00 25.74 3 LEU D N 1
ATOM 5381 C CA . LEU D 1 11 ? 41.807 18.624 17.192 1.00 26.25 3 LEU D CA 1
ATOM 5382 C C . LEU D 1 11 ? 43.155 19.238 17.574 1.00 27.61 3 LEU D C 1
ATOM 5383 O O . LEU D 1 11 ? 44.122 18.491 17.742 1.00 26.85 3 LEU D O 1
ATOM 5388 N N . GLN D 1 12 ? 43.193 20.545 17.809 1.00 29.34 4 GLN D N 1
ATOM 5389 C CA . GLN D 1 12 ? 44.462 21.282 18.003 1.00 32.09 4 GLN D CA 1
ATOM 5390 C C . GLN D 1 12 ? 45.157 20.693 19.222 1.00 28.93 4 GLN D C 1
ATOM 5391 O O . GLN D 1 12 ? 44.478 20.517 20.214 1.00 25.25 4 GLN D O 1
ATOM 5397 N N . GLY D 1 13 ? 46.446 20.356 19.115 1.00 32.48 5 GLY D N 1
ATOM 5398 C CA . GLY D 1 13 ? 47.221 19.805 20.245 1.00 31.17 5 GLY D CA 1
ATOM 5399 C C . GLY D 1 13 ? 46.874 18.352 20.566 1.00 33.21 5 GLY D C 1
ATOM 5400 O O . GLY D 1 13 ? 47.397 17.839 21.545 1.00 30.59 5 GLY D O 1
ATOM 5401 N N . LYS D 1 14 ? 46.031 17.675 19.781 1.00 30.28 6 LYS D N 1
ATOM 5402 C CA . LYS D 1 14 ? 45.721 16.241 20.038 1.00 28.31 6 LYS D CA 1
ATOM 5403 C C . LYS D 1 14 ? 46.747 15.361 19.319 1.00 26.17 6 LYS D C 1
ATOM 5404 O O . LYS D 1 14 ? 47.312 15.788 18.278 1.00 22.94 6 LYS D O 1
ATOM 5410 N N . THR D 1 15 ? 46.932 14.148 19.836 1.00 24.93 7 THR D N 1
ATOM 5411 C CA . THR D 1 15 ? 47.794 13.078 19.286 1.00 25.01 7 THR D CA 1
ATOM 5412 C C . THR D 1 15 ? 46.896 11.890 18.922 1.00 24.37 7 THR D C 1
ATOM 5413 O O . THR D 1 15 ? 46.015 11.534 19.730 1.00 25.34 7 THR D O 1
ATOM 5417 N N . ALA D 1 16 ? 47.091 11.326 17.739 1.00 22.18 8 ALA D N 1
ATOM 5418 C CA . ALA D 1 16 ? 46.342 10.164 17.245 1.00 21.73 8 ALA D CA 1
ATOM 5419 C C . ALA D 1 16 ? 47.316 9.100 16.757 1.00 23.56 8 ALA D C 1
ATOM 5420 O O . ALA D 1 16 ? 48.392 9.446 16.257 1.00 23.31 8 ALA D O 1
ATOM 5422 N N . LEU D 1 17 ? 46.894 7.845 16.864 1.00 22.38 9 LEU D N 1
ATOM 5423 C CA . LEU D 1 17 ? 47.516 6.687 16.203 1.00 21.78 9 LEU D CA 1
ATOM 5424 C C . LEU D 1 17 ? 46.421 6.083 15.329 1.00 21.09 9 LEU D C 1
ATOM 5425 O O . LEU D 1 17 ? 45.343 5.828 15.868 1.00 19.14 9 LEU D O 1
ATOM 5430 N N . ILE D 1 18 ? 46.677 5.947 14.018 1.00 20.92 10 ILE D N 1
ATOM 5431 C CA . ILE D 1 18 ? 45.746 5.294 13.048 1.00 21.92 10 ILE D CA 1
ATOM 5432 C C . ILE D 1 18 ? 46.432 4.031 12.502 1.00 20.76 10 ILE D C 1
ATOM 5433 O O . ILE D 1 18 ? 47.478 4.168 11.882 1.00 19.38 10 ILE D O 1
ATOM 5438 N N . THR D 1 19 ? 45.845 2.845 12.699 1.00 20.02 11 THR D N 1
ATOM 5439 C CA . THR D 1 19 ? 46.323 1.578 12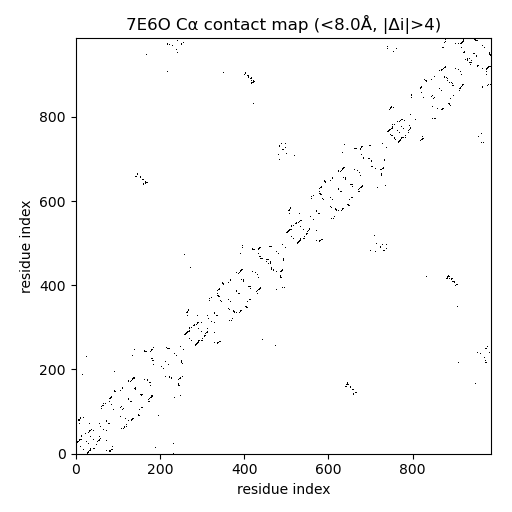.094 1.00 19.67 11 THR D CA 1
ATOM 5440 C C . THR D 1 19 ? 45.816 1.459 10.648 1.00 21.57 11 THR D C 1
ATOM 5441 O O . THR D 1 19 ? 44.780 2.033 10.322 1.00 24.20 11 THR D O 1
ATOM 5445 N N . GLY D 1 20 ? 46.526 0.713 9.814 1.00 24.43 12 GLY D N 1
ATOM 5446 C CA . GLY D 1 20 ? 46.249 0.540 8.371 1.00 24.97 12 GLY D CA 1
ATOM 5447 C C . GLY D 1 20 ? 46.221 1.865 7.638 1.00 27.00 12 GLY D C 1
ATOM 5448 O O . GLY D 1 20 ? 45.355 2.017 6.753 1.00 34.52 12 GLY D O 1
ATOM 5449 N N . ALA D 1 21 ? 47.116 2.801 7.993 1.00 27.83 13 ALA D N 1
ATOM 5450 C CA . ALA D 1 21 ? 47.042 4.231 7.601 1.00 29.29 13 ALA D CA 1
ATOM 5451 C C . ALA D 1 21 ? 47.931 4.567 6.387 1.00 28.74 13 ALA D C 1
ATOM 5452 O O . ALA D 1 21 ? 47.983 5.747 6.010 1.00 33.26 13 ALA D O 1
ATOM 5454 N N . ALA D 1 22 ? 48.618 3.598 5.797 1.00 29.86 14 ALA D N 1
ATOM 5455 C CA . ALA D 1 22 ? 49.536 3.822 4.658 1.00 29.36 14 ALA D CA 1
ATOM 5456 C C . ALA D 1 22 ? 48.730 4.124 3.389 1.00 31.67 14 ALA D C 1
ATOM 5457 O O . ALA D 1 22 ? 49.298 4.715 2.484 1.00 32.85 14 ALA D O 1
ATOM 5459 N N . ARG D 1 23 ? 47.459 3.737 3.325 1.00 31.62 15 ARG D N 1
ATOM 5460 C CA . ARG D 1 23 ? 46.622 3.931 2.119 1.00 36.24 15 ARG D CA 1
ATOM 5461 C C . ARG D 1 23 ? 45.136 3.891 2.510 1.00 32.92 15 ARG D C 1
ATOM 5462 O O . ARG D 1 23 ? 44.836 3.688 3.695 1.00 32.78 15 ARG D O 1
ATOM 5470 N N . GLY D 1 24 ? 44.254 4.201 1.561 1.00 33.19 16 GLY D N 1
ATOM 5471 C CA . GLY D 1 24 ? 42.783 4.080 1.683 1.00 30.45 16 GLY D CA 1
ATOM 5472 C C . GLY D 1 24 ? 42.218 5.016 2.734 1.00 27.39 16 GLY D C 1
ATOM 5473 O O . GLY D 1 24 ? 42.718 6.139 2.908 1.00 26.57 16 GLY D O 1
ATOM 5474 N N . ILE D 1 25 ? 41.208 4.555 3.447 1.00 27.27 17 ILE D N 1
ATOM 5475 C CA . ILE D 1 25 ? 40.451 5.373 4.436 1.00 29.25 17 ILE D CA 1
ATOM 5476 C C . ILE D 1 25 ? 41.405 5.825 5.571 1.00 27.47 17 ILE D C 1
ATOM 5477 O O . ILE D 1 25 ? 41.336 7.008 5.989 1.00 26.43 17 ILE D O 1
ATOM 5482 N N . GLY D 1 26 ? 42.266 4.938 6.065 1.00 25.89 18 GLY D N 1
ATOM 5483 C CA . GLY D 1 26 ? 43.209 5.281 7.146 1.00 25.63 18 GLY D CA 1
ATOM 5484 C C . GLY D 1 26 ? 44.051 6.492 6.794 1.00 24.30 18 GLY D C 1
ATOM 5485 O O . GLY D 1 26 ? 44.154 7.389 7.648 1.00 23.88 18 GLY D O 1
ATOM 5486 N N . LEU D 1 27 ? 44.600 6.539 5.576 1.00 25.04 19 LEU D N 1
ATOM 5487 C CA . LEU D 1 27 ? 45.400 7.698 5.073 1.00 25.38 19 LEU D CA 1
ATOM 5488 C C . LEU D 1 27 ? 44.533 8.966 5.079 1.00 25.49 19 LEU D C 1
ATOM 5489 O O . LEU D 1 27 ? 45.029 10.020 5.539 1.00 24.06 19 LEU D O 1
ATOM 5494 N N . GLU D 1 28 ? 43.302 8.884 4.545 1.00 25.43 20 GLU D N 1
ATOM 5495 C CA . GLU D 1 28 ? 42.384 10.046 4.495 1.00 25.64 20 GLU D CA 1
ATOM 5496 C C . GLU D 1 28 ? 42.039 10.462 5.915 1.00 23.23 20 GLU D C 1
ATOM 5497 O O . GLU D 1 28 ? 42.071 11.646 6.138 1.00 22.75 20 GLU D O 1
ATOM 5503 N N . PHE D 1 29 ? 41.832 9.546 6.859 1.00 23.49 21 PHE D N 1
ATOM 5504 C CA . PHE D 1 29 ? 41.636 9.951 8.280 1.00 23.65 21 PHE D CA 1
ATOM 5505 C C . PHE D 1 29 ? 42.868 10.718 8.753 1.00 21.53 21 PHE D C 1
ATOM 5506 O O . PHE D 1 29 ? 42.692 11.798 9.321 1.00 22.18 21 PHE D O 1
ATOM 5514 N N . ALA D 1 30 ? 44.068 10.180 8.531 1.00 18.92 22 ALA D N 1
ATOM 5515 C CA . ALA D 1 30 ? 45.337 10.807 8.975 1.00 20.33 22 ALA D CA 1
ATOM 5516 C C . ALA D 1 30 ? 45.409 12.254 8.452 1.00 20.90 22 ALA D C 1
ATOM 5517 O O . ALA D 1 30 ? 45.703 13.181 9.236 1.00 19.29 22 ALA D O 1
ATOM 5519 N N . ARG D 1 31 ? 45.075 12.441 7.179 1.00 21.46 23 ARG D N 1
ATOM 5520 C CA . ARG D 1 31 ? 45.147 13.744 6.483 1.00 25.61 23 ARG D CA 1
ATOM 5521 C C . ARG D 1 31 ? 44.153 14.727 7.135 1.00 24.64 23 ARG D C 1
ATOM 5522 O O . ARG D 1 31 ? 44.544 15.877 7.419 1.00 25.70 23 ARG D O 1
ATOM 5530 N N . ALA D 1 32 ? 42.895 14.322 7.321 1.00 24.86 24 ALA D N 1
ATOM 5531 C CA . ALA D 1 32 ? 41.822 15.157 7.915 1.00 22.60 24 ALA D CA 1
ATOM 5532 C C . ALA D 1 32 ? 42.209 15.532 9.345 1.00 21.67 24 ALA D C 1
ATOM 5533 O O . ALA D 1 32 ? 42.019 16.684 9.722 1.00 23.06 24 ALA D O 1
ATOM 5535 N N . TYR D 1 33 ? 42.728 14.591 10.118 1.00 21.06 25 TYR D N 1
ATOM 5536 C CA . TYR D 1 33 ? 43.166 14.843 11.511 1.00 22.10 25 TYR D CA 1
ATOM 5537 C C . TYR D 1 33 ? 44.266 15.913 11.527 1.00 23.02 25 TYR D C 1
ATOM 5538 O O . TYR D 1 33 ? 44.218 16.782 12.422 1.00 22.74 25 TYR D O 1
ATOM 5547 N N . ILE D 1 34 ? 45.265 15.809 10.642 1.00 22.05 26 ILE D N 1
ATOM 5548 C CA . ILE D 1 34 ? 46.370 16.805 10.517 1.00 22.66 26 ILE D CA 1
ATOM 5549 C C . ILE D 1 34 ? 45.779 18.177 10.156 1.00 23.86 26 ILE D C 1
ATOM 5550 O O . ILE D 1 34 ? 46.167 19.178 10.770 1.00 22.27 26 ILE D O 1
ATOM 5555 N N . ALA D 1 35 ? 44.777 18.233 9.271 1.00 25.86 27 ALA D N 1
ATOM 5556 C CA . ALA D 1 35 ? 44.085 19.492 8.927 1.00 22.84 27 ALA D CA 1
ATOM 5557 C C . ALA D 1 35 ? 43.327 20.040 10.140 1.00 25.39 27 ALA D C 1
ATOM 5558 O O . ALA D 1 35 ? 43.082 21.224 10.142 1.00 26.49 27 ALA D O 1
ATOM 5560 N N . GLU D 1 36 ? 42.994 19.259 11.161 1.00 25.51 28 GLU D N 1
ATOM 5561 C CA . GLU D 1 36 ? 42.261 19.772 12.365 1.00 26.01 28 GLU D CA 1
ATOM 5562 C C . GLU D 1 36 ? 43.260 20.085 13.492 1.00 24.46 28 GLU D C 1
ATOM 5563 O O . GLU D 1 36 ? 42.851 20.315 14.651 1.00 24.07 28 GLU D O 1
ATOM 5569 N N . GLY D 1 37 ? 44.547 20.041 13.202 1.00 25.81 29 GLY D N 1
ATOM 5570 C CA . GLY D 1 37 ? 45.571 20.401 14.200 1.00 25.52 29 GLY D CA 1
ATOM 5571 C C . GLY D 1 37 ? 46.161 19.224 14.946 1.00 25.01 29 GLY D C 1
ATOM 5572 O O . GLY D 1 37 ? 46.881 19.477 15.899 1.00 26.55 29 GLY D O 1
ATOM 5573 N N . ALA D 1 38 ? 45.890 17.974 14.575 1.00 24.44 30 ALA D N 1
ATOM 5574 C CA . ALA D 1 38 ? 46.445 16.829 15.331 1.00 23.78 30 ALA D CA 1
ATOM 5575 C C . ALA D 1 38 ? 47.875 16.508 14.849 1.00 23.25 30 ALA D C 1
ATOM 5576 O O . ALA D 1 38 ? 48.250 16.828 13.693 1.00 25.18 30 ALA D O 1
ATOM 5578 N N . ARG D 1 39 ? 48.647 15.856 15.705 1.00 22.19 31 ARG D N 1
ATOM 5579 C CA . ARG D 1 39 ? 49.844 15.081 15.306 1.00 23.96 31 ARG D CA 1
ATOM 5580 C C . ARG D 1 39 ? 49.394 13.625 15.171 1.00 22.68 31 ARG D C 1
ATOM 5581 O O . ARG D 1 39 ? 48.647 13.126 16.068 1.00 21.94 31 ARG D O 1
ATOM 5589 N N . VAL D 1 40 ? 49.804 12.957 14.099 1.00 22.25 32 VAL D N 1
ATOM 5590 C CA . VAL D 1 40 ? 49.264 11.612 13.788 1.00 23.76 32 VAL D CA 1
ATOM 5591 C C . VAL D 1 40 ? 50.416 10.641 13.584 1.00 23.34 32 VAL D C 1
ATOM 5592 O O . VAL D 1 40 ? 51.215 10.871 12.677 1.00 24.07 32 VAL D O 1
ATOM 5596 N N . ALA D 1 41 ? 50.413 9.553 14.354 1.00 21.72 33 ALA D N 1
ATOM 5597 C CA . ALA D 1 41 ? 51.216 8.344 14.086 1.00 21.25 33 ALA D CA 1
ATOM 5598 C C . ALA D 1 41 ? 50.458 7.458 13.102 1.00 20.99 33 ALA D C 1
ATOM 5599 O O . ALA D 1 41 ? 49.361 6.976 13.445 1.00 23.72 33 ALA D O 1
ATOM 5601 N N . LEU D 1 42 ? 51.016 7.272 11.915 1.00 22.85 34 LEU D N 1
ATOM 5602 C CA . LEU D 1 42 ? 50.542 6.297 10.908 1.00 25.22 34 LEU D CA 1
ATOM 5603 C C . LEU D 1 42 ? 51.244 4.978 11.183 1.00 25.66 34 LEU D C 1
ATOM 5604 O O . LEU D 1 42 ? 52.509 4.925 11.064 1.00 23.85 34 LEU D O 1
ATOM 5609 N N . ALA D 1 43 ? 50.459 3.968 11.556 1.00 24.54 35 ALA D N 1
ATOM 5610 C CA . ALA D 1 43 ? 50.935 2.587 11.756 1.00 23.07 35 ALA D CA 1
ATOM 5611 C C . ALA D 1 43 ? 50.476 1.735 10.574 1.00 25.42 35 ALA D C 1
ATOM 5612 O O . ALA D 1 43 ? 49.289 1.841 10.163 1.00 27.57 35 ALA D O 1
ATOM 5614 N N . ASP D 1 44 ? 51.400 0.939 10.046 1.00 26.38 36 ASP D N 1
ATOM 5615 C CA . ASP D 1 44 ? 51.133 -0.028 9.021 1.00 29.09 36 ASP D CA 1
ATOM 5616 C C . ASP D 1 44 ? 52.206 -1.115 9.074 1.00 28.94 36 ASP D C 1
ATOM 5617 O O . ASP D 1 44 ? 53.315 -0.917 9.623 1.00 27.33 36 ASP D O 1
ATOM 5622 N N . ILE D 1 45 ? 51.877 -2.273 8.511 1.00 30.40 37 ILE D N 1
ATOM 5623 C CA . ILE D 1 45 ? 52.778 -3.463 8.492 1.00 33.31 37 ILE D CA 1
ATOM 5624 C C . ILE D 1 45 ? 53.972 -3.221 7.553 1.00 32.51 37 ILE D C 1
ATOM 5625 O O . ILE D 1 45 ? 55.041 -3.773 7.822 1.00 34.57 37 ILE D O 1
ATOM 5630 N N . ASN D 1 46 ? 53.806 -2.381 6.533 1.00 34.97 38 ASN D N 1
ATOM 5631 C CA . ASN D 1 46 ? 54.772 -2.160 5.418 1.00 36.68 38 ASN D CA 1
ATOM 5632 C C . ASN D 1 46 ? 55.568 -0.868 5.678 1.00 32.09 38 ASN D C 1
ATOM 5633 O O . ASN D 1 46 ? 54.989 0.208 5.565 1.00 31.95 38 ASN D O 1
ATOM 5638 N N . ALA D 1 47 ? 56.858 -0.974 5.986 1.00 32.17 39 ALA D N 1
ATOM 5639 C CA . ALA D 1 47 ? 57.728 0.143 6.421 1.00 35.28 39 ALA D CA 1
ATOM 5640 C C . ALA D 1 47 ? 57.935 1.158 5.280 1.00 35.94 39 ALA D C 1
ATOM 5641 O O . ALA D 1 47 ? 57.932 2.368 5.555 1.00 32.81 39 ALA D O 1
ATOM 5643 N N . ASP D 1 48 ? 58.092 0.700 4.042 1.00 37.10 40 ASP D N 1
ATOM 5644 C CA . ASP D 1 48 ? 58.250 1.624 2.925 1.00 39.15 40 ASP D CA 1
ATOM 5645 C C . ASP D 1 48 ? 56.960 2.412 2.621 1.00 32.60 40 ASP D C 1
ATOM 5646 O O . ASP D 1 48 ? 56.984 3.609 2.508 1.00 31.74 40 ASP D O 1
ATOM 5651 N N . ALA D 1 49 ? 55.835 1.713 2.515 1.00 28.52 41 ALA D N 1
ATOM 5652 C CA . ALA D 1 49 ? 54.494 2.313 2.336 1.00 27.61 41 ALA D CA 1
ATOM 5653 C C . ALA D 1 49 ? 54.259 3.378 3.424 1.00 27.77 41 ALA D C 1
ATOM 5654 O O . ALA D 1 49 ? 53.842 4.494 3.088 1.00 26.60 41 ALA D O 1
ATOM 5656 N N . VAL D 1 50 ? 54.562 3.081 4.686 1.00 28.17 42 VAL D N 1
ATOM 5657 C CA . VAL D 1 50 ? 54.245 4.006 5.805 1.00 30.30 42 VAL D CA 1
ATOM 5658 C C . VAL D 1 50 ? 55.250 5.169 5.814 1.00 31.38 42 VAL D C 1
ATOM 5659 O O . VAL D 1 50 ? 54.822 6.293 6.135 1.00 28.67 42 VAL D O 1
ATOM 5663 N N . ARG D 1 51 ? 56.502 4.970 5.396 1.00 30.68 43 ARG D N 1
ATOM 5664 C CA . ARG D 1 51 ? 57.461 6.104 5.276 1.00 31.18 43 ARG D CA 1
ATOM 5665 C C . ARG D 1 51 ? 56.990 6.977 4.104 1.00 26.88 43 ARG D C 1
ATOM 5666 O O . ARG D 1 51 ? 56.967 8.216 4.255 1.00 25.92 43 ARG D O 1
ATOM 5674 N N . ALA D 1 52 ? 56.542 6.378 3.006 1.00 24.47 44 ALA D N 1
ATOM 5675 C CA . ALA D 1 52 ? 56.047 7.137 1.836 1.00 25.63 44 ALA D CA 1
ATOM 5676 C C . ALA D 1 52 ? 54.797 7.947 2.232 1.00 27.06 44 ALA D C 1
ATOM 5677 O O . ALA D 1 52 ? 54.741 9.133 1.856 1.00 29.33 44 ALA D O 1
ATOM 5679 N N . ALA D 1 53 ? 53.878 7.375 3.031 1.00 26.32 45 ALA D N 1
ATOM 5680 C CA . ALA D 1 53 ? 52.628 8.048 3.485 1.00 25.32 45 ALA D CA 1
ATOM 5681 C C . ALA D 1 53 ? 52.971 9.247 4.381 1.00 25.70 45 ALA D C 1
ATOM 5682 O O . ALA D 1 53 ? 52.352 10.323 4.233 1.00 22.13 45 ALA D O 1
ATOM 5684 N N . VAL D 1 54 ? 53.962 9.111 5.262 1.00 25.55 46 VAL D N 1
ATOM 5685 C CA . VAL D 1 54 ? 54.359 10.213 6.175 1.00 25.36 46 VAL D CA 1
ATOM 5686 C C . VAL D 1 54 ? 55.023 11.337 5.365 1.00 25.50 46 VAL D C 1
ATOM 5687 O O . VAL D 1 54 ? 54.759 12.526 5.655 1.00 22.69 46 VAL D O 1
ATOM 5691 N N . GLU D 1 55 ? 55.877 11.003 4.399 1.00 27.46 47 GLU D N 1
ATOM 5692 C CA . GLU D 1 55 ? 56.477 12.017 3.491 1.00 28.94 47 GLU D CA 1
ATOM 5693 C C . GLU D 1 55 ? 55.357 12.797 2.778 1.00 28.22 47 GLU D C 1
ATOM 5694 O O . GLU D 1 55 ? 55.514 14.019 2.594 1.00 28.91 47 GLU D O 1
ATOM 5700 N N . SER D 1 56 ? 54.286 12.121 2.354 1.00 26.00 48 SER D N 1
ATOM 5701 C CA . SER D 1 56 ? 53.133 12.755 1.663 1.00 26.74 48 SER D CA 1
ATOM 5702 C C . SER D 1 56 ? 52.344 13.649 2.630 1.00 27.33 48 SER D C 1
ATOM 5703 O O . SER D 1 56 ? 51.928 14.724 2.197 1.00 27.07 48 SER D O 1
ATOM 5706 N N . LEU D 1 57 ? 52.168 13.263 3.896 1.00 27.31 49 LEU D N 1
ATOM 5707 C CA . LEU D 1 57 ? 51.312 14.039 4.837 1.00 29.03 49 LEU D CA 1
ATOM 5708 C C . LEU D 1 57 ? 52.076 15.198 5.478 1.00 26.58 49 LEU D C 1
ATOM 5709 O O . LEU D 1 57 ? 51.395 16.141 5.931 1.00 25.74 49 LEU D O 1
ATOM 5714 N N . GLY D 1 58 ? 53.407 15.123 5.525 1.00 24.96 50 GLY D N 1
ATOM 5715 C CA . GLY D 1 58 ? 54.273 16.192 6.048 1.00 27.48 50 GLY D CA 1
ATOM 5716 C C . GLY D 1 58 ? 54.626 16.022 7.524 1.00 28.17 50 GLY D C 1
ATOM 5717 O O . GLY D 1 58 ? 54.365 14.982 8.142 1.00 24.96 50 GLY D O 1
ATOM 5718 N N . PRO D 1 59 ? 55.228 17.064 8.131 1.00 27.74 51 PRO D N 1
ATOM 5719 C CA . PRO D 1 59 ? 55.882 16.928 9.433 1.00 24.67 51 PRO D CA 1
ATOM 5720 C C . PRO D 1 59 ? 54.965 16.786 10.656 1.00 26.66 51 PRO D C 1
ATOM 5721 O O . PRO D 1 59 ? 55.493 16.606 11.721 1.00 25.74 51 PRO D O 1
ATOM 5725 N N . GLN D 1 60 ? 53.633 16.824 10.510 1.00 26.54 52 GLN D N 1
ATOM 5726 C CA . GLN D 1 60 ? 52.728 16.523 11.654 1.00 27.58 52 GLN D CA 1
ATOM 5727 C C . GLN D 1 60 ? 52.476 15.005 11.739 1.00 27.17 52 GLN D C 1
ATOM 5728 O O . GLN D 1 60 ? 51.859 14.582 12.735 1.00 26.34 52 GLN D O 1
ATOM 5734 N N . ALA D 1 61 ? 52.940 14.220 10.757 1.00 22.96 53 ALA D N 1
ATOM 5735 C CA . ALA D 1 61 ? 52.831 12.746 10.707 1.00 23.65 53 ALA D CA 1
ATOM 5736 C C . ALA D 1 61 ? 54.134 12.109 11.204 1.00 24.24 53 ALA D C 1
ATOM 5737 O O . ALA D 1 61 ? 55.214 12.655 10.953 1.00 23.29 53 ALA D O 1
ATOM 5739 N N . VAL D 1 62 ? 54.049 10.962 11.859 1.00 25.48 54 VAL D N 1
ATOM 5740 C CA . VAL D 1 62 ? 55.242 10.121 12.169 1.00 26.90 54 VAL D CA 1
ATOM 5741 C C . VAL D 1 62 ? 54.913 8.693 11.747 1.00 25.89 54 VAL D C 1
ATOM 5742 O O . VAL D 1 62 ? 53.726 8.313 11.832 1.00 25.38 54 VAL D O 1
ATOM 5746 N N . ALA D 1 63 ? 55.933 7.948 11.328 1.00 25.87 55 ALA D N 1
ATOM 5747 C CA . ALA D 1 63 ? 55.834 6.550 10.854 1.00 27.05 55 ALA D CA 1
ATOM 5748 C C . ALA D 1 63 ? 56.070 5.611 12.030 1.00 29.22 55 ALA D C 1
ATOM 5749 O O . ALA D 1 63 ? 57.039 5.814 12.781 1.00 30.37 55 ALA D O 1
ATOM 5751 N N . VAL D 1 64 ? 55.190 4.634 12.185 1.00 30.71 56 VAL D N 1
ATOM 5752 C CA . VAL D 1 64 ? 55.413 3.487 13.105 1.00 31.80 56 VAL D CA 1
ATOM 5753 C C . VAL D 1 64 ? 55.111 2.232 12.314 1.00 29.31 56 VAL D C 1
ATOM 5754 O O . VAL D 1 64 ? 53.955 2.067 11.893 1.00 27.95 56 VAL D O 1
ATOM 5758 N N . GLN D 1 65 ? 56.111 1.392 12.112 1.00 27.31 57 GLN D N 1
ATOM 5759 C CA . GLN D 1 65 ? 55.877 0.031 11.591 1.00 28.86 57 GLN D CA 1
ATOM 5760 C C . GLN D 1 65 ? 55.167 -0.775 12.678 1.00 27.20 57 GLN D C 1
ATOM 5761 O O . GLN D 1 65 ? 55.677 -0.852 13.826 1.00 21.84 57 GLN D O 1
ATOM 5767 N N . MET D 1 66 ? 54.036 -1.374 12.338 1.00 27.66 58 MET D N 1
ATOM 5768 C CA . MET D 1 66 ? 53.267 -2.142 13.346 1.00 29.00 58 MET D CA 1
ATOM 5769 C C . MET D 1 66 ? 52.489 -3.249 12.633 1.00 28.08 58 MET D C 1
ATOM 5770 O O . MET D 1 66 ? 51.705 -2.948 11.712 1.00 26.62 58 MET D O 1
ATOM 5775 N N . ASP D 1 67 ? 52.734 -4.486 13.061 1.00 25.78 59 ASP D N 1
ATOM 5776 C CA . ASP D 1 67 ? 51.931 -5.639 12.684 1.00 27.82 59 ASP D CA 1
ATOM 5777 C C . ASP D 1 67 ? 50.849 -5.899 13.770 1.00 24.33 59 ASP D C 1
ATOM 5778 O O . ASP D 1 67 ? 51.144 -6.352 14.875 1.00 22.83 59 ASP D O 1
ATOM 5783 N N . VAL D 1 68 ? 49.584 -5.580 13.475 1.00 24.63 60 VAL D N 1
ATOM 5784 C CA . VAL D 1 68 ? 48.509 -5.615 14.512 1.00 23.02 60 VAL D CA 1
ATOM 5785 C C . VAL D 1 68 ? 48.189 -7.075 14.870 1.00 22.75 60 VAL D C 1
ATOM 5786 O O . VAL D 1 68 ? 47.499 -7.248 15.874 1.00 22.89 60 VAL D O 1
ATOM 5790 N N . THR D 1 69 ? 48.710 -8.076 14.141 1.00 21.43 61 THR D N 1
ATOM 5791 C CA . THR D 1 69 ? 48.481 -9.511 14.432 1.00 20.71 61 THR D CA 1
ATOM 5792 C C . THR D 1 69 ? 49.490 -10.020 15.473 1.00 21.47 61 THR D C 1
ATOM 5793 O O . THR D 1 69 ? 49.352 -11.150 15.840 1.00 23.06 61 THR D O 1
ATOM 5797 N N . ARG D 1 70 ? 50.427 -9.210 15.977 1.00 21.85 62 ARG D N 1
ATOM 5798 C CA . ARG D 1 70 ? 51.421 -9.673 16.971 1.00 19.72 62 ARG D CA 1
ATOM 5799 C C . ARG D 1 70 ? 51.407 -8.760 18.192 1.00 17.86 62 ARG D C 1
ATOM 5800 O O . ARG D 1 70 ? 51.473 -7.517 18.026 1.00 18.22 62 ARG D O 1
ATOM 5808 N N . GLN D 1 71 ? 51.424 -9.340 19.388 1.00 18.22 63 GLN D N 1
ATOM 5809 C CA . GLN D 1 71 ? 51.476 -8.575 20.664 1.00 18.98 63 GLN D CA 1
ATOM 5810 C C . GLN D 1 71 ? 52.803 -7.826 20.790 1.00 19.08 63 GLN D C 1
ATOM 5811 O O . GLN D 1 71 ? 52.804 -6.671 21.287 1.00 18.92 63 GLN D O 1
ATOM 5817 N N . ASP D 1 72 ? 53.908 -8.437 20.356 1.00 20.96 64 ASP D N 1
ATOM 5818 C CA . ASP D 1 72 ? 55.198 -7.785 20.514 1.00 20.26 64 ASP D CA 1
ATOM 5819 C C . ASP D 1 72 ? 55.271 -6.458 19.719 1.00 21.64 64 ASP D C 1
ATOM 5820 O O . ASP D 1 72 ? 55.706 -5.440 20.232 1.00 23.63 64 ASP D O 1
ATOM 5825 N N . SER D 1 73 ? 54.793 -6.476 18.476 1.00 21.23 65 SER D N 1
ATOM 5826 C CA . SER D 1 73 ? 54.713 -5.296 17.583 1.00 19.90 65 SER D CA 1
ATOM 5827 C C . SER D 1 73 ? 53.680 -4.283 18.110 1.00 19.54 65 SER D C 1
ATOM 5828 O O . SER D 1 73 ? 53.904 -3.088 18.090 1.00 19.78 65 SER D O 1
ATOM 5831 N N . ILE D 1 74 ? 52.542 -4.724 18.594 1.00 20.24 66 ILE D N 1
ATOM 5832 C CA . ILE D 1 74 ? 51.579 -3.799 19.247 1.00 22.01 66 ILE D CA 1
ATOM 5833 C C . ILE D 1 74 ? 52.271 -3.094 20.424 1.00 21.26 66 ILE D C 1
ATOM 5834 O O . ILE D 1 74 ? 52.264 -1.826 20.439 1.00 19.44 66 ILE D O 1
ATOM 5839 N N . ASP D 1 75 ? 52.809 -3.845 21.384 1.00 21.87 67 ASP D N 1
ATOM 5840 C CA . ASP D 1 75 ? 53.420 -3.217 22.569 1.00 25.91 67 ASP D CA 1
ATOM 5841 C C . ASP D 1 75 ? 54.524 -2.203 22.190 1.00 24.17 67 ASP D C 1
ATOM 5842 O O . ASP D 1 75 ? 54.559 -1.079 22.691 1.00 23.17 67 ASP D O 1
ATOM 5847 N N . ALA D 1 76 ? 55.406 -2.593 21.277 1.00 23.00 68 ALA D N 1
ATOM 5848 C CA . ALA D 1 76 ? 56.533 -1.742 20.810 1.00 26.97 68 ALA D CA 1
ATOM 5849 C C . ALA D 1 76 ? 56.003 -0.445 20.164 1.00 26.21 68 ALA D C 1
ATOM 5850 O O . ALA D 1 76 ? 56.541 0.652 20.472 1.00 23.60 68 ALA D O 1
ATOM 5852 N N . GLY D 1 77 ? 55.003 -0.563 19.279 1.00 23.99 69 GLY D N 1
ATOM 5853 C CA . GLY D 1 77 ? 54.420 0.572 18.532 1.00 23.74 69 GLY D CA 1
ATOM 5854 C C . GLY D 1 77 ? 53.766 1.594 19.455 1.00 24.55 69 GLY D C 1
ATOM 5855 O O . GLY D 1 77 ? 54.074 2.800 19.341 1.00 25.13 69 GLY D O 1
ATOM 5856 N N . PHE D 1 78 ? 52.901 1.159 20.370 1.00 25.38 70 PHE D N 1
ATOM 5857 C CA . PHE D 1 78 ? 52.257 2.072 21.355 1.00 24.64 70 PHE D CA 1
ATOM 5858 C C . PHE D 1 78 ? 53.338 2.713 22.230 1.00 24.24 70 PHE D C 1
ATOM 5859 O O . PHE D 1 78 ? 53.320 3.949 22.376 1.00 22.30 70 PHE D O 1
ATOM 5867 N N . ALA D 1 79 ? 54.276 1.928 22.749 1.00 24.31 71 ALA D N 1
ATOM 5868 C CA . ALA D 1 79 ? 55.332 2.458 23.643 1.00 24.99 71 ALA D CA 1
ATOM 5869 C C . ALA D 1 79 ? 56.096 3.569 22.901 1.00 25.82 71 ALA D C 1
ATOM 5870 O O . ALA D 1 79 ? 56.316 4.638 23.484 1.00 24.10 71 ALA D O 1
ATOM 5872 N N . GLU D 1 80 ? 56.415 3.337 21.630 1.00 26.17 72 GLU D N 1
ATOM 5873 C CA . GLU D 1 80 ? 57.204 4.257 20.784 1.00 29.15 72 GLU D CA 1
ATOM 5874 C C . GLU D 1 80 ? 56.417 5.555 20.561 1.00 28.08 72 GLU D C 1
ATOM 5875 O O . GLU D 1 80 ? 57.029 6.629 20.708 1.00 22.96 72 GLU D O 1
ATOM 5881 N N . VAL D 1 81 ? 55.133 5.447 20.167 1.00 26.72 73 VAL D N 1
ATOM 5882 C CA . VAL D 1 81 ? 54.243 6.619 19.946 1.00 23.46 73 VAL D CA 1
ATOM 5883 C C . VAL D 1 81 ? 54.092 7.377 21.261 1.00 22.67 73 VAL D C 1
ATOM 5884 O O . VAL D 1 81 ? 54.178 8.618 21.205 1.00 22.50 73 VAL D O 1
ATOM 5888 N N . ILE D 1 82 ? 53.871 6.694 22.390 1.00 21.62 74 ILE D N 1
ATOM 5889 C CA . ILE D 1 82 ? 53.710 7.408 23.690 1.00 25.04 74 ILE D CA 1
ATOM 5890 C C . ILE D 1 82 ? 55.027 8.130 24.020 1.00 25.26 74 ILE D C 1
ATOM 5891 O O . ILE D 1 82 ? 54.961 9.299 24.383 1.00 25.55 74 ILE D O 1
ATOM 5896 N N . GLY D 1 83 ? 56.175 7.469 23.860 1.00 28.19 75 GLY D N 1
ATOM 5897 C CA . GLY D 1 83 ? 57.511 8.091 23.984 1.00 27.33 75 GLY D CA 1
ATOM 5898 C C . GLY D 1 83 ? 57.675 9.313 23.081 1.00 28.80 75 GLY D C 1
ATOM 5899 O O . GLY D 1 83 ? 58.122 10.325 23.579 1.00 31.04 75 GLY D O 1
ATOM 5900 N N . THR D 1 84 ? 57.320 9.250 21.796 1.00 27.17 76 THR D N 1
ATOM 5901 C CA . THR D 1 84 ? 57.520 10.368 20.837 1.00 29.66 76 THR D CA 1
ATOM 5902 C C . THR D 1 84 ? 56.609 11.555 21.180 1.00 31.63 76 THR D C 1
ATOM 5903 O O . THR D 1 84 ? 57.087 12.688 21.132 1.00 31.28 76 THR D O 1
ATOM 5907 N N . PHE D 1 85 ? 55.322 11.313 21.441 1.00 28.05 77 PHE D N 1
ATOM 5908 C CA . PHE D 1 85 ? 54.312 12.367 21.677 1.00 28.90 77 PHE D CA 1
ATOM 5909 C C . PHE D 1 85 ? 54.211 12.738 23.157 1.00 27.72 77 PHE D C 1
ATOM 5910 O O . PHE D 1 85 ? 53.637 13.760 23.416 1.00 28.52 77 PHE D O 1
ATOM 5918 N N . GLY D 1 86 ? 54.624 11.880 24.083 1.00 29.50 78 GLY D N 1
ATOM 5919 C CA . GLY D 1 86 ? 54.371 12.067 25.528 1.00 29.98 78 GLY D CA 1
ATOM 5920 C C . GLY D 1 86 ? 53.059 11.433 25.954 1.00 30.41 78 GLY D C 1
ATOM 5921 O O . GLY D 1 86 ? 52.968 10.920 27.098 1.00 31.68 78 GLY D O 1
ATOM 5922 N N . HIS D 1 87 ? 52.057 11.471 25.082 1.00 30.04 79 HIS D N 1
ATOM 5923 C CA . HIS D 1 87 ? 50.705 10.927 25.357 1.00 29.96 79 HIS D CA 1
ATOM 5924 C C . HIS D 1 87 ? 49.992 10.589 24.040 1.00 29.41 79 HIS D C 1
ATOM 5925 O O . HIS D 1 87 ? 50.354 11.138 22.972 1.00 29.80 79 HIS D O 1
ATOM 5932 N N . LEU D 1 88 ? 48.998 9.709 24.130 1.00 25.74 80 LEU D N 1
ATOM 5933 C CA . LEU D 1 88 ? 48.115 9.358 23.011 1.00 24.12 80 LEU D CA 1
ATOM 5934 C C . LEU D 1 88 ? 46.661 9.698 23.392 1.00 22.31 80 LEU D C 1
ATOM 5935 O O . LEU D 1 88 ? 46.162 9.114 24.307 1.00 19.24 80 LEU D O 1
ATOM 5940 N N . ASP D 1 89 ? 46.002 10.588 22.656 1.00 24.22 81 ASP D N 1
ATOM 5941 C CA . ASP D 1 89 ? 44.611 10.977 22.940 1.00 25.48 81 ASP D CA 1
ATOM 5942 C C . ASP D 1 89 ? 43.595 10.126 22.200 1.00 23.75 81 ASP D C 1
ATOM 5943 O O . ASP D 1 89 ? 42.498 9.925 22.697 1.00 22.61 81 ASP D O 1
ATOM 5948 N N . ILE D 1 90 ? 43.946 9.697 20.979 1.00 22.06 82 ILE D N 1
ATOM 5949 C CA . ILE D 1 90 ? 42.987 9.073 20.020 1.00 21.34 82 ILE D CA 1
ATOM 5950 C C . ILE D 1 90 ? 43.651 7.854 19.397 1.00 19.33 82 ILE D C 1
ATOM 5951 O O . ILE D 1 90 ? 44.780 7.990 18.901 1.00 20.36 82 ILE D O 1
ATOM 5956 N N . LEU D 1 91 ? 42.973 6.706 19.445 1.00 18.88 83 LEU D N 1
ATOM 5957 C CA . LEU D 1 91 ? 43.264 5.526 18.592 1.00 19.48 83 LEU D CA 1
ATOM 5958 C C . LEU D 1 91 ? 42.156 5.392 17.551 1.00 20.16 83 LEU D C 1
ATOM 5959 O O . LEU D 1 91 ? 40.967 5.402 17.948 1.00 19.66 83 LEU D O 1
ATOM 5964 N N . VAL D 1 92 ? 42.531 5.339 16.271 1.00 20.91 84 VAL D N 1
ATOM 5965 C CA . VAL D 1 92 ? 41.624 4.858 15.191 1.00 21.07 84 VAL D CA 1
ATOM 5966 C C . VAL D 1 92 ? 42.048 3.451 14.768 1.00 20.53 84 VAL D C 1
ATOM 5967 O O . VAL D 1 92 ? 43.165 3.273 14.166 1.00 17.56 84 VAL D O 1
ATOM 5971 N N . ASN D 1 93 ? 41.218 2.471 15.138 1.00 20.36 85 ASN D N 1
ATOM 5972 C CA . ASN D 1 93 ? 41.404 1.042 14.767 1.00 21.65 85 ASN D CA 1
ATOM 5973 C C . ASN D 1 93 ? 40.873 0.854 13.361 1.00 21.15 85 ASN D C 1
ATOM 5974 O O . ASN D 1 93 ? 39.670 0.649 13.207 1.00 21.80 85 ASN D O 1
ATOM 5979 N N . ASN D 1 94 ? 41.731 0.997 12.368 1.00 23.63 86 ASN D N 1
ATOM 5980 C CA . ASN D 1 94 ? 41.293 1.051 10.957 1.00 23.46 86 ASN D CA 1
ATOM 5981 C C . ASN D 1 94 ? 41.815 -0.155 10.181 1.00 24.38 86 ASN D C 1
ATOM 5982 O O . ASN D 1 94 ? 41.243 -0.391 9.116 1.00 25.87 86 ASN D O 1
ATOM 5987 N N . ALA D 1 95 ? 42.855 -0.867 10.644 1.00 24.23 87 ALA D N 1
ATOM 5988 C CA . ALA D 1 95 ? 43.459 -1.995 9.879 1.00 25.04 87 ALA D CA 1
ATOM 5989 C C . ALA D 1 95 ? 42.424 -3.110 9.689 1.00 23.98 87 ALA D C 1
ATOM 5990 O O . ALA D 1 95 ? 41.732 -3.506 10.677 1.00 20.74 87 ALA D O 1
ATOM 5992 N N . ALA D 1 96 ? 42.276 -3.577 8.452 1.00 21.37 88 ALA D N 1
ATOM 5993 C CA . ALA D 1 96 ? 41.244 -4.565 8.103 1.00 23.56 88 ALA D CA 1
ATOM 5994 C C . ALA D 1 96 ? 41.634 -5.289 6.821 1.00 24.97 88 ALA D C 1
ATOM 5995 O O . ALA D 1 96 ? 42.276 -4.673 5.977 1.00 26.78 88 ALA D O 1
ATOM 5997 N N . LEU D 1 97 ? 41.267 -6.568 6.729 1.00 26.39 89 LEU D N 1
ATOM 5998 C CA . LEU D 1 97 ? 41.290 -7.391 5.490 1.00 27.53 89 LEU D CA 1
ATOM 5999 C C . LEU D 1 97 ? 39.859 -7.814 5.139 1.00 26.81 89 LEU D C 1
ATOM 6000 O O . LEU D 1 97 ? 39.006 -7.907 6.046 1.00 24.98 89 LEU D O 1
ATOM 6005 N N . PHE D 1 98 ? 39.622 -8.002 3.849 1.00 27.94 90 PHE D N 1
ATOM 6006 C CA . PHE D 1 98 ? 38.370 -8.525 3.259 1.00 28.55 90 PHE D CA 1
ATOM 6007 C C . PHE D 1 98 ? 38.619 -9.938 2.736 1.00 28.97 90 PHE D C 1
ATOM 6008 O O . PHE D 1 98 ? 39.719 -10.230 2.289 1.00 32.46 90 PHE D O 1
ATOM 6016 N N . THR D 1 99 ? 37.633 -10.819 2.865 1.00 30.28 91 THR D N 1
ATOM 6017 C CA . THR D 1 99 ? 37.618 -12.149 2.206 1.00 28.98 91 THR D CA 1
ATOM 6018 C C . THR D 1 99 ? 36.172 -12.419 1.837 1.00 27.86 91 THR D C 1
ATOM 6019 O O . THR D 1 99 ? 35.279 -11.793 2.439 1.00 24.31 91 THR D O 1
ATOM 6023 N N . ALA D 1 100 ? 35.958 -13.291 0.871 1.00 28.94 92 ALA D N 1
ATOM 6024 C CA . ALA D 1 100 ? 34.616 -13.802 0.534 1.00 31.09 92 ALA D CA 1
ATOM 6025 C C . ALA D 1 100 ? 34.742 -15.273 0.153 1.00 31.05 92 ALA D C 1
ATOM 6026 O O . ALA D 1 100 ? 35.728 -15.644 -0.530 1.00 30.84 92 ALA D O 1
ATOM 6028 N N . ALA D 1 101 ? 33.753 -16.045 0.581 1.00 28.62 93 ALA D N 1
ATOM 6029 C CA . ALA D 1 101 ? 33.562 -17.472 0.260 1.00 30.04 93 ALA D CA 1
ATOM 6030 C C . ALA D 1 101 ? 32.241 -17.908 0.881 1.00 32.25 93 ALA D C 1
ATOM 6031 O O . ALA D 1 101 ? 31.913 -17.488 1.993 1.00 29.99 93 ALA D O 1
ATOM 6033 N N . PRO D 1 102 ? 31.439 -18.739 0.177 1.00 33.53 94 PRO D N 1
ATOM 6034 C CA . PRO D 1 102 ? 30.269 -19.365 0.803 1.00 32.24 94 PRO D CA 1
ATOM 6035 C C . PRO D 1 102 ? 30.765 -20.208 1.994 1.00 29.73 94 PRO D C 1
ATOM 6036 O O . PRO D 1 102 ? 31.898 -20.635 1.956 1.00 26.45 94 PRO D O 1
ATOM 6040 N N . VAL D 1 103 ? 29.941 -20.421 3.020 1.00 27.33 95 VAL D N 1
ATOM 6041 C CA . VAL D 1 103 ? 30.380 -21.053 4.301 1.00 31.36 95 VAL D CA 1
ATOM 6042 C C . VAL D 1 103 ? 31.062 -22.405 3.999 1.00 32.69 95 VAL D C 1
ATOM 6043 O O . VAL D 1 103 ? 32.107 -22.701 4.646 1.00 25.98 95 VAL D O 1
ATOM 6047 N N . GLU D 1 104 ? 30.526 -23.184 3.040 1.00 28.64 96 GLU D N 1
ATOM 6048 C CA . GLU D 1 104 ? 30.979 -24.570 2.773 1.00 31.81 96 GLU D CA 1
ATOM 6049 C C . GLU D 1 104 ? 32.353 -24.563 2.099 1.00 32.10 96 GLU D C 1
ATOM 6050 O O . GLU D 1 104 ? 32.925 -25.654 2.030 1.00 34.21 96 GLU D O 1
ATOM 6056 N N . GLU D 1 105 ? 32.882 -23.408 1.664 1.00 28.79 97 GLU D N 1
ATOM 6057 C CA . GLU D 1 105 ? 34.180 -23.322 0.922 1.00 29.25 97 GLU D CA 1
ATOM 6058 C C . GLU D 1 105 ? 35.236 -22.534 1.706 1.00 27.18 97 GLU D C 1
ATOM 6059 O O . GLU D 1 105 ? 36.350 -22.435 1.214 1.00 31.27 97 GLU D O 1
ATOM 6065 N N . VAL D 1 106 ? 34.910 -21.994 2.880 1.00 27.64 98 VAL D N 1
ATOM 6066 C CA . VAL D 1 106 ? 35.821 -21.109 3.668 1.00 24.52 98 VAL D CA 1
ATOM 6067 C C . VAL D 1 106 ? 37.030 -21.934 4.086 1.00 24.59 98 VAL D C 1
ATOM 6068 O O . VAL D 1 106 ? 36.817 -22.990 4.660 1.00 24.06 98 VAL D O 1
ATOM 6072 N N . THR D 1 107 ? 38.243 -21.424 3.887 1.00 23.47 99 THR D N 1
ATOM 6073 C CA . THR D 1 107 ? 39.481 -22.102 4.342 1.00 24.38 99 THR D CA 1
ATOM 6074 C C . THR D 1 107 ? 39.880 -21.569 5.719 1.00 23.94 99 THR D C 1
ATOM 6075 O O . THR D 1 107 ? 39.536 -20.417 6.045 1.00 26.29 99 THR D O 1
ATOM 6079 N N . ARG D 1 108 ? 40.555 -22.400 6.500 1.00 24.31 100 ARG D N 1
ATOM 6080 C CA . ARG D 1 108 ? 41.298 -22.046 7.739 1.00 25.87 100 ARG D CA 1
ATOM 6081 C C . ARG D 1 108 ? 42.275 -20.899 7.485 1.00 26.13 100 ARG D C 1
ATOM 6082 O O . ARG D 1 108 ? 42.397 -20.047 8.373 1.00 28.45 100 ARG D O 1
ATOM 6090 N N . ALA D 1 109 ? 42.973 -20.897 6.343 1.00 28.02 101 ALA D N 1
ATOM 6091 C CA . ALA D 1 109 ? 43.955 -19.853 5.974 1.00 26.97 101 ALA D CA 1
ATOM 6092 C C . ALA D 1 109 ? 43.257 -18.477 5.915 1.00 25.79 101 ALA D C 1
ATOM 6093 O O . ALA D 1 109 ? 43.751 -17.537 6.542 1.00 27.03 101 ALA D O 1
ATOM 6095 N N . ASP D 1 110 ? 42.156 -18.368 5.173 1.00 26.84 102 ASP D N 1
ATOM 6096 C CA . ASP D 1 110 ? 41.415 -17.146 5.039 1.00 27.82 102 ASP D CA 1
ATOM 6097 C C . ASP D 1 110 ? 40.800 -16.707 6.360 1.00 26.56 102 ASP D C 1
ATOM 6098 O O . ASP D 1 110 ? 40.866 -15.544 6.718 1.00 24.24 102 ASP D O 1
ATOM 6103 N N . TYR D 1 111 ? 40.153 -17.645 7.045 1.00 24.57 103 TYR D N 1
ATOM 6104 C CA . TYR D 1 111 ? 39.488 -17.425 8.342 1.00 22.50 103 TYR D CA 1
ATOM 6105 C C . TYR D 1 111 ? 40.540 -16.866 9.289 1.00 21.54 103 TYR D C 1
ATOM 6106 O O . TYR D 1 111 ? 40.325 -15.766 9.847 1.00 20.50 103 TYR D O 1
ATOM 6115 N N . ASP D 1 112 ? 41.687 -17.527 9.385 1.00 23.38 104 ASP D N 1
ATOM 6116 C CA . ASP D 1 112 ? 42.677 -17.097 10.380 1.00 27.05 104 ASP D CA 1
ATOM 6117 C C . ASP D 1 112 ? 43.238 -15.710 10.127 1.00 27.80 104 ASP D C 1
ATOM 6118 O O . ASP D 1 112 ? 43.389 -14.938 11.070 1.00 24.80 104 ASP D O 1
ATOM 6123 N N . ARG D 1 113 ? 43.495 -15.363 8.864 1.00 25.53 105 ARG D N 1
ATOM 6124 C CA . ARG D 1 113 ? 44.230 -14.117 8.569 1.00 27.39 105 ARG D CA 1
ATOM 6125 C C . ARG D 1 113 ? 43.285 -12.915 8.702 1.00 24.67 105 ARG D C 1
ATOM 6126 O O . ARG D 1 113 ? 43.718 -11.915 9.258 1.00 24.69 105 ARG D O 1
ATOM 6134 N N . VAL D 1 114 ? 42.025 -13.025 8.278 1.00 24.22 106 VAL D N 1
ATOM 6135 C CA . VAL D 1 114 ? 40.990 -11.958 8.438 1.00 24.42 106 VAL D CA 1
ATOM 6136 C C . VAL D 1 114 ? 40.646 -11.814 9.930 1.00 23.82 106 VAL D C 1
ATOM 6137 O O . VAL D 1 114 ? 40.627 -10.695 10.416 1.00 24.14 106 VAL D O 1
ATOM 6141 N N . MET D 1 115 ? 40.430 -12.896 10.669 1.00 24.72 107 MET D N 1
ATOM 6142 C CA . MET D 1 115 ? 40.083 -12.756 12.112 1.00 26.00 107 MET D CA 1
ATOM 6143 C C . MET D 1 115 ? 41.263 -12.105 12.852 1.00 26.42 107 MET D C 1
ATOM 6144 O O . MET D 1 115 ? 41.014 -11.266 13.733 1.00 24.43 107 MET D O 1
ATOM 6149 N N . ALA D 1 116 ? 42.510 -12.450 12.508 1.00 25.65 108 ALA D N 1
ATOM 6150 C CA . ALA D 1 116 ? 43.707 -11.959 13.241 1.00 25.63 108 ALA D CA 1
ATOM 6151 C C . ALA D 1 116 ? 43.833 -10.428 13.131 1.00 24.20 108 ALA D C 1
ATOM 6152 O O . ALA D 1 116 ? 44.225 -9.768 14.136 1.00 22.25 108 ALA D O 1
ATOM 6154 N N . VAL D 1 117 ? 43.578 -9.874 11.941 1.00 23.46 109 VAL D N 1
ATOM 6155 C CA . VAL D 1 117 ? 43.609 -8.396 11.732 1.00 23.75 109 VAL D CA 1
ATOM 6156 C C . VAL D 1 117 ? 42.319 -7.750 12.296 1.00 22.29 109 VAL D C 1
ATOM 6157 O O . VAL D 1 117 ? 42.449 -6.846 13.142 1.00 22.20 109 VAL D O 1
ATOM 6161 N N . ASN D 1 118 ? 41.133 -8.169 11.837 1.00 21.98 110 ASN D N 1
ATOM 6162 C CA . ASN D 1 118 ? 39.853 -7.424 12.015 1.00 21.12 110 ASN D CA 1
ATOM 6163 C C . ASN D 1 118 ? 39.324 -7.531 13.447 1.00 21.79 110 ASN D C 1
ATOM 6164 O O . ASN D 1 118 ? 38.699 -6.589 13.921 1.00 25.07 110 ASN D O 1
ATOM 6169 N N . MET D 1 119 ? 39.509 -8.655 14.101 1.00 19.60 111 MET D N 1
ATOM 6170 C CA . MET D 1 119 ? 38.958 -8.884 15.445 1.00 22.95 111 MET D CA 1
ATOM 6171 C C . MET D 1 119 ? 40.098 -8.832 16.470 1.00 20.51 111 MET D C 1
ATOM 6172 O O . MET D 1 119 ? 40.058 -7.982 17.306 1.00 21.27 111 MET D O 1
ATOM 6177 N N . THR D 1 120 ? 41.073 -9.733 16.383 1.00 21.57 112 THR D N 1
ATOM 6178 C CA . THR D 1 120 ? 42.136 -9.898 17.399 1.00 21.32 112 THR D CA 1
ATOM 6179 C C . THR D 1 120 ? 43.019 -8.652 17.393 1.00 23.85 112 THR D C 1
ATOM 6180 O O . THR D 1 120 ? 43.306 -8.112 18.487 1.00 21.24 112 THR D O 1
ATOM 6184 N N . GLY D 1 121 ? 43.401 -8.178 16.201 1.00 21.63 113 GLY D N 1
ATOM 6185 C CA . GLY D 1 121 ? 44.246 -6.987 16.081 1.00 22.57 113 GLY D CA 1
ATOM 6186 C C . GLY D 1 121 ? 43.528 -5.765 16.621 1.00 21.08 113 GLY D C 1
ATOM 6187 O O . GLY D 1 121 ? 44.132 -4.995 17.363 1.00 24.35 113 GLY D O 1
ATOM 6188 N N . ALA D 1 122 ? 42.273 -5.576 16.253 1.00 20.60 114 ALA D N 1
ATOM 6189 C CA . ALA D 1 122 ? 41.455 -4.467 16.764 1.00 21.03 114 ALA D CA 1
ATOM 6190 C C . ALA D 1 122 ? 41.376 -4.571 18.300 1.00 20.63 114 ALA D C 1
ATOM 6191 O O . ALA D 1 122 ? 41.563 -3.546 18.965 1.00 17.14 114 ALA D O 1
ATOM 6193 N N . PHE D 1 123 ? 41.097 -5.761 18.840 1.00 22.06 115 PHE D N 1
ATOM 6194 C CA . PHE D 1 123 ? 40.882 -5.951 20.302 1.00 22.30 115 PHE D CA 1
ATOM 6195 C C . PHE D 1 123 ? 42.174 -5.577 21.071 1.00 21.38 115 PHE D C 1
ATOM 6196 O O . PHE D 1 123 ? 42.090 -4.740 21.987 1.00 19.08 115 PHE D O 1
ATOM 6204 N N . PHE D 1 124 ? 43.344 -6.094 20.664 1.00 20.13 116 PHE D N 1
ATOM 6205 C CA . PHE D 1 124 ? 44.631 -5.929 21.407 1.00 21.30 116 PHE D CA 1
ATOM 6206 C C . PHE D 1 124 ? 45.250 -4.527 21.207 1.00 20.80 116 PHE D C 1
ATOM 6207 O O . PHE D 1 124 ? 45.870 -4.007 22.163 1.00 20.51 116 PHE D O 1
ATOM 6215 N N . CYS D 1 125 ? 45.003 -3.863 20.079 1.00 20.49 117 CYS D N 1
ATOM 6216 C CA . CYS D 1 125 ? 45.293 -2.406 19.910 1.00 21.48 117 CYS D CA 1
ATOM 6217 C C . CYS D 1 125 ? 44.401 -1.547 20.812 1.00 22.34 117 CYS D C 1
ATOM 6218 O O . CYS D 1 125 ? 44.939 -0.617 21.445 1.00 24.32 117 CYS D O 1
ATOM 6221 N N . MET D 1 126 ? 43.083 -1.773 20.815 1.00 20.06 118 MET D N 1
ATOM 6222 C CA . MET D 1 126 ? 42.167 -1.076 21.752 1.00 20.16 118 MET D CA 1
ATOM 6223 C C . MET D 1 126 ? 42.664 -1.281 23.204 1.00 18.34 118 MET D C 1
ATOM 6224 O O . MET D 1 126 ? 42.639 -0.324 23.984 1.00 18.44 118 MET D O 1
ATOM 6229 N N . GLN D 1 127 ? 43.159 -2.455 23.562 1.00 18.85 119 GLN D N 1
ATOM 6230 C CA . GLN D 1 127 ? 43.615 -2.742 24.957 1.00 19.49 119 GLN D CA 1
ATOM 6231 C C . GLN D 1 127 ? 44.925 -1.998 25.232 1.00 18.95 119 GLN D C 1
ATOM 6232 O O . GLN D 1 127 ? 45.074 -1.466 26.333 1.00 20.08 119 GLN D O 1
ATOM 6238 N N . ALA D 1 128 ? 45.806 -1.864 24.239 1.00 20.10 120 ALA D N 1
ATOM 6239 C CA . ALA D 1 128 ? 47.071 -1.102 24.394 1.00 21.31 120 ALA D CA 1
ATOM 6240 C C . ALA D 1 128 ? 46.728 0.385 24.606 1.00 22.72 120 ALA D C 1
ATOM 6241 O O . ALA D 1 128 ? 47.224 0.975 25.588 1.00 24.02 120 ALA D O 1
ATOM 6243 N N . ALA D 1 129 ? 45.831 0.951 23.785 1.00 22.59 121 ALA D N 1
ATOM 6244 C CA . ALA D 1 129 ? 45.334 2.339 23.938 1.00 21.92 121 ALA D CA 1
ATOM 6245 C C . ALA D 1 129 ? 44.715 2.503 25.341 1.00 20.60 121 ALA D C 1
ATOM 6246 O O . ALA D 1 129 ? 45.103 3.419 26.061 1.00 18.65 121 ALA D O 1
ATOM 6248 N N . ALA D 1 130 ? 43.775 1.649 25.715 1.00 21.73 122 ALA D N 1
ATOM 6249 C CA . ALA D 1 130 ? 43.098 1.711 27.035 1.00 21.84 122 ALA D CA 1
ATOM 6250 C C . ALA D 1 130 ? 44.131 1.738 28.176 1.00 21.78 122 ALA D C 1
ATOM 6251 O O . ALA D 1 130 ? 44.076 2.632 29.019 1.00 23.94 122 ALA D O 1
ATOM 6253 N N . LYS D 1 131 ? 45.094 0.818 28.192 1.00 25.27 123 LYS D N 1
ATOM 6254 C CA . LYS D 1 131 ? 46.089 0.739 29.294 1.00 26.29 123 LYS D CA 1
ATOM 6255 C C . LYS D 1 131 ? 46.790 2.089 29.471 1.00 24.48 123 LYS D C 1
ATOM 6256 O O . LYS D 1 131 ? 46.944 2.560 30.625 1.00 26.51 123 LYS D O 1
ATOM 6262 N N . HIS D 1 132 ? 47.263 2.681 28.384 1.00 24.56 124 HIS D N 1
ATOM 6263 C CA . HIS D 1 132 ? 47.927 4.007 28.420 1.00 25.45 124 HIS D CA 1
ATOM 6264 C C . HIS D 1 132 ? 46.957 5.090 28.910 1.00 26.98 124 HIS D C 1
ATOM 6265 O O . HIS D 1 132 ? 47.365 5.932 29.741 1.00 25.57 124 HIS D O 1
ATOM 6272 N N . MET D 1 133 ? 45.732 5.115 28.367 1.00 25.22 125 MET D N 1
ATOM 6273 C CA . MET D 1 133 ? 44.748 6.177 28.683 1.00 24.23 125 MET D CA 1
ATOM 6274 C C . MET D 1 133 ? 44.332 6.039 30.157 1.00 23.69 125 MET D C 1
ATOM 6275 O O . MET D 1 133 ? 44.162 7.066 30.772 1.00 22.11 125 MET D O 1
ATOM 6280 N N . ILE D 1 134 ? 44.146 4.820 30.670 1.00 23.66 126 ILE D N 1
ATOM 6281 C CA . ILE D 1 134 ? 43.839 4.580 32.112 1.00 25.96 126 ILE D CA 1
ATOM 6282 C C . ILE D 1 134 ? 44.984 5.162 32.952 1.00 29.20 126 ILE D C 1
ATOM 6283 O O . ILE D 1 134 ? 44.705 5.902 33.898 1.00 28.76 126 ILE D O 1
ATOM 6288 N N . ALA D 1 135 ? 46.236 4.859 32.593 1.00 34.32 127 ALA D N 1
ATOM 6289 C CA . ALA D 1 135 ? 47.442 5.237 33.370 1.00 32.60 127 ALA D CA 1
ATOM 6290 C C . ALA D 1 135 ? 47.560 6.761 33.424 1.00 32.18 127 ALA D C 1
ATOM 6291 O O . ALA D 1 135 ? 47.815 7.307 34.509 1.00 34.27 127 ALA D O 1
ATOM 6293 N N . ARG D 1 136 ? 47.368 7.437 32.293 1.00 34.46 128 ARG D N 1
ATOM 6294 C CA . ARG D 1 136 ? 47.555 8.906 32.202 1.00 34.32 128 ARG D CA 1
ATOM 6295 C C . ARG D 1 136 ? 46.461 9.637 33.007 1.00 36.09 128 ARG D C 1
ATOM 6296 O O . ARG D 1 136 ? 46.760 10.674 33.585 1.00 35.62 128 ARG D O 1
ATOM 6304 N N . GLY D 1 137 ? 45.232 9.133 33.041 1.00 33.12 129 GLY D N 1
ATOM 6305 C CA . GLY D 1 137 ? 44.169 9.674 33.902 1.00 32.75 129 GLY D CA 1
ATOM 6306 C C . GLY D 1 137 ? 43.504 10.892 33.298 1.00 32.26 129 GLY D C 1
ATOM 6307 O O . GLY D 1 137 ? 42.774 11.556 34.006 1.00 35.06 129 GLY D O 1
ATOM 6308 N N . LYS D 1 138 ? 43.701 11.160 32.015 1.00 33.43 130 LYS D N 1
ATOM 6309 C CA . LYS D 1 138 ? 43.055 12.310 31.330 1.00 36.23 130 LYS D CA 1
ATOM 6310 C C . LYS D 1 138 ? 42.028 11.826 30.297 1.00 32.21 130 LYS D C 1
ATOM 6311 O O . LYS D 1 138 ? 41.765 12.584 29.396 1.00 30.26 130 LYS D O 1
ATOM 6317 N N . GLY D 1 139 ? 41.522 10.590 30.374 1.00 29.87 131 GLY D N 1
ATOM 6318 C CA . GLY D 1 139 ? 40.559 10.076 29.380 1.00 28.06 131 GLY D CA 1
ATOM 6319 C C . GLY D 1 139 ? 41.190 9.880 28.010 1.00 26.41 131 GLY D C 1
ATOM 6320 O O . GLY D 1 139 ? 42.412 9.765 27.924 1.00 25.87 131 GLY D O 1
ATOM 6321 N N . GLY D 1 140 ? 40.377 9.844 26.956 1.00 22.73 132 GLY D N 1
ATOM 6322 C CA . GLY D 1 140 ? 40.858 9.558 25.601 1.00 21.12 132 GLY D CA 1
ATOM 6323 C C . GLY D 1 140 ? 39.716 9.162 24.696 1.00 20.67 132 GLY D C 1
ATOM 6324 O O . GLY D 1 140 ? 38.572 9.135 25.166 1.00 21.88 132 GLY D O 1
ATOM 6325 N N . LYS D 1 141 ? 40.039 8.809 23.455 1.00 19.30 133 LYS D N 1
ATOM 6326 C CA . LYS D 1 141 ? 39.069 8.430 22.399 1.00 20.81 133 LYS D CA 1
ATOM 6327 C C . LYS D 1 141 ? 39.558 7.206 21.625 1.00 19.11 133 LYS D C 1
ATOM 6328 O O . LYS D 1 141 ? 40.730 7.199 21.150 1.00 17.95 133 LYS D O 1
ATOM 6334 N N . ILE D 1 142 ? 38.692 6.210 21.486 1.00 18.37 134 ILE D N 1
ATOM 6335 C CA . ILE D 1 142 ? 38.956 5.029 20.629 1.00 17.93 134 ILE D CA 1
ATOM 6336 C C . ILE D 1 142 ? 37.833 4.925 19.595 1.00 17.29 134 ILE D C 1
ATOM 6337 O O . ILE D 1 142 ? 36.652 4.837 19.988 1.00 16.33 134 ILE D O 1
ATOM 6342 N N . ILE D 1 143 ? 38.192 4.973 18.306 1.00 18.04 135 ILE D N 1
ATOM 6343 C CA . ILE D 1 143 ? 37.202 4.847 17.189 1.00 18.47 135 ILE D CA 1
ATOM 6344 C C . ILE D 1 143 ? 37.562 3.580 16.423 1.00 18.34 135 ILE D C 1
ATOM 6345 O O . ILE D 1 143 ? 38.701 3.495 15.946 1.00 17.30 135 ILE D O 1
ATOM 6350 N N . ASN D 1 144 ? 36.665 2.594 16.454 1.00 19.38 136 ASN D N 1
ATOM 6351 C CA . ASN D 1 144 ? 36.802 1.284 15.772 1.00 20.61 136 ASN D CA 1
ATOM 6352 C C . ASN D 1 144 ? 36.117 1.421 14.411 1.00 22.45 136 ASN D C 1
ATOM 6353 O O . ASN D 1 144 ? 35.004 1.998 14.349 1.00 24.92 136 ASN D O 1
ATOM 6358 N N . MET D 1 145 ? 36.755 0.958 13.344 1.00 25.65 137 MET D N 1
ATOM 6359 C CA . MET D 1 145 ? 36.102 0.806 12.011 1.00 24.25 137 MET D CA 1
ATOM 6360 C C . MET D 1 145 ? 35.374 -0.546 11.970 1.00 24.73 137 MET D C 1
ATOM 6361 O O . MET D 1 145 ? 36.031 -1.619 11.958 1.00 25.76 137 MET D O 1
ATOM 6366 N N . ALA D 1 146 ? 34.051 -0.479 12.079 1.00 22.07 138 ALA D N 1
ATOM 6367 C CA . ALA D 1 146 ? 33.113 -1.596 11.917 1.00 23.22 138 ALA D CA 1
ATOM 6368 C C . ALA D 1 146 ? 32.711 -1.605 10.443 1.00 21.56 138 ALA D C 1
ATOM 6369 O O . ALA D 1 146 ? 33.551 -1.276 9.640 1.00 19.85 138 ALA D O 1
ATOM 6371 N N . SER D 1 147 ? 31.472 -1.952 10.112 1.00 23.16 139 SER D N 1
ATOM 6372 C CA . SER D 1 147 ? 30.976 -2.045 8.712 1.00 24.32 139 SER D CA 1
ATOM 6373 C C . SER D 1 147 ? 29.483 -2.336 8.771 1.00 24.30 139 SER D C 1
ATOM 6374 O O . SER D 1 147 ? 29.070 -2.905 9.790 1.00 23.84 139 SER D O 1
ATOM 6377 N N . GLN D 1 148 ? 28.733 -2.072 7.699 1.00 24.11 140 GLN D N 1
ATOM 6378 C CA . GLN D 1 148 ? 27.360 -2.625 7.546 1.00 24.44 140 GLN D CA 1
ATOM 6379 C C . GLN D 1 148 ? 27.422 -4.157 7.673 1.00 22.87 140 GLN D C 1
ATOM 6380 O O . GLN D 1 148 ? 26.418 -4.760 8.133 1.00 20.55 140 GLN D O 1
ATOM 6386 N N . ALA D 1 149 ? 28.546 -4.779 7.291 1.00 22.65 141 ALA D N 1
ATOM 6387 C CA . ALA D 1 149 ? 28.749 -6.253 7.338 1.00 22.85 141 ALA D CA 1
ATOM 6388 C C . ALA D 1 149 ? 28.634 -6.782 8.781 1.00 22.76 141 ALA D C 1
ATOM 6389 O O . ALA D 1 149 ? 28.243 -7.946 8.974 1.00 23.74 141 ALA D O 1
ATOM 6391 N N . GLY D 1 150 ? 28.947 -5.938 9.754 1.00 21.75 142 GLY D N 1
ATOM 6392 C CA . GLY D 1 150 ? 28.896 -6.280 11.173 1.00 22.68 142 GLY D CA 1
ATOM 6393 C C . GLY D 1 150 ? 27.485 -6.232 11.714 1.00 22.37 142 GLY D C 1
ATOM 6394 O O . GLY D 1 150 ? 27.303 -6.680 12.823 1.00 20.85 142 GLY D O 1
ATOM 6395 N N . ARG D 1 151 ? 26.525 -5.683 10.977 1.00 22.43 143 ARG D N 1
ATOM 6396 C CA . ARG D 1 151 ? 25.132 -5.504 11.468 1.00 23.05 143 ARG D CA 1
ATOM 6397 C C . ARG D 1 151 ? 24.283 -6.702 11.087 1.00 24.30 143 ARG D C 1
ATOM 6398 O O . ARG D 1 151 ? 23.275 -6.887 11.721 1.00 25.18 143 ARG D O 1
ATOM 6406 N N . ARG D 1 152 ? 24.632 -7.394 10.017 1.00 23.24 144 ARG D N 1
ATOM 6407 C CA . ARG D 1 152 ? 23.815 -8.515 9.499 1.00 25.82 144 ARG D CA 1
ATOM 6408 C C . ARG D 1 152 ? 24.713 -9.358 8.600 1.00 24.12 144 ARG D C 1
ATOM 6409 O O . ARG D 1 152 ? 25.537 -8.772 7.855 1.00 21.86 144 ARG D O 1
ATOM 6417 N N . GLY D 1 153 ? 24.565 -10.675 8.704 1.00 24.23 145 GLY D N 1
ATOM 6418 C CA . GLY D 1 153 ? 25.284 -11.627 7.845 1.00 26.96 145 GLY D CA 1
ATOM 6419 C C . GLY D 1 153 ? 24.799 -11.582 6.405 1.00 27.83 145 GLY D C 1
ATOM 6420 O O . GLY D 1 153 ? 23.724 -11.007 6.127 1.00 27.96 145 GLY D O 1
ATOM 6421 N N . GLU D 1 154 ? 25.611 -12.113 5.507 1.00 28.89 146 GLU D N 1
ATOM 6422 C CA . GLU D 1 154 ? 25.244 -12.280 4.085 1.00 34.07 146 GLU D CA 1
ATOM 6423 C C . GLU D 1 154 ? 25.980 -13.493 3.544 1.00 31.13 146 GLU D C 1
ATOM 6424 O O . GLU D 1 154 ? 27.028 -13.872 4.076 1.00 25.05 146 GLU D O 1
ATOM 6430 N N . PRO D 1 155 ? 25.398 -14.116 2.492 1.00 30.16 147 PRO D N 1
ATOM 6431 C CA . PRO D 1 155 ? 25.756 -15.473 2.092 1.00 33.43 147 PRO D CA 1
ATOM 6432 C C . PRO D 1 155 ? 27.231 -15.703 1.725 1.00 34.00 147 PRO D C 1
ATOM 6433 O O . PRO D 1 155 ? 27.713 -16.822 1.965 1.00 36.98 147 PRO D O 1
ATOM 6437 N N . LEU D 1 156 ? 27.922 -14.700 1.183 1.00 29.64 148 LEU D N 1
ATOM 6438 C CA . LEU D 1 156 ? 29.307 -14.905 0.659 1.00 30.26 148 LEU D CA 1
ATOM 6439 C C . LEU D 1 156 ? 30.376 -14.288 1.560 1.00 29.39 148 LEU D C 1
ATOM 6440 O O . LEU D 1 156 ? 31.539 -14.399 1.220 1.00 26.62 148 LEU D O 1
ATOM 6445 N N . VAL D 1 157 ? 30.006 -13.729 2.707 1.00 26.55 149 VAL D N 1
ATOM 6446 C CA . VAL D 1 157 ? 30.940 -12.876 3.481 1.00 26.89 149 VAL D CA 1
ATOM 6447 C C . VAL D 1 157 ? 30.880 -13.288 4.953 1.00 25.50 149 VAL D C 1
ATOM 6448 O O . VAL D 1 157 ? 30.944 -12.394 5.834 1.00 24.83 149 VAL D O 1
ATOM 6452 N N . ALA D 1 158 ? 30.806 -14.587 5.237 1.00 23.89 150 ALA D N 1
ATOM 6453 C CA . ALA D 1 158 ? 30.549 -15.071 6.608 1.00 23.70 150 ALA D CA 1
ATOM 6454 C C . ALA D 1 158 ? 31.682 -14.616 7.545 1.00 23.18 150 ALA D C 1
ATOM 6455 O O . ALA D 1 158 ? 31.363 -14.183 8.643 1.00 22.04 150 ALA D O 1
ATOM 6457 N N . VAL D 1 159 ? 32.943 -14.732 7.111 1.00 21.04 151 VAL D N 1
ATOM 6458 C CA . VAL D 1 159 ? 34.163 -14.507 7.940 1.00 21.70 151 VAL D CA 1
ATOM 6459 C C . VAL D 1 159 ? 34.305 -13.003 8.210 1.00 21.63 151 VAL D C 1
ATOM 6460 O O . VAL D 1 159 ? 34.439 -12.612 9.400 1.00 21.98 151 VAL D O 1
ATOM 6464 N N . TYR D 1 160 ? 34.226 -12.185 7.155 1.00 20.36 152 TYR D N 1
ATOM 6465 C CA . TYR D 1 160 ? 34.287 -10.700 7.251 1.00 20.86 152 TYR D CA 1
ATOM 6466 C C . TYR D 1 160 ? 33.124 -10.171 8.102 1.00 19.75 152 TYR D C 1
ATOM 6467 O O . TYR D 1 160 ? 33.382 -9.397 9.029 1.00 18.99 152 TYR D O 1
ATOM 6476 N N . CYS D 1 161 ? 31.875 -10.559 7.814 1.00 19.38 153 CYS D N 1
ATOM 6477 C CA . CYS D 1 161 ? 30.700 -10.144 8.626 1.00 20.02 153 CYS D CA 1
ATOM 6478 C C . CYS D 1 161 ? 30.924 -10.501 10.107 1.00 20.03 153 CYS D C 1
ATOM 6479 O O . CYS D 1 161 ? 30.675 -9.656 10.966 1.00 23.32 153 CYS D O 1
ATOM 6482 N N . ALA D 1 162 ? 31.288 -11.740 10.416 1.00 19.79 154 ALA D N 1
ATOM 6483 C CA . ALA D 1 162 ? 31.463 -12.199 11.810 1.00 20.48 154 ALA D CA 1
ATOM 6484 C C . ALA D 1 162 ? 32.529 -11.339 12.487 1.00 20.45 154 ALA D C 1
ATOM 6485 O O . ALA D 1 162 ? 32.362 -11.002 13.682 1.00 19.86 154 ALA D O 1
ATOM 6487 N N . SER D 1 163 ? 33.611 -11.021 11.775 1.00 20.80 155 SER D N 1
ATOM 6488 C CA . SER D 1 163 ? 34.761 -10.269 12.335 1.00 20.87 155 SER D CA 1
ATOM 6489 C C . SER D 1 163 ? 34.280 -8.853 12.701 1.00 22.45 155 SER D C 1
ATOM 6490 O O . SER D 1 163 ? 34.603 -8.349 13.803 1.00 21.29 155 SER D O 1
ATOM 6493 N N . LYS D 1 164 ? 33.422 -8.257 11.877 1.00 21.84 156 LYS D N 1
ATOM 6494 C CA . LYS D 1 164 ? 32.948 -6.861 12.105 1.00 21.00 156 LYS D CA 1
ATOM 6495 C C . LYS D 1 164 ? 31.819 -6.876 13.149 1.00 20.20 156 LYS D C 1
ATOM 6496 O O . LYS D 1 164 ? 31.647 -5.866 13.833 1.00 19.28 156 LYS D O 1
ATOM 6502 N N . ALA D 1 165 ? 31.099 -7.985 13.291 1.00 18.33 157 ALA D N 1
ATOM 6503 C CA . ALA D 1 165 ? 30.071 -8.131 14.344 1.00 19.68 157 ALA D CA 1
ATOM 6504 C C . ALA D 1 165 ? 30.795 -8.167 15.699 1.00 19.75 157 ALA D C 1
ATOM 6505 O O . ALA D 1 165 ? 30.314 -7.521 16.647 1.00 20.13 157 ALA D O 1
ATOM 6507 N N . ALA D 1 166 ? 31.954 -8.822 15.739 1.00 18.86 158 ALA D N 1
ATOM 6508 C CA . ALA D 1 166 ? 32.830 -8.881 16.928 1.00 20.70 158 ALA D CA 1
ATOM 6509 C C . ALA D 1 166 ? 33.384 -7.489 17.249 1.00 18.88 158 ALA D C 1
ATOM 6510 O O . ALA D 1 166 ? 33.468 -7.170 18.439 1.00 17.80 158 ALA D O 1
ATOM 6512 N N . VAL D 1 167 ? 33.711 -6.684 16.234 1.00 19.72 159 VAL D N 1
ATOM 6513 C CA . VAL D 1 167 ? 34.157 -5.274 16.424 1.00 20.20 159 VAL D CA 1
ATOM 6514 C C . VAL D 1 167 ? 33.042 -4.450 17.088 1.00 19.22 159 VAL D C 1
ATOM 6515 O O . VAL D 1 167 ? 33.352 -3.727 18.056 1.00 18.68 159 VAL D O 1
ATOM 6519 N N . ILE D 1 168 ? 31.802 -4.520 16.598 1.00 17.08 160 ILE D N 1
ATOM 6520 C CA . ILE D 1 168 ? 30.663 -3.799 17.234 1.00 16.53 160 ILE D CA 1
ATOM 6521 C C . ILE D 1 168 ? 30.577 -4.230 18.719 1.00 17.56 160 ILE D C 1
ATOM 6522 O O . ILE D 1 168 ? 30.478 -3.351 19.601 1.00 16.85 160 ILE D O 1
ATOM 6527 N N . SER D 1 169 ? 30.608 -5.539 18.989 1.00 16.89 161 SER D N 1
ATOM 6528 C CA . SER D 1 169 ? 30.444 -6.136 20.327 1.00 18.08 161 SER D CA 1
ATOM 6529 C C . SER D 1 169 ? 31.502 -5.564 21.271 1.00 19.21 161 SER D C 1
ATOM 6530 O O . SER D 1 169 ? 31.130 -5.087 22.378 1.00 17.48 161 SER D O 1
ATOM 6533 N N . MET D 1 170 ? 32.767 -5.577 20.838 1.00 19.54 162 MET D N 1
ATOM 6534 C CA . MET D 1 170 ? 33.902 -5.164 21.690 1.00 20.36 162 MET D CA 1
ATOM 6535 C C . MET D 1 170 ? 33.900 -3.635 21.863 1.00 20.28 162 MET D C 1
ATOM 6536 O O . MET D 1 170 ? 34.336 -3.151 22.950 1.00 18.26 162 MET D O 1
ATOM 6541 N N . THR D 1 171 ? 33.374 -2.897 20.885 1.00 17.29 163 THR D N 1
ATOM 6542 C CA . THR D 1 171 ? 33.130 -1.431 21.018 1.00 17.78 163 THR D CA 1
ATOM 6543 C C . THR D 1 171 ? 32.163 -1.206 22.185 1.00 19.39 163 THR D C 1
ATOM 6544 O O . THR D 1 171 ? 32.478 -0.354 23.057 1.00 18.82 163 THR D O 1
ATOM 6548 N N . GLN D 1 172 ? 31.089 -2.010 22.252 1.00 21.12 164 GLN D N 1
ATOM 6549 C CA . GLN D 1 172 ? 30.043 -1.871 23.300 1.00 20.07 164 GLN D CA 1
ATOM 6550 C C . GLN D 1 172 ? 30.628 -2.250 24.674 1.00 19.71 164 GLN D C 1
ATOM 6551 O O . GLN D 1 172 ? 30.441 -1.488 25.633 1.00 19.55 164 GLN D O 1
ATOM 6557 N N . SER D 1 173 ? 31.306 -3.387 24.775 1.00 19.93 165 SER D N 1
ATOM 6558 C CA . SER D 1 173 ? 31.868 -3.913 26.051 1.00 19.80 165 SER D CA 1
ATOM 6559 C C . SER D 1 173 ? 32.909 -2.926 26.576 1.00 19.03 165 SER D C 1
ATOM 6560 O O . SER D 1 173 ? 32.833 -2.597 27.779 1.00 19.02 165 SER D O 1
ATOM 6563 N N . ALA D 1 174 ? 33.875 -2.560 25.724 1.00 18.47 166 ALA D N 1
ATOM 6564 C CA . ALA D 1 174 ? 34.994 -1.645 26.052 1.00 20.92 166 ALA D CA 1
ATOM 6565 C C . ALA D 1 174 ? 34.435 -0.241 26.337 1.00 21.17 166 ALA D C 1
ATOM 6566 O O . ALA D 1 174 ? 34.917 0.426 27.288 1.00 19.89 166 ALA D O 1
ATOM 6568 N N . GLY D 1 175 ? 33.436 0.181 25.552 1.00 21.16 167 GLY D N 1
ATOM 6569 C CA . GLY D 1 175 ? 32.705 1.446 25.761 1.00 21.19 167 GLY D CA 1
ATOM 6570 C C . GLY D 1 175 ? 32.185 1.535 27.188 1.00 22.90 167 GLY D C 1
ATOM 6571 O O . GLY D 1 175 ? 32.443 2.574 27.877 1.00 22.12 167 GLY D O 1
ATOM 6572 N N . LEU D 1 176 ? 31.460 0.512 27.619 1.00 21.08 168 LEU D N 1
ATOM 6573 C CA . LEU D 1 176 ? 30.820 0.493 28.959 1.00 24.04 168 LEU D CA 1
ATOM 6574 C C . LEU D 1 176 ? 31.901 0.301 30.023 1.00 22.88 168 LEU D C 1
ATOM 6575 O O . LEU D 1 176 ? 31.739 0.846 31.071 1.00 21.39 168 LEU D O 1
ATOM 6580 N N . GLY D 1 177 ? 32.934 -0.484 29.743 1.00 24.77 169 GLY D N 1
ATOM 6581 C CA . GLY D 1 177 ? 34.024 -0.754 30.707 1.00 24.89 169 GLY D CA 1
ATOM 6582 C C . GLY D 1 177 ? 34.901 0.461 30.944 1.00 24.52 169 GLY D C 1
ATOM 6583 O O . GLY D 1 177 ? 35.372 0.624 32.092 1.00 26.03 169 GLY D O 1
ATOM 6584 N N . LEU D 1 178 ? 35.141 1.280 29.911 1.00 23.38 170 LEU D N 1
ATOM 6585 C CA . LEU D 1 178 ? 36.204 2.326 29.937 1.00 23.30 170 LEU D CA 1
ATOM 6586 C C . LEU D 1 178 ? 35.659 3.723 30.240 1.00 22.50 170 LEU D C 1
ATOM 6587 O O . LEU D 1 178 ? 36.479 4.626 30.497 1.00 22.67 170 LEU D O 1
ATOM 6592 N N . ILE D 1 179 ? 34.351 3.950 30.161 1.00 22.34 171 ILE D N 1
ATOM 6593 C CA . ILE D 1 179 ? 33.843 5.340 30.235 1.00 21.57 171 ILE D CA 1
ATOM 6594 C C . ILE D 1 179 ? 34.101 5.909 31.649 1.00 22.69 171 ILE D C 1
ATOM 6595 O O . ILE D 1 179 ? 34.229 7.123 31.748 1.00 20.81 171 ILE D O 1
ATOM 6600 N N . ARG D 1 180 ? 34.197 5.090 32.699 1.00 23.10 172 ARG D N 1
ATOM 6601 C CA . ARG D 1 180 ? 34.494 5.617 34.070 1.00 27.70 172 ARG D CA 1
ATOM 6602 C C . ARG D 1 180 ? 35.931 6.169 34.138 1.00 29.14 172 ARG D C 1
ATOM 6603 O O . ARG D 1 180 ? 36.206 6.957 35.046 1.00 27.80 172 ARG D O 1
ATOM 6611 N N . HIS D 1 181 ? 36.808 5.836 33.184 1.00 27.87 173 HIS D N 1
ATOM 6612 C CA . HIS D 1 181 ? 38.146 6.481 33.049 1.00 26.83 173 HIS D CA 1
ATOM 6613 C C . HIS D 1 181 ? 38.099 7.679 32.085 1.00 24.39 173 HIS D C 1
ATOM 6614 O O . HIS D 1 181 ? 39.164 8.168 31.723 1.00 24.58 173 HIS D O 1
ATOM 6621 N N . GLY D 1 182 ? 36.920 8.111 31.646 1.00 23.66 174 GLY D N 1
ATOM 6622 C CA . GLY D 1 182 ? 36.783 9.209 30.666 1.00 23.06 174 GLY D CA 1
ATOM 6623 C C . GLY D 1 182 ? 37.238 8.788 29.269 1.00 21.51 174 GLY D C 1
ATOM 6624 O O . GLY D 1 182 ? 37.584 9.666 28.446 1.00 20.03 174 GLY D O 1
ATOM 6625 N N . ILE D 1 183 ? 37.258 7.492 28.987 1.00 19.29 175 ILE D N 1
ATOM 6626 C CA . ILE D 1 183 ? 37.600 7.031 27.621 1.00 21.14 175 ILE D CA 1
ATOM 6627 C C . ILE D 1 183 ? 36.296 6.774 26.867 1.00 20.48 175 ILE D C 1
ATOM 6628 O O . ILE D 1 183 ? 35.509 5.969 27.340 1.00 20.63 175 ILE D O 1
ATOM 6633 N N . ASN D 1 184 ? 36.120 7.426 25.719 1.00 20.92 176 ASN D N 1
ATOM 6634 C CA . ASN D 1 184 ? 34.966 7.202 24.817 1.00 20.93 176 ASN D CA 1
ATOM 6635 C C . ASN D 1 184 ? 35.367 6.213 23.736 1.00 19.91 176 ASN D C 1
ATOM 6636 O O . ASN D 1 184 ? 36.190 6.576 22.849 1.00 22.25 176 ASN D O 1
ATOM 6641 N N . VAL D 1 185 ? 34.767 5.037 23.770 1.00 18.40 177 VAL D N 1
ATOM 6642 C CA . VAL D 1 185 ? 34.920 4.023 22.697 1.00 17.21 177 VAL D CA 1
ATOM 6643 C C . VAL D 1 185 ? 33.655 4.025 21.844 1.00 17.74 177 VAL D C 1
ATOM 6644 O O . VAL D 1 185 ? 32.556 3.764 22.378 1.00 17.35 177 VAL D O 1
ATOM 6648 N N . ASN D 1 186 ? 33.799 4.269 20.553 1.00 17.55 178 ASN D N 1
ATOM 6649 C CA . ASN D 1 186 ? 32.667 4.241 19.601 1.00 17.60 178 ASN D CA 1
ATOM 6650 C C . ASN D 1 186 ? 33.163 3.680 18.276 1.00 19.39 178 ASN D C 1
ATOM 6651 O O . ASN D 1 186 ? 34.394 3.484 18.113 1.00 19.69 178 ASN D O 1
ATOM 6656 N N . ALA D 1 187 ? 32.244 3.436 17.359 1.00 17.38 179 ALA D N 1
ATOM 6657 C CA . ALA D 1 187 ? 32.594 2.826 16.077 1.00 19.63 179 ALA D CA 1
ATOM 6658 C C . ALA D 1 187 ? 31.895 3.567 14.931 1.00 19.27 179 ALA D C 1
ATOM 6659 O O . ALA D 1 187 ? 30.744 4.036 15.114 1.00 20.14 179 ALA D O 1
ATOM 6661 N N . ILE D 1 188 ? 32.575 3.620 13.786 1.00 19.67 180 ILE D N 1
ATOM 6662 C CA . ILE D 1 188 ? 31.987 4.037 12.477 1.00 20.99 180 ILE D CA 1
ATOM 6663 C C . ILE D 1 188 ? 31.767 2.778 11.642 1.00 20.10 180 ILE D C 1
ATOM 6664 O O . ILE D 1 188 ? 32.662 1.960 11.580 1.00 20.26 180 ILE D O 1
ATOM 6669 N N . ALA D 1 189 ? 30.571 2.613 11.085 1.00 21.38 181 ALA D N 1
ATOM 6670 C CA . ALA D 1 189 ? 30.167 1.491 10.205 1.00 20.43 181 ALA D CA 1
ATOM 6671 C C . ALA D 1 189 ? 29.926 2.047 8.809 1.00 20.62 181 ALA D C 1
ATOM 6672 O O . ALA D 1 189 ? 28.831 2.488 8.495 1.00 24.86 181 ALA D O 1
ATOM 6674 N N . PRO D 1 190 ? 30.948 2.113 7.950 1.00 20.74 182 PRO D N 1
ATOM 6675 C CA . PRO D 1 190 ? 30.749 2.481 6.550 1.00 21.10 182 PRO D CA 1
ATOM 6676 C C . PRO D 1 190 ? 29.829 1.506 5.813 1.00 23.30 182 PRO D C 1
ATOM 6677 O O . PRO D 1 190 ? 29.687 0.344 6.204 1.00 22.28 182 PRO D O 1
ATOM 6681 N N . GLY D 1 191 ? 29.276 1.954 4.699 1.00 26.91 183 GLY D N 1
ATOM 6682 C CA . GLY D 1 191 ? 28.516 1.063 3.806 1.00 29.28 183 GLY D CA 1
ATOM 6683 C C . GLY D 1 191 ? 29.466 0.385 2.842 1.00 29.84 183 GLY D C 1
ATOM 6684 O O . GLY D 1 191 ? 30.374 -0.264 3.306 1.00 31.19 183 GLY D O 1
ATOM 6685 N N . VAL D 1 192 ? 29.277 0.593 1.540 1.00 34.40 184 VAL D N 1
ATOM 6686 C CA . VAL D 1 192 ? 30.215 0.167 0.465 1.00 32.82 184 VAL D CA 1
ATOM 6687 C C . VAL D 1 192 ? 31.040 1.387 0.057 1.00 33.29 184 VAL D C 1
ATOM 6688 O O . VAL D 1 192 ? 30.442 2.460 -0.196 1.00 31.89 184 VAL D O 1
ATOM 6692 N N . VAL D 1 193 ? 32.365 1.250 0.066 1.00 30.36 185 VAL D N 1
ATOM 6693 C CA . VAL D 1 193 ? 33.323 2.380 -0.104 1.00 35.24 185 VAL D CA 1
ATOM 6694 C C . VAL D 1 193 ? 34.170 2.098 -1.349 1.00 39.53 185 VAL D C 1
ATOM 6695 O O . VAL D 1 193 ? 34.532 0.924 -1.529 1.00 35.98 185 VAL D O 1
ATOM 6699 N N . ASP D 1 194 ? 34.379 3.110 -2.200 1.00 45.75 186 ASP D N 1
ATOM 6700 C CA . ASP D 1 194 ? 35.184 2.992 -3.417 1.00 54.48 186 ASP D CA 1
ATOM 6701 C C . ASP D 1 194 ? 36.596 3.480 -3.176 1.00 51.40 186 ASP D C 1
ATOM 6702 O O . ASP D 1 194 ? 37.396 2.742 -2.652 1.00 52.35 186 ASP D O 1
ATOM 6707 N N . VAL D 1 201 ? 40.713 -9.672 -4.876 1.00 76.18 193 VAL D N 1
ATOM 6708 C CA . VAL D 1 201 ? 39.604 -9.658 -3.870 1.00 73.03 193 VAL D CA 1
ATOM 6709 C C . VAL D 1 201 ? 38.278 -9.338 -4.589 1.00 63.82 193 VAL D C 1
ATOM 6710 O O . VAL D 1 201 ? 37.423 -10.234 -4.587 1.00 59.61 193 VAL D O 1
ATOM 6714 N N . ASP D 1 202 ? 38.141 -8.156 -5.220 1.00 62.58 194 ASP D N 1
ATOM 6715 C CA . ASP D 1 202 ? 36.937 -7.732 -5.992 1.00 61.45 194 ASP D CA 1
ATOM 6716 C C . ASP D 1 202 ? 36.459 -8.797 -6.988 1.00 54.98 194 ASP D C 1
ATOM 6717 O O . ASP D 1 202 ? 35.279 -9.125 -7.043 1.00 48.70 194 ASP D O 1
ATOM 6722 N N . GLU D 1 203 ? 37.399 -9.308 -7.792 1.00 53.43 195 GLU D N 1
ATOM 6723 C CA . GLU D 1 203 ? 37.150 -10.262 -8.907 1.00 54.13 195 GLU D CA 1
ATOM 6724 C C . GLU D 1 203 ? 36.636 -11.588 -8.331 1.00 52.19 195 GLU D C 1
ATOM 6725 O O . GLU D 1 203 ? 35.507 -12.005 -8.681 1.00 46.72 195 GLU D O 1
ATOM 6731 N N . HIS D 1 204 ? 37.423 -12.209 -7.451 1.00 48.69 196 HIS D N 1
ATOM 6732 C CA . HIS D 1 204 ? 37.027 -13.418 -6.688 1.00 50.54 196 HIS D CA 1
ATOM 6733 C C . HIS D 1 204 ? 35.618 -13.219 -6.101 1.00 48.04 196 HIS D C 1
ATOM 6734 O O . HIS D 1 204 ? 34.834 -14.187 -6.156 1.00 45.74 196 HIS D O 1
ATOM 6741 N N . PHE D 1 205 ? 35.280 -12.023 -5.597 1.00 39.46 197 PHE D N 1
ATOM 6742 C CA . PHE D 1 205 ? 33.960 -11.756 -4.968 1.00 41.17 197 PHE D CA 1
ATOM 6743 C C . PHE D 1 205 ? 32.859 -11.724 -6.050 1.00 34.81 197 PHE D C 1
ATOM 6744 O O . PHE D 1 205 ? 31.856 -12.418 -5.922 1.00 31.87 197 PHE D O 1
ATOM 6752 N N . ALA D 1 206 ? 33.040 -10.941 -7.103 1.00 32.67 198 ALA D N 1
ATOM 6753 C CA . ALA D 1 206 ? 32.079 -10.798 -8.226 1.00 34.64 198 ALA D CA 1
ATOM 6754 C C . ALA D 1 206 ? 31.789 -12.146 -8.888 1.00 33.55 198 ALA D C 1
ATOM 6755 O O . ALA D 1 206 ? 30.664 -12.314 -9.397 1.00 35.11 198 ALA D O 1
ATOM 6757 N N . ARG D 1 207 ? 32.779 -13.035 -8.929 1.00 34.20 199 ARG D N 1
ATOM 6758 C CA . ARG D 1 207 ? 32.731 -14.339 -9.642 1.00 37.20 199 ARG D CA 1
ATOM 6759 C C . ARG D 1 207 ? 31.686 -15.270 -9.014 1.00 37.59 199 ARG D C 1
ATOM 6760 O O . ARG D 1 207 ? 31.091 -16.061 -9.770 1.00 36.59 199 ARG D O 1
ATOM 6768 N N . PHE D 1 208 ? 31.470 -15.195 -7.690 1.00 36.22 200 PHE D N 1
ATOM 6769 C CA . PHE D 1 208 ? 30.449 -16.009 -6.978 1.00 35.90 200 PHE D CA 1
ATOM 6770 C C . PHE D 1 208 ? 29.069 -15.792 -7.611 1.00 35.81 200 PHE D C 1
ATOM 6771 O O . PHE D 1 208 ? 28.304 -16.766 -7.621 1.00 33.25 200 PHE D O 1
ATOM 6779 N N . GLU D 1 209 ? 28.751 -14.599 -8.132 1.00 34.29 201 GLU D N 1
ATOM 6780 C CA . GLU D 1 209 ? 27.428 -14.330 -8.770 1.00 36.42 201 GLU D CA 1
ATOM 6781 C C . GLU D 1 209 ? 27.554 -14.377 -10.303 1.00 35.04 201 GLU D C 1
ATOM 6782 O O . GLU D 1 209 ? 26.613 -13.966 -10.997 1.00 32.42 201 GLU D O 1
ATOM 6788 N N . GLY D 1 210 ? 28.669 -14.896 -10.809 1.00 34.96 202 GLY D N 1
ATOM 6789 C CA . GLY D 1 210 ? 28.999 -14.898 -12.245 1.00 37.82 202 GLY D CA 1
ATOM 6790 C C . GLY D 1 210 ? 29.049 -13.484 -12.800 1.00 38.53 202 GLY D C 1
ATOM 6791 O O . GLY D 1 210 ? 28.537 -13.271 -13.925 1.00 37.90 202 GLY D O 1
ATOM 6792 N N . LEU D 1 211 ? 29.665 -12.551 -12.056 1.00 36.82 203 LEU D N 1
ATOM 6793 C CA . LEU D 1 211 ? 29.858 -11.145 -12.507 1.00 37.14 203 LEU D CA 1
ATOM 6794 C C . LEU D 1 211 ? 31.348 -10.786 -12.590 1.00 36.82 203 LEU D C 1
ATOM 6795 O O . LEU D 1 211 ? 32.165 -11.381 -11.853 1.00 33.25 203 LEU D O 1
ATOM 6800 N N . LYS D 1 212 ? 31.665 -9.819 -13.458 1.00 41.12 204 LYS D N 1
ATOM 6801 C CA . LYS D 1 212 ? 32.924 -9.031 -13.431 1.00 42.36 204 LYS D CA 1
ATOM 6802 C C . LYS D 1 212 ? 32.783 -7.976 -12.336 1.00 45.53 204 LYS D C 1
ATOM 6803 O O . LYS D 1 212 ? 31.663 -7.561 -12.031 1.00 43.91 204 LYS D O 1
ATOM 6809 N N . PRO D 1 213 ? 33.895 -7.584 -11.663 1.00 48.03 205 PRO D N 1
ATOM 6810 C CA . PRO D 1 213 ? 33.845 -6.618 -10.559 1.00 46.01 205 PRO D CA 1
ATOM 6811 C C . PRO D 1 213 ? 33.229 -5.275 -11.003 1.00 49.58 205 PRO D C 1
ATOM 6812 O O . PRO D 1 213 ? 32.411 -4.708 -10.254 1.00 42.36 205 PRO D O 1
ATOM 6816 N N . GLY D 1 214 ? 33.563 -4.826 -12.221 1.00 42.84 206 GLY D N 1
ATOM 6817 C CA . GLY D 1 214 ? 32.933 -3.660 -12.865 1.00 42.71 206 GLY D CA 1
ATOM 6818 C C . GLY D 1 214 ? 31.417 -3.730 -12.782 1.00 43.46 206 GLY D C 1
ATOM 6819 O O . GLY D 1 214 ? 30.807 -2.766 -12.296 1.00 46.35 206 GLY D O 1
ATOM 6820 N N . GLU D 1 215 ? 30.820 -4.847 -13.197 1.00 42.30 207 GLU D N 1
ATOM 6821 C CA . GLU D 1 215 ? 29.342 -5.019 -13.216 1.00 45.72 207 GLU D CA 1
ATOM 6822 C C . GLU D 1 215 ? 28.832 -4.995 -11.771 1.00 41.80 207 GLU D C 1
ATOM 6823 O O . GLU D 1 215 ? 27.820 -4.339 -11.490 1.00 40.32 207 GLU D O 1
ATOM 6829 N N . LYS D 1 216 ? 29.518 -5.708 -10.889 1.00 40.10 208 LYS D N 1
ATOM 6830 C CA . LYS D 1 216 ? 29.201 -5.766 -9.442 1.00 40.98 208 LYS D CA 1
ATOM 6831 C C . LYS D 1 216 ? 29.109 -4.354 -8.818 1.00 39.11 208 LYS D C 1
ATOM 6832 O O . LYS D 1 216 ? 28.069 -4.054 -8.179 1.00 32.90 208 LYS D O 1
ATOM 6838 N N . LYS D 1 217 ? 30.145 -3.521 -8.982 1.00 41.46 209 LYS D N 1
ATOM 6839 C CA . LYS D 1 217 ? 30.294 -2.194 -8.306 1.00 45.58 209 LYS D CA 1
ATOM 6840 C C . LYS D 1 217 ? 29.159 -1.267 -8.741 1.00 42.65 209 LYS D C 1
ATOM 6841 O O . LYS D 1 217 ? 28.639 -0.524 -7.884 1.00 45.30 209 LYS D O 1
ATOM 6847 N N . LYS D 1 218 ? 28.811 -1.307 -10.023 1.00 41.06 210 LYS D N 1
ATOM 6848 C CA . LYS D 1 218 ? 27.693 -0.538 -10.614 1.00 45.72 210 LYS D CA 1
ATOM 6849 C C . LYS D 1 218 ? 26.357 -0.935 -9.948 1.00 41.78 210 LYS D C 1
ATOM 6850 O O . LYS D 1 218 ? 25.629 -0.036 -9.528 1.00 39.76 210 LYS D O 1
ATOM 6856 N N . LEU D 1 219 ? 26.017 -2.225 -9.912 1.00 38.97 211 LEU D N 1
ATOM 6857 C CA . LEU D 1 219 ? 24.782 -2.749 -9.270 1.00 39.70 211 LEU D CA 1
ATOM 6858 C C . LEU D 1 219 ? 24.732 -2.325 -7.792 1.00 36.07 211 LEU D C 1
ATOM 6859 O O . LEU D 1 219 ? 23.679 -1.863 -7.344 1.00 33.32 211 LEU D O 1
ATOM 6864 N N . VAL D 1 220 ? 25.848 -2.446 -7.076 1.00 34.79 212 VAL D N 1
ATOM 6865 C CA . VAL D 1 220 ? 25.952 -2.111 -5.622 1.00 37.23 212 VAL D CA 1
ATOM 6866 C C . VAL D 1 220 ? 25.825 -0.592 -5.439 1.00 36.73 212 VAL D C 1
ATOM 6867 O O . VAL D 1 220 ? 25.070 -0.180 -4.543 1.00 38.03 212 VAL D O 1
ATOM 6871 N N . GLY D 1 221 ? 26.510 0.195 -6.279 1.00 36.00 213 GLY D N 1
ATOM 6872 C CA . GLY D 1 221 ? 26.442 1.671 -6.313 1.00 36.26 213 GLY D CA 1
ATOM 6873 C C . GLY D 1 221 ? 25.013 2.172 -6.453 1.00 36.29 213 GLY D C 1
ATOM 6874 O O . GLY D 1 221 ? 24.565 2.958 -5.591 1.00 35.92 213 GLY D O 1
ATOM 6875 N N . ALA D 1 222 ? 24.313 1.682 -7.473 1.00 34.53 214 ALA D N 1
ATOM 6876 C CA . ALA D 1 222 ? 22.939 2.072 -7.860 1.00 37.89 214 ALA D CA 1
ATOM 6877 C C . ALA D 1 222 ? 21.950 1.745 -6.736 1.00 36.16 214 ALA D C 1
ATOM 6878 O O . ALA D 1 222 ? 20.941 2.430 -6.639 1.00 41.74 214 ALA D O 1
ATOM 6880 N N . ALA D 1 223 ? 22.205 0.718 -5.932 1.00 33.09 215 ALA D N 1
ATOM 6881 C CA . ALA D 1 223 ? 21.254 0.250 -4.892 1.00 33.04 215 ALA D CA 1
ATOM 6882 C C . ALA D 1 223 ? 21.433 1.073 -3.610 1.00 30.93 215 ALA D C 1
ATOM 6883 O O . ALA D 1 223 ? 20.582 0.959 -2.737 1.00 31.15 215 ALA D O 1
ATOM 6885 N N . VAL D 1 224 ? 22.482 1.892 -3.506 1.00 30.98 216 VAL D N 1
ATOM 6886 C CA . VAL D 1 224 ? 22.683 2.784 -2.328 1.00 29.94 216 VAL D CA 1
ATOM 6887 C C . VAL D 1 224 ? 21.633 3.888 -2.445 1.00 28.78 216 VAL D C 1
ATOM 6888 O O . VAL D 1 224 ? 21.543 4.546 -3.493 1.00 26.85 216 VAL D O 1
ATOM 6892 N N . PRO D 1 225 ? 20.752 4.040 -1.430 1.00 27.48 217 PRO D N 1
ATOM 6893 C CA . PRO D 1 225 ? 19.689 5.045 -1.488 1.00 27.78 217 PRO D CA 1
ATOM 6894 C C . PRO D 1 225 ? 20.235 6.426 -1.868 1.00 29.64 217 PRO D C 1
ATOM 6895 O O . PRO D 1 225 ? 19.638 7.055 -2.692 1.00 29.18 217 PRO D O 1
ATOM 6899 N N . PHE D 1 226 ? 21.395 6.810 -1.327 1.00 26.50 218 PHE D N 1
ATOM 6900 C CA . PHE D 1 226 ? 22.052 8.104 -1.632 1.00 26.04 218 PHE D CA 1
ATOM 6901 C C . PHE D 1 226 ? 22.355 8.206 -3.137 1.00 26.37 218 PHE D C 1
ATOM 6902 O O . PHE D 1 226 ? 22.331 9.331 -3.668 1.00 24.08 218 PHE D O 1
ATOM 6910 N N . GLY D 1 227 ? 22.612 7.081 -3.804 1.00 25.55 219 GLY D N 1
ATOM 6911 C CA . GLY D 1 227 ? 22.756 7.032 -5.272 1.00 28.99 219 GLY D CA 1
ATOM 6912 C C . GLY D 1 227 ? 24.182 6.765 -5.749 1.00 28.88 219 GLY D C 1
ATOM 6913 O O . GLY D 1 227 ? 24.369 6.785 -6.959 1.00 28.23 219 GLY D O 1
ATOM 6914 N N . ARG D 1 228 ? 25.147 6.509 -4.853 1.00 28.37 220 ARG D N 1
ATOM 6915 C CA . ARG D 1 228 ? 26.551 6.159 -5.228 1.00 28.10 220 ARG D CA 1
ATOM 6916 C C . ARG D 1 228 ? 27.260 5.430 -4.081 1.00 30.98 220 ARG D C 1
ATOM 6917 O O . ARG D 1 228 ? 26.862 5.562 -2.874 1.00 27.58 220 ARG D O 1
ATOM 6925 N N . MET D 1 229 ? 28.318 4.710 -4.439 1.00 32.49 221 MET D N 1
ATOM 6926 C CA . MET D 1 229 ? 29.221 4.108 -3.443 1.00 33.92 221 MET D CA 1
ATOM 6927 C C . MET D 1 229 ? 29.871 5.248 -2.660 1.00 27.61 221 MET D C 1
ATOM 6928 O O . MET D 1 229 ? 29.967 6.361 -3.187 1.00 23.95 221 MET D O 1
ATOM 6933 N N . GLY D 1 230 ? 30.318 4.953 -1.441 1.00 26.57 222 GLY D N 1
ATOM 6934 C CA . GLY D 1 230 ? 30.958 5.924 -0.543 1.00 29.26 222 GLY D CA 1
ATOM 6935 C C . GLY D 1 230 ? 32.386 6.210 -0.959 1.00 28.37 222 GLY D C 1
ATOM 6936 O O . GLY D 1 230 ? 32.990 5.376 -1.665 1.00 29.01 222 GLY D O 1
ATOM 6937 N N . VAL D 1 231 ? 32.885 7.372 -0.571 1.00 30.25 223 VAL D N 1
ATOM 6938 C CA . VAL D 1 231 ? 34.324 7.740 -0.671 1.00 31.95 223 VAL D CA 1
ATOM 6939 C C . VAL D 1 231 ? 34.778 8.031 0.765 1.00 32.14 223 VAL D C 1
ATOM 6940 O O . VAL D 1 231 ? 33.891 8.211 1.646 1.00 28.30 223 VAL D O 1
ATOM 6944 N N . ALA D 1 232 ? 36.086 8.051 1.009 1.00 33.08 224 ALA D N 1
ATOM 6945 C CA . ALA D 1 232 ? 36.684 8.218 2.354 1.00 32.00 224 ALA D CA 1
ATOM 6946 C C . ALA D 1 232 ? 36.172 9.519 2.988 1.00 32.22 224 ALA D C 1
ATOM 6947 O O . ALA D 1 232 ? 35.859 9.536 4.191 1.00 34.01 224 ALA D O 1
ATOM 6949 N N . SER D 1 233 ? 36.045 10.580 2.197 1.00 30.90 225 SER D N 1
ATOM 6950 C CA . SER D 1 233 ? 35.619 11.921 2.668 1.00 30.17 225 SER D CA 1
ATOM 6951 C C . SER D 1 233 ? 34.150 11.938 3.152 1.00 28.74 225 SER D C 1
ATOM 6952 O O . SER D 1 233 ? 33.780 12.927 3.803 1.00 31.43 225 SER D O 1
ATOM 6955 N N . ASP D 1 234 ? 33.326 10.912 2.878 1.00 26.41 226 ASP D N 1
ATOM 6956 C CA . ASP D 1 234 ? 32.004 10.802 3.523 1.00 24.05 226 ASP D CA 1
ATOM 6957 C C . ASP D 1 234 ? 32.128 10.537 5.039 1.00 24.26 226 ASP D C 1
ATOM 6958 O O . ASP D 1 234 ? 31.185 10.800 5.817 1.00 19.34 226 ASP D O 1
ATOM 6963 N N . LEU D 1 235 ? 33.277 9.972 5.435 1.00 24.02 227 LEU D N 1
ATOM 6964 C CA . LEU D 1 235 ? 33.521 9.340 6.762 1.00 24.43 227 LEU D CA 1
ATOM 6965 C C . LEU D 1 235 ? 34.336 10.259 7.674 1.00 24.51 227 LEU D C 1
ATOM 6966 O O . LEU D 1 235 ? 34.291 10.073 8.933 1.00 23.54 227 LEU D O 1
ATOM 6971 N N . THR D 1 236 ? 35.098 11.180 7.082 1.00 24.06 228 THR D N 1
ATOM 6972 C CA . THR D 1 236 ? 36.062 12.027 7.816 1.00 24.96 228 THR D CA 1
ATOM 6973 C C . THR D 1 236 ? 35.344 12.913 8.836 1.00 24.82 228 THR D C 1
ATOM 6974 O O . THR D 1 236 ? 35.931 13.108 9.926 1.00 23.03 228 THR D O 1
ATOM 6978 N N . GLY D 1 237 ? 34.156 13.445 8.504 1.00 23.67 229 GLY D N 1
ATOM 6979 C CA . GLY D 1 237 ? 33.382 14.276 9.449 1.00 23.43 229 GLY D CA 1
ATOM 6980 C C . GLY D 1 237 ? 33.107 13.531 10.755 1.00 21.35 229 GLY D C 1
ATOM 6981 O O . GLY D 1 237 ? 33.359 14.091 11.842 1.00 20.42 229 GLY D O 1
ATOM 6982 N N . MET D 1 238 ? 32.641 12.284 10.660 1.00 20.44 230 MET D N 1
ATOM 6983 C CA . MET D 1 238 ? 32.270 11.471 11.848 1.00 21.01 230 MET D CA 1
ATOM 6984 C C . MET D 1 238 ? 33.542 11.103 12.648 1.00 20.68 230 MET D C 1
ATOM 6985 O O . MET D 1 238 ? 33.514 11.166 13.873 1.00 21.87 230 MET D O 1
ATOM 6990 N N . ALA D 1 239 ? 34.625 10.758 11.964 1.00 21.23 231 ALA D N 1
ATOM 6991 C CA . ALA D 1 239 ? 35.951 10.439 12.550 1.00 22.48 231 ALA D CA 1
ATOM 6992 C C . ALA D 1 239 ? 36.447 11.618 13.388 1.00 22.50 231 ALA D C 1
ATOM 6993 O O . ALA D 1 239 ? 37.000 11.356 14.482 1.00 22.85 231 ALA D O 1
ATOM 6995 N N . ILE D 1 240 ? 36.246 12.866 12.918 1.00 21.96 232 ILE D N 1
ATOM 6996 C CA . ILE D 1 240 ? 36.637 14.075 13.702 1.00 21.42 232 ILE D CA 1
ATOM 6997 C C . ILE D 1 240 ? 35.648 14.256 14.867 1.00 22.37 232 ILE D C 1
ATOM 6998 O O . ILE D 1 240 ? 36.115 14.390 16.051 1.00 20.23 232 ILE D O 1
ATOM 7003 N N . PHE D 1 241 ? 34.342 14.242 14.565 1.00 18.44 233 PHE D N 1
ATOM 7004 C CA . PHE D 1 241 ? 33.292 14.495 15.574 1.00 18.38 233 PHE D CA 1
ATOM 7005 C C . PHE D 1 241 ? 33.511 13.613 16.803 1.00 17.07 233 PHE D C 1
ATOM 7006 O O . PHE D 1 241 ? 33.529 14.147 17.909 1.00 18.38 233 PHE D O 1
ATOM 7014 N N . LEU D 1 242 ? 33.678 12.305 16.614 1.00 19.13 234 LEU D N 1
ATOM 7015 C CA . LEU D 1 242 ? 33.762 11.307 17.720 1.00 20.47 234 LEU D CA 1
ATOM 7016 C C . LEU D 1 242 ? 35.025 11.499 18.564 1.00 22.94 234 LEU D C 1
ATOM 7017 O O . LEU D 1 242 ? 35.056 10.995 19.711 1.00 27.30 234 LEU D O 1
ATOM 7022 N N . ALA D 1 243 ? 36.000 12.246 18.058 1.00 26.10 235 ALA D N 1
ATOM 7023 C CA . ALA D 1 243 ? 37.269 12.542 18.748 1.00 27.46 235 ALA D CA 1
ATOM 7024 C C . ALA D 1 243 ? 37.192 13.896 19.470 1.00 27.72 235 ALA D C 1
ATOM 7025 O O . ALA D 1 243 ? 38.232 14.288 19.990 1.00 24.34 235 ALA D O 1
ATOM 7027 N N . THR D 1 244 ? 36.040 14.582 19.507 1.00 26.31 236 THR D N 1
ATOM 7028 C CA . THR D 1 244 ? 35.885 15.932 20.140 1.00 26.33 236 THR D CA 1
ATOM 7029 C C . THR D 1 244 ? 34.983 15.870 21.378 1.00 26.45 236 THR D C 1
ATOM 7030 O O . THR D 1 244 ? 34.250 14.851 21.543 1.00 24.66 236 THR D O 1
ATOM 7034 N N . ALA D 1 245 ? 35.020 16.947 22.174 1.00 22.94 237 ALA D N 1
ATOM 7035 C CA . ALA D 1 245 ? 34.278 17.144 23.437 1.00 24.10 237 ALA D CA 1
ATOM 7036 C C . ALA D 1 245 ? 32.781 17.127 23.118 1.00 25.20 237 ALA D C 1
ATOM 7037 O O . ALA D 1 245 ? 32.010 16.802 24.029 1.00 25.75 237 ALA D O 1
ATOM 7039 N N . GLU D 1 246 ? 32.389 17.432 21.873 1.00 24.01 238 GLU D N 1
ATOM 7040 C CA . GLU D 1 246 ? 30.953 17.490 21.467 1.00 28.42 238 GLU D CA 1
ATOM 7041 C C . GLU D 1 246 ? 30.353 16.082 21.480 1.00 26.33 238 GLU D C 1
ATOM 7042 O O . GLU D 1 246 ? 29.103 15.961 21.430 1.00 29.35 238 GLU D O 1
ATOM 7048 N N . ALA D 1 247 ? 31.221 15.069 21.493 1.00 24.00 239 ALA D N 1
ATOM 7049 C CA . ALA D 1 247 ? 30.863 13.638 21.567 1.00 22.85 239 ALA D CA 1
ATOM 7050 C C . ALA D 1 247 ? 31.136 13.035 22.952 1.00 18.91 239 ALA D C 1
ATOM 7051 O O . ALA D 1 247 ? 31.032 11.819 23.069 1.00 18.66 239 ALA D O 1
ATOM 7053 N N . GLU D 1 248 ? 31.339 13.818 23.999 1.00 21.35 240 GLU D N 1
ATOM 7054 C CA . GLU D 1 248 ? 31.765 13.240 25.314 1.00 24.46 240 GLU D CA 1
ATOM 7055 C C . GLU D 1 248 ? 30.702 12.287 25.901 1.00 23.50 240 GLU D C 1
ATOM 7056 O O . GLU D 1 248 ? 31.092 11.403 26.675 1.00 23.78 240 GLU D O 1
ATOM 7062 N N . TYR D 1 249 ? 29.409 12.457 25.600 1.00 21.03 241 TYR D N 1
ATOM 7063 C CA . TYR D 1 249 ? 28.318 11.649 26.216 1.00 20.37 241 TYR D CA 1
ATOM 7064 C C . TYR D 1 249 ? 27.968 10.475 25.301 1.00 20.39 241 TYR D C 1
ATOM 7065 O O . TYR D 1 249 ? 26.999 9.732 25.616 1.00 20.98 241 TYR D O 1
ATOM 7074 N N . ILE D 1 250 ? 28.715 10.309 24.198 1.00 19.83 242 ILE D N 1
ATOM 7075 C CA . ILE D 1 250 ? 28.510 9.192 23.233 1.00 19.86 242 ILE D CA 1
ATOM 7076 C C . ILE D 1 250 ? 29.405 8.006 23.634 1.00 20.29 242 ILE D C 1
ATOM 7077 O O . ILE D 1 250 ? 30.670 8.110 23.604 1.00 20.71 242 ILE D O 1
ATOM 7082 N N . VAL D 1 251 ? 28.782 6.883 23.974 1.00 19.60 243 VAL D N 1
ATOM 7083 C CA . VAL D 1 251 ? 29.441 5.742 24.667 1.00 18.82 243 VAL D CA 1
ATOM 7084 C C . VAL D 1 251 ? 28.988 4.417 24.055 1.00 18.81 243 VAL D C 1
ATOM 7085 O O . VAL D 1 251 ? 27.777 4.111 24.108 1.00 18.17 243 VAL D O 1
ATOM 7089 N N . GLY D 1 252 ? 29.932 3.675 23.481 1.00 17.64 244 GLY D N 1
ATOM 7090 C CA . GLY D 1 252 ? 29.729 2.303 22.996 1.00 18.51 244 GLY D CA 1
ATOM 7091 C C . GLY D 1 252 ? 28.870 2.252 21.739 1.00 19.47 244 GLY D C 1
ATOM 7092 O O . GLY D 1 252 ? 28.343 1.150 21.417 1.00 20.55 244 GLY D O 1
ATOM 7093 N N . GLN D 1 253 ? 28.687 3.366 21.042 1.00 17.61 245 GLN D N 1
ATOM 7094 C CA . GLN D 1 253 ? 27.744 3.386 19.889 1.00 17.40 245 GLN D CA 1
ATOM 7095 C C . GLN D 1 253 ? 28.468 2.984 18.613 1.00 17.91 245 GLN D C 1
ATOM 7096 O O . GLN D 1 253 ? 29.689 3.213 18.513 1.00 16.09 245 GLN D O 1
ATOM 7102 N N . THR D 1 254 ? 27.731 2.475 17.638 1.00 19.62 246 THR D N 1
ATOM 7103 C CA . THR D 1 254 ? 28.212 2.261 16.246 1.00 21.47 246 THR D CA 1
ATOM 7104 C C . THR D 1 254 ? 27.318 3.101 15.337 1.00 22.73 246 THR D C 1
ATOM 7105 O O . THR D 1 254 ? 26.079 2.915 15.408 1.00 20.60 246 THR D O 1
ATOM 7109 N N . PHE D 1 255 ? 27.901 4.006 14.556 1.00 21.24 247 PHE D N 1
ATOM 7110 C CA . PHE D 1 255 ? 27.144 4.965 13.717 1.00 21.75 247 PHE D CA 1
ATOM 7111 C C . PHE D 1 255 ? 27.360 4.626 12.230 1.00 20.92 247 PHE D C 1
ATOM 7112 O O . PHE D 1 255 ? 28.504 4.687 11.717 1.00 18.42 247 PHE D O 1
ATOM 7120 N N . GLY D 1 256 ? 26.267 4.278 11.565 1.00 17.92 248 GLY D N 1
ATOM 7121 C CA . GLY D 1 256 ? 26.218 3.972 10.128 1.00 18.51 248 GLY D CA 1
ATOM 7122 C C . GLY D 1 256 ? 26.387 5.221 9.308 1.00 18.99 248 GLY D C 1
ATOM 7123 O O . GLY D 1 256 ? 25.586 6.171 9.495 1.00 19.95 248 GLY D O 1
ATOM 7124 N N . VAL D 1 257 ? 27.464 5.264 8.525 1.00 19.99 249 VAL D N 1
ATOM 7125 C CA . VAL D 1 257 ? 27.715 6.320 7.504 1.00 21.58 249 VAL D CA 1
ATOM 7126 C C . VAL D 1 257 ? 27.734 5.606 6.154 1.00 20.94 249 VAL D C 1
ATOM 7127 O O . VAL D 1 257 ? 28.801 5.172 5.728 1.00 20.38 249 VAL D O 1
ATOM 7131 N N . ASP D 1 258 ? 26.557 5.391 5.578 1.00 21.72 250 ASP D N 1
ATOM 7132 C CA . ASP D 1 258 ? 26.416 4.364 4.568 1.00 23.69 250 ASP D CA 1
ATOM 7133 C C . ASP D 1 258 ? 25.445 4.675 3.436 1.00 21.91 250 ASP D C 1
ATOM 7134 O O . ASP D 1 258 ? 25.023 3.757 2.736 1.00 21.12 250 ASP D O 1
ATOM 7139 N N . GLY D 1 259 ? 25.027 5.939 3.316 1.00 19.91 251 GLY D N 1
ATOM 7140 C CA . GLY D 1 259 ? 24.143 6.388 2.221 1.00 21.25 251 GLY D CA 1
ATOM 7141 C C . GLY D 1 259 ? 22.738 5.812 2.314 1.00 22.51 251 GLY D C 1
ATOM 7142 O O . GLY D 1 259 ? 21.977 5.941 1.340 1.00 22.20 251 GLY D O 1
ATOM 7143 N N . GLY D 1 260 ? 22.382 5.236 3.470 1.00 23.64 252 GLY D N 1
ATOM 7144 C CA . GLY D 1 260 ? 21.092 4.568 3.678 1.00 23.98 252 GLY D CA 1
ATOM 7145 C C . GLY D 1 260 ? 21.170 3.080 3.333 1.00 24.46 252 GLY D C 1
ATOM 7146 O O . GLY D 1 260 ? 20.145 2.435 3.370 1.00 21.04 252 GLY D O 1
ATOM 7147 N N . ASN D 1 261 ? 22.355 2.542 3.058 1.00 26.73 253 ASN D N 1
ATOM 7148 C CA . ASN D 1 261 ? 22.524 1.123 2.641 1.00 27.68 253 ASN D CA 1
ATOM 7149 C C . ASN D 1 261 ? 22.164 0.198 3.806 1.00 28.04 253 ASN D C 1
ATOM 7150 O O . ASN D 1 261 ? 21.870 -0.950 3.539 1.00 28.94 253 ASN D O 1
ATOM 7155 N N . TRP D 1 262 ? 22.195 0.689 5.046 1.00 28.42 254 TRP D N 1
ATOM 7156 C CA . TRP D 1 262 ? 21.695 -0.022 6.257 1.00 27.67 254 TRP D CA 1
ATOM 7157 C C . TRP D 1 262 ? 21.070 1.022 7.192 1.00 28.18 254 TRP D C 1
ATOM 7158 O O . TRP D 1 262 ? 21.323 2.233 6.975 1.00 26.07 254 TRP D O 1
ATOM 7169 N N . LEU D 1 263 ? 20.214 0.574 8.117 1.00 28.74 255 LEU D N 1
ATOM 7170 C CA . LEU D 1 263 ? 19.450 1.432 9.054 1.00 30.81 255 LEU D CA 1
ATOM 7171 C C . LEU D 1 263 ? 19.695 0.946 10.487 1.00 30.88 255 LEU D C 1
ATOM 7172 O O . LEU D 1 263 ? 19.496 -0.245 10.751 1.00 32.91 255 LEU D O 1
ATOM 7177 N N . ALA D 1 264 ? 20.103 1.841 11.375 1.00 31.65 256 ALA D N 1
ATOM 7178 C CA . ALA D 1 264 ? 20.363 1.561 12.806 1.00 31.92 256 ALA D CA 1
ATOM 7179 C C . ALA D 1 264 ? 20.253 2.867 13.621 1.00 32.68 256 ALA D C 1
ATOM 7180 O O . ALA D 1 264 ? 20.448 2.674 14.860 1.00 34.33 256 ALA D O 1
#

Secondary structure (DSSP, 8-state):
-TTTT-EEEETT-SSHHHHHHHHHHHHTT-EEEEEES-HHHHHHHHHHH-TTEEEEE--TT-HHHHHHHHHHHHHHHS---EEEE-------B-GGG--HHHHHHHHIIIIIIHHHHHHHHHHHHHHHTS-EEEEEE--GGGTS--TTBHHHHHHHHHHHHHHHHHHHHHGGGTEEEEEEEE-SB---TT--HHHHHHHHTSTTSS-B-GGGTHHHHHHTTSGGGTT--S-EEEESTTSS--/-TTTT-EEEESS-SSHHHHHHHHHHHHTT-EEEEEES-SHHHHHHHHHH-TTEEEEE--TT-HHHHHHHHHHHHHHHS---EEEE-------B-GGG--HHHHHHHHIIIIIIHHHHHHHHHHHHHHH-S-EEEEEE--GGGTS--TTBHHHHHHHHHHHHHHHHHHHHHGGGTEEEEEEEE-SB----TTHHHHHHHSTTSS-B-GGGTHHHHHHTTSGGGTT--S-EEEESTTSS--/-TTTT-EEEESSTTSHHHHHHHHHHHHTT-EEEEEES-HHHHHHHHHHH-TTEEEEE--TT-HHHHHHHHHHHHHHHSS-SEEEE-------B-GGG--HHHHHHHHIIIIIIHHHHHHHHHHHHHHHTS-EEEEEE--GGGTS--TTBHHHHHHHHHHHHHHHHHHHHHGGGTEEEEEEEE--BTHHHHHHHHHHTTTTT--TTTHHHHHHHHHSTTSS-B-GGGTHHHHHHTTSGGGTT--S-EEEESTTSS--/-TTTT-EEEEET-SSHHHHHHHHHHHHTT-EEEEEES-HHHHHHHHHHH-TTEEEEE--TT-HHHHHHHHHHHHHHHS---EEEE-------B-GGG--HHHHHHHHIIIIIIHHHHHHHHHHHHHHH-S-EEEEEE--GGGTS--TTBHHHHHHHHHHHHHHHHHHHHHGGGTEEEEEEEE-SB--HHHHHHTTT--HHHHHHHHHHHSTTSS-B-GGGTHHHHHHTTSGGGTT--S-EEEESTTSS--

Radius of gyration: 28.0 Å; Cα contacts (8 Å, |Δi|>4): 2498; chains: 4; bounding box: 79×86×62 Å

Foldseek 3Di:
DQQALAEEEEEPCLDFLNLVLCLLNVVVHYQYEYEYQDQVSQVVSCVVNPDSYHYQHADLLDLVRLLVRLVVSCVVSVAHAEYELDFAAFAWDFPVPDDPVVLCVRLSRLAVSLLSNLVSNLVRLLVVLPEHEYEYEAAVLLVDPDGRRNSNSVSRVNSLVSLQVCQVVRVVSLYAREYEHEYAADDPSNVSVLVNCVVPCNPPPCPVQCVSQCPLLLRGHHGSVLCNVVSSCRRGPVNSVPTSYYHYSYSPNDDD/DQQALAEEEEEPLLDFLNLVLCLLNVVVRYQYEYEYCDQVSQVVSCVVNDRSYHYQHADLLDLVRLLVRLVVRCVVSVAHAEYELDFADFDWAFPVPDDPVNLCVRLSRLAVSLLSNLVSNLVRLLVVLPEHEYEYEAAVLLVDPDGTGRSNSVSRVNSLVSLQVCQVVRVVSLYAREYEHEYAEPRDDVDVPPQVVSQCPQLQRGHHGSVLCSVVSSCRGGPVCSVPTSYYHYSYSPNDDD/DFQAPAEEEFEPLLDFLNVVLQLLNLVNRYQYEDEYCDQVSCVVSCVVSDDSYHYQNADLLDLVSLVVRLVVSCVVSVAHAEYELDFADFDWAFPVPDDPVNLCVRLSRLAVSLLSNLVSNLVRLLVVLPEHEYEYEAAVLCVDPDGTRRSNSVSRVNSLVSLQVCLVVRVVSLYAREYEHEYAEPPVVVPNVVLQCPQLLGGGHGSVLCNVVSSCRRGPVCSVHTSYYHYSYSNSDDD/DQQALAEEEEEPCLDFLNVVLCLLNVVNRYQYEYEYQDQVSQVVSDVVSDDSYDYQHADLLDLVRLLVRLVVSCVVSVAHAEYELDFADFAWAFPVPDDPVNLVVRLSRLAVSSLSNLVSNLVRLLVVLPAHEYEYEAAVLLVDPDGTGNSNSVSSVNVLVSLQVCLVVRVVSLYAREYEHEYAEPVLQVRQVVVPGGSVVVLQ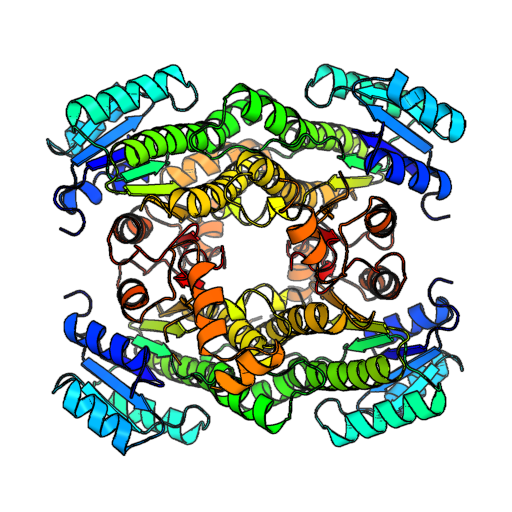VSQCPQLLRGGHYSVLCNVVSSCRRGPVNSVPTSYYDYSYSPNDDD

Solvent-accessible surface area: 34127 Å² total; per-residue (Å²): 142,97,0,112,46,91,0,0,0,0,2,16,0,12,108,34,20,0,50,47,0,0,104,5,0,30,63,22,12,0,86,0,0,0,1,6,101,70,27,106,32,2,151,60,6,26,151,84,34,24,134,74,6,39,31,3,85,3,24,15,49,124,55,88,18,0,72,61,1,7,65,92,1,51,66,81,15,50,40,0,17,1,0,0,8,20,24,50,68,25,6,5,14,23,8,39,100,9,70,67,71,43,6,78,96,0,14,29,18,2,2,18,0,10,2,2,0,0,10,13,0,0,111,28,1,45,92,79,58,148,9,10,29,0,1,0,11,4,10,17,4,10,52,37,2,46,59,37,5,4,4,21,0,2,0,7,8,0,2,16,5,2,0,12,0,1,0,29,16,0,9,185,48,41,0,7,0,2,0,0,1,9,7,20,10,49,38,81,61,13,82,78,28,60,120,35,32,69,168,60,82,45,94,141,132,56,78,73,71,120,108,29,1,64,75,1,43,50,40,75,7,1,63,23,67,9,2,13,2,1,0,6,8,1,5,17,82,63,0,76,4,1,0,0,2,4,2,2,1,4,0,5,44,46,25,22,152,91,0,134,48,90,0,0,0,0,2,18,0,14,150,54,40,0,35,38,0,0,104,13,0,28,71,23,17,0,80,0,0,0,0,5,104,72,29,94,32,1,142,65,8,29,150,92,27,23,138,85,4,38,35,5,88,4,21,13,49,126,50,84,14,0,72,56,1,8,63,100,0,48,65,87,14,52,35,0,19,1,0,0,7,19,22,50,66,121,17,44,16,16,1,39,94,10,70,64,74,45,6,76,108,0,14,27,20,2,2,20,0,8,3,2,0,0,10,11,0,0,98,28,1,50,91,80,58,153,10,11,29,0,1,0,11,4,9,17,4,9,50,36,1,50,58,54,19,3,6,34,0,2,0,6,10,0,2,15,6,1,0,14,1,1,0,25,13,1,9,184,54,39,0,7,0,1,0,0,2,10,11,29,35,77,100,129,218,82,157,118,140,132,116,153,108,50,3,61,75,2,45,48,43,81,30,2,55,24,73,9,3,17,1,0,0,5,6,1,3,17,81,64,0,77,4,1,0,0,1,4,2,2,1,3,0,5,45,52,26,22,141,96,2,126,62,92,1,0,0,0,2,19,0,16,192,47,34,0,33,28,0,0,106,16,0,25,75,20,8,0,83,0,0,0,1,23,108,78,30,84,45,0,142,75,14,28,147,96,42,22,132,75,4,40,31,2,83,5,17,11,49,137,47,113,10,0,70,65,0,8,68,87,0,46,66,79,12,54,33,1,15,0,0,0,9,16,24,48,70,115,18,58,23,38,1,38,114,10,70,69,70,43,7,76,107,0,14,30,17,3,3,20,0,10,2,2,0,0,10,13,0,0,110,27,1,48,89,94,56,158,10,10,27,0,1,0,9,3,8,14,5,10,52,33,1,49,54,98,20,2,6,35,0,1,0,7,8,0,2,17,6,0,0,13,3,0,0,31,25,0,8,190,42,39,0,7,0,1,0,0,1,9,10,27,46,89,107,172,62,124,138,109,171,109,44,6,80,70,3,42,50,52,86,25,2,54,22,64,12,2,18,2,1,1,8,9,1,2,20,82,62,0,75,4,0,0,0,2,5,2,3,0,2,0,5,43,50,24,24,148,89,1,117,48,86,0,0,0,0,2,20,0,9,156,52,42,0,27,53,0,0,104,18,0,34,72,24,14,0,88,0,0,0,1,22,111,72,26,108,16,2,142,59,6,28,149,84,24,22,133,78,6,44,38,6,118,3,32,14,51,130,50,84,24,0,69,63,3,6,66,102,1,40,62,85,16,54,39,0,17,0,0,0,10,20,24,47,66,65,14,6,12,20,2,35,101,9,68,66,75,42,6,76,106,0,15,28,18,1,3,21,1,10,3,2,0,0,7,9,0,0,101,26,1,52,88,81,59,152,8,12,28,0,1,0,13,4,9,16,5,9,50,35,2,46,54,27,7,2,5,33,0,2,0,6,9,0,2,16,4,1,0,13,0,0,0,29,13,0,7,181,47,40,0,6,0,1,0,0,1,11,12,34,43,125,118,71,84,93,40,0,151,65,98,68,47,143,34,54,73,34,81,145,94,35,8,82,74,2,42,50,51,83,22,1,65,18,77,10,2,23,1,1,1,4,8,2,4,18,85,60,0,78,4,0,0,0,1,4,2,3,1,3,0,5,43,46,25,25

B-factor: mean 30.85, std 14.48, range [15.21, 138.03]

Nearest PDB structures (foldseek):
  7e6o-assembly1_A  TM=1.004E+00  e=3.367E-51  Paracoccus denitrificans PD1222
  7e6o-assembly1_C  TM=9.865E-01  e=1.496E-48  Paracoccus denitrificans PD1222
  7e6o-assembly1_B  TM=9.950E-01  e=9.542E-48  Paracoccus denitrificans PD1222
  7e6o-assembly1_D  TM=9.951E-01  e=1.539E-47  Paracoccus denitrificans PD1222
  6pej-assembly1_A  TM=9.748E-01  e=5.339E-39  Sinorhizobium meliloti 1021